Protein 7W1F (pdb70)

Nearest PDB structures (foldseek):
  7w1f-assembly1_A  TM=1.002E+00  e=3.428E-66  Pseudomonas aeruginosa
  7w1f-assembly1_C  TM=9.910E-01  e=2.132E-58  Pseudomonas aeruginosa
  7w1f-assembly1_B  TM=9.888E-01  e=5.931E-58  Pseudomonas aeruginosa
  6oiw-assembly1_E  TM=9.124E-01  e=6.608E-32  Escherichia coli K-12
  4xds-assembly1_F  TM=9.099E-01  e=2.477E-31  Escherichia coli K-12

Radius of gyration: 39.57 Å; Cα contacts (8 Å, |Δi|>4): 2116; chains: 3; bounding box: 70×117×116 Å

B-factor: mean 104.86, std 25.07, range [48.38, 184.02]

InterPro domains:
  IPR003607 HD/PDEase domain [SM00471] (67-271)
  IPR003607 HD/PDEase domain [cd00077] (69-135)
  IPR006261 dGTP triphosphohydrolase [TIGR01353] (36-496)
  IPR006674 HD domain [PF01966] (71-136)
  IPR006674 HD domain [PS51831] (71-262)
  IPR020779 dNTP triphosphohydrolase, type 1 [MF_00030] (2-498)
  IPR020779 dNTP triphosphohydrolase, type 1 [NF003429] (4-497)
  IPR023293 Deoxyguanosinetriphosphate triphosphohydrolase, central domain superfamily [G3DSA:1.10.3410.10] (252-385)
  IPR050135 Deoxyguanosinetriphosphate triphosphohydrolase-like [PTHR11373] (36-472)

Solvent-accessible surface area: 55622 Å² total; per-residue (Å²): 89,16,22,31,20,54,50,63,116,167,72,100,55,123,79,15,52,162,49,1,90,48,0,62,30,27,3,82,112,10,25,4,13,126,57,0,88,96,2,2,36,16,0,10,50,93,178,18,107,104,22,39,7,6,32,59,10,0,77,53,0,27,104,14,0,77,67,0,1,124,13,4,32,209,67,18,33,130,66,9,52,96,63,34,35,94,69,21,51,47,5,4,22,11,0,0,11,0,0,0,5,1,19,19,7,2,31,0,0,5,20,110,13,0,44,80,0,0,29,61,8,0,115,138,44,1,62,74,17,2,97,85,38,14,74,129,77,76,34,60,51,130,25,42,62,116,0,34,77,13,0,34,124,4,36,8,50,3,5,0,3,16,11,2,31,75,13,47,77,31,46,5,0,26,0,1,4,4,0,1,25,21,92,44,86,2,22,13,2,27,79,22,16,95,44,8,17,80,52,14,67,32,196,126,89,26,44,2,17,1,0,2,0,11,40,2,0,29,16,2,10,78,2,7,8,4,0,22,11,0,14,103,62,58,38,9,49,43,62,71,0,2,107,26,0,28,67,16,0,52,123,69,60,60,29,110,31,81,5,82,38,30,110,107,107,38,11,0,67,44,0,3,43,82,0,60,68,19,2,78,80,20,117,158,82,74,32,35,31,0,0,84,89,0,96,66,13,0,29,83,2,0,0,42,20,0,0,81,21,7,55,95,28,30,88,31,1,107,56,6,94,27,82,80,15,1,0,78,62,49,30,29,5,32,4,0,2,54,0,4,32,45,0,0,136,114,85,0,54,60,40,92,27,6,35,35,24,32,10,42,0,20,89,2,0,16,10,0,0,72,43,0,4,33,0,6,165,24,76,32,82,62,0,38,28,9,12,122,53,54,142,24,113,17,57,31,14,50,8,2,11,66,69,13,37,82,92,12,20,55,24,6,41,105,30,14,157,67,42,137,59,130,57,48,59,6,56,2,0,0,20,1,0,0,3,0,0,3,6,0,3,15,2,17,14,82,85,0,31,67,17,17,90,24,9,10,2,46,34,85,23,36,26,28,127,52,60,116,103,54,132,89,38,56,55,61,2,101,65,1,62,37,36,2,76,115,7,25,3,11,123,42,0,86,98,1,3,40,15,1,18,54,101,76,16,111,105,21,42,9,8,33,59,6,0,80,55,0,28,108,23,0,77,91,3,3,136,32,4,35,85,87,26,39,129,68,11,60,101,47,24,23,61,64,25,56,40,3,12,34,9,1,0,9,0,0,0,5,1,20,24,3,2,19,0,0,4,19,110,13,0,24,81,0,0,25,52,1,0,104,138,36,0,51,69,17,1,97,91,36,12,78,120,78,74,44,61,50,117,26,35,77,100,0,28,41,0,0,35,69,2,34,6,35,0,4,0,2,5,10,2,20,61,12,38,136,41,42,3,0,19,0,1,4,10,0,1,24,18,11,7,12,52,0,14,38,103,77,112,130,59,65,22,28,58,32,20,0,21,1,32,12,0,33,80,23,22,102,41,12,25,83,46,9,52,47,55,124,65,22,22,12,20,2,0,1,2,11,42,0,0,23,20,17,9,76,2,38,4,4,3,44,9,0,12,117,65,56,41,4,89,42,59,72,1,4,101,23,2,31,75,31,2,70,94,60,26,61,24,118,32,96,17,72,65,37,113,66,76,47,15,8,69,45,1,3,42,88,0,74,140,30,7,115,39,146,92,89,61,28,48,32,2,9,47,92,2,34,77,15,6,33,44,3,3,3,33,22,0,0,42,24,11,52,113,36,44,88,34,2,93,50,8,94,19,42,72,6,1,0,86,57,65,38,63,9,35,4,8,7,64,3,11,59,64,2,0,137,120,107,0,53,62,41,94,46,8,25,34,27,38,7,39,0,16,67,0,0,17,3,0,0,77,36,2,0,35,0,4,149,24,80,35,85,69,0,47,27,7,10,115,63,47,100,48,43,61,36,16,69,11,3,12,65,65,12,33,84,66,7,15,66,17,3,35,124,20,2,88,67,32,69,102,56,131,48,46,51,4,43,1,0,0,10,1,0,0,1,0,0,3,8,2,3,14,0,16,18,91,85,0,28,70,19,11,87,28,8,8,4,50,99,40,33,42,23,55,83,46,111,142,148,56,129,56,35,44,160,54,10,102,62,2,65,31,35,2,70,109,18,27,2,14,120,52,0,87,98,3,2,36,13,0,5,50,118,162,21,106,106,18,47,6,8,37,68,4,0,84,30,0,32,102,29,0,84,89,11,4,118,18,16,49,83,66,24,32,134,62,16,79,102,82,49,33,75,61,67,62,32,11,36,27,10,4,0,13,0,0,0,7,2,14,32,3,3,19,0,0,3,20,100,18,0,32,76,0,0,28,47,4,0,117,137,37,1,57,71,24,2,111,89,31,11,64,121,78,118,26,69,50,77,43,39,60,25,3,34,51,0,0,43,94,4,4,9,39,1,4,0,1,23,14,3,40,55,18,54,78,28,42,7,0,25,2,0,2,8,0,2,29,16,110,50,32,33,4,98,53,168,128,42,10,1,24,2,20,34,14,27,81,25,16,99,40,8,41,88,50,64,96,119,60,41,16,31,36,1,1,5,16,11,28,4,2,18,31,18,6,99,3,12,2,4,0,35,8,0,12,122,65,62,34,8,52,34,58,65,0,5,103,28,0,32,59,33,6,52,131,62,72,63,30,110,38,82,10,85,43,25,110,133,67,25,12,15,74,47,5,3,47,100,0,54,117,10,1,74,73,41,115,162,79,91,32,33,29,0,2,98,88,0,63,70,25,3,33,31,4,7,7,56,22,6,3,73,40,37,52,89,44,30,86,36,0,151,48,6,96,50,82,51,14,6,1,98,72,49,33,37,7,42,7,10,19,66,0,6,20,50,0,0,124,93,81,0,53,62,41,95,41,7,38,33,22,31,6,24,0,22,86,0,0,18,1,0,0,71,46,0,1,35,0,8,166,21,77,31,84,83,0,74,28,10,12,108,66,50,103,22,103,26,48,36,14,55,5,3,11,86,67,13,46,93,54,19,17,55,24,5,48,127,29,14,62,69,30,76,105,52,130,62,62,44,2,63,7,0,0,19,2,0,0,2,0,0,3,8,0,4,13,1,19,17,69,86,0,24,72,16,12,81,27,5,7,4,46

Foldseek 3Di:
DLQDLDFPVVDDPVSSVVSLVVVVVLLVPFVLLVLQQQAADFFHCVPDPPADTSQNLLQQLLVLLLLLLQLLCVVCPPVCVVLPCPPCSSVLSSLLSSCSNLLQSQFFGQHCLLQVLQLVLCVVPVVVLLCLLPPPPDDDPVVLVLLSVLRNRGDRLQRSLCCCVLQRNSRGDLSSSLLSPLFHHHPLCPVVVVVSCVVSVADPRFGALSNLSSVLSCLLSVFLSLVLVCCVVPLDPLVRVLVLLQVLLVVLHHQQQFQPQAPVRGGNNRQQVQLVVVAVVDDDCNSVSSSVSSCVRLSRSSSNQSSVLCVVCVVCNNNRNDPDRSLDDSDSNVSSSVSSVVSCVVGGNPDPSRVVSSVVSSVLLNLLCVLLVVLSNDHLVQVLCLLVVHDHPDDVNNVVSVPADNSLSVSLNVVLVVPVDPVSSVVNSSSVSVSSSVRRRNHRSVRSVVVSCVSVVD/DPLQDLDWPVVVVVSLVQLVLVVVLLCPFVLLVLQVQAADFFHCVVDPPADTRQNLLQQLLVLLLLLLVLLCVVCPPVCVVVPCVPCSVVLNSLLNSLSNLLQSQFFGQHCLLVVLQLVLCVPPVVVLVCLLAPPPGFDDLVLLLLSQLRSADDRLQRSLCCCPLQSNSRGDLSSNLLSQLAQAASSDDQDLNQNHRGHRHGPLCPVVVVVSCVSSPADRRFGALSNLSSVLSCLLSVCLSVVLVCCVVPLDDLVRVLVLLQVLLVVQHHQPQFAPPAPVRAGNNRQSVVLQVVAVVPPCSSVSSSVSSCVRLSRSSSNQLSVLCVVCVVCNRNRNDRDRSLPDSDPNVSVSVSSVRSCVVGPNVDPSRVVSSVVSSCLSNLLCVLLCVLSNDHLVQNLCLLVVHDDPPSNNVVSVPQDPSLSVSLVVSCVVCVPPPNSSSVNSSSVSVSSSSRRRSARSCRSVVVSCVSVVD/DDQDWPPRPDPLCVSLVQLVLVVVLLCPFVLLVLQQQAADFFHCVPDPPADTRQNLLQQLLVLLLLLLVLLCVVCPPVCVVLPCPSCSNVLNSLLNSLSNLLQSQFFGQHCLLVVLQLVLLVVCVVVLLCVLAPPPPDDVLVVLLLSQLSNQDDRLQSSLCCCVLQRVSRGGLSSNLLSQLAFADRSDPPHHNHGPLCVVVVVVSCVSQPHRFHALSNLSSVLSCLLSVFLSQVLVCVVVVLDPLVRVLVLLQVLLVVLHHQCQFQPPQPVSAGNNRQSCVLVVVQVVDDPCSSVSSSVSSCVRLSRSSSNQLSVLCVVCVVVNNVRPDDDRSLPDSGSNVSNSVSSVVSCVVGGNPDPSRVVSSVVSSVLSNLLCVQLCVLSNDHLVQNVCLLVVHDGPDPSNNVVSVPFDNSLSVSLVVQCVVCVVPSRSSSVNSSSVSVSSSCRRRNDRSVRSVVVSCVSVVD

Sequence (1397 aa):
ERISRQRPHNTDLQDIVYQLESDRGRIVNSAAVRRLQQKTQVFPLERNAAVRSRLTHSLEVQQTGRFIVRTLFRQLGPRAAEVGLDGLEGALESLVEMACLMHDVGNPPFGHFGEYAINDWFERNLDALFERRVPPGQGDGLLQQRMLTDLKHFEGNAQAIRLVVKLLRLNLTYTQTAGLLKYGFYLSEEAFVDELRQVLGMRPGTRHPVAYIMEAADDISYCLADIEDSVEKGILDIRQLADLLVKKFAVHHSPDAPIPGDADNMSFQRMVDYSLEKAEREPINKVSEFFIRLRVKMIHPLVQHAAQQFIDNLEAVHAGTLGRALMEDGSLPHAIVQTFKDVAMEWVFCHPEVETLELQGYRIIQGLLDFYAPLLRLPAEEFQALAEGRQAAAPHPQLLVRRLPSQQIKAYLEAMKGVEDPLQRQWEFYHRCRMLQDFVSGMTDQHAQDEYRALSALKERISRQRPHDLQDIVYQLESDRGRIVNSAAVRRLQQKTQVFPLERNAAVRSRLTHSLEVQQTGRFIVRTLFRQLGPRAAEVGLDGLEGALESLVEMACLMHDVGNPPFGHFGEYAINDWFERNLDALFERRVPPGQGDGLLQQRMLTDLKHFEGNAQAIRLVVKLLRLNLTYTQTAGLLKYVRPAYEPKPNHYLNKKPGFYLSEEAFVDELRQVLGMRPGTRHPVAYIMEAADDISYCLADIEDSVEKGILDIRQLADLLVKKFAVHHSPDAPIPGDADNMSFQRMVDYSLEKAEEPINKVSEFFIRLRVKMIHPLVQHAAQQFIDNLEAVHAGTLGRALMEDGSLPHAIVQTFKDVAMEWVFCHPEVETLELQGYRIIQGLLDFYAPLLRLPAEEFQALAEGRQAAPHPQLLVRRLPSQQIKAYLEAMKGVAEDPLQRQWEFYHRCRMLQDFVSGMTDQHAQDEYRALSALISRQRPHDREDLQDIVYQLESDRGRIVNSAAVRRLQQKTQVFPLERNAAVRSRLTHSLEVQQTGRFIVRTLFRQLGPRAAEVGLDGLEGALESLVEMACLMHDVGNPPFGHFGEYAINDWFERNLDALFERRVPPGQGDGLLQQRMLTDLKHFEGNAQAIRLVVKLLRLNLTYTQTAGLLKYVRPAYEPKKPGFYLSEEAFVDELRQVLRPGTRHPVAYIMEAADDISYCLADIEDSVEKGILDIRQLADLLVKKFAVHHSPDAPIPGDADNMSFQRMVDYSLEKAEREPINKVSEFFIRLRVKMIHPLVQHAAQQFIDNLEAVHAGTLGRALMEDGSLPHAIVQTFKDVAMEWVFCHPEVETLELQGYRIIQGLLDFYAPLLRLPAEEFQALAEGRQAAAPHPQLLVRRLPSQQIKAYLEAMKGVAEDPLQRQWEFYHRCRMLQDFVSGMTDQHAQDEYRALSAL

Organism: Pseudomonas aeruginosa (strain ATCC 15692 / DSM 22644 / CIP 104116 / JCM 14847 / LMG 12228 / 1C / PRS 101 / PAO1) (NCBI:txid208964)

Structure (mmCIF, N/CA/C/O backbone):
data_7W1F
#
_entry.id   7W1F
#
_cell.length_a   88.077
_cell.length_b   131.017
_cell.length_c   136.462
_cell.angle_alpha   90.000
_cell.angle_beta   90.000
_cell.angle_gamma   90.000
#
_symmetry.space_group_name_H-M   'P 21 21 2'
#
loop_
_entity.id
_entity.type
_entity.pdbx_description
1 polymer 'Probable deoxyguanosinetriphosphate triphosphohydrolase'
2 non-polymer 'NICKEL (II) ION'
#
loop_
_atom_site.group_PDB
_atom_site.id
_atom_site.type_symbol
_atom_site.label_atom_id
_atom_site.label_alt_id
_atom_site.label_comp_id
_atom_site.label_asym_id
_atom_site.label_entity_id
_atom_site.label_seq_id
_atom_site.pdbx_PDB_ins_code
_atom_site.Cartn_x
_atom_site.Cartn_y
_atom_site.Cartn_z
_atom_site.occupancy
_atom_site.B_iso_or_equiv
_atom_site.auth_seq_id
_atom_site.auth_comp_id
_atom_site.auth_asym_id
_atom_site.auth_atom_id
_atom_site.pdbx_PDB_model_num
ATOM 1 N N . GLU A 1 15 ? -17.39000 -4.14500 30.16000 1.000 132.15565 9 GLU A N 1
ATOM 2 C CA . GLU A 1 15 ? -18.45000 -3.31500 29.60300 1.000 130.74613 9 GLU A CA 1
ATOM 3 C C . GLU A 1 15 ? -18.96000 -3.89400 28.28500 1.000 127.83513 9 GLU A C 1
ATOM 4 O O . GLU A 1 15 ? -19.44100 -5.02800 28.23900 1.000 129.83322 9 GLU A O 1
ATOM 6 N N . ARG A 1 16 ? -18.85600 -3.10800 27.21000 1.000 123.33170 10 ARG A N 1
ATOM 7 C CA . ARG A 1 16 ? -19.24600 -3.54900 25.87500 1.000 123.58651 10 ARG A CA 1
ATOM 8 C C . ARG A 1 16 ? -18.11700 -4.28400 25.14400 1.000 125.37336 10 ARG A C 1
ATOM 9 O O . ARG A 1 16 ? -18.01500 -4.19700 23.91100 1.000 113.62922 10 ARG A O 1
ATOM 11 N N . ILE A 1 17 ? -17.26900 -5.01700 25.87100 1.000 127.33166 11 ILE A N 1
ATOM 12 C CA . ILE A 1 17 ? -16.06800 -5.61000 25.29200 1.000 116.82173 11 ILE A CA 1
ATOM 13 C C . ILE A 1 17 ? -15.89300 -7.05500 25.75600 1.000 127.87534 11 ILE A C 1
ATOM 14 O O . ILE A 1 17 ? -15.41200 -7.31500 26.86600 1.000 131.06660 11 ILE A O 1
ATOM 19 N N . SER A 1 18 ? -16.31200 -8.00200 24.91600 1.000 129.72826 12 SER A N 1
ATOM 20 C CA . SER A 1 18 ? -16.14900 -9.42900 25.14900 1.000 126.98486 12 SER A CA 1
ATOM 21 C C . SER A 1 18 ? -14.92700 -9.95400 24.39200 1.000 122.91398 12 SER A C 1
ATOM 22 O O . SER A 1 18 ? -14.27200 -9.23800 23.63100 1.000 114.96505 12 SER A O 1
ATOM 25 N N . ARG A 1 19 ? -14.62100 -11.23400 24.59700 1.000 125.43419 13 ARG A N 1
ATOM 26 C CA . ARG A 1 19 ? -13.56300 -11.89600 23.84500 1.000 125.83469 13 ARG A CA 1
ATOM 27 C C . ARG A 1 19 ? -14.09800 -13.02800 22.97700 1.000 126.86256 13 ARG A C 1
ATOM 28 O O . ARG A 1 19 ? -13.30300 -13.78000 22.39700 1.000 130.18817 13 ARG A O 1
ATOM 30 N N . GLN A 1 20 ? -15.42100 -13.16000 22.86000 1.000 122.03525 14 GLN A N 1
ATOM 31 C CA . GLN A 1 20 ? -16.02700 -14.26300 22.12300 1.000 121.08997 14 GLN A CA 1
ATOM 32 C C . GLN A 1 20 ? -15.96100 -14.03900 20.61600 1.000 126.88486 14 GLN A C 1
ATOM 33 O O . GLN A 1 20 ? -16.32700 -12.96900 20.12000 1.000 126.75941 14 GLN A O 1
ATOM 35 N N . ARG A 1 21 ? -15.50800 -15.06200 19.89000 1.000 126.00002 15 ARG A N 1
ATOM 36 C CA . ARG A 1 21 ? -15.46300 -15.16600 18.43800 1.000 118.06347 15 ARG A CA 1
ATOM 37 C C . ARG A 1 21 ? -16.59200 -16.06100 17.93400 1.000 127.42087 15 ARG A C 1
ATOM 38 O O . ARG A 1 21 ? -17.11500 -16.89500 18.68400 1.000 139.85259 15 ARG A O 1
ATOM 46 N N . PRO A 1 22 ? -17.01000 -15.90600 16.67000 1.000 111.57131 16 PRO A N 1
ATOM 47 C CA . PRO A 1 22 ? -18.10100 -16.75000 16.14400 1.000 113.39418 16 PRO A CA 1
ATOM 48 C C . PRO A 1 22 ? -17.81600 -18.25100 16.15500 1.000 120.33811 16 PRO A C 1
ATOM 49 O O . PRO A 1 22 ? -18.76900 -19.03800 16.20400 1.000 127.28648 16 PRO A O 1
ATOM 53 N N . HIS A 1 23 ? -16.55500 -18.68100 16.08000 1.000 115.07740 17 HIS A N 1
ATOM 54 C CA . HIS A 1 23 ? -16.24000 -20.10900 16.21500 1.000 123.20289 17 HIS A CA 1
ATOM 55 C C . HIS A 1 23 ? -16.13000 -20.51900 17.68500 1.000 126.25078 17 HIS A C 1
ATOM 56 O O . HIS A 1 23 ? -15.09600 -20.31500 18.32500 1.000 122.11293 17 HIS A O 1
ATOM 58 N N . ASN A 1 33 ? -16.01500 -10.01100 34.67500 1.000 155.65573 27 ASN A N 1
ATOM 59 C CA . ASN A 1 33 ? -16.88900 -10.81800 33.83300 1.000 155.00977 27 ASN A CA 1
ATOM 60 C C . ASN A 1 33 ? -16.08000 -11.83300 33.03400 1.000 161.68318 27 ASN A C 1
ATOM 61 O O . ASN A 1 33 ? -16.59800 -12.87900 32.64600 1.000 159.01822 27 ASN A O 1
ATOM 63 N N . THR A 1 34 ? -14.81000 -11.50900 32.79600 1.000 161.49023 28 THR A N 1
ATOM 64 C CA . THR A 1 34 ? -13.88400 -12.37900 32.07900 1.000 158.70701 28 THR A CA 1
ATOM 65 C C . THR A 1 34 ? -12.46400 -11.91500 32.37500 1.000 158.43523 28 THR A C 1
ATOM 66 O O . THR A 1 34 ? -12.24700 -10.78600 32.82300 1.000 158.24872 28 THR A O 1
ATOM 68 N N . ASP A 1 35 ? -11.49800 -12.80100 32.12700 1.000 157.61109 29 ASP A N 1
ATOM 69 C CA . ASP A 1 35 ? -10.09500 -12.44600 32.32300 1.000 150.23743 29 ASP A CA 1
ATOM 70 C C . ASP A 1 35 ? -9.71600 -11.33200 31.35700 1.000 141.75542 29 ASP A C 1
ATOM 71 O O . ASP A 1 35 ? -9.88200 -11.47200 30.14100 1.000 136.87800 29 ASP A O 1
ATOM 76 N N . LEU A 1 36 ? -9.21600 -10.21600 31.90000 1.000 140.54076 30 LEU A N 1
ATOM 77 C CA . LEU A 1 36 ? -8.88400 -9.07300 31.05300 1.000 135.61979 30 LEU A CA 1
ATOM 78 C C . LEU A 1 36 ? -7.71800 -9.37600 30.12000 1.000 133.99429 30 LEU A C 1
ATOM 79 O O . LEU A 1 36 ? -7.72100 -8.95100 28.96000 1.000 130.88171 30 LEU A O 1
ATOM 81 N N . GLN A 1 37 ? -6.71000 -10.10700 30.60400 1.000 138.36858 31 GLN A N 1
ATOM 82 C CA . GLN A 1 37 ? -5.57000 -10.43700 29.75300 1.000 134.71716 31 GLN A CA 1
ATOM 83 C C . GLN A 1 37 ? -5.97300 -11.35700 28.60800 1.000 133.26687 31 GLN A C 1
ATOM 84 O O . GLN A 1 37 ? -5.38300 -11.29200 27.52200 1.000 128.76853 31 GLN A O 1
ATOM 90 N N . ASP A 1 38 ? -6.96300 -12.22300 28.83500 1.000 135.56584 32 ASP A N 1
ATOM 91 C CA . ASP A 1 38 ? -7.43100 -13.10500 27.77300 1.000 133.95094 32 ASP A CA 1
ATOM 92 C C . ASP A 1 38 ? -8.02400 -12.30600 26.61800 1.000 131.50672 32 ASP A C 1
ATOM 93 O O . ASP A 1 38 ? -7.81700 -12.64900 25.44900 1.000 134.28726 32 ASP A O 1
ATOM 98 N N . ILE A 1 39 ? -8.76600 -11.23800 26.92200 1.000 128.50556 33 ILE A N 1
ATOM 99 C CA . ILE A 1 39 ? -9.29500 -10.38300 25.86100 1.000 123.67548 33 ILE A CA 1
ATOM 100 C C . ILE A 1 39 ? -8.15700 -9.69400 25.11600 1.000 114.72854 33 ILE A C 1
ATOM 101 O O . ILE A 1 39 ? -8.16300 -9.61700 23.88200 1.000 111.13164 33 ILE A O 1
ATOM 106 N N . VAL A 1 40 ? -7.16200 -9.19000 25.85500 1.000 115.57209 34 VAL A N 1
ATOM 107 C CA . VAL A 1 40 ? -6.03400 -8.49000 25.24200 1.000 112.26059 34 VAL A CA 1
ATOM 108 C C . VAL A 1 40 ? -5.25200 -9.42000 24.32600 1.000 110.69077 34 VAL A C 1
ATOM 109 O O . VAL A 1 40 ? -4.79100 -9.01400 23.25300 1.000 108.71749 34 VAL A O 1
ATOM 113 N N . TYR A 1 41 ? -5.07100 -10.67600 24.73800 1.000 113.63472 35 TYR A N 1
ATOM 114 C CA . TYR A 1 41 ? -4.44400 -11.64000 23.84300 1.000 112.42717 35 TYR A CA 1
ATOM 115 C C . TYR A 1 41 ? -5.33400 -11.91600 22.63600 1.000 109.91002 35 TYR A C 1
ATOM 116 O O . TYR A 1 41 ? -4.84800 -11.97400 21.50000 1.000 115.72578 35 TYR A O 1
ATOM 125 N N . GLN A 1 42 ? -6.63900 -12.10100 22.86700 1.000 111.36777 36 GLN A N 1
ATOM 126 C CA . GLN A 1 42 ? -7.55500 -12.37300 21.76400 1.000 109.35733 36 GLN A CA 1
ATOM 127 C C . GLN A 1 42 ? -7.61300 -11.19600 20.80200 1.000 108.90822 36 GLN A C 1
ATOM 128 O O . GLN A 1 42 ? -7.55600 -11.37800 19.58000 1.000 106.20573 36 GLN A O 1
ATOM 134 N N . LEU A 1 43 ? -7.69400 -9.97800 21.33900 1.000 107.43135 37 LEU A N 1
ATOM 135 C CA . LEU A 1 43 ? -7.68800 -8.79100 20.49200 1.000 104.45058 37 LEU A CA 1
ATOM 136 C C . LEU A 1 43 ? -6.34700 -8.59000 19.80700 1.000 104.72557 37 LEU A C 1
ATOM 137 O O . LEU A 1 43 ? -6.29400 -8.01100 18.71600 1.000 107.35886 37 LEU A O 1
ATOM 142 N N . GLU A 1 44 ? -5.25400 -9.02400 20.43900 1.000 100.15299 38 GLU A N 1
ATOM 143 C CA . GLU A 1 44 ? -3.96800 -8.96500 19.75900 1.000 98.16961 38 GLU A CA 1
ATOM 144 C C . GLU A 1 44 ? -3.91500 -9.96000 18.61400 1.000 101.07613 38 GLU A C 1
ATOM 145 O O . GLU A 1 44 ? -3.28200 -9.69000 17.58500 1.000 94.27157 38 GLU A O 1
ATOM 151 N N . SER A 1 45 ? -4.55900 -11.11800 18.77900 1.000 101.24735 39 SER A N 1
ATOM 152 C CA . SER A 1 45 ? -4.67700 -12.04500 17.66100 1.000 103.88809 39 SER A CA 1
ATOM 153 C C . SER A 1 45 ? -5.55100 -11.45400 16.55800 1.000 103.42790 39 SER A C 1
ATOM 154 O O . SER A 1 45 ? -5.27100 -11.64600 15.37000 1.000 100.30056 39 SER A O 1
ATOM 157 N N . ASP A 1 46 ? -6.61400 -10.73000 16.92800 1.000 103.54431 40 ASP A N 1
ATOM 158 C CA . ASP A 1 46 ? -7.41700 -10.03700 15.92200 1.000 92.48336 40 ASP A CA 1
ATOM 159 C C . ASP A 1 46 ? -6.58400 -9.03600 15.14400 1.000 89.36289 40 ASP A C 1
ATOM 160 O O . ASP A 1 46 ? -6.80900 -8.83600 13.94400 1.000 87.01984 40 ASP A O 1
ATOM 165 N N . ARG A 1 47 ? -5.62700 -8.39400 15.81200 1.000 94.15631 41 ARG A N 1
ATOM 166 C CA . ARG A 1 47 ? -4.71400 -7.49500 15.12000 1.000 94.19625 41 ARG A CA 1
ATOM 167 C C . ARG A 1 47 ? -3.94800 -8.23600 14.03200 1.000 94.87075 41 ARG A C 1
ATOM 168 O O . ARG A 1 47 ? -3.90000 -7.79400 12.87900 1.000 83.40514 41 ARG A O 1
ATOM 176 N N . GLY A 1 48 ? -3.34500 -9.37500 14.38400 1.000 87.73747 42 GLY A N 1
ATOM 177 C CA . GLY A 1 48 ? -2.61500 -10.15000 13.39500 1.000 86.99325 42 GLY A CA 1
ATOM 178 C C . GLY A 1 48 ? -3.50100 -10.65600 12.27100 1.000 90.09642 42 GLY A C 1
ATOM 179 O O . GLY A 1 48 ? -3.11300 -10.61900 11.10000 1.000 84.02660 42 GLY A O 1
ATOM 180 N N . ARG A 1 49 ? -4.71800 -11.09800 12.60300 1.000 87.12356 43 ARG A N 1
ATOM 181 C CA . ARG A 1 49 ? -5.61100 -11.60500 11.56800 1.000 86.35292 43 ARG A CA 1
ATOM 182 C C . ARG A 1 49 ? -5.90300 -10.52200 10.54700 1.000 83.46603 43 ARG A C 1
ATOM 183 O O . ARG A 1 49 ? -5.92100 -10.78400 9.33900 1.000 82.14592 43 ARG A O 1
ATOM 185 N N . ILE A 1 50 ? -6.06900 -9.28500 11.01500 1.000 91.47742 44 ILE A N 1
ATOM 186 C CA . ILE A 1 50 ? -6.40900 -8.17900 10.12600 1.000 86.32853 44 ILE A CA 1
ATOM 187 C C . ILE A 1 50 ? -5.20900 -7.78000 9.27300 1.000 78.42309 44 ILE A C 1
ATOM 188 O O . ILE A 1 50 ? -5.32400 -7.62800 8.05100 1.000 87.40465 44 ILE A O 1
ATOM 193 N N . VAL A 1 51 ? -4.04300 -7.60100 9.89800 1.000 84.44645 45 VAL A N 1
ATOM 194 C CA . VAL A 1 51 ? -2.87500 -7.11800 9.15800 1.000 83.73779 45 VAL A CA 1
ATOM 195 C C . VAL A 1 51 ? -2.46700 -8.12200 8.08700 1.000 77.31971 45 VAL A C 1
ATOM 196 O O . VAL A 1 51 ? -2.02800 -7.74400 6.99400 1.000 103.10107 45 VAL A O 1
ATOM 200 N N . ASN A 1 52 ? -2.60200 -9.41400 8.38100 1.000 79.04615 46 ASN A N 1
ATOM 201 C CA . ASN A 1 52 ? -2.23800 -10.46400 7.43700 1.000 79.24838 46 ASN A CA 1
ATOM 202 C C . ASN A 1 52 ? -3.33300 -10.76000 6.42400 1.000 78.48917 46 ASN A C 1
ATOM 203 O O . ASN A 1 52 ? -3.13000 -11.61400 5.55400 1.000 89.28421 46 ASN A O 1
ATOM 208 N N . SER A 1 53 ? -4.48600 -10.10600 6.53300 1.000 77.84621 47 SER A N 1
ATOM 209 C CA . SER A 1 53 ? -5.62500 -10.36400 5.67000 1.000 77.43025 47 SER A CA 1
ATOM 210 C C . SER A 1 53 ? -5.42800 -9.74100 4.29600 1.000 75.49699 47 SER A C 1
ATOM 211 O O . SER A 1 53 ? -4.69100 -8.76600 4.12300 1.000 80.39755 47 SER A O 1
ATOM 214 N N . ALA A 1 54 ? -6.12100 -10.31000 3.30900 1.000 75.48675 48 ALA A N 1
ATOM 215 C CA . ALA A 1 54 ? -6.11100 -9.73000 1.97300 1.000 73.98106 48 ALA A CA 1
ATOM 216 C C . ALA A 1 54 ? -6.92800 -8.45000 1.90000 1.000 72.74477 48 ALA A C 1
ATOM 217 O O . ALA A 1 54 ? -6.68000 -7.62100 1.01800 1.000 71.46849 48 ALA A O 1
ATOM 219 N N . ALA A 1 55 ? -7.89800 -8.27200 2.80000 1.000 74.24925 49 ALA A N 1
ATOM 220 C CA . ALA A 1 55 ? -8.70400 -7.05600 2.78100 1.000 72.39607 49 ALA A CA 1
ATOM 221 C C . ALA A 1 55 ? -7.83000 -5.82600 2.93100 1.000 71.15695 49 ALA A C 1
ATOM 222 O O . ALA A 1 55 ? -8.04800 -4.81100 2.25700 1.000 81.45235 49 ALA A O 1
ATOM 224 N N . VAL A 1 56 ? -6.83400 -5.90200 3.81100 1.000 71.58476 50 VAL A N 1
ATOM 225 C CA . VAL A 1 56 ? -5.88100 -4.81200 3.97000 1.000 70.68411 50 VAL A CA 1
ATOM 226 C C . VAL A 1 56 ? -5.00500 -4.68100 2.72500 1.000 73.30133 50 VAL A C 1
ATOM 227 O O . VAL A 1 56 ? -4.73900 -3.56800 2.25200 1.000 68.77673 50 VAL A O 1
ATOM 231 N N . ARG A 1 57 ? -4.55500 -5.81100 2.16500 1.000 70.33536 51 ARG A N 1
ATOM 232 C CA . ARG A 1 57 ? -3.66700 -5.76100 1.00600 1.000 69.84466 51 ARG A CA 1
ATOM 233 C C . ARG A 1 57 ? -4.32800 -5.09400 -0.18800 1.000 72.14335 51 ARG A C 1
ATOM 234 O O . ARG A 1 57 ? -3.65900 -4.41900 -0.97300 1.000 73.91749 51 ARG A O 1
ATOM 242 N N . ARG A 1 58 ? -5.63300 -5.28900 -0.36800 1.000 68.97809 52 ARG A N 1
ATOM 243 C CA . ARG A 1 58 ? -6.28100 -4.65000 -1.50400 1.000 68.33649 52 ARG A CA 1
ATOM 244 C C . ARG A 1 58 ? -6.27200 -3.13500 -1.36800 1.000 75.15911 52 ARG A C 1
ATOM 245 O O . ARG A 1 58 ? -6.22700 -2.42600 -2.37600 1.000 75.35243 52 ARG A O 1
ATOM 253 N N . LEU A 1 59 ? -6.26600 -2.62400 -0.13400 1.000 67.38948 53 LEU A N 1
ATOM 254 C CA . LEU A 1 59 ? -6.30300 -1.18500 0.07100 1.000 66.73794 53 LEU A CA 1
ATOM 255 C C . LEU A 1 59 ? -5.07200 -0.49800 -0.49100 1.000 82.05756 53 LEU A C 1
ATOM 256 O O . LEU A 1 59 ? -5.13200 0.69800 -0.79800 1.000 80.48518 53 LEU A O 1
ATOM 261 N N . GLN A 1 60 ? -3.95600 -1.21800 -0.63500 1.000 78.56161 54 GLN A N 1
ATOM 262 C CA . GLN A 1 60 ? -2.77200 -0.58500 -1.19900 1.000 68.71923 54 GLN A CA 1
ATOM 263 C C . GLN A 1 60 ? -2.89200 -0.35000 -2.69900 1.000 74.08709 54 GLN A C 1
ATOM 264 O O . GLN A 1 60 ? -2.21000 0.53600 -3.22000 1.000 87.11065 54 GLN A O 1
ATOM 270 N N . GLN A 1 61 ? -3.75700 -1.09200 -3.38600 1.000 66.70489 55 GLN A N 1
ATOM 271 C CA . GLN A 1 61 ? -3.92600 -1.01700 -4.83000 1.000 66.94433 55 GLN A CA 1
ATOM 272 C C . GLN A 1 61 ? -5.24700 -0.36100 -5.20900 1.000 66.64893 55 GLN A C 1
ATOM 273 O O . GLN A 1 61 ? -5.68200 -0.46700 -6.36700 1.000 67.59601 55 GLN A O 1
ATOM 279 N N . LYS A 1 62 ? -5.91500 0.28100 -4.25400 1.000 70.41895 56 LYS A N 1
ATOM 280 C CA . LYS A 1 62 ? -7.13300 1.03800 -4.52100 1.000 66.05160 56 LYS A CA 1
ATOM 281 C C . LYS A 1 62 ? -6.81500 2.50100 -4.27300 1.000 68.36968 56 LYS A C 1
ATOM 282 O O . LYS A 1 62 ? -6.46000 2.87600 -3.15100 1.000 67.51830 56 LYS A O 1
ATOM 288 N N . THR A 1 63 ? -7.02500 3.33000 -5.27900 1.000 65.99700 57 THR A N 1
ATOM 289 C CA . THR A 1 63 ? -6.69800 4.73100 -5.11600 1.000 72.38106 57 THR A CA 1
ATOM 290 C C . THR A 1 63 ? -7.66100 5.41900 -4.15700 1.000 71.54180 57 THR A C 1
ATOM 291 O O . THR A 1 63 ? -8.85300 5.11100 -4.08400 1.000 78.84252 57 THR A O 1
ATOM 295 N N . GLN A 1 64 ? -7.11600 6.38100 -3.42700 1.000 71.15086 58 GLN A N 1
ATOM 296 C CA . GLN A 1 64 ? -7.89400 7.16900 -2.48600 1.000 73.31663 58 GLN A CA 1
ATOM 297 C C . GLN A 1 64 ? -8.54700 8.35400 -3.19400 1.000 66.10520 58 GLN A C 1
ATOM 298 O O . GLN A 1 64 ? -9.77200 8.49600 -3.16100 1.000 68.25144 58 GLN A O 1
ATOM 304 N N . VAL A 1 65 ? -7.74500 9.19100 -3.86200 1.000 66.48508 59 VAL A N 1
ATOM 305 C CA . VAL A 1 65 ? -8.24200 10.34100 -4.62200 1.000 67.48340 59 VAL A CA 1
ATOM 306 C C . VAL A 1 65 ? -7.64600 10.36900 -6.03100 1.000 71.07427 59 VAL A C 1
ATOM 307 O O . VAL A 1 65 ? -8.37700 10.24900 -7.02100 1.000 70.47495 59 VAL A O 1
ATOM 311 N N . PHE A 1 66 ? -6.28900 10.57000 -6.13700 1.000 73.16177 60 PHE A N 1
ATOM 312 C CA . PHE A 1 66 ? -5.55300 10.65400 -7.40400 1.000 71.31911 60 PHE A CA 1
ATOM 313 C C . PHE A 1 66 ? -5.18100 9.25600 -7.88700 1.000 71.39728 60 PHE A C 1
ATOM 314 O O . PHE A 1 66 ? -4.70200 8.44000 -7.09100 1.000 73.25181 60 PHE A O 1
ATOM 322 N N . PRO A 1 67 ? -5.40700 8.93300 -9.16100 1.000 74.25258 61 PRO A N 1
ATOM 323 C CA . PRO A 1 67 ? -5.20800 7.55000 -9.61500 1.000 79.28400 61 PRO A CA 1
ATOM 324 C C . PRO A 1 67 ? -3.78100 7.07700 -9.38700 1.000 85.01590 61 PRO A C 1
ATOM 325 O O . PRO A 1 67 ? -2.81700 7.74800 -9.75700 1.000 92.14458 61 PRO A O 1
ATOM 329 N N . LEU A 1 68 ? -3.66000 5.89200 -8.78100 1.000 76.93321 62 LEU A N 1
ATOM 330 C CA . LEU A 1 68 ? -2.34900 5.36800 -8.42300 1.000 71.74304 62 LEU A CA 1
ATOM 331 C C . LEU A 1 68 ? -1.50400 5.05900 -9.65800 1.000 83.39068 62 LEU A C 1
ATOM 332 O O . LEU A 1 68 ? -0.27200 5.08000 -9.58000 1.000 90.40993 62 LEU A O 1
ATOM 337 N N . GLU A 1 69 ? -2.13500 4.72800 -10.79000 1.000 86.37207 63 GLU A N 1
ATOM 338 C CA . GLU A 1 69 ? -1.36800 4.43700 -11.99900 1.000 82.86244 63 GLU A CA 1
ATOM 339 C C . GLU A 1 69 ? -0.57900 5.65800 -12.46500 1.000 86.09719 63 GLU A C 1
ATOM 340 O O . GLU A 1 69 ? 0.49000 5.51000 -13.06800 1.000 86.25837 63 GLU A O 1
ATOM 342 N N . ARG A 1 70 ? -1.09000 6.86500 -12.19900 1.000 89.46461 64 ARG A N 1
ATOM 343 C CA . ARG A 1 70 ? -0.49700 8.11900 -12.65400 1.000 81.18097 64 ARG A CA 1
ATOM 344 C C . ARG A 1 70 ? 0.23100 8.89700 -11.55600 1.000 79.89813 64 ARG A C 1
ATOM 345 O O . ARG A 1 70 ? 0.85700 9.91900 -11.85800 1.000 77.82869 64 ARG A O 1
ATOM 353 N N . ASN A 1 71 ? 0.11900 8.49400 -10.29100 1.000 77.71450 65 ASN A N 1
ATOM 354 C CA . ASN A 1 71 ? 0.75500 9.21800 -9.19700 1.000 74.90819 65 ASN A CA 1
ATOM 355 C C . ASN A 1 71 ? 1.52200 8.25800 -8.30400 1.000 77.62690 65 ASN A C 1
ATOM 356 O O . ASN A 1 71 ? 0.96100 7.26700 -7.82700 1.000 77.87845 65 ASN A O 1
ATOM 361 N N . ALA A 1 72 ? 2.78000 8.58600 -8.02300 1.000 80.83214 66 ALA A N 1
ATOM 362 C CA . ALA A 1 72 ? 3.63100 7.65600 -7.28500 1.000 79.78073 66 ALA A CA 1
ATOM 363 C C . ALA A 1 72 ? 3.36200 7.71100 -5.78400 1.000 85.92411 66 ALA A C 1
ATOM 364 O O . ALA A 1 72 ? 2.81300 6.76900 -5.20600 1.000 103.51210 66 ALA A O 1
ATOM 366 N N . ALA A 1 73 ? 3.73000 8.80500 -5.13200 1.000 79.30043 67 ALA A N 1
ATOM 367 C CA . ALA A 1 73 ? 3.69000 8.82300 -3.67000 1.000 86.25258 67 ALA A CA 1
ATOM 368 C C . ALA A 1 73 ? 2.36700 9.32400 -3.13500 1.000 82.28327 67 ALA A C 1
ATOM 369 O O . ALA A 1 73 ? 2.30900 9.97100 -2.09000 1.000 87.79389 67 ALA A O 1
ATOM 371 N N . VAL A 1 74 ? 1.30500 9.01000 -3.79400 1.000 78.25506 68 VAL A N 1
ATOM 372 C CA . VAL A 1 74 ? -0.01100 9.50600 -3.42100 1.000 80.90524 68 VAL A CA 1
ATOM 373 C C . VAL A 1 74 ? -0.63400 8.49800 -2.46600 1.000 82.68859 68 VAL A C 1
ATOM 374 O O . VAL A 1 74 ? -0.32200 7.30500 -2.49600 1.000 87.74414 68 VAL A O 1
ATOM 378 N N . ARG A 1 75 ? -1.47600 8.98500 -1.56400 1.000 73.68810 69 ARG A N 1
ATOM 379 C CA . ARG A 1 75 ? -2.12000 8.10200 -0.60800 1.000 67.77268 69 ARG A CA 1
ATOM 380 C C . ARG A 1 75 ? -3.07900 7.13800 -1.29100 1.000 69.55766 69 ARG A C 1
ATOM 381 O O . ARG A 1 75 ? -3.78200 7.48900 -2.24900 1.000 82.95955 69 ARG A O 1
ATOM 389 N N . SER A 1 76 ? -3.05200 5.89500 -0.82600 1.000 65.82172 70 SER A N 1
ATOM 390 C CA . SER A 1 76 ? -3.99300 4.88700 -1.25600 1.000 65.53344 70 SER A CA 1
ATOM 391 C C . SER A 1 76 ? -4.98900 4.67500 -0.13600 1.000 65.42359 70 SER A C 1
ATOM 392 O O . SER A 1 76 ? -4.96100 5.36200 0.88300 1.000 79.74010 70 SER A O 1
ATOM 395 N N . ARG A 1 77 ? -5.89300 3.71100 -0.30400 1.000 65.39048 71 ARG A N 1
ATOM 396 C CA . ARG A 1 77 ? -6.81500 3.49800 0.79700 1.000 81.71721 71 ARG A CA 1
ATOM 397 C C . ARG A 1 77 ? -6.04000 3.00700 2.01600 1.000 66.02887 71 ARG A C 1
ATOM 398 O O . ARG A 1 77 ? -6.34400 3.38800 3.15000 1.000 66.44574 71 ARG A O 1
ATOM 406 N N . LEU A 1 78 ? -4.98400 2.25000 1.78400 1.000 80.71182 72 LEU A N 1
ATOM 407 C CA . LEU A 1 78 ? -4.19900 1.73400 2.89300 1.000 80.24111 72 LEU A CA 1
ATOM 408 C C . LEU A 1 78 ? -3.45600 2.85100 3.61800 1.000 81.24841 72 LEU A C 1
ATOM 409 O O . LEU A 1 78 ? -3.47100 2.91000 4.85400 1.000 87.53009 72 LEU A O 1
ATOM 414 N N . THR A 1 79 ? -2.81000 3.75400 2.87300 1.000 73.71897 73 THR A N 1
ATOM 415 C CA . THR A 1 79 ? -2.09700 4.85600 3.51600 1.000 71.67500 73 THR A CA 1
ATOM 416 C C . THR A 1 79 ? -3.05600 5.84900 4.17700 1.000 72.68242 73 THR A C 1
ATOM 417 O O . THR A 1 79 ? -2.73800 6.40600 5.23300 1.000 83.46781 73 THR A O 1
ATOM 421 N N . HIS A 1 80 ? -4.23300 6.08600 3.58400 1.000 73.39155 74 HIS A N 1
ATOM 422 C CA . HIS A 1 80 ? -5.26800 6.84700 4.28400 1.000 66.81750 74 HIS A CA 1
ATOM 423 C C . HIS A 1 80 ? -5.68100 6.14500 5.56600 1.000 76.53825 74 HIS A C 1
ATOM 424 O O . HIS A 1 80 ? -5.71100 6.75200 6.64300 1.000 74.52666 74 HIS A O 1
ATOM 431 N N . SER A 1 81 ? -5.97300 4.84800 5.47100 1.000 82.66466 75 SER A N 1
ATOM 432 C CA . SER A 1 81 ? -6.42300 4.09600 6.63400 1.000 81.25336 75 SER A CA 1
ATOM 433 C C . SER A 1 81 ? -5.36000 4.03700 7.72500 1.000 73.24966 75 SER A C 1
ATOM 434 O O . SER A 1 81 ? -5.70000 3.98900 8.91000 1.000 70.56677 75 SER A O 1
ATOM 437 N N . LEU A 1 82 ? -4.07700 4.01900 7.35300 1.000 69.10426 76 LEU A N 1
ATOM 438 C CA . LEU A 1 82 ? -3.02400 3.98200 8.36600 1.000 77.88423 76 LEU A CA 1
ATOM 439 C C . LEU A 1 82 ? -2.98200 5.26800 9.18500 1.000 78.61200 76 LEU A C 1
ATOM 440 O O . LEU A 1 82 ? -2.76100 5.22300 10.40300 1.000 72.03445 76 LEU A O 1
ATOM 445 N N . GLU A 1 83 ? -3.15700 6.42300 8.53400 1.000 70.00736 77 GLU A N 1
ATOM 446 C CA . GLU A 1 83 ? -3.23900 7.68700 9.25900 1.000 70.69820 77 GLU A CA 1
ATOM 447 C C . GLU A 1 83 ? -4.44300 7.70800 10.18900 1.000 71.53282 77 GLU A C 1
ATOM 448 O O . GLU A 1 83 ? -4.34500 8.12900 11.34700 1.000 72.84781 77 GLU A O 1
ATOM 454 N N . VAL A 1 84 ? -5.59900 7.27500 9.69200 1.000 71.01433 78 VAL A N 1
ATOM 455 C CA . VAL A 1 84 ? -6.78800 7.23200 10.53400 1.000 72.06189 78 VAL A CA 1
ATOM 456 C C . VAL A 1 84 ? -6.54500 6.33000 11.73500 1.000 79.16175 78 VAL A C 1
ATOM 457 O O . VAL A 1 84 ? -7.02000 6.60500 12.84300 1.000 82.77145 78 VAL A O 1
ATOM 461 N N . GLN A 1 85 ? -5.79500 5.24300 11.53400 1.000 80.32012 79 GLN A N 1
ATOM 462 C CA . GLN A 1 85 ? -5.41600 4.36500 12.63600 1.000 74.91510 79 GLN A CA 1
ATOM 463 C C . GLN A 1 85 ? -4.65400 5.13000 13.71000 1.000 76.20259 79 GLN A C 1
ATOM 464 O O . GLN A 1 85 ? -4.95300 5.01200 14.90000 1.000 78.06125 79 GLN A O 1
ATOM 470 N N . GLN A 1 86 ? -3.67100 5.93600 13.30600 1.000 75.48118 80 GLN A N 1
ATOM 471 C CA . GLN A 1 86 ? -2.90800 6.70700 14.27900 1.000 76.83472 80 GLN A CA 1
ATOM 472 C C . GLN A 1 86 ? -3.77900 7.76400 14.94300 1.000 79.12317 80 GLN A C 1
ATOM 473 O O . GLN A 1 86 ? -3.75000 7.92400 16.16900 1.000 84.06168 80 GLN A O 1
ATOM 479 N N . THR A 1 87 ? -4.56500 8.49700 14.14500 1.000 76.51817 81 THR A N 1
ATOM 480 C CA . THR A 1 87 ? -5.46100 9.49900 14.71000 1.000 77.45149 81 THR A CA 1
ATOM 481 C C . THR A 1 87 ? -6.42300 8.85300 15.69200 1.000 79.08779 81 THR A C 1
ATOM 482 O O . THR A 1 87 ? -6.67700 9.39600 16.77400 1.000 82.24486 81 THR A O 1
ATOM 486 N N . GLY A 1 88 ? -6.93400 7.67000 15.34500 1.000 80.06589 82 GLY A N 1
ATOM 487 C CA . GLY A 1 88 ? -7.79700 6.94600 16.26200 1.000 80.52767 82 GLY A CA 1
ATOM 488 C C . GLY A 1 88 ? -7.07100 6.53900 17.52300 1.000 82.62593 82 GLY A C 1
ATOM 489 O O . GLY A 1 88 ? -7.63500 6.57300 18.62000 1.000 109.23104 82 GLY A O 1
ATOM 490 N N . ARG A 1 89 ? -5.80900 6.14100 17.38500 1.000 82.15618 83 ARG A N 1
ATOM 491 C CA . ARG A 1 89 ? -4.99300 5.84300 18.55300 1.000 84.28332 83 ARG A CA 1
ATOM 492 C C . ARG A 1 89 ? -4.78500 7.08800 19.40800 1.000 101.41799 83 ARG A C 1
ATOM 493 O O . ARG A 1 89 ? -4.96300 7.05500 20.63300 1.000 88.22222 83 ARG A O 1
ATOM 501 N N . PHE A 1 90 ? -4.44900 8.21300 18.76600 1.000 103.92719 84 PHE A N 1
ATOM 502 C CA . PHE A 1 90 ? -4.26500 9.46400 19.49400 1.000 85.60238 84 PHE A CA 1
ATOM 503 C C . PHE A 1 90 ? -5.53700 9.87500 20.22400 1.000 94.01005 84 PHE A C 1
ATOM 504 O O . PHE A 1 90 ? -5.47000 10.40300 21.34000 1.000 96.09640 84 PHE A O 1
ATOM 512 N N . ILE A 1 91 ? -6.70200 9.60200 19.63900 1.000 92.27785 85 ILE A N 1
ATOM 513 C CA . ILE A 1 91 ? -7.94800 9.93300 20.31800 1.000 92.34420 85 ILE A CA 1
ATOM 514 C C . ILE A 1 91 ? -8.09500 9.08500 21.57200 1.000 95.95099 85 ILE A C 1
ATOM 515 O O . ILE A 1 91 ? -8.36600 9.60200 22.66200 1.000 93.37795 85 ILE A O 1
ATOM 520 N N . VAL A 1 92 ? -7.90900 7.77100 21.43800 1.000 98.03772 86 VAL A N 1
ATOM 521 C CA . VAL A 1 92 ? -8.06600 6.88300 22.58400 1.000 99.17812 86 VAL A CA 1
ATOM 522 C C . VAL A 1 92 ? -7.04600 7.21700 23.66400 1.000 100.92876 86 VAL A C 1
ATOM 523 O O . VAL A 1 92 ? -7.37700 7.28200 24.85500 1.000 101.56074 86 VAL A O 1
ATOM 527 N N . ARG A 1 93 ? -5.79200 7.45300 23.26500 1.000 100.61971 87 ARG A N 1
ATOM 528 C CA . ARG A 1 93 ? -4.75900 7.80000 24.23600 1.000 98.95907 87 ARG A CA 1
ATOM 529 C C . ARG A 1 93 ? -5.10100 9.09900 24.95200 1.000 99.22233 87 ARG A C 1
ATOM 530 O O . ARG A 1 93 ? -5.03200 9.18100 26.18300 1.000 102.52943 87 ARG A O 1
ATOM 538 N N . THR A 1 94 ? -5.48200 10.12700 24.19000 1.000 96.03043 88 THR A N 1
ATOM 539 C CA . THR A 1 94 ? -5.88000 11.38900 24.79800 1.000 99.27856 88 THR A CA 1
ATOM 540 C C . THR A 1 94 ? -7.12700 11.23000 25.66000 1.000 100.15335 88 THR A C 1
ATOM 541 O O . THR A 1 94 ? -7.23100 11.86200 26.71600 1.000 102.96458 88 THR A O 1
ATOM 545 N N . LEU A 1 95 ? -8.05600 10.36000 25.25300 1.000 99.50716 89 LEU A N 1
ATOM 546 C CA . LEU A 1 95 ? -9.30300 10.18600 25.99600 1.000 104.17798 89 LEU A CA 1
ATOM 547 C C . LEU A 1 95 ? -9.05900 9.71700 27.42700 1.000 109.27452 89 LEU A C 1
ATOM 548 O O . LEU A 1 95 ? -9.61200 10.28300 28.37900 1.000 111.60366 89 LEU A O 1
ATOM 553 N N . PHE A 1 96 ? -8.24900 8.67300 27.60100 1.000 109.33216 90 PHE A N 1
ATOM 554 C CA . PHE A 1 96 ? -8.04600 8.14300 28.94500 1.000 110.46217 90 PHE A CA 1
ATOM 555 C C . PHE A 1 96 ? -7.35200 9.15000 29.85000 1.000 112.69266 90 PHE A C 1
ATOM 556 O O . PHE A 1 96 ? -7.61200 9.17200 31.05900 1.000 119.07148 90 PHE A O 1
ATOM 564 N N . ARG A 1 97 ? -6.46800 9.98400 29.29400 1.000 110.01859 91 ARG A N 1
ATOM 565 C CA . ARG A 1 97 ? -5.83900 11.02400 30.10300 1.000 113.93288 91 ARG A CA 1
ATOM 566 C C . ARG A 1 97 ? -6.87700 11.97000 30.69000 1.000 114.18489 91 ARG A C 1
ATOM 567 O O . ARG A 1 97 ? -6.80100 12.33200 31.87000 1.000 117.80939 91 ARG A O 1
ATOM 575 N N . GLN A 1 98 ? -7.87700 12.34800 29.89100 1.000 112.32980 92 GLN A N 1
ATOM 576 C CA . GLN A 1 98 ? -8.91100 13.26300 30.35900 1.000 114.16102 92 GLN A CA 1
ATOM 577 C C . GLN A 1 98 ? -9.76600 12.61900 31.44600 1.000 120.92018 92 GLN A C 1
ATOM 578 O O . GLN A 1 98 ? -9.99500 13.21700 32.50500 1.000 121.55286 92 GLN A O 1
ATOM 584 N N . LEU A 1 99 ? -10.23700 11.39200 31.20400 1.000 119.49169 93 LEU A N 1
ATOM 585 C CA . LEU A 1 99 ? -11.08000 10.71900 32.18700 1.000 121.51661 93 LEU A CA 1
ATOM 586 C C . LEU A 1 99 ? -10.31800 10.46600 33.48100 1.000 125.31438 93 LEU A C 1
ATOM 587 O O . LEU A 1 99 ? -10.85200 10.68000 34.57500 1.000 130.29656 93 LEU A O 1
ATOM 589 N N . GLY A 1 100 ? -9.06800 10.01700 33.37500 1.000 128.23079 94 GLY A N 1
ATOM 590 C CA . GLY A 1 100 ? -8.21600 9.79900 34.52000 1.000 131.50679 94 GLY A CA 1
ATOM 591 C C . GLY A 1 100 ? -8.79900 8.81700 35.51400 1.000 138.07475 94 GLY A C 1
ATOM 592 O O . GLY A 1 100 ? -9.15500 7.68500 35.16900 1.000 141.30503 94 GLY A O 1
ATOM 593 N N . PRO A 1 101 ? -8.91200 9.23700 36.77800 1.000 144.03323 95 PRO A N 1
ATOM 594 C CA . PRO A 1 101 ? -9.50800 8.34200 37.77900 1.000 147.18650 95 PRO A CA 1
ATOM 595 C C . PRO A 1 101 ? -10.99300 8.14500 37.55700 1.000 148.82694 95 PRO A C 1
ATOM 596 O O . PRO A 1 101 ? -11.53500 7.10300 37.94400 1.000 153.07632 95 PRO A O 1
ATOM 600 N N . ARG A 1 102 ? -11.66800 9.10900 36.92500 1.000 148.46929 96 ARG A N 1
ATOM 601 C CA . ARG A 1 102 ? -13.09000 8.96600 36.65500 1.000 150.07886 96 ARG A CA 1
ATOM 602 C C . ARG A 1 102 ? -13.36700 7.90000 35.60300 1.000 144.69473 96 ARG A C 1
ATOM 603 O O . ARG A 1 102 ? -14.52400 7.49900 35.44000 1.000 149.45100 96 ARG A O 1
ATOM 605 N N . ALA A 1 103 ? -12.33600 7.43500 34.89100 1.000 135.03643 97 ALA A N 1
ATOM 606 C CA . ALA A 1 103 ? -12.52500 6.38000 33.90300 1.000 130.84246 97 ALA A CA 1
ATOM 607 C C . ALA A 1 103 ? -13.05000 5.10500 34.54700 1.000 136.33965 97 ALA A C 1
ATOM 608 O O . ALA A 1 103 ? -13.78400 4.34100 33.90800 1.000 137.27941 97 ALA A O 1
ATOM 610 N N . ALA A 1 104 ? -12.66100 4.84500 35.79800 1.000 139.97502 98 ALA A N 1
ATOM 611 C CA . ALA A 1 104 ? -13.13600 3.65500 36.49800 1.000 144.17628 98 ALA A CA 1
ATOM 612 C C . ALA A 1 104 ? -14.64700 3.68700 36.68600 1.000 145.81214 98 ALA A C 1
ATOM 613 O O . ALA A 1 104 ? -15.31000 2.64500 36.62000 1.000 149.82433 98 ALA A O 1
ATOM 615 N N . GLU A 1 105 ? -15.20800 4.87500 36.93300 1.000 145.24680 99 GLU A N 1
ATOM 616 C CA . GLU A 1 105 ? -16.64200 4.98800 37.18600 1.000 151.21158 99 GLU A CA 1
ATOM 617 C C . GLU A 1 105 ? -17.47500 4.49800 36.00400 1.000 152.14977 99 GLU A C 1
ATOM 618 O O . GLU A 1 105 ? -18.48000 3.80200 36.19200 1.000 160.04457 99 GLU A O 1
ATOM 620 N N . VAL A 1 106 ? -17.06700 4.82900 34.77700 1.000 141.78440 100 VAL A N 1
ATOM 621 C CA . VAL A 1 106 ? -17.85000 4.41800 33.61500 1.000 136.53574 100 VAL A CA 1
ATOM 622 C C . VAL A 1 106 ? -17.70100 2.92800 33.34400 1.000 137.79577 100 VAL A C 1
ATOM 623 O O . VAL A 1 106 ? -18.58700 2.30600 32.74400 1.000 136.68818 100 VAL A O 1
ATOM 625 N N . GLY A 1 107 ? -16.59400 2.33100 33.77100 1.000 116.98016 101 GLY A N 1
ATOM 626 C CA . GLY A 1 107 ? -16.30300 0.94100 33.49700 1.000 120.17315 101 GLY A CA 1
ATOM 627 C C . GLY A 1 107 ? -15.19700 0.75700 32.49100 1.000 125.81420 101 GLY A C 1
ATOM 628 O O . GLY A 1 107 ? -14.86900 -0.38800 32.15000 1.000 131.13063 101 GLY A O 1
ATOM 629 N N . LEU A 1 108 ? -14.64700 1.85100 31.96400 1.000 124.27137 102 LEU A N 1
ATOM 630 C CA . LEU A 1 108 ? -13.52200 1.79700 31.04400 1.000 123.92130 102 LEU A CA 1
ATOM 631 C C . LEU A 1 108 ? -12.22000 1.73400 31.83800 1.000 123.46848 102 LEU A C 1
ATOM 632 O O . LEU A 1 108 ? -11.19700 2.28800 31.42100 1.000 122.40198 102 LEU A O 1
ATOM 637 N N . ASP A 1 109 ? -12.25200 1.04800 32.97700 1.000 124.08698 103 ASP A N 1
ATOM 638 C CA . ASP A 1 109 ? -11.09600 0.92100 33.85300 1.000 123.98502 103 ASP A CA 1
ATOM 639 C C . ASP A 1 109 ? -10.22000 -0.23200 33.38600 1.000 120.34175 103 ASP A C 1
ATOM 640 O O . ASP A 1 109 ? -10.69200 -1.36400 33.25400 1.000 117.64943 103 ASP A O 1
ATOM 645 N N . GLY A 1 110 ? -8.94300 0.05700 33.15300 1.000 122.81401 104 GLY A N 1
ATOM 646 C CA . GLY A 1 110 ? -8.02400 -0.96700 32.69700 1.000 123.83722 104 GLY A CA 1
ATOM 647 C C . GLY A 1 110 ? -8.25100 -1.42700 31.27700 1.000 115.78548 104 GLY A C 1
ATOM 648 O O . GLY A 1 110 ? -7.78900 -2.50700 30.90300 1.000 109.07389 104 GLY A O 1
ATOM 649 N N . LEU A 1 111 ? -8.96400 -0.63800 30.47500 1.000 108.70167 105 LEU A N 1
ATOM 650 C CA . LEU A 1 111 ? -9.22100 -0.95500 29.07800 1.000 106.05069 105 LEU A CA 1
ATOM 651 C C . LEU A 1 111 ? -8.45000 -0.02900 28.15300 1.000 105.49057 105 LEU A C 1
ATOM 652 O O . LEU A 1 111 ? -8.84400 0.16200 26.99800 1.000 102.49181 105 LEU A O 1
ATOM 657 N N . GLU A 1 112 ? -7.34600 0.54000 28.64200 1.000 108.65396 106 GLU A N 1
ATOM 658 C CA . GLU A 1 112 ? -6.57200 1.47600 27.83600 1.000 104.29070 106 GLU A CA 1
ATOM 659 C C . GLU A 1 112 ? -6.01600 0.78700 26.60200 1.000 105.39406 106 GLU A C 1
ATOM 660 O O . GLU A 1 112 ? -6.20300 1.26000 25.47600 1.000 106.59196 106 GLU A O 1
ATOM 662 N N . GLY A 1 113 ? -5.34100 -0.34600 26.79400 1.000 109.44351 107 GLY A N 1
ATOM 663 C CA . GLY A 1 113 ? -4.80700 -1.06500 25.65000 1.000 107.59837 107 GLY A CA 1
ATOM 664 C C . GLY A 1 113 ? -5.89500 -1.68100 24.79000 1.000 106.92158 107 GLY A C 1
ATOM 665 O O . GLY A 1 113 ? -5.86500 -1.56900 23.56200 1.000 109.97141 107 GLY A O 1
ATOM 666 N N . ALA A 1 114 ? -6.87600 -2.32800 25.42400 1.000 105.32980 108 ALA A N 1
ATOM 667 C CA . ALA A 1 114 ? -7.90700 -3.04800 24.67700 1.000 100.94640 108 ALA A CA 1
ATOM 668 C C . ALA A 1 114 ? -8.73600 -2.10600 23.80900 1.000 94.63798 108 ALA A C 1
ATOM 669 O O . ALA A 1 114 ? -9.00700 -2.39500 22.64000 1.000 92.78624 108 ALA A O 1
ATOM 671 N N . LEU A 1 115 ? -9.17600 -0.98500 24.36900 1.000 94.97700 109 LEU A N 1
ATOM 672 C CA . LEU A 1 115 ? -9.94600 -0.05600 23.55300 1.000 98.32812 109 LEU A CA 1
ATOM 673 C C . LEU A 1 115 ? -9.07200 0.61200 22.49500 1.000 90.94102 109 LEU A C 1
ATOM 674 O O . LEU A 1 115 ? -9.55100 0.92100 21.39800 1.000 88.61950 109 LEU A O 1
ATOM 679 N N . GLU A 1 116 ? -7.79600 0.84600 22.80300 1.000 91.70063 110 GLU A N 1
ATOM 680 C CA . GLU A 1 116 ? -6.87000 1.35800 21.80000 1.000 88.54714 110 GLU A CA 1
ATOM 681 C C . GLU A 1 116 ? -6.76200 0.41000 20.61500 1.000 91.98247 110 GLU A C 1
ATOM 682 O O . GLU A 1 116 ? -7.00400 0.79800 19.46700 1.000 94.47962 110 GLU A O 1
ATOM 688 N N . SER A 1 117 ? -6.40600 -0.85000 20.88400 1.000 91.96339 111 SER A N 1
ATOM 689 C CA . SER A 1 117 ? -6.21300 -1.81100 19.80400 1.000 89.92944 111 SER A CA 1
ATOM 690 C C . SER A 1 117 ? -7.50900 -2.02700 19.04800 1.000 85.99840 111 SER A C 1
ATOM 691 O O . SER A 1 117 ? -7.50500 -2.18400 17.82500 1.000 97.19107 111 SER A O 1
ATOM 694 N N . LEU A 1 118 ? -8.63100 -2.01700 19.76000 1.000 87.38726 112 LEU A N 1
ATOM 695 C CA . LEU A 1 118 ? -9.92600 -2.15300 19.11100 1.000 86.76534 112 LEU A CA 1
ATOM 696 C C . LEU A 1 118 ? -10.16200 -1.02500 18.11200 1.000 87.36118 112 LEU A C 1
ATOM 697 O O . LEU A 1 118 ? -10.56600 -1.26600 16.96800 1.000 88.11205 112 LEU A O 1
ATOM 702 N N . VAL A 1 119 ? -9.92300 0.21700 18.53600 1.000 89.37320 113 VAL A N 1
ATOM 703 C CA . VAL A 1 119 ? -10.14200 1.37800 17.67500 1.000 85.54323 113 VAL A CA 1
ATOM 704 C C . VAL A 1 119 ? -9.15900 1.39700 16.50700 1.000 81.40611 113 VAL A C 1
ATOM 705 O O . VAL A 1 119 ? -9.53000 1.71200 15.36800 1.000 78.83313 113 VAL A O 1
ATOM 709 N N . GLU A 1 120 ? -7.89700 1.06100 16.76600 1.000 80.77127 114 GLU A N 1
ATOM 710 C CA . GLU A 1 120 ? -6.87300 1.12800 15.72700 1.000 79.09855 114 GLU A CA 1
ATOM 711 C C . GLU A 1 120 ? -7.23200 0.23100 14.55100 1.000 77.84126 114 GLU A C 1
ATOM 712 O O . GLU A 1 120 ? -7.18200 0.65500 13.39100 1.000 81.24886 114 GLU A O 1
ATOM 718 N N . MET A 1 121 ? -7.61200 -1.01300 14.83800 1.000 78.91008 115 MET A N 1
ATOM 719 C CA . MET A 1 121 ? -7.96200 -1.95300 13.78200 1.000 80.52567 115 MET A CA 1
ATOM 720 C C . MET A 1 121 ? -9.27200 -1.56800 13.10100 1.000 86.31027 115 MET A C 1
ATOM 721 O O . MET A 1 121 ? -9.44900 -1.83600 11.90900 1.000 83.30006 115 MET A O 1
ATOM 726 N N . ALA A 1 122 ? -10.21400 -0.97900 13.83800 1.000 87.27106 116 ALA A N 1
ATOM 727 C CA . ALA A 1 122 ? -11.43000 -0.50200 13.19500 1.000 79.00384 116 ALA A CA 1
ATOM 728 C C . ALA A 1 122 ? -11.09600 0.56900 12.16700 1.000 75.41380 116 ALA A C 1
ATOM 729 O O . ALA A 1 122 ? -11.69400 0.61900 11.08300 1.000 74.24641 116 ALA A O 1
ATOM 731 N N . CYS A 1 123 ? -10.11600 1.41900 12.47900 1.000 75.38267 117 CYS A N 1
ATOM 732 C CA . CYS A 1 123 ? -9.66800 2.42100 11.52100 1.000 77.50015 117 CYS A CA 1
ATOM 733 C C . CYS A 1 123 ? -9.02500 1.77100 10.31000 1.000 77.85308 117 CYS A C 1
ATOM 734 O O . CYS A 1 123 ? -9.26700 2.18300 9.17000 1.000 83.28250 117 CYS A O 1
ATOM 737 N N . LEU A 1 124 ? -8.19400 0.75800 10.54600 1.000 72.50708 118 LEU A N 1
ATOM 738 C CA . LEU A 1 124 ? -7.46400 0.11600 9.46000 1.000 71.33857 118 LEU A CA 1
ATOM 739 C C . LEU A 1 124 ? -8.40600 -0.54800 8.46200 1.000 70.56483 118 LEU A C 1
ATOM 740 O O . LEU A 1 124 ? -8.12700 -0.58400 7.26000 1.000 70.15595 118 LEU A O 1
ATOM 745 N N . MET A 1 125 ? -9.49600 -1.13300 8.94100 1.000 71.61030 119 MET A N 1
ATOM 746 C CA . MET A 1 125 ? -10.44800 -1.77700 8.05000 1.000 82.05080 119 MET A CA 1
ATOM 747 C C . MET A 1 125 ? -11.71300 -0.95500 7.83500 1.000 80.83327 119 MET A C 1
ATOM 748 O O . MET A 1 125 ? -12.72100 -1.49700 7.37200 1.000 71.17145 119 MET A O 1
ATOM 753 N N . HIS A 1 126 ? -11.67800 0.34700 8.12300 1.000 82.67007 120 HIS A N 1
ATOM 754 C CA . HIS A 1 126 ? -12.87500 1.15500 7.92500 1.000 77.30029 120 HIS A CA 1
ATOM 755 C C . HIS A 1 126 ? -13.25000 1.29000 6.45500 1.000 79.37834 120 HIS A C 1
ATOM 756 O O . HIS A 1 126 ? -14.38800 1.65800 6.15200 1.000 83.47334 120 HIS A O 1
ATOM 763 N N . ASP A 1 127 ? -12.34900 0.93500 5.54600 1.000 84.90614 121 ASP A N 1
ATOM 764 C CA . ASP A 1 127 ? -12.49900 1.21100 4.12700 1.000 83.82854 121 ASP A CA 1
ATOM 765 C C . ASP A 1 127 ? -12.32300 -0.03400 3.26900 1.000 83.01456 121 ASP A C 1
ATOM 766 O O . ASP A 1 127 ? -12.20900 0.08700 2.04700 1.000 88.28759 121 ASP A O 1
ATOM 771 N N . VAL A 1 128 ? -12.29000 -1.22100 3.87800 1.000 78.95867 122 VAL A N 1
ATOM 772 C CA . VAL A 1 128 ? -12.09600 -2.46200 3.13900 1.000 75.07262 122 VAL A CA 1
ATOM 773 C C . VAL A 1 128 ? -13.31900 -2.82800 2.31200 1.000 66.88461 122 VAL A C 1
ATOM 774 O O . VAL A 1 128 ? -13.21100 -3.62200 1.37400 1.000 70.12632 122 VAL A O 1
ATOM 778 N N . GLY A 1 129 ? -14.49700 -2.35100 2.69800 1.000 67.94388 123 GLY A N 1
ATOM 779 C CA . GLY A 1 129 ? -15.72000 -2.68500 2.00200 1.000 71.40547 123 GLY A CA 1
ATOM 780 C C . GLY A 1 129 ? -15.92000 -1.98200 0.67500 1.000 72.04868 123 GLY A C 1
ATOM 781 O O . GLY A 1 129 ? -16.22200 -2.63700 -0.32200 1.000 77.14887 123 GLY A O 1
ATOM 782 N N . ASN A 1 130 ? -15.77000 -0.65400 0.64500 1.000 78.66075 124 ASN A N 1
ATOM 783 C CA . ASN A 1 130 ? -16.20100 0.12200 -0.51400 1.000 89.02080 124 ASN A CA 1
ATOM 784 C C . ASN A 1 130 ? -15.35800 -0.22500 -1.74600 1.000 81.41559 124 ASN A C 1
ATOM 785 O O . ASN A 1 130 ? -14.18000 -0.57600 -1.62400 1.000 79.15698 124 ASN A O 1
ATOM 790 N N . PRO A 1 131 ? -15.95200 -0.16700 -2.94200 1.000 78.37629 125 PRO A N 1
ATOM 791 C CA . PRO A 1 131 ? -15.29200 -0.70200 -4.15000 1.000 74.79926 125 PRO A CA 1
ATOM 792 C C . PRO A 1 131 ? -14.21900 0.24100 -4.66600 1.000 75.93884 125 PRO A C 1
ATOM 793 O O . PRO A 1 131 ? -13.94400 1.27900 -4.04800 1.000 87.55632 125 PRO A O 1
ATOM 797 N N . PRO A 1 132 ? -13.55200 -0.09900 -5.76700 1.000 72.35215 126 PRO A N 1
ATOM 798 C CA . PRO A 1 132 ? -12.58600 0.83100 -6.36000 1.000 72.22989 126 PRO A CA 1
ATOM 799 C C . PRO A 1 132 ? -13.27300 2.05700 -6.93400 1.000 76.36832 126 PRO A C 1
ATOM 800 O O . PRO A 1 132 ? -14.49500 2.11500 -7.08100 1.000 75.55950 126 PRO A O 1
ATOM 804 N N . PHE A 1 133 ? -12.44500 3.05000 -7.26600 1.000 80.84006 127 PHE A N 1
ATOM 805 C CA . PHE A 1 133 ? -12.87400 4.25700 -7.98400 1.000 78.67484 127 PHE A CA 1
ATOM 806 C C . PHE A 1 133 ? -13.76800 5.15400 -7.12400 1.000 85.05694 127 PHE A C 1
ATOM 807 O O . PHE A 1 133 ? -14.86300 5.54200 -7.52800 1.000 83.09240 127 PHE A O 1
ATOM 815 N N . GLY A 1 134 ? -13.27500 5.49500 -5.93400 1.000 91.21508 128 GLY A N 1
ATOM 816 C CA . GLY A 1 134 ? -13.96200 6.44200 -5.07300 1.000 82.92402 128 GLY A CA 1
ATOM 817 C C . GLY A 1 134 ? -15.36700 5.99100 -4.75400 1.000 85.24466 128 GLY A C 1
ATOM 818 O O . GLY A 1 134 ? -15.63200 4.80600 -4.51100 1.000 83.27739 128 GLY A O 1
ATOM 819 N N . HIS A 1 135 ? -16.29000 6.95500 -4.75800 1.000 91.77926 129 HIS A N 1
ATOM 820 C CA . HIS A 1 135 ? -17.69700 6.65900 -4.52800 1.000 81.28840 129 HIS A CA 1
ATOM 821 C C . HIS A 1 135 ? -18.39100 6.13800 -5.77400 1.000 77.62478 129 HIS A C 1
ATOM 822 O O . HIS A 1 135 ? -19.44800 5.51500 -5.66300 1.000 88.58431 129 HIS A O 1
ATOM 829 N N . PHE A 1 136 ? -17.80600 6.34300 -6.95100 1.000 78.88571 130 PHE A N 1
ATOM 830 C CA . PHE A 1 136 ? -18.45100 5.90100 -8.17900 1.000 76.85134 130 PHE A CA 1
ATOM 831 C C . PHE A 1 136 ? -18.45400 4.38700 -8.33600 1.000 74.73023 130 PHE A C 1
ATOM 832 O O . PHE A 1 136 ? -19.29000 3.86600 -9.07600 1.000 76.67204 130 PHE A O 1
ATOM 840 N N . GLY A 1 137 ? -17.55500 3.66700 -7.67000 1.000 74.84860 131 GLY A N 1
ATOM 841 C CA . GLY A 1 137 ? -17.71100 2.22100 -7.60000 1.000 78.15626 131 GLY A CA 1
ATOM 842 C C . GLY A 1 137 ? -18.99000 1.82600 -6.88600 1.000 78.57598 131 GLY A C 1
ATOM 843 O O . GLY A 1 137 ? -19.69500 0.90700 -7.30800 1.000 72.72942 131 GLY A O 1
ATOM 844 N N . GLU A 1 138 ? -19.29200 2.51100 -5.78000 1.000 83.36950 132 GLU A N 1
ATOM 845 C CA . GLU A 1 138 ? -20.58000 2.35300 -5.11300 1.000 82.31237 132 GLU A CA 1
ATOM 846 C C . GLU A 1 138 ? -21.71100 2.83900 -6.00700 1.000 79.65568 132 GLU A C 1
ATOM 847 O O . GLU A 1 138 ? -22.69500 2.12500 -6.23200 1.000 80.40803 132 GLU A O 1
ATOM 853 N N . TYR A 1 139 ? -21.56200 4.04800 -6.55800 1.000 83.07460 133 TYR A N 1
ATOM 854 C CA . TYR A 1 139 ? -22.59200 4.61100 -7.42300 1.000 83.61054 133 TYR A CA 1
ATOM 855 C C . TYR A 1 139 ? -22.84600 3.72600 -8.64300 1.000 83.95492 133 TYR A C 1
ATOM 856 O O . TYR A 1 139 ? -23.99900 3.49200 -9.01500 1.000 88.33939 133 TYR A O 1
ATOM 865 N N . ALA A 1 140 ? -21.78400 3.21000 -9.26600 1.000 85.10267 134 ALA A N 1
ATOM 866 C CA . ALA A 1 140 ? -21.95000 2.38500 -10.46000 1.000 81.86960 134 ALA A CA 1
ATOM 867 C C . ALA A 1 140 ? -22.75300 1.12100 -10.17200 1.000 83.82297 134 ALA A C 1
ATOM 868 O O . ALA A 1 140 ? -23.55900 0.69000 -11.00400 1.000 85.26986 134 ALA A O 1
ATOM 870 N N . ILE A 1 141 ? -22.51500 0.48900 -9.02100 1.000 89.30604 135 ILE A N 1
ATOM 871 C CA . ILE A 1 141 ? -23.21500 -0.75300 -8.70000 1.000 87.36284 135 ILE A CA 1
ATOM 872 C C . ILE A 1 141 ? -24.69300 -0.48900 -8.43700 1.000 92.98950 135 ILE A C 1
ATOM 873 O O . ILE A 1 141 ? -25.56500 -1.15800 -9.00200 1.000 96.37524 135 ILE A O 1
ATOM 878 N N . ASN A 1 142 ? -24.99800 0.47300 -7.55800 1.000 97.37099 136 ASN A N 1
ATOM 879 C CA . ASN A 1 142 ? -26.39600 0.79000 -7.26500 1.000 93.71719 136 ASN A CA 1
ATOM 880 C C . ASN A 1 142 ? -27.13700 1.21900 -8.52200 1.000 97.33976 136 ASN A C 1
ATOM 881 O O . ASN A 1 142 ? -28.26800 0.78300 -8.76000 1.000 102.24756 136 ASN A O 1
ATOM 886 N N . ASP A 1 143 ? -26.51000 2.06400 -9.34300 1.000 95.41059 137 ASP A N 1
ATOM 887 C CA . ASP A 1 143 ? -27.14300 2.50300 -10.58100 1.000 99.99082 137 ASP A CA 1
ATOM 888 C C . ASP A 1 143 ? -27.43200 1.31800 -11.48900 1.000 99.95513 137 ASP A C 1
ATOM 889 O O . ASP A 1 143 ? -28.50300 1.24400 -12.10400 1.000 103.61683 137 ASP A O 1
ATOM 894 N N . TRP A 1 144 ? -26.50000 0.36800 -11.56900 1.000 95.26553 138 TRP A N 1
ATOM 895 C CA . TRP A 1 144 ? -26.72600 -0.80200 -12.40900 1.000 94.34839 138 TRP A CA 1
ATOM 896 C C . TRP A 1 144 ? -27.89400 -1.63600 -11.89300 1.000 96.85783 138 TRP A C 1
ATOM 897 O O . TRP A 1 144 ? -28.77700 -2.02600 -12.66100 1.000 98.57584 138 TRP A O 1
ATOM 908 N N . PHE A 1 145 ? -27.92300 -1.91300 -10.59000 1.000 96.70413 139 PHE A N 1
ATOM 909 C CA . PHE A 1 145 ? -29.00700 -2.73000 -10.05200 1.000 98.41111 139 PHE A CA 1
ATOM 910 C C . PHE A 1 145 ? -30.34200 -1.99000 -10.09800 1.000 105.15322 139 PHE A C 1
ATOM 911 O O . PHE A 1 145 ? -31.38200 -2.59600 -10.36900 1.000 105.79686 139 PHE A O 1
ATOM 919 N N . GLU A 1 146 ? -30.34600 -0.68500 -9.83600 1.000 106.98167 140 GLU A N 1
ATOM 920 C CA . GLU A 1 146 ? -31.59400 0.05600 -9.97700 1.000 108.26492 140 GLU A CA 1
ATOM 921 C C . GLU A 1 146 ? -32.15000 -0.04400 -11.39600 1.000 109.27747 140 GLU A C 1
ATOM 922 O O . GLU A 1 146 ? -33.37000 -0.00400 -11.58400 1.000 111.14197 140 GLU A O 1
ATOM 928 N N . ARG A 1 147 ? -31.28200 -0.17100 -12.40500 1.000 110.16452 141 ARG A N 1
ATOM 929 C CA . ARG A 1 147 ? -31.76200 -0.18100 -13.78300 1.000 109.84915 141 ARG A CA 1
ATOM 930 C C . ARG A 1 147 ? -32.26100 -1.55900 -14.20500 1.000 107.12908 141 ARG A C 1
ATOM 931 O O . ARG A 1 147 ? -33.32100 -1.66900 -14.82900 1.000 114.39381 141 ARG A O 1
ATOM 939 N N . ASN A 1 148 ? -31.51200 -2.62200 -13.90700 1.000 101.69829 142 ASN A N 1
ATOM 940 C CA . ASN A 1 148 ? -31.84500 -3.92600 -14.47200 1.000 100.04781 142 ASN A CA 1
ATOM 941 C C . ASN A 1 148 ? -32.17400 -5.01800 -13.45600 1.000 97.45172 142 ASN A C 1
ATOM 942 O O . ASN A 1 148 ? -32.44000 -6.15500 -13.87500 1.000 100.60084 142 ASN A O 1
ATOM 947 N N . LEU A 1 149 ? -32.14500 -4.73700 -12.14800 1.000 98.07590 143 LEU A N 1
ATOM 948 C CA . LEU A 1 149 ? -32.45200 -5.78300 -11.17200 1.000 96.76791 143 LEU A CA 1
ATOM 949 C C . LEU A 1 149 ? -33.87600 -6.30300 -11.32600 1.000 109.75047 143 LEU A C 1
ATOM 950 O O . LEU A 1 149 ? -34.09600 -7.51800 -11.27400 1.000 118.35658 143 LEU A O 1
ATOM 955 N N . ASP A 1 150 ? -34.85900 -5.40600 -11.50800 1.000 111.39070 144 ASP A N 1
ATOM 956 C CA . ASP A 1 150 ? -36.26600 -5.81900 -11.46000 1.000 106.66722 144 ASP A CA 1
ATOM 957 C C . ASP A 1 150 ? -36.57400 -6.92300 -12.46500 1.000 100.15396 144 ASP A C 1
ATOM 958 O O . ASP A 1 150 ? -37.11100 -7.97200 -12.09800 1.000 99.05316 144 ASP A O 1
ATOM 963 N N . ALA A 1 151 ? -36.21000 -6.72100 -13.73600 1.000 99.88489 145 ALA A N 1
ATOM 964 C CA . ALA A 1 151 ? -36.53100 -7.71400 -14.75800 1.000 98.34845 145 ALA A CA 1
ATOM 965 C C . ALA A 1 151 ? -35.84800 -9.04600 -14.48400 1.000 101.27345 145 ALA A C 1
ATOM 966 O O . ALA A 1 151 ? -36.43600 -10.10800 -14.70800 1.000 108.47656 145 ALA A O 1
ATOM 968 N N . LEU A 1 152 ? -34.60300 -9.01200 -14.00600 1.000 110.11598 146 LEU A N 1
ATOM 969 C CA . LEU A 1 152 ? -33.88100 -10.25300 -13.73500 1.000 110.60065 146 LEU A CA 1
ATOM 970 C C . LEU A 1 152 ? -34.51600 -11.03100 -12.58400 1.000 108.61882 146 LEU A C 1
ATOM 971 O O . LEU A 1 152 ? -34.65700 -12.25700 -12.66000 1.000 112.67174 146 LEU A O 1
ATOM 973 N N . PHE A 1 153 ? -34.89700 -10.33500 -11.51000 1.000 105.53951 147 PHE A N 1
ATOM 974 C CA . PHE A 1 153 ? -35.49800 -10.98900 -10.34900 1.000 107.70350 147 PHE A CA 1
ATOM 975 C C . PHE A 1 153 ? -36.87200 -11.56900 -10.67800 1.000 118.00092 147 PHE A C 1
ATOM 976 O O . PHE A 1 153 ? -37.25900 -12.61500 -10.14200 1.000 123.99129 147 PHE A O 1
ATOM 984 N N . GLU A 1 154 ? -37.63000 -10.89200 -11.54200 1.000 116.90348 148 GLU A N 1
ATOM 985 C CA . GLU A 1 154 ? -38.95400 -11.37600 -11.91500 1.000 113.80261 148 GLU A CA 1
ATOM 986 C C . GLU A 1 154 ? -38.87400 -12.72300 -12.62400 1.000 109.09935 148 GLU A C 1
ATOM 987 O O . GLU A 1 154 ? -39.72500 -13.59300 -12.41400 1.000 111.28747 148 GLU A O 1
ATOM 993 N N . ARG A 1 155 ? -37.85600 -12.91900 -13.46600 1.000 103.59662 149 ARG A N 1
ATOM 994 C CA . ARG A 1 155 ? -37.70500 -14.21400 -14.11700 1.000 111.36168 149 ARG A CA 1
ATOM 995 C C . ARG A 1 155 ? -37.48800 -15.31100 -13.08800 1.000 110.68901 149 ARG A C 1
ATOM 996 O O . ARG A 1 155 ? -37.91400 -16.45200 -13.29300 1.000 112.49570 149 ARG A O 1
ATOM 998 N N . ARG A 1 156 ? -36.82800 -14.98600 -11.97900 1.000 109.20910 150 ARG A N 1
ATOM 999 C CA . ARG A 1 156 ? -36.59000 -15.97200 -10.93500 1.000 111.11557 150 ARG A CA 1
ATOM 1000 C C . ARG A 1 156 ? -37.81900 -16.14900 -10.04200 1.000 115.94937 150 ARG A C 1
ATOM 1001 O O . ARG A 1 156 ? -38.13500 -17.27400 -9.63800 1.000 123.57030 150 ARG A O 1
ATOM 1003 N N . VAL A 1 157 ? -38.52300 -15.06400 -9.72000 1.000 114.23117 151 VAL A N 1
ATOM 1004 C CA . VAL A 1 157 ? -39.73300 -15.16500 -8.90000 1.000 120.33462 151 VAL A CA 1
ATOM 1005 C C . VAL A 1 157 ? -40.90600 -14.48300 -9.59700 1.000 124.99922 151 VAL A C 1
ATOM 1006 O O . VAL A 1 157 ? -41.10900 -13.27200 -9.42900 1.000 131.35939 151 VAL A O 1
ATOM 1008 N N . PRO A 1 158 ? -41.72300 -15.22800 -10.33900 1.000 124.95586 152 PRO A N 1
ATOM 1009 C CA . PRO A 1 158 ? -42.81500 -14.62400 -11.11300 1.000 133.47023 152 PRO A CA 1
ATOM 1010 C C . PRO A 1 158 ? -43.82900 -13.96200 -10.19900 1.000 150.58819 152 PRO A C 1
ATOM 1011 O O . PRO A 1 158 ? -43.85700 -14.24500 -8.99100 1.000 156.40458 152 PRO A O 1
ATOM 1015 N N . PRO A 1 159 ? -44.66000 -13.06100 -10.72700 1.000 155.98867 153 PRO A N 1
ATOM 1016 C CA . PRO A 1 159 ? -45.65900 -12.40300 -9.87800 1.000 148.13800 153 PRO A CA 1
ATOM 1017 C C . PRO A 1 159 ? -46.55800 -13.42700 -9.20600 1.000 138.30153 153 PRO A C 1
ATOM 1018 O O . PRO A 1 159 ? -46.99500 -14.39800 -9.82600 1.000 135.05853 153 PRO A O 1
ATOM 1022 N N . GLY A 1 160 ? -46.80600 -13.21200 -7.91700 1.000 142.60553 154 GLY A N 1
ATOM 1023 C CA . GLY A 1 160 ? -47.57500 -14.15100 -7.12700 1.000 149.00397 154 GLY A CA 1
ATOM 1024 C C . GLY A 1 160 ? -46.74000 -14.90600 -6.11500 1.000 147.57571 154 GLY A C 1
ATOM 1025 O O . GLY A 1 160 ? -46.82100 -14.64400 -4.91000 1.000 141.98988 154 GLY A O 1
ATOM 1026 N N . GLN A 1 161 ? -45.92600 -15.84100 -6.60200 1.000 147.23832 155 GLN A N 1
ATOM 1027 C CA . GLN A 1 161 ? -45.06100 -16.62700 -5.73100 1.000 134.29202 155 GLN A CA 1
ATOM 1028 C C . GLN A 1 161 ? -44.05600 -15.73800 -5.00800 1.000 125.87038 155 GLN A C 1
ATOM 1029 O O . GLN A 1 161 ? -43.55200 -14.75800 -5.56100 1.000 120.21465 155 GLN A O 1
ATOM 1031 N N . GLY A 1 162 ? -43.77800 -16.08000 -3.76100 1.000 124.30622 156 GLY A N 1
ATOM 1032 C CA . GLY A 1 162 ? -42.77200 -15.39300 -2.98100 1.000 121.34506 156 GLY A CA 1
ATOM 1033 C C . GLY A 1 162 ? -43.35100 -14.36100 -2.02700 1.000 123.11045 156 GLY A C 1
ATOM 1034 O O . GLY A 1 162 ? -44.35800 -13.70000 -2.30700 1.000 125.53179 156 GLY A O 1
ATOM 1035 N N . ASP A 1 163 ? -42.70500 -14.22800 -0.87100 1.000 121.94271 157 ASP A N 1
ATOM 1036 C CA . ASP A 1 163 ? -43.10700 -13.26100 0.14100 1.000 122.78484 157 ASP A CA 1
ATOM 1037 C C . ASP A 1 163 ? -42.89100 -11.84500 -0.38200 1.000 123.28492 157 ASP A C 1
ATOM 1038 O O . ASP A 1 163 ? -41.75500 -11.44200 -0.65700 1.000 118.93091 157 ASP A O 1
ATOM 1043 N N . GLY A 1 164 ? -43.97800 -11.08400 -0.50000 1.000 132.07576 158 GLY A N 1
ATOM 1044 C CA . GLY A 1 164 ? -43.86500 -9.73600 -1.02900 1.000 133.28622 158 GLY A CA 1
ATOM 1045 C C . GLY A 1 164 ? -43.07200 -8.81800 -0.11900 1.000 129.01897 158 GLY A C 1
ATOM 1046 O O . GLY A 1 164 ? -42.33300 -7.95100 -0.59400 1.000 115.62279 158 GLY A O 1
ATOM 1047 N N . LEU A 1 165 ? -43.22500 -8.98200 1.20000 1.000 119.48556 159 LEU A N 1
ATOM 1048 C CA . LEU A 1 165 ? -42.44100 -8.18900 2.14100 1.000 119.63159 159 LEU A CA 1
ATOM 1049 C C . LEU A 1 165 ? -40.95800 -8.46900 1.97200 1.000 133.20521 159 LEU A C 1
ATOM 1050 O O . LEU A 1 165 ? -40.13800 -7.54500 1.93400 1.000 138.73625 159 LEU A O 1
ATOM 1055 N N . LEU A 1 166 ? -40.59500 -9.75300 1.89100 1.000 136.72689 160 LEU A N 1
ATOM 1056 C CA . LEU A 1 166 ? -39.20100 -10.11800 1.67500 1.000 125.05322 160 LEU A CA 1
ATOM 1057 C C . LEU A 1 166 ? -38.71300 -9.65300 0.31100 1.000 121.76318 160 LEU A C 1
ATOM 1058 O O . LEU A 1 166 ? -37.59100 -9.15300 0.18900 1.000 119.53392 160 LEU A O 1
ATOM 1063 N N . GLN A 1 167 ? -39.55600 -9.76600 -0.71800 1.000 122.63201 161 GLN A N 1
ATOM 1064 C CA . GLN A 1 167 ? -39.15900 -9.34100 -2.05700 1.000 114.94975 161 GLN A CA 1
ATOM 1065 C C . GLN A 1 167 ? -38.83200 -7.85500 -2.10600 1.000 119.03715 161 GLN A C 1
ATOM 1066 O O . GLN A 1 167 ? -37.77600 -7.46200 -2.61400 1.000 119.59009 161 GLN A O 1
ATOM 1072 N N . GLN A 1 168 ? -39.74000 -7.00900 -1.62200 1.000 124.83006 162 GLN A N 1
ATOM 1073 C CA . GLN A 1 168 ? -39.44000 -5.58200 -1.60600 1.000 123.90497 162 GLN A CA 1
ATOM 1074 C C . GLN A 1 168 ? -38.26300 -5.26200 -0.69300 1.000 125.92394 162 GLN A C 1
ATOM 1075 O O . GLN A 1 168 ? -37.51800 -4.31300 -0.96000 1.000 124.71874 162 GLN A O 1
ATOM 1077 N N . ARG A 1 169 ? -38.06500 -6.04300 0.37300 1.000 129.61165 163 ARG A N 1
ATOM 1078 C CA . ARG A 1 169 ? -36.92600 -5.80900 1.26000 1.000 129.77858 163 ARG A CA 1
ATOM 1079 C C . ARG A 1 169 ? -35.60900 -6.22800 0.61200 1.000 124.14865 163 ARG A C 1
ATOM 1080 O O . ARG A 1 169 ? -34.59000 -5.54200 0.76500 1.000 122.88916 163 ARG A O 1
ATOM 1088 N N . MET A 1 170 ? -35.61000 -7.35200 -0.11100 1.000 117.51248 164 MET A N 1
ATOM 1089 C CA . MET A 1 170 ? -34.41300 -7.79300 -0.81700 1.000 102.55359 164 MET A CA 1
ATOM 1090 C C . MET A 1 170 ? -34.04100 -6.81100 -1.91400 1.000 107.99233 164 MET A C 1
ATOM 1091 O O . MET A 1 170 ? -32.85400 -6.61800 -2.20700 1.000 113.33147 164 MET A O 1
ATOM 1096 N N . LEU A 1 171 ? -35.04600 -6.19900 -2.53800 1.000 109.38513 165 LEU A N 1
ATOM 1097 C CA . LEU A 1 171 ? -34.81000 -5.25600 -3.62300 1.000 103.99347 165 LEU A CA 1
ATOM 1098 C C . LEU A 1 171 ? -34.00300 -4.05400 -3.13900 1.000 104.66528 165 LEU A C 1
ATOM 1099 O O . LEU A 1 171 ? -32.95700 -3.72300 -3.70700 1.000 104.37871 165 LEU A O 1
ATOM 1104 N N . THR A 1 172 ? -34.47200 -3.39000 -2.07600 1.000 114.42791 166 THR A N 1
ATOM 1105 C CA . THR A 1 172 ? -33.74300 -2.24500 -1.54000 1.000 114.38630 166 THR A CA 1
ATOM 1106 C C . THR A 1 172 ? -32.38600 -2.65200 -0.97900 1.000 116.57674 166 THR A C 1
ATOM 1107 O O . THR A 1 172 ? -31.44100 -1.85600 -1.01600 1.000 117.38567 166 THR A O 1
ATOM 1111 N N . ASP A 1 173 ? -32.26700 -3.86900 -0.44200 1.000 118.78597 167 ASP A N 1
ATOM 1112 C CA . ASP A 1 173 ? -30.96600 -4.33800 0.03000 1.000 118.22503 167 ASP A CA 1
ATOM 1113 C C . ASP A 1 173 ? -29.96900 -4.42600 -1.11900 1.000 110.98298 167 ASP A C 1
ATOM 1114 O O . ASP A 1 173 ? -28.85300 -3.90000 -1.03100 1.000 110.90226 167 ASP A O 1
ATOM 1119 N N . LEU A 1 174 ? -30.35600 -5.10000 -2.20400 1.000 105.57704 168 LEU A N 1
ATOM 1120 C CA . LEU A 1 174 ? -29.46200 -5.25700 -3.34500 1.000 97.95421 168 LEU A CA 1
ATOM 1121 C C . LEU A 1 174 ? -29.21800 -3.93000 -4.05600 1.000 98.04356 168 LEU A C 1
ATOM 1122 O O . LEU A 1 174 ? -28.11000 -3.68300 -4.55200 1.000 95.79061 168 LEU A O 1
ATOM 1127 N N . LYS A 1 175 ? -30.23600 -3.06300 -4.12000 1.000 98.71752 169 LYS A N 1
ATOM 1128 C CA . LYS A 1 175 ? -30.08800 -1.77800 -4.79700 1.000 99.67480 169 LYS A CA 1
ATOM 1129 C C . LYS A 1 175 ? -29.31500 -0.73700 -3.99500 1.000 98.62598 169 LYS A C 1
ATOM 1130 O O . LYS A 1 175 ? -28.89500 0.26500 -4.57300 1.000 99.63305 169 LYS A O 1
ATOM 1136 N N . HIS A 1 176 ? -29.17300 -0.89300 -2.68700 1.000 98.01140 170 HIS A N 1
ATOM 1137 C CA . HIS A 1 176 ? -28.43600 0.07200 -1.87100 1.000 97.31635 170 HIS A CA 1
ATOM 1138 C C . HIS A 1 176 ? -27.16200 -0.59100 -1.34600 1.000 95.48461 170 HIS A C 1
ATOM 1139 O O . HIS A 1 176 ? -27.12700 -1.09800 -0.22500 1.000 98.08365 170 HIS A O 1
ATOM 1146 N N . PHE A 1 177 ? -26.09900 -0.53900 -2.14700 1.000 93.42927 171 PHE A N 1
ATOM 1147 C CA . PHE A 1 177 ? -24.80800 -1.09300 -1.76300 1.000 88.51003 171 PHE A CA 1
ATOM 1148 C C . PHE A 1 177 ? -24.05400 -0.05500 -0.95100 1.000 85.90086 171 PHE A C 1
ATOM 1149 O O . PHE A 1 177 ? -24.05000 1.13100 -1.29100 1.000 86.54868 171 PHE A O 1
ATOM 1157 N N . GLU A 1 178 ? -23.43500 -0.50100 0.13800 1.000 85.11631 172 GLU A N 1
ATOM 1158 C CA . GLU A 1 178 ? -22.63800 0.38800 0.96800 1.000 83.45139 172 GLU A CA 1
ATOM 1159 C C . GLU A 1 178 ? -21.36400 -0.31300 1.40800 1.000 75.51276 172 GLU A C 1
ATOM 1160 O O . GLU A 1 178 ? -21.38600 -1.49400 1.76200 1.000 75.49386 172 GLU A O 1
ATOM 1162 N N . GLY A 1 179 ? -20.25800 0.42900 1.38900 1.000 73.21973 173 GLY A N 1
ATOM 1163 C CA . GLY A 1 179 ? -18.98100 -0.16200 1.74800 1.000 81.23928 173 GLY A CA 1
ATOM 1164 C C . GLY A 1 179 ? -18.94500 -0.67000 3.17800 1.000 84.95808 173 GLY A C 1
ATOM 1165 O O . GLY A 1 179 ? -18.47500 -1.78200 3.44000 1.000 78.17718 173 GLY A O 1
ATOM 1166 N N . ASN A 1 180 ? -19.44500 0.13000 4.12300 1.000 87.23349 174 ASN A N 1
ATOM 1167 C CA . ASN A 1 180 ? -19.41700 -0.29500 5.51800 1.000 86.52096 174 ASN A CA 1
ATOM 1168 C C . ASN A 1 180 ? -20.14700 -1.62000 5.69800 1.000 85.06065 174 ASN A C 1
ATOM 1169 O O . ASN A 1 180 ? -19.67700 -2.50200 6.42500 1.000 75.98615 174 ASN A O 1
ATOM 1174 N N . ALA A 1 181 ? -21.28900 -1.78500 5.02500 1.000 93.06018 175 ALA A N 1
ATOM 1175 C CA . ALA A 1 181 ? -22.00700 -3.05400 5.08500 1.000 95.71341 175 ALA A CA 1
ATOM 1176 C C . ALA A 1 181 ? -21.18500 -4.17100 4.47200 1.000 91.53027 175 ALA A C 1
ATOM 1177 O O . ALA A 1 181 ? -21.13100 -5.28500 5.01100 1.000 98.16685 175 ALA A O 1
ATOM 1179 N N . GLN A 1 182 ? -20.55400 -3.89600 3.33000 1.000 79.18143 176 GLN A N 1
ATOM 1180 C CA . GLN A 1 182 ? -19.71200 -4.89400 2.68700 1.000 73.30655 176 GLN A CA 1
ATOM 1181 C C . GLN A 1 182 ? -18.48900 -5.22600 3.52900 1.000 73.21101 176 GLN A C 1
ATOM 1182 O O . GLN A 1 182 ? -17.98500 -6.35000 3.47200 1.000 78.46721 176 GLN A O 1
ATOM 1188 N N . ALA A 1 183 ? -17.96100 -4.25200 4.26900 1.000 75.65878 177 ALA A N 1
ATOM 1189 C CA . ALA A 1 183 ? -16.82100 -4.53000 5.13600 1.000 75.33445 177 ALA A CA 1
ATOM 1190 C C . ALA A 1 183 ? -17.16200 -5.57800 6.19000 1.000 82.19009 177 ALA A C 1
ATOM 1191 O O . ALA A 1 183 ? -16.35400 -6.46800 6.47500 1.000 84.25438 177 ALA A O 1
ATOM 1193 N N . ILE A 1 184 ? -18.35300 -5.49300 6.78000 1.000 90.22349 178 ILE A N 1
ATOM 1194 C CA . ILE A 1 184 ? -18.77900 -6.51900 7.72700 1.000 93.86671 178 ILE A CA 1
ATOM 1195 C C . ILE A 1 184 ? -18.83500 -7.87600 7.03700 1.000 96.69098 178 ILE A C 1
ATOM 1196 O O . ILE A 1 184 ? -18.29200 -8.87500 7.52600 1.000 98.92546 178 ILE A O 1
ATOM 1201 N N . ARG A 1 185 ? -19.48000 -7.91500 5.87300 1.000 90.59823 179 ARG A N 1
ATOM 1202 C CA . ARG A 1 185 ? -19.66000 -9.15700 5.13700 1.000 83.49084 179 ARG A CA 1
ATOM 1203 C C . ARG A 1 185 ? -18.33700 -9.76300 4.68900 1.000 86.73306 179 ARG A C 1
ATOM 1204 O O . ARG A 1 185 ? -18.15400 -10.98600 4.74700 1.000 94.09872 179 ARG A O 1
ATOM 1212 N N . LEU A 1 186 ? -17.39900 -8.92600 4.25300 1.000 76.06239 180 LEU A N 1
ATOM 1213 C CA . LEU A 1 186 ? -16.14000 -9.42600 3.71400 1.000 76.57292 180 LEU A CA 1
ATOM 1214 C C . LEU A 1 186 ? -15.33500 -10.16900 4.77300 1.000 81.20899 180 LEU A C 1
ATOM 1215 O O . LEU A 1 186 ? -14.94500 -11.32600 4.57900 1.000 85.35174 180 LEU A O 1
ATOM 1220 N N . VAL A 1 187 ? -15.08900 -9.52100 5.91200 1.000 83.41324 181 VAL A N 1
ATOM 1221 C CA . VAL A 1 187 ? -14.24200 -10.11900 6.93800 1.000 84.26163 181 VAL A CA 1
ATOM 1222 C C . VAL A 1 187 ? -14.91400 -11.34000 7.55300 1.000 90.31185 181 VAL A C 1
ATOM 1223 O O . VAL A 1 187 ? -14.24900 -12.32800 7.88700 1.000 98.18490 181 VAL A O 1
ATOM 1227 N N . VAL A 1 188 ? -16.23400 -11.29700 7.70300 1.000 84.32098 182 VAL A N 1
ATOM 1228 C CA . VAL A 1 188 ? -16.95800 -12.34000 8.41500 1.000 85.49226 182 VAL A CA 1
ATOM 1229 C C . VAL A 1 188 ? -17.31700 -13.49600 7.49800 1.000 90.42947 182 VAL A C 1
ATOM 1230 O O . VAL A 1 188 ? -17.03500 -14.65600 7.80900 1.000 97.41927 182 VAL A O 1
ATOM 1234 N N . LYS A 1 189 ? -17.95300 -13.20300 6.36100 1.000 90.96582 183 LYS A N 1
ATOM 1235 C CA . LYS A 1 189 ? -18.56000 -14.23700 5.53800 1.000 95.05273 183 LYS A CA 1
ATOM 1236 C C . LYS A 1 189 ? -17.80000 -14.54000 4.25400 1.000 97.53159 183 LYS A C 1
ATOM 1237 O O . LYS A 1 189 ? -18.13800 -15.51300 3.57100 1.000 99.00498 183 LYS A O 1
ATOM 1243 N N . LEU A 1 190 ? -16.78100 -13.75700 3.91200 1.000 92.35749 184 LEU A N 1
ATOM 1244 C CA . LEU A 1 190 ? -16.00300 -13.99000 2.70000 1.000 81.28803 184 LEU A CA 1
ATOM 1245 C C . LEU A 1 190 ? -14.55600 -14.35100 2.99000 1.000 79.38255 184 LEU A C 1
ATOM 1246 O O . LEU A 1 190 ? -14.05800 -15.34900 2.46400 1.000 80.62747 184 LEU A O 1
ATOM 1251 N N . LEU A 1 191 ? -13.85600 -13.56300 3.80700 1.000 80.60094 185 LEU A N 1
ATOM 1252 C CA . LEU A 1 191 ? -12.49000 -13.91400 4.17500 1.000 85.45398 185 LEU A CA 1
ATOM 1253 C C . LEU A 1 191 ? -12.42400 -14.87000 5.36100 1.000 89.65874 185 LEU A C 1
ATOM 1254 O O . LEU A 1 191 ? -11.36900 -15.46900 5.59100 1.000 91.01964 185 LEU A O 1
ATOM 1259 N N . ARG A 1 192 ? -13.53500 -15.05100 6.08200 1.000 92.37789 186 ARG A N 1
ATOM 1260 C CA . ARG A 1 192 ? -13.63900 -15.97800 7.21500 1.000 94.52654 186 ARG A CA 1
ATOM 1261 C C . ARG A 1 192 ? -12.52200 -15.76200 8.24000 1.000 101.64406 186 ARG A C 1
ATOM 1262 O O . ARG A 1 192 ? -11.88200 -16.70500 8.71200 1.000 114.84376 186 ARG A O 1
ATOM 1264 N N . LEU A 1 193 ? -12.29300 -14.49600 8.59100 1.000 94.59820 187 LEU A N 1
ATOM 1265 C CA . LEU A 1 193 ? -11.25700 -14.16400 9.56500 1.000 94.43833 187 LEU A CA 1
ATOM 1266 C C . LEU A 1 193 ? -11.60800 -14.61000 10.98100 1.000 95.19416 187 LEU A C 1
ATOM 1267 O O . LEU A 1 193 ? -10.70400 -14.76700 11.81100 1.000 93.25279 187 LEU A O 1
ATOM 1272 N N . ASN A 1 194 ? -12.89100 -14.80700 11.27800 1.000 89.37447 188 ASN A N 1
ATOM 1273 C CA . ASN A 1 194 ? -13.32900 -15.23900 12.60100 1.000 99.14201 188 ASN A CA 1
ATOM 1274 C C . ASN A 1 194 ? -12.82700 -14.27100 13.67100 1.000 101.30551 188 ASN A C 1
ATOM 1275 O O . ASN A 1 194 ? -12.18000 -14.66000 14.64400 1.000 100.85230 188 ASN A O 1
ATOM 1280 N N . LEU A 1 195 ? -13.10900 -12.98600 13.46300 1.000 101.51229 189 LEU A N 1
ATOM 1281 C CA . LEU A 1 195 ? -12.74800 -11.94700 14.41600 1.000 95.10882 189 LEU A CA 1
ATOM 1282 C C . LEU A 1 195 ? -13.77300 -11.85200 15.53500 1.000 95.32630 189 LEU A C 1
ATOM 1283 O O . LEU A 1 195 ? -14.94000 -12.21800 15.37800 1.000 96.73915 189 LEU A O 1
ATOM 1288 N N . THR A 1 196 ? -13.32800 -11.30600 16.66300 1.000 95.31789 190 THR A N 1
ATOM 1289 C CA . THR A 1 196 ? -14.23800 -11.04900 17.76600 1.000 95.60228 190 THR A CA 1
ATOM 1290 C C . THR A 1 196 ? -15.34800 -10.11800 17.30600 1.000 98.98371 190 THR A C 1
ATOM 1291 O O . THR A 1 196 ? -15.16900 -9.30100 16.40000 1.000 93.58927 190 THR A O 1
ATOM 1295 N N . TYR A 1 197 ? -16.52100 -10.28300 17.91800 1.000 104.69632 191 TYR A N 1
ATOM 1296 C CA . TYR A 1 197 ? -17.65200 -9.42400 17.59600 1.000 102.20409 191 TYR A CA 1
ATOM 1297 C C . TYR A 1 197 ? -17.34800 -7.96100 17.89100 1.000 101.86819 191 TYR A C 1
ATOM 1298 O O . TYR A 1 197 ? -17.88400 -7.06800 17.22500 1.000 99.48537 191 TYR A O 1
ATOM 1307 N N . THR A 1 198 ? -16.51100 -7.69400 18.89600 1.000 104.35792 192 THR A N 1
ATOM 1308 C CA . THR A 1 198 ? -16.17300 -6.31600 19.24000 1.000 103.68740 192 THR A CA 1
ATOM 1309 C C . THR A 1 198 ? -15.38200 -5.64200 18.12300 1.000 106.14739 192 THR A C 1
ATOM 1310 O O . THR A 1 198 ? -15.64200 -4.48000 17.78400 1.000 108.77294 192 THR A O 1
ATOM 1314 N N . GLN A 1 199 ? -14.40100 -6.34700 17.55300 1.000 102.91314 193 GLN A N 1
ATOM 1315 C CA . GLN A 1 199 ? -13.63500 -5.77800 16.44900 1.000 100.51985 193 GLN A CA 1
ATOM 1316 C C . GLN A 1 199 ? -14.52700 -5.52300 15.24600 1.000 98.38117 193 GLN A C 1
ATOM 1317 O O . GLN A 1 199 ? -14.36900 -4.51700 14.54500 1.000 93.93971 193 GLN A O 1
ATOM 1323 N N . THR A 1 200 ? -15.42700 -6.46200 14.95500 1.000 99.38748 194 THR A N 1
ATOM 1324 C CA . THR A 1 200 ? -16.38300 -6.27100 13.87400 1.000 95.10436 194 THR A CA 1
ATOM 1325 C C . THR A 1 200 ? -17.37900 -5.16400 14.19600 1.000 92.45089 194 THR A C 1
ATOM 1326 O O . THR A 1 200 ? -17.82200 -4.44800 13.29300 1.000 97.36118 194 THR A O 1
ATOM 1330 N N . ALA A 1 201 ? -17.73300 -5.00700 15.47500 1.000 90.21376 195 ALA A N 1
ATOM 1331 C CA . ALA A 1 201 ? -18.75500 -4.04000 15.85900 1.000 88.71815 195 ALA A CA 1
ATOM 1332 C C . ALA A 1 201 ? -18.37000 -2.61300 15.49800 1.000 98.25493 195 ALA A C 1
ATOM 1333 O O . ALA A 1 201 ? -19.25200 -1.76200 15.32700 1.000 103.43651 195 ALA A O 1
ATOM 1335 N N . GLY A 1 202 ? -17.06800 -2.32400 15.38300 1.000 99.50828 196 GLY A N 1
ATOM 1336 C CA . GLY A 1 202 ? -16.64700 -0.98100 15.00900 1.000 94.58866 196 GLY A CA 1
ATOM 1337 C C . GLY A 1 202 ? -17.10500 -0.55900 13.62700 1.000 89.06665 196 GLY A C 1
ATOM 1338 O O . GLY A 1 202 ? -17.37700 0.62300 13.39300 1.000 85.51924 196 GLY A O 1
ATOM 1339 N N . LEU A 1 203 ? -17.24200 -1.51700 12.71000 1.000 88.34547 197 LEU A N 1
ATOM 1340 C CA . LEU A 1 203 ? -17.64000 -1.25700 11.33100 1.000 88.93240 197 LEU A CA 1
ATOM 1341 C C . LEU A 1 203 ? -19.11400 -0.91200 11.18100 1.000 93.37599 197 LEU A C 1
ATOM 1342 O O . LEU A 1 203 ? -19.56100 -0.68400 10.05200 1.000 97.62181 197 LEU A O 1
ATOM 1347 N N . LEU A 1 204 ? -19.89500 -0.93700 12.26000 1.000 97.68066 198 LEU A N 1
ATOM 1348 C CA . LEU A 1 204 ? -21.30400 -0.55100 12.20300 1.000 101.63466 198 LEU A CA 1
ATOM 1349 C C . LEU A 1 204 ? -21.46300 0.96500 12.32600 1.000 103.13117 198 LEU A C 1
ATOM 1350 O O . LEU A 1 204 ? -22.11400 1.47900 13.23200 1.000 98.29362 198 LEU A O 1
ATOM 1355 N N . LYS A 1 205 ? -20.85700 1.68600 11.38100 1.000 110.02271 199 LYS A N 1
ATOM 1356 C CA . LYS A 1 205 ? -20.97400 3.14100 11.39300 1.000 112.22781 199 LYS A CA 1
ATOM 1357 C C . LYS A 1 205 ? -22.41600 3.57800 11.16700 1.000 109.29524 199 LYS A C 1
ATOM 1358 O O . LYS A 1 205 ? -22.92500 4.45600 11.87100 1.000 112.45101 199 LYS A O 1
ATOM 1360 N N . TYR A 1 206 ? -23.09400 2.96600 10.20400 1.000 103.64145 200 TYR A N 1
ATOM 1361 C CA . TYR A 1 206 ? -24.49200 3.27700 9.93500 1.000 106.97750 200 TYR A CA 1
ATOM 1362 C C . TYR A 1 206 ? -25.39100 2.09500 10.26900 1.000 113.96973 200 TYR A C 1
ATOM 1363 O O . TYR A 1 206 ? -25.09800 1.31800 11.17500 1.000 120.47710 200 TYR A O 1
ATOM 1365 N N . GLY A 1 229 ? -26.57200 0.07700 6.94100 1.000 101.57263 223 GLY A N 1
ATOM 1366 C CA . GLY A 1 229 ? -25.57700 -0.39300 7.88900 1.000 101.04567 223 GLY A CA 1
ATOM 1367 C C . GLY A 1 229 ? -25.15600 -1.84200 7.69500 1.000 101.52725 223 GLY A C 1
ATOM 1368 O O . GLY A 1 229 ? -24.01800 -2.21300 7.97900 1.000 96.90954 223 GLY A O 1
ATOM 1369 N N . PHE A 1 230 ? -26.06600 -2.66600 7.18600 1.000 105.49301 224 PHE A N 1
ATOM 1370 C CA . PHE A 1 230 ? -25.74500 -4.05800 6.91300 1.000 100.15485 224 PHE A CA 1
ATOM 1371 C C . PHE A 1 230 ? -26.64700 -4.56000 5.79900 1.000 95.92989 224 PHE A C 1
ATOM 1372 O O . PHE A 1 230 ? -27.59200 -3.88700 5.38100 1.000 96.80280 224 PHE A O 1
ATOM 1380 N N . TYR A 1 231 ? -26.29600 -5.72300 5.27600 1.000 93.20277 225 TYR A N 1
ATOM 1381 C CA . TYR A 1 231 ? -27.10700 -6.39000 4.27900 1.000 94.09980 225 TYR A CA 1
ATOM 1382 C C . TYR A 1 231 ? -28.05100 -7.37500 4.95800 1.000 95.93565 225 TYR A C 1
ATOM 1383 O O . TYR A 1 231 ? -27.87300 -7.74700 6.12000 1.000 96.55558 225 TYR A O 1
ATOM 1392 N N . LEU A 1 232 ? -29.05700 -7.82400 4.20700 1.000 96.36300 226 LEU A N 1
ATOM 1393 C CA . LEU A 1 232 ? -29.92600 -8.87300 4.72100 1.000 98.34773 226 LEU A CA 1
ATOM 1394 C C . LEU A 1 232 ? -29.13000 -10.13100 5.02100 1.000 94.63496 226 LEU A C 1
ATOM 1395 O O . LEU A 1 232 ? -29.45400 -10.86800 5.95900 1.000 96.49934 226 LEU A O 1
ATOM 1400 N N . SER A 1 233 ? -28.06100 -10.36300 4.25700 1.000 93.28267 227 SER A N 1
ATOM 1401 C CA . SER A 1 233 ? -27.26300 -11.57300 4.40900 1.000 97.52185 227 SER A CA 1
ATOM 1402 C C . SER A 1 233 ? -26.60000 -11.65700 5.77700 1.000 102.92549 227 SER A C 1
ATOM 1403 O O . SER A 1 233 ? -26.28100 -12.75900 6.23800 1.000 106.90563 227 SER A O 1
ATOM 1406 N N . GLU A 1 234 ? -26.36600 -10.51800 6.43200 1.000 101.12365 228 GLU A N 1
ATOM 1407 C CA . GLU A 1 234 ? -25.67900 -10.49300 7.71700 1.000 102.38529 228 GLU A CA 1
ATOM 1408 C C . GLU A 1 234 ? -26.59900 -10.20600 8.89500 1.000 110.96165 228 GLU A C 1
ATOM 1409 O O . GLU A 1 234 ? -26.10400 -9.95000 9.99600 1.000 117.46431 228 GLU A O 1
ATOM 1411 N N . GLU A 1 235 ? -27.92000 -10.23800 8.70100 1.000 112.24625 229 GLU A N 1
ATOM 1412 C CA . GLU A 1 235 ? -28.82900 -9.94100 9.80600 1.000 112.32295 229 GLU A CA 1
ATOM 1413 C C . GLU A 1 235 ? -28.61400 -10.90000 10.97200 1.000 113.42224 229 GLU A C 1
ATOM 1414 O O . GLU A 1 235 ? -28.50900 -10.47400 12.12700 1.000 118.02304 229 GLU A O 1
ATOM 1416 N N . ALA A 1 236 ? -28.53500 -12.20200 10.68400 1.000 112.03379 230 ALA A N 1
ATOM 1417 C CA . ALA A 1 236 ? -28.32400 -13.19100 11.73900 1.000 109.55860 230 ALA A CA 1
ATOM 1418 C C . ALA A 1 236 ? -26.99500 -12.97300 12.44800 1.000 110.40926 230 ALA A C 1
ATOM 1419 O O . ALA A 1 236 ? -26.89500 -13.15500 13.66700 1.000 112.18731 230 ALA A O 1
ATOM 1421 N N . PHE A 1 237 ? -25.95700 -12.60500 11.69800 1.000 112.03849 231 PHE A N 1
ATOM 1422 C CA . PHE A 1 237 ? -24.67100 -12.31900 12.32000 1.000 110.50393 231 PHE A CA 1
ATOM 1423 C C . PHE A 1 237 ? -24.72600 -11.05900 13.17300 1.000 109.20797 231 PHE A C 1
ATOM 1424 O O . PHE A 1 237 ? -24.13100 -11.01200 14.25500 1.000 116.25270 231 PHE A O 1
ATOM 1432 N N . VAL A 1 238 ? -25.40900 -10.01900 12.69300 1.000 103.35811 232 VAL A N 1
ATOM 1433 C CA . VAL A 1 238 ? -25.51600 -8.78500 13.46600 1.000 103.95129 232 VAL A CA 1
ATOM 1434 C C . VAL A 1 238 ? -26.31600 -9.01600 14.74300 1.000 113.09817 232 VAL A C 1
ATOM 1435 O O . VAL A 1 238 ? -25.98500 -8.47800 15.80600 1.000 111.12841 232 VAL A O 1
ATOM 1439 N N . ASP A 1 239 ? -27.37200 -9.82700 14.65900 1.000 121.78431 233 ASP A N 1
ATOM 1440 C CA . ASP A 1 239 ? -28.17700 -10.14100 15.83500 1.000 127.44514 233 ASP A CA 1
ATOM 1441 C C . ASP A 1 239 ? -27.35200 -10.83200 16.91800 1.000 121.81754 233 ASP A C 1
ATOM 1442 O O . ASP A 1 239 ? -27.44000 -10.47300 18.09700 1.000 121.98401 233 ASP A O 1
ATOM 1447 N N . GLU A 1 240 ? -26.53200 -11.81500 16.54000 1.000 116.82422 234 GLU A N 1
ATOM 1448 C CA . GLU A 1 240 ? -25.67800 -12.45800 17.53200 1.000 116.29527 234 GLU A CA 1
ATOM 1449 C C . GLU A 1 240 ? -24.66600 -11.47400 18.10500 1.000 115.97371 234 GLU A C 1
ATOM 1450 O O . GLU A 1 240 ? -24.31300 -11.56300 19.28600 1.000 117.87940 234 GLU A O 1
ATOM 1452 N N . LEU A 1 241 ? -24.19400 -10.52800 17.28500 1.000 111.54672 235 LEU A N 1
ATOM 1453 C CA . LEU A 1 241 ? -23.23800 -9.53300 17.76100 1.000 109.23879 235 LEU A CA 1
ATOM 1454 C C . LEU A 1 241 ? -23.87800 -8.59400 18.77000 1.000 113.34905 235 LEU A C 1
ATOM 1455 O O . LEU A 1 241 ? -23.26800 -8.26700 19.79400 1.000 117.36672 235 LEU A O 1
ATOM 1457 N N . ARG A 1 242 ? -25.10200 -8.13700 18.48800 1.000 115.03588 236 ARG A N 1
ATOM 1458 C CA . ARG A 1 242 ? -25.79500 -7.25500 19.41900 1.000 108.73542 236 ARG A CA 1
ATOM 1459 C C . ARG A 1 242 ? -26.10700 -7.98400 20.72000 1.000 111.70752 236 ARG A C 1
ATOM 1460 O O . ARG A 1 242 ? -25.98700 -7.40600 21.80300 1.000 115.30702 236 ARG A O 1
ATOM 1462 N N . GLN A 1 243 ? -26.47900 -9.26400 20.63300 1.000 114.43902 237 GLN A N 1
ATOM 1463 C CA . GLN A 1 243 ? -26.75000 -10.04400 21.83700 1.000 125.21497 237 GLN A CA 1
ATOM 1464 C C . GLN A 1 243 ? -25.46900 -10.28100 22.62600 1.000 127.02458 237 GLN A C 1
ATOM 1465 O O . GLN A 1 243 ? -25.43600 -10.08500 23.84700 1.000 129.49047 237 GLN A O 1
ATOM 1467 N N . VAL A 1 244 ? -24.40900 -10.72900 21.94700 1.000 124.23751 238 VAL A N 1
ATOM 1468 C CA . VAL A 1 244 ? -23.15300 -11.02500 22.63300 1.000 122.25704 238 VAL A CA 1
ATOM 1469 C C . VAL A 1 244 ? -22.62300 -9.77500 23.32000 1.000 120.85976 238 VAL A C 1
ATOM 1470 O O . VAL A 1 244 ? -22.16300 -9.82600 24.46600 1.000 127.80830 238 VAL A O 1
ATOM 1472 N N . LEU A 1 245 ? -22.68100 -8.63600 22.63600 1.000 114.76613 239 LEU A N 1
ATOM 1473 C CA . LEU A 1 245 ? -22.22000 -7.37500 23.19800 1.000 116.35913 239 LEU A CA 1
ATOM 1474 C C . LEU A 1 245 ? -23.28700 -6.65400 24.01200 1.000 121.65432 239 LEU A C 1
ATOM 1475 O O . LEU A 1 245 ? -22.98800 -5.61600 24.61500 1.000 114.95723 239 LEU A O 1
ATOM 1480 N N . GLY A 1 246 ? -24.50900 -7.17400 24.04700 1.000 129.17015 240 GLY A N 1
ATOM 1481 C CA . GLY A 1 246 ? -25.57800 -6.54400 24.80300 1.000 131.50358 240 GLY A CA 1
ATOM 1482 C C . GLY A 1 246 ? -26.07100 -5.24400 24.20500 1.000 129.04578 240 GLY A C 1
ATOM 1483 O O . GLY A 1 246 ? -26.23300 -4.25500 24.93000 1.000 134.17817 240 GLY A O 1
ATOM 1484 N N . MET A 1 247 ? -26.31700 -5.22000 22.89900 1.000 123.24606 241 MET A N 1
ATOM 1485 C CA . MET A 1 247 ? -26.76200 -4.02100 22.20500 1.000 121.00583 241 MET A CA 1
ATOM 1486 C C . MET A 1 247 ? -28.22300 -4.14500 21.81400 1.000 123.00774 241 MET A C 1
ATOM 1487 O O . MET A 1 247 ? -28.63100 -5.15500 21.23100 1.000 123.14339 241 MET A O 1
ATOM 1492 N N . ARG A 1 248 ? -28.99600 -3.10500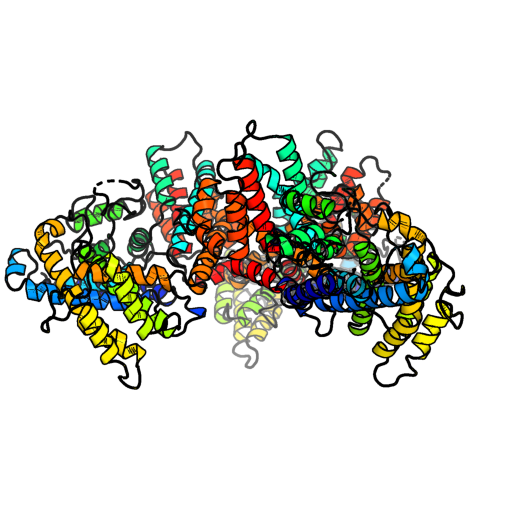 22.10800 1.000 126.21049 242 ARG A N 1
ATOM 1493 C CA . ARG A 1 248 ? -30.31700 -2.99600 21.52300 1.000 123.02421 242 ARG A CA 1
ATOM 1494 C C . ARG A 1 248 ? -30.18400 -2.77100 20.02000 1.000 114.57586 242 ARG A C 1
ATOM 1495 O O . ARG A 1 248 ? -29.19900 -2.19200 19.55800 1.000 108.48696 242 ARG A O 1
ATOM 1503 N N . PRO A 1 249 ? -31.15900 -3.22100 19.23500 1.000 116.85455 243 PRO A N 1
ATOM 1504 C CA . PRO A 1 249 ? -31.08100 -3.02700 17.78400 1.000 110.16456 243 PRO A CA 1
ATOM 1505 C C . PRO A 1 249 ? -31.11800 -1.55300 17.40600 1.000 111.16220 243 PRO A C 1
ATOM 1506 O O . PRO A 1 249 ? -31.81800 -0.75000 18.02400 1.000 118.07284 243 PRO A O 1
ATOM 1510 N N . GLY A 1 250 ? -30.34700 -1.20800 16.37800 1.000 115.10648 244 GLY A N 1
ATOM 1511 C CA . GLY A 1 250 ? -30.27000 0.14500 15.86300 1.000 113.77571 244 GLY A CA 1
ATOM 1512 C C . GLY A 1 250 ? -29.25400 1.06300 16.50600 1.000 106.46722 244 GLY A C 1
ATOM 1513 O O . GLY A 1 250 ? -29.29200 2.27100 16.24500 1.000 104.38004 244 GLY A O 1
ATOM 1514 N N . THR A 1 251 ? -28.31200 0.53800 17.28400 1.000 105.87486 245 THR A N 1
ATOM 1515 C CA . THR A 1 251 ? -27.35300 1.37500 17.99000 1.000 103.70107 245 THR A CA 1
ATOM 1516 C C . THR A 1 251 ? -25.94200 1.17500 17.44600 1.000 102.44642 245 THR A C 1
ATOM 1517 O O . THR A 1 251 ? -25.64200 0.19900 16.75200 1.000 99.53261 245 THR A O 1
ATOM 1521 N N . ARG A 1 252 ? -25.07400 2.12700 17.77600 1.000 101.75596 246 ARG A N 1
ATOM 1522 C CA . ARG A 1 252 ? -23.68700 2.13300 17.34600 1.000 95.03023 246 ARG A CA 1
ATOM 1523 C C . ARG A 1 252 ? -22.81100 1.51000 18.43100 1.000 99.08536 246 ARG A C 1
ATOM 1524 O O . ARG A 1 252 ? -23.28100 1.11000 19.49600 1.000 110.17840 246 ARG A O 1
ATOM 1532 N N . HIS A 1 253 ? -21.51700 1.42600 18.15600 1.000 100.79771 247 HIS A N 1
ATOM 1533 C CA . HIS A 1 253 ? -20.56900 0.91300 19.13200 1.000 102.73104 247 HIS A CA 1
ATOM 1534 C C . HIS A 1 253 ? -19.59100 2.01600 19.52100 1.000 97.70338 247 HIS A C 1
ATOM 1535 O O . HIS A 1 253 ? -19.22600 2.84900 18.68300 1.000 94.08590 247 HIS A O 1
ATOM 1542 N N . PRO A 1 254 ? -19.13200 2.03500 20.77700 1.000 93.98432 248 PRO A N 1
ATOM 1543 C CA . PRO A 1 254 ? -18.23400 3.12100 21.20200 1.000 96.01363 248 PRO A CA 1
ATOM 1544 C C . PRO A 1 254 ? -17.01000 3.26500 20.32300 1.000 92.20676 248 PRO A C 1
ATOM 1545 O O . PRO A 1 254 ? -16.52000 4.38800 20.14200 1.000 91.47662 248 PRO A O 1
ATOM 1549 N N . VAL A 1 255 ? -16.50500 2.16100 19.76600 1.000 91.03958 249 VAL A N 1
ATOM 1550 C CA . VAL A 1 255 ? -15.36400 2.25100 18.86100 1.000 87.57828 249 VAL A CA 1
ATOM 1551 C C . VAL A 1 255 ? -15.74700 3.02200 17.60300 1.000 85.60431 249 VAL A C 1
ATOM 1552 O O . VAL A 1 255 ? -14.95300 3.81100 17.07700 1.000 86.46130 249 VAL A O 1
ATOM 1556 N N . ALA A 1 256 ? -16.97800 2.82600 17.11700 1.000 85.14707 250 ALA A N 1
ATOM 1557 C CA . ALA A 1 256 ? -17.39000 3.47300 15.87400 1.000 84.73485 250 ALA A CA 1
ATOM 1558 C C . ALA A 1 256 ? -17.39700 4.99000 16.01500 1.000 84.12407 250 ALA A C 1
ATOM 1559 O O . ALA A 1 256 ? -17.00000 5.70700 15.09000 1.000 81.63017 250 ALA A O 1
ATOM 1561 N N . TYR A 1 257 ? -17.85600 5.50200 17.15900 1.000 93.26942 251 TYR A N 1
ATOM 1562 C CA . TYR A 1 257 ? -17.81600 6.94300 17.37300 1.000 91.69386 251 TYR A CA 1
ATOM 1563 C C . TYR A 1 257 ? -16.38100 7.45000 17.36000 1.000 89.52943 251 TYR A C 1
ATOM 1564 O O . TYR A 1 257 ? -16.08800 8.49600 16.77200 1.000 96.87052 251 TYR A O 1
ATOM 1573 N N . ILE A 1 258 ? -15.47300 6.71300 18.00100 1.000 84.52673 252 ILE A N 1
ATOM 1574 C CA . ILE A 1 258 ? -14.06800 7.10600 18.02100 1.000 83.60541 252 ILE A CA 1
ATOM 1575 C C . ILE A 1 258 ? -13.45500 7.00200 16.63000 1.000 81.25010 252 ILE A C 1
ATOM 1576 O O . ILE A 1 258 ? -12.71200 7.89200 16.20300 1.000 80.27995 252 ILE A O 1
ATOM 1581 N N . MET A 1 259 ? -13.74700 5.91300 15.91000 1.000 81.82689 253 MET A N 1
ATOM 1582 C CA . MET A 1 259 ? -13.24200 5.74100 14.54700 1.000 81.00073 253 MET A CA 1
ATOM 1583 C C . MET A 1 259 ? -13.76400 6.81500 13.60600 1.000 77.48193 253 MET A C 1
ATOM 1584 O O . MET A 1 259 ? -13.01900 7.31900 12.75700 1.000 75.92408 253 MET A O 1
ATOM 1589 N N . GLU A 1 260 ? -15.05300 7.14400 13.70800 1.000 78.30592 254 GLU A N 1
ATOM 1590 C CA . GLU A 1 260 ? -15.61300 8.19400 12.86500 1.000 77.71602 254 GLU A CA 1
ATOM 1591 C C . GLU A 1 260 ? -14.88000 9.50800 13.07900 1.000 79.10974 254 GLU A C 1
ATOM 1592 O O . GLU A 1 260 ? -14.58000 10.22400 12.11600 1.000 80.86833 254 GLU A O 1
ATOM 1598 N N . ALA A 1 261 ? -14.58400 9.84100 14.33900 1.000 80.36498 255 ALA A N 1
ATOM 1599 C CA . ALA A 1 261 ? -13.83100 11.05700 14.61900 1.000 81.08211 255 ALA A CA 1
ATOM 1600 C C . ALA A 1 261 ? -12.42800 10.96100 14.03800 1.000 79.08905 255 ALA A C 1
ATOM 1601 O O . ALA A 1 261 ? -11.87700 11.95200 13.54600 1.000 77.40409 255 ALA A O 1
ATOM 1603 N N . ALA A 1 262 ? -11.84000 9.76800 14.07900 1.000 79.20883 256 ALA A N 1
ATOM 1604 C CA . ALA A 1 262 ? -10.54300 9.55700 13.45300 1.000 77.65432 256 ALA A CA 1
ATOM 1605 C C . ALA A 1 262 ? -10.61700 9.82700 11.95600 1.000 78.06497 256 ALA A C 1
ATOM 1606 O O . ALA A 1 262 ? -9.79200 10.56700 11.40600 1.000 78.82560 256 ALA A O 1
ATOM 1608 N N . ASP A 1 263 ? -11.60600 9.23200 11.27800 1.000 77.67280 257 ASP A N 1
ATOM 1609 C CA . ASP A 1 263 ? -11.74800 9.44100 9.84000 1.000 80.64721 257 ASP A CA 1
ATOM 1610 C C . ASP A 1 263 ? -12.03800 10.89900 9.52400 1.000 80.46916 257 ASP A C 1
ATOM 1611 O O . ASP A 1 263 ? -11.54400 11.42900 8.52800 1.000 91.37392 257 ASP A O 1
ATOM 1616 N N . ASP A 1 264 ? -12.83800 11.56500 10.36000 1.000 79.03627 258 ASP A N 1
ATOM 1617 C CA . ASP A 1 264 ? -13.14700 12.97600 10.13100 1.000 79.08243 258 ASP A CA 1
ATOM 1618 C C . ASP A 1 264 ? -11.90200 13.85000 10.20500 1.000 74.68241 258 ASP A C 1
ATOM 1619 O O . ASP A 1 264 ? -11.74200 14.77800 9.40700 1.000 76.26649 258 ASP A O 1
ATOM 1624 N N . ILE A 1 265 ? -11.02500 13.59000 11.17600 1.000 95.07093 259 ILE A N 1
ATOM 1625 C CA . ILE A 1 265 ? -9.86400 14.45100 11.38800 1.000 75.57940 259 ILE A CA 1
ATOM 1626 C C . ILE A 1 265 ? -8.89900 14.35500 10.21500 1.000 74.12935 259 ILE A C 1
ATOM 1627 O O . ILE A 1 265 ? -8.46300 15.37300 9.66800 1.000 80.69594 259 ILE A O 1
ATOM 1632 N N . SER A 1 266 ? -8.57100 13.13800 9.78900 1.000 73.79573 260 SER A N 1
ATOM 1633 C CA . SER A 1 266 ? -7.61800 12.93000 8.70800 1.000 74.72722 260 SER A CA 1
ATOM 1634 C C . SER A 1 266 ? -8.31000 12.69400 7.37500 1.000 89.19993 260 SER A C 1
ATOM 1635 O O . SER A 1 266 ? -7.69100 12.16900 6.44600 1.000 96.58981 260 SER A O 1
ATOM 1638 N N . TYR A 1 267 ? -9.59000 13.06700 7.28000 1.000 93.69302 261 TYR A N 1
ATOM 1639 C CA . TYR A 1 267 ? -10.37300 12.90100 6.05900 1.000 85.23681 261 TYR A CA 1
ATOM 1640 C C . TYR A 1 267 ? -9.69600 13.55700 4.86100 1.000 88.12639 261 TYR A C 1
ATOM 1641 O O . TYR A 1 267 ? -9.49900 12.91500 3.82600 1.000 98.24733 261 TYR A O 1
ATOM 1650 N N . CYS A 1 268 ? -9.27200 14.81900 5.00300 1.000 88.66539 262 CYS A N 1
ATOM 1651 C CA . CYS A 1 268 ? -8.87000 15.61600 3.84700 1.000 93.87183 262 CYS A CA 1
ATOM 1652 C C . CYS A 1 268 ? -7.51000 16.26200 3.93900 1.000 97.61515 262 CYS A C 1
ATOM 1653 O O . CYS A 1 268 ? -6.92900 16.54800 2.88500 1.000 98.74813 262 CYS A O 1
ATOM 1656 N N . LEU A 1 269 ? -6.97600 16.50000 5.13700 1.000 97.29689 263 LEU A N 1
ATOM 1657 C CA . LEU A 1 269 ? -5.68800 17.17500 5.23400 1.000 79.66031 263 LEU A CA 1
ATOM 1658 C C . LEU A 1 269 ? -4.63300 16.40200 4.46200 1.000 72.55875 263 LEU A C 1
ATOM 1659 O O . LEU A 1 269 ? -3.76700 16.99200 3.80600 1.000 73.97589 263 LEU A O 1
ATOM 1664 N N . ALA A 1 270 ? -4.72600 15.0730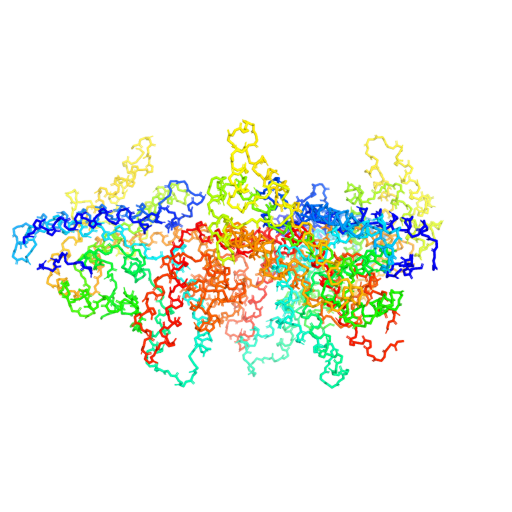0 4.49700 1.000 73.09369 264 ALA A N 1
ATOM 1665 C CA . ALA A 1 270 ? -3.81300 14.22100 3.74100 1.000 68.79103 264 ALA A CA 1
ATOM 1666 C C . ALA A 1 270 ? -3.97100 14.41200 2.23600 1.000 67.92969 264 ALA A C 1
ATOM 1667 O O . ALA A 1 270 ? -2.97900 14.48800 1.50300 1.000 70.49809 264 ALA A O 1
ATOM 1669 N N . ASP A 1 271 ? -5.21000 14.44400 1.74700 1.000 68.20363 265 ASP A N 1
ATOM 1670 C CA . ASP A 1 271 ? -5.42900 14.59000 0.31200 1.000 72.76478 265 ASP A CA 1
ATOM 1671 C C . ASP A 1 271 ? -4.98300 15.96200 -0.18300 1.000 75.44679 265 ASP A C 1
ATOM 1672 O O . ASP A 1 271 ? -4.48100 16.08400 -1.30700 1.000 75.75887 265 ASP A O 1
ATOM 1677 N N . ILE A 1 272 ? -5.14200 16.99500 0.64800 1.000 76.62220 266 ILE A N 1
ATOM 1678 C CA . ILE A 1 272 ? -4.70500 18.34100 0.28400 1.000 71.93307 266 ILE A CA 1
ATOM 1679 C C . ILE A 1 272 ? -3.19400 18.37600 0.06500 1.000 73.30328 266 ILE A C 1
ATOM 1680 O O . ILE A 1 272 ? -2.70300 18.98800 -0.89300 1.000 73.46337 266 ILE A O 1
ATOM 1685 N N . GLU A 1 273 ? -2.43300 17.70800 0.93600 1.000 74.03346 267 GLU A N 1
ATOM 1686 C CA . GLU A 1 273 ? -0.98200 17.66200 0.76900 1.000 78.99692 267 GLU A CA 1
ATOM 1687 C C . GLU A 1 273 ? -0.58800 17.02000 -0.55900 1.000 80.88660 267 GLU A C 1
ATOM 1688 O O . GLU A 1 273 ? 0.37200 17.46100 -1.20500 1.000 88.48850 267 GLU A O 1
ATOM 1694 N N . ASP A 1 274 ? -1.30200 15.96600 -0.97900 1.000 70.72720 268 ASP A N 1
ATOM 1695 C CA . ASP A 1 274 ? -1.01100 15.38000 -2.28400 1.000 71.66220 268 ASP A CA 1
ATOM 1696 C C . ASP A 1 274 ? -1.23800 16.38100 -3.40800 1.000 76.45491 268 ASP A C 1
ATOM 1697 O O . ASP A 1 274 ? -0.53700 16.33600 -4.42300 1.000 75.29731 268 ASP A O 1
ATOM 1702 N N . SER A 1 275 ? -2.21700 17.28100 -3.25700 1.000 80.60656 269 SER A N 1
ATOM 1703 C CA . SER A 1 275 ? -2.45200 18.29100 -4.28700 1.000 75.22524 269 SER A CA 1
ATOM 1704 C C . SER A 1 275 ? -1.26600 19.23100 -4.41700 1.000 73.02641 269 SER A C 1
ATOM 1705 O O . SER A 1 275 ? -0.82800 19.53000 -5.53200 1.000 71.68661 269 SER A O 1
ATOM 1708 N N . VAL A 1 276 ? -0.72300 19.69700 -3.28700 1.000 75.08664 270 VAL A N 1
ATOM 1709 C CA . VAL A 1 276 ? 0.41900 20.60800 -3.33300 1.000 73.82418 270 VAL A CA 1
ATOM 1710 C C . VAL A 1 276 ? 1.60100 19.95000 -4.02500 1.000 74.86813 270 VAL A C 1
ATOM 1711 O O . VAL A 1 276 ? 2.28200 20.57000 -4.85000 1.000 81.69493 270 VAL A O 1
ATOM 1715 N N . GLU A 1 277 ? 1.84800 18.67800 -3.72300 1.000 72.18840 271 GLU A N 1
ATOM 1716 C CA . GLU A 1 277 ? 2.97500 17.98800 -4.33600 1.000 77.11706 271 GLU A CA 1
ATOM 1717 C C . GLU A 1 277 ? 2.78300 17.87100 -5.84300 1.000 80.40510 271 GLU A C 1
ATOM 1718 O O . GLU A 1 277 ? 3.72000 18.09900 -6.61700 1.000 88.72451 271 GLU A O 1
ATOM 1724 N N . LYS A 1 278 ? 1.55900 17.56200 -6.27200 1.000 80.75754 272 LYS A N 1
ATOM 1725 C CA . LYS A 1 278 ? 1.18300 17.43900 -7.67500 1.000 69.71708 272 LYS A CA 1
ATOM 1726 C C . LYS A 1 278 ? 1.12200 18.77900 -8.39800 1.000 74.04268 272 LYS A C 1
ATOM 1727 O O . LYS A 1 278 ? 1.03800 18.79700 -9.62900 1.000 83.80322 272 LYS A O 1
ATOM 1732 N N . GLY A 1 279 ? 1.13200 19.89100 -7.67600 1.000 72.62150 273 GLY A N 1
ATOM 1733 C CA . GLY A 1 279 ? 1.10400 21.19200 -8.29800 1.000 74.38673 273 GLY A CA 1
ATOM 1734 C C . GLY A 1 279 ? -0.25700 21.83800 -8.37000 1.000 78.19574 273 GLY A C 1
ATOM 1735 O O . GLY A 1 279 ? -0.38200 22.91000 -8.97000 1.000 82.92247 273 GLY A O 1
ATOM 1736 N N . ILE A 1 280 ? -1.27700 21.22400 -7.77300 1.000 83.10013 274 ILE A N 1
ATOM 1737 C CA . ILE A 1 280 ? -2.62700 21.77500 -7.82200 1.000 82.44152 274 ILE A CA 1
ATOM 1738 C C . ILE A 1 280 ? -2.69100 23.07700 -7.03000 1.000 91.11913 274 ILE A C 1
ATOM 1739 O O . ILE A 1 280 ? -3.43400 24.00100 -7.38400 1.000 100.37694 274 ILE A O 1
ATOM 1744 N N . LEU A 1 281 ? -1.94500 23.15500 -5.92700 1.000 88.61769 275 LEU A N 1
ATOM 1745 C CA . LEU A 1 281 ? -1.92300 24.33000 -5.06800 1.000 86.13574 275 LEU A CA 1
ATOM 1746 C C . LEU A 1 281 ? -0.49200 24.65400 -4.66900 1.000 92.12515 275 LEU A C 1
ATOM 1747 O O . LEU A 1 281 ? 0.41600 23.83000 -4.79400 1.000 97.85540 275 LEU A O 1
ATOM 1752 N N . ASP A 1 282 ? -0.30600 25.88100 -4.19500 1.000 94.68973 276 ASP A N 1
ATOM 1753 C CA . ASP A 1 282 ? 0.93600 26.33500 -3.59300 1.000 93.07479 276 ASP A CA 1
ATOM 1754 C C . ASP A 1 282 ? 0.74800 26.42900 -2.08500 1.000 94.88904 276 ASP A C 1
ATOM 1755 O O . ASP A 1 282 ? -0.37800 26.48100 -1.58400 1.000 92.78779 276 ASP A O 1
ATOM 1757 N N . ILE A 1 283 ? 1.86800 26.42400 -1.36000 1.000 99.64398 277 ILE A N 1
ATOM 1758 C CA . ILE A 1 283 ? 1.80600 26.53900 0.09500 1.000 97.60403 277 ILE A CA 1
ATOM 1759 C C . ILE A 1 283 ? 1.17100 27.86600 0.48700 1.000 92.01829 277 ILE A C 1
ATOM 1760 O O . ILE A 1 283 ? 0.26000 27.92200 1.32200 1.000 86.25110 277 ILE A O 1
ATOM 1765 N N . ARG A 1 284 ? 1.63800 28.95800 -0.12300 1.000 95.10154 278 ARG A N 1
ATOM 1766 C CA . ARG A 1 284 ? 1.08200 30.27000 0.19200 1.000 96.22363 278 ARG A CA 1
ATOM 1767 C C . ARG A 1 284 ? -0.37100 30.36500 -0.24700 1.000 90.23603 278 ARG A C 1
ATOM 1768 O O . ARG A 1 284 ? -1.21300 30.90600 0.48100 1.000 90.79748 278 ARG A O 1
ATOM 1770 N N . GLN A 1 285 ? -0.68600 29.82200 -1.42500 1.000 89.33072 279 GLN A N 1
ATOM 1771 C CA . GLN A 1 285 ? -2.05200 29.90200 -1.92600 1.000 88.44064 279 GLN A CA 1
ATOM 1772 C C . GLN A 1 285 ? -3.01400 29.11400 -1.04200 1.000 86.25436 279 GLN A C 1
ATOM 1773 O O . GLN A 1 285 ? -4.12300 29.57800 -0.75000 1.000 88.82968 279 GLN A O 1
ATOM 1779 N N . LEU A 1 286 ? -2.58600 27.94400 -0.56600 1.000 84.38516 280 LEU A N 1
ATOM 1780 C CA . LEU A 1 286 ? -3.43600 27.13500 0.30100 1.000 82.93416 280 LEU A CA 1
ATOM 1781 C C . LEU A 1 286 ? -3.72400 27.84100 1.62000 1.000 84.50705 280 LEU A C 1
ATOM 1782 O O . LEU A 1 286 ? -4.82500 27.72600 2.17000 1.000 87.62128 280 LEU A O 1
ATOM 1787 N N . ALA A 1 287 ? -2.73500 28.55900 2.15100 1.000 86.27310 281 ALA A N 1
ATOM 1788 C CA . ALA A 1 287 ? -2.89700 29.21700 3.44200 1.000 87.90076 281 ALA A CA 1
ATOM 1789 C C . ALA A 1 287 ? -4.00800 30.25800 3.40900 1.000 91.41932 281 ALA A C 1
ATOM 1790 O O . ALA A 1 287 ? -4.87600 30.27900 4.28800 1.000 95.48608 281 ALA A O 1
ATOM 1792 N N . ASP A 1 288 ? -3.96900 31.17000 2.43400 1.000 94.05855 282 ASP A N 1
ATOM 1793 C CA . ASP A 1 288 ? -5.04800 32.14700 2.31400 1.000 99.26670 282 ASP A CA 1
ATOM 1794 C C . ASP A 1 288 ? -6.38000 31.45800 2.05200 1.000 99.51376 282 ASP A C 1
ATOM 1795 O O . ASP A 1 288 ? -7.42500 31.90200 2.54200 1.000 104.20792 282 ASP A O 1
ATOM 1800 N N . LEU A 1 289 ? -6.35800 30.36500 1.28600 1.000 96.79905 283 LEU A N 1
ATOM 1801 C CA . LEU A 1 289 ? -7.57200 29.59300 1.03300 1.000 97.83240 283 LEU A CA 1
ATOM 1802 C C . LEU A 1 289 ? -8.12600 28.97600 2.31100 1.000 100.95177 283 LEU A C 1
ATOM 1803 O O . LEU A 1 289 ? -9.34200 28.99500 2.54300 1.000 104.46493 283 LEU A O 1
ATOM 1808 N N . LEU A 1 290 ? -7.24700 28.41200 3.14500 1.000 95.68794 284 LEU A N 1
ATOM 1809 C CA . LEU A 1 290 ? -7.67700 27.81700 4.40600 1.000 91.03473 284 LEU A CA 1
ATOM 1810 C C . LEU A 1 290 ? -8.32600 28.85300 5.31200 1.000 99.39417 284 LEU A C 1
ATOM 1811 O O . LEU A 1 290 ? -9.40100 28.61600 5.87700 1.000 105.88098 284 LEU A O 1
ATOM 1816 N N . VAL A 1 291 ? -7.68200 30.01300 5.46300 1.000 96.25692 285 VAL A N 1
ATOM 1817 C CA . VAL A 1 291 ? -8.22100 31.05600 6.33000 1.000 96.05706 285 VAL A CA 1
ATOM 1818 C C . VAL A 1 291 ? -9.52100 31.60100 5.75300 1.000 99.32967 285 VAL A C 1
ATOM 1819 O O . VAL A 1 291 ? -10.50400 31.79700 6.47600 1.000 98.41968 285 VAL A O 1
ATOM 1823 N N . LYS A 1 292 ? -9.53900 31.87000 4.44300 1.000 100.29933 286 LYS A N 1
ATOM 1824 C CA . LYS A 1 292 ? -10.73900 32.41300 3.81100 1.000 99.52878 286 LYS A CA 1
ATOM 1825 C C . LYS A 1 292 ? -11.91000 31.43500 3.89300 1.000 102.19161 286 LYS A C 1
ATOM 1826 O O . LYS A 1 292 ? -13.04600 31.84000 4.17100 1.000 109.49543 286 LYS A O 1
ATOM 1828 N N . LYS A 1 293 ? -11.66100 30.14300 3.64700 1.000 94.64653 287 LYS A N 1
ATOM 1829 C CA . LYS A 1 293 ? -12.74400 29.16500 3.73400 1.000 94.14040 287 LYS A CA 1
ATOM 1830 C C . LYS A 1 293 ? -13.14800 28.89100 5.18000 1.000 101.29459 287 LYS A C 1
ATOM 1831 O O . LYS A 1 293 ? -14.29800 28.51600 5.43800 1.000 106.45043 287 LYS A O 1
ATOM 1833 N N . PHE A 1 294 ? -12.22100 29.05300 6.12800 1.000 101.89166 288 PHE A N 1
ATOM 1834 C CA . PHE A 1 294 ? -12.56300 28.89100 7.54000 1.000 99.69250 288 PHE A CA 1
ATOM 1835 C C . PHE A 1 294 ? -13.48300 30.00700 8.02700 1.000 106.99160 288 PHE A C 1
ATOM 1836 O O . PHE A 1 294 ? -14.26600 29.79900 8.96100 1.000 105.87061 288 PHE A O 1
ATOM 1844 N N . ALA A 1 295 ? -13.40600 31.18800 7.40000 1.000 113.73263 289 ALA A N 1
ATOM 1845 C CA . ALA A 1 295 ? -14.15500 32.36100 7.85100 1.000 109.07989 289 ALA A CA 1
ATOM 1846 C C . ALA A 1 295 ? -15.66300 32.14700 7.80500 1.000 100.75685 289 ALA A C 1
ATOM 1847 O O . ALA A 1 295 ? -16.39500 32.76700 8.58300 1.000 104.54203 289 ALA A O 1
ATOM 1849 N N . VAL A 1 296 ? -16.14600 31.30500 6.89000 1.000 95.67449 290 VAL A N 1
ATOM 1850 C CA . VAL A 1 296 ? -17.58400 31.07000 6.76800 1.000 98.83761 290 VAL A CA 1
ATOM 1851 C C . VAL A 1 296 ? -18.15400 30.47700 8.05500 1.000 103.82892 290 VAL A C 1
ATOM 1852 O O . VAL A 1 296 ? -19.26500 30.82200 8.47500 1.000 99.48703 290 VAL A O 1
ATOM 1856 N N . HIS A 1 297 ? -17.42300 29.55800 8.68500 1.000 108.77351 291 HIS A N 1
ATOM 1857 C CA . HIS A 1 297 ? -17.93400 28.88200 9.87600 1.000 103.80942 291 HIS A CA 1
ATOM 1858 C C . HIS A 1 297 ? -17.73000 29.70800 11.14800 1.000 105.78606 291 HIS A C 1
ATOM 1859 O O . HIS A 1 297 ? -18.67400 29.90800 11.91900 1.000 114.30205 291 HIS A O 1
ATOM 1866 N N . HIS A 1 298 ? -16.51700 30.20400 11.38500 1.000 102.62678 292 HIS A N 1
ATOM 1867 C CA . HIS A 1 298 ? -16.22200 30.97900 12.58700 1.000 102.98135 292 HIS A CA 1
ATOM 1868 C C . HIS A 1 298 ? -15.20300 32.05900 12.23600 1.000 102.73435 292 HIS A C 1
ATOM 1869 O O . HIS A 1 298 ? -14.80500 32.21200 11.07800 1.000 104.55644 292 HIS A O 1
ATOM 1876 N N . SER A 1 299 ? -14.76700 32.80700 13.25600 1.000 103.25764 293 SER A N 1
ATOM 1877 C CA . SER A 1 299 ? -13.79700 33.87500 13.02400 1.000 108.12923 293 SER A CA 1
ATOM 1878 C C . SER A 1 299 ? -12.38200 33.32900 13.16500 1.000 113.30016 293 SER A C 1
ATOM 1879 O O . SER A 1 299 ? -12.09400 32.62600 14.14000 1.000 122.82717 293 SER A O 1
ATOM 1881 N N . PRO A 1 300 ? -11.47700 33.63500 12.22700 1.000 105.35497 294 PRO A N 1
ATOM 1882 C CA . PRO A 1 300 ? -10.14600 33.00300 12.27200 1.000 102.74786 294 PRO A CA 1
ATOM 1883 C C . PRO A 1 300 ? -9.33500 33.37400 13.49900 1.000 105.69589 294 PRO A C 1
ATOM 1884 O O . PRO A 1 300 ? -8.55800 32.54800 13.99100 1.000 105.18949 294 PRO A O 1
ATOM 1888 N N . ASP A 1 301 ? -9.46600 34.60200 13.98900 1.000 110.74401 295 ASP A N 1
ATOM 1889 C CA . ASP A 1 301 ? -8.70700 35.04600 15.15300 1.000 109.47778 295 ASP A CA 1
ATOM 1890 C C . ASP A 1 301 ? -9.26400 34.53000 16.47400 1.000 108.55917 295 ASP A C 1
ATOM 1891 O O . ASP A 1 301 ? -8.66800 34.80000 17.52200 1.000 107.53453 295 ASP A O 1
ATOM 1896 N N . ALA A 1 302 ? -10.38600 33.81900 16.46000 1.000 112.50923 296 ALA A N 1
ATOM 1897 C CA . ALA A 1 302 ? -10.89000 33.25400 17.69800 1.000 105.26121 296 ALA A CA 1
ATOM 1898 C C . ALA A 1 302 ? -9.95900 32.13800 18.16200 1.000 111.76029 296 ALA A C 1
ATOM 1899 O O . ALA A 1 302 ? -9.55000 31.29200 17.35700 1.000 110.89722 296 ALA A O 1
ATOM 1901 N N . PRO A 1 303 ? -9.64800 32.07200 19.45200 1.000 109.47697 297 PRO A N 1
ATOM 1902 C CA . PRO A 1 303 ? -8.72300 31.04100 19.92500 1.000 106.66172 297 PRO A CA 1
ATOM 1903 C C . PRO A 1 303 ? -9.34800 29.65800 19.88100 1.000 108.43707 297 PRO A C 1
ATOM 1904 O O . PRO A 1 303 ? -10.55200 29.48500 20.08000 1.000 120.00362 297 PRO A O 1
ATOM 1908 N N . ILE A 1 304 ? -8.50400 28.66900 19.63200 1.000 101.38509 298 ILE A N 1
ATOM 1909 C CA . ILE A 1 304 ? -8.93000 27.28600 19.44000 1.000 97.09648 298 ILE A CA 1
ATOM 1910 C C . ILE A 1 304 ? -8.75900 26.54800 20.76300 1.000 102.10932 298 ILE A C 1
ATOM 1911 O O . ILE A 1 304 ? -7.69100 26.65900 21.38300 1.000 104.82616 298 ILE A O 1
ATOM 1916 N N . PRO A 1 305 ? -9.76600 25.81600 21.23300 1.000 105.20245 299 PRO A N 1
ATOM 1917 C CA . PRO A 1 305 ? -9.60900 25.08600 22.49500 1.000 104.26284 299 PRO A CA 1
ATOM 1918 C C . PRO A 1 305 ? -8.62200 23.94000 22.33800 1.000 102.25038 299 PRO A C 1
ATOM 1919 O O . PRO A 1 305 ? -8.60000 23.24800 21.31700 1.000 98.32393 299 PRO A O 1
ATOM 1923 N N . GLY A 1 306 ? -7.80500 23.74200 23.36700 1.000 104.17787 300 GLY A N 1
ATOM 1924 C CA . GLY A 1 306 ? -6.85400 22.65300 23.40100 1.000 105.66507 300 GLY A CA 1
ATOM 1925 C C . GLY A 1 306 ? -5.42700 23.03400 23.06600 1.000 105.69844 300 GLY A C 1
ATOM 1926 O O . GLY A 1 306 ? -4.53000 22.19600 23.22200 1.000 106.42887 300 GLY A O 1
ATOM 1927 N N . ASP A 1 307 ? -5.18600 24.26400 22.61900 1.000 107.94483 301 ASP A N 1
ATOM 1928 C CA . ASP A 1 307 ? -3.83400 24.73000 22.34600 1.000 112.57234 301 ASP A CA 1
ATOM 1929 C C . ASP A 1 307 ? -3.28200 25.36900 23.61300 1.000 112.41555 301 ASP A C 1
ATOM 1930 O O . ASP A 1 307 ? -3.86800 26.32500 24.13700 1.000 101.87227 301 ASP A O 1
ATOM 1935 N N . ALA A 1 308 ? -2.13900 24.86300 24.08600 1.000 104.74463 302 ALA A N 1
ATOM 1936 C CA . ALA A 1 308 ? -1.54100 25.41800 25.29500 1.000 103.86391 302 ALA A CA 1
ATOM 1937 C C . ALA A 1 308 ? -1.16000 26.87700 25.09400 1.000 104.84961 302 ALA A C 1
ATOM 1938 O O . ALA A 1 308 ? -1.30800 27.69600 26.00900 1.000 106.99396 302 ALA A O 1
ATOM 1940 N N . ASP A 1 309 ? -0.70200 27.22700 23.89200 1.000 107.51861 303 ASP A N 1
ATOM 1941 C CA . ASP A 1 309 ? -0.27800 28.58100 23.55900 1.000 107.33024 303 ASP A CA 1
ATOM 1942 C C . ASP A 1 309 ? -1.42700 29.47000 23.11900 1.000 106.04908 303 ASP A C 1
ATOM 1943 O O . ASP A 1 309 ? -1.18000 30.59800 22.68200 1.000 106.81537 303 ASP A O 1
ATOM 1948 N N . ASN A 1 310 ? -2.66800 28.98800 23.20900 1.000 104.52161 304 ASN A N 1
ATOM 1949 C CA . ASN A 1 310 ? -3.84200 29.80900 22.92400 1.000 105.09773 304 ASN A CA 1
ATOM 1950 C C . ASN A 1 310 ? -3.82000 30.36900 21.49300 1.000 104.19889 304 ASN A C 1
ATOM 1951 O O . ASN A 1 310 ? -4.05700 31.55400 21.26200 1.000 105.80698 304 ASN A O 1
ATOM 1956 N N . MET A 1 311 ? -3.55300 29.49900 20.51600 1.000 106.44162 305 MET A N 1
ATOM 1957 C CA . MET A 1 311 ? -3.46800 29.91500 19.11600 1.000 100.81596 305 MET A CA 1
ATOM 1958 C C . MET A 1 311 ? -4.83000 29.91400 18.42500 1.000 99.80201 305 MET A C 1
ATOM 1959 O O . MET A 1 311 ? -5.65500 29.02100 18.64100 1.000 107.19073 305 MET A O 1
ATOM 1964 N N . SER A 1 312 ? -5.04200 30.90200 17.56100 1.000 100.48861 306 SER A N 1
ATOM 1965 C CA . SER A 1 312 ? -6.22200 30.97900 16.71400 1.000 99.66297 306 SER A CA 1
ATOM 1966 C C . SER A 1 312 ? -5.92800 30.35000 15.34900 1.000 100.97537 306 SER A C 1
ATOM 1967 O O . SER A 1 312 ? -4.78800 30.00300 15.03600 1.000 105.07917 306 SER A O 1
ATOM 1970 N N . PHE A 1 313 ? -6.98000 30.19500 14.53200 1.000 99.58709 307 PHE A N 1
ATOM 1971 C CA . PHE A 1 313 ? -6.80600 29.56000 13.22500 1.000 99.28785 307 PHE A CA 1
ATOM 1972 C C . PHE A 1 313 ? -5.83900 30.33700 12.34200 1.000 102.12119 307 PHE A C 1
ATOM 1973 O O . PHE A 1 313 ? -4.97200 29.73900 11.69100 1.000 106.74239 307 PHE A O 1
ATOM 1981 N N . GLN A 1 314 ? -5.96500 31.66800 12.30300 1.000 99.62561 308 GLN A N 1
ATOM 1982 C CA . GLN A 1 314 ? -5.02500 32.45300 11.51100 1.000 99.95702 308 GLN A CA 1
ATOM 1983 C C . GLN A 1 314 ? -3.62200 32.35500 12.08800 1.000 98.50319 308 GLN A C 1
ATOM 1984 O O . GLN A 1 314 ? -2.63900 32.31100 11.34100 1.000 103.17257 308 GLN A O 1
ATOM 1990 N N . ARG A 1 315 ? -3.51300 32.32200 13.41900 1.000 99.50845 309 ARG A N 1
ATOM 1991 C CA . ARG A 1 315 ? -2.20500 32.20800 14.05800 1.000 105.49091 309 ARG A CA 1
ATOM 1992 C C . ARG A 1 315 ? -1.56800 30.85000 13.79700 1.000 104.70109 309 ARG A C 1
ATOM 1993 O O . ARG A 1 315 ? -0.34400 30.75400 13.65500 1.000 105.42490 309 ARG A O 1
ATOM 1995 N N . MET A 1 316 ? -2.37400 29.78600 13.77200 1.000 105.61693 310 MET A N 1
ATOM 1996 C CA . MET A 1 316 ? -1.85300 28.45300 13.47600 1.000 100.42707 310 MET A CA 1
ATOM 1997 C C . MET A 1 316 ? -1.34500 28.36400 12.04000 1.000 100.88629 310 MET A C 1
ATOM 1998 O O . MET A 1 316 ? -0.28800 27.77600 11.78200 1.000 104.45488 310 MET A O 1
ATOM 2003 N N . VAL A 1 317 ? -2.11800 28.88500 11.08400 1.000 98.44159 311 VAL A N 1
ATOM 2004 C CA . VAL A 1 317 ? -1.68800 28.85900 9.68800 1.000 95.96564 311 VAL A CA 1
ATOM 2005 C C . VAL A 1 317 ? -0.42800 29.69600 9.49800 1.000 102.81059 311 VAL A C 1
ATOM 2006 O O . VAL A 1 317 ? 0.52300 29.27100 8.82600 1.000 108.24950 311 VAL A O 1
ATOM 2010 N N . ASP A 1 318 ? -0.38800 30.88700 10.10800 1.000 103.99937 312 ASP A N 1
ATOM 2011 C CA . ASP A 1 318 ? 0.80900 31.72200 10.03800 1.000 101.47992 312 ASP A CA 1
ATOM 2012 C C . ASP A 1 318 ? 1.99600 31.04000 10.70600 1.000 97.71609 312 ASP A C 1
ATOM 2013 O O . ASP A 1 318 ? 3.12300 31.13400 10.21200 1.000 98.37118 312 ASP A O 1
ATOM 2015 N N . TYR A 1 319 ? 1.76000 30.31500 11.80300 1.000 97.05054 313 TYR A N 1
ATOM 2016 C CA . TYR A 1 319 ? 2.84100 29.56500 12.44300 1.000 97.00208 313 TYR A CA 1
ATOM 2017 C C . TYR A 1 319 ? 3.38600 28.49600 11.50100 1.000 94.90223 313 TYR A C 1
ATOM 2018 O O . TYR A 1 319 ? 4.60400 28.34900 11.34900 1.000 95.54713 313 TYR A O 1
ATOM 2027 N N . SER A 1 320 ? 2.48800 27.75300 10.84400 1.000 92.53975 314 SER A N 1
ATOM 2028 C CA . SER A 1 320 ? 2.90800 26.71700 9.90400 1.000 90.53277 314 SER A CA 1
ATOM 2029 C C . SER A 1 320 ? 3.59400 27.31200 8.68000 1.000 91.14971 314 SER A C 1
ATOM 2030 O O . SER A 1 320 ? 4.62200 26.79300 8.22800 1.000 90.89379 314 SER A O 1
ATOM 2033 N N . LEU A 1 321 ? 3.04200 28.39500 8.12600 1.000 92.14489 315 LEU A N 1
ATOM 2034 C CA . LEU A 1 321 ? 3.68500 29.02300 6.97900 1.000 93.06096 315 LEU A CA 1
ATOM 2035 C C . LEU A 1 321 ? 5.05700 29.57900 7.33700 1.000 98.46549 315 LEU A C 1
ATOM 2036 O O . LEU A 1 321 ? 5.97300 29.55000 6.51100 1.000 107.88619 315 LEU A O 1
ATOM 2041 N N . GLU A 1 322 ? 5.21700 30.11100 8.55300 1.000 99.74376 316 GLU A N 1
ATOM 2042 C CA . GLU A 1 322 ? 6.51200 30.66900 8.94000 1.000 99.74742 316 GLU A CA 1
ATOM 2043 C C . GLU A 1 322 ? 7.58300 29.58900 9.05000 1.000 99.00520 316 GLU A C 1
ATOM 2044 O O . GLU A 1 322 ? 8.73000 29.80400 8.64300 1.000 100.45359 316 GLU A O 1
ATOM 2046 N N . LYS A 1 323 ? 7.23300 28.42100 9.59500 1.000 96.96753 317 LYS A N 1
ATOM 2047 C CA . LYS A 1 323 ? 8.21100 27.34200 9.67900 1.000 100.06980 317 LYS A CA 1
ATOM 2048 C C . LYS A 1 323 ? 8.62600 26.88200 8.28700 1.000 101.22095 317 LYS A C 1
ATOM 2049 O O . LYS A 1 323 ? 9.79800 26.56500 8.05300 1.000 102.23398 317 LYS A O 1
ATOM 2051 N N . ALA A 1 324 ? 7.67600 26.82100 7.35600 1.000 93.42823 318 ALA A N 1
ATOM 2052 C CA . ALA A 1 324 ? 8.01100 26.64800 5.95300 1.000 99.84937 318 ALA A CA 1
ATOM 2053 C C . ALA A 1 324 ? 8.68700 27.91800 5.43000 1.000 109.06686 318 ALA A C 1
ATOM 2054 O O . ALA A 1 324 ? 8.56000 29.00100 6.00900 1.000 125.10439 318 ALA A O 1
ATOM 2056 N N . GLU A 1 325 ? 9.47300 27.75700 4.36200 1.000 113.14466 319 GLU A N 1
ATOM 2057 C CA . GLU A 1 325 ? 10.31500 28.81500 3.79400 1.000 117.43773 319 GLU A CA 1
ATOM 2058 C C . GLU A 1 325 ? 11.50000 29.10600 4.71000 1.000 111.29217 319 GLU A C 1
ATOM 2059 O O . GLU A 1 325 ? 12.61400 29.33500 4.22900 1.000 116.07386 319 GLU A O 1
ATOM 2061 N N . ARG A 1 326 ? 11.28100 29.09500 6.02600 1.000 101.06323 320 ARG A N 1
ATOM 2062 C CA . ARG A 1 326 ? 12.41400 29.01800 6.93900 1.000 102.99934 320 ARG A CA 1
ATOM 2063 C C . ARG A 1 326 ? 13.07300 27.64400 6.86200 1.000 107.77216 320 ARG A C 1
ATOM 2064 O O . ARG A 1 326 ? 14.30500 27.53800 6.89400 1.000 111.90888 320 ARG A O 1
ATOM 2066 N N . GLU A 1 327 ? 12.26800 26.58400 6.75400 1.000 110.04460 321 GLU A N 1
ATOM 2067 C CA . GLU A 1 327 ? 12.80600 25.24100 6.54000 1.000 111.22609 321 GLU A CA 1
ATOM 2068 C C . GLU A 1 327 ? 13.41300 25.16900 5.14500 1.000 108.94961 321 GLU A C 1
ATOM 2069 O O . GLU A 1 327 ? 12.75800 25.56000 4.17100 1.000 106.82957 321 GLU A O 1
ATOM 2071 N N . PRO A 1 328 ? 14.64000 24.68700 5.00300 1.000 104.77197 322 PRO A N 1
ATOM 2072 C CA . PRO A 1 328 ? 15.31400 24.82000 3.71100 1.000 105.54793 322 PRO A CA 1
ATOM 2073 C C . PRO A 1 328 ? 15.36500 23.58500 2.82800 1.000 105.67239 322 PRO A C 1
ATOM 2074 O O . PRO A 1 328 ? 15.84400 23.69500 1.69400 1.000 108.14001 322 PRO A O 1
ATOM 2078 N N . ILE A 1 329 ? 14.90900 22.42100 3.28200 1.000 103.75373 323 ILE A N 1
ATOM 2079 C CA . ILE A 1 329 ? 14.97500 21.20300 2.48000 1.000 100.80042 323 ILE A CA 1
ATOM 2080 C C . ILE A 1 329 ? 13.59600 20.76000 2.00200 1.000 97.68537 323 ILE A C 1
ATOM 2081 O O . ILE A 1 329 ? 13.37600 20.57800 0.80500 1.000 96.29172 323 ILE A O 1
ATOM 2086 N N . ASN A 1 330 ? 12.64200 20.62000 2.92600 1.000 95.19148 324 ASN A N 1
ATOM 2087 C CA . ASN A 1 330 ? 11.32600 20.03100 2.64600 1.000 89.93156 324 ASN A CA 1
ATOM 2088 C C . ASN A 1 330 ? 10.24000 20.99100 3.11800 1.000 87.31604 324 ASN A C 1
ATOM 2089 O O . ASN A 1 330 ? 9.62400 20.78000 4.16200 1.000 86.31802 324 ASN A O 1
ATOM 2094 N N . LYS A 1 331 ? 10.01600 22.05300 2.34300 1.000 90.72822 325 LYS A N 1
ATOM 2095 C CA . LYS A 1 331 ? 9.02300 23.05100 2.72900 1.000 94.10241 325 LYS A CA 1
ATOM 2096 C C . LYS A 1 331 ? 7.61700 22.46100 2.77600 1.000 88.80538 325 LYS A C 1
ATOM 2097 O O . LYS A 1 331 ? 6.85100 22.74500 3.70300 1.000 86.07073 325 LYS A O 1
ATOM 2103 N N . VAL A 1 332 ? 7.26800 21.61600 1.80600 1.000 87.35102 326 VAL A N 1
ATOM 2104 C CA . VAL A 1 332 ? 5.92500 21.04600 1.77500 1.000 89.93195 326 VAL A CA 1
ATOM 2105 C C . VAL A 1 332 ? 5.66300 20.23000 3.03200 1.000 94.34658 326 VAL A C 1
ATOM 2106 O O . VAL A 1 332 ? 4.65800 20.43200 3.72500 1.000 95.30506 326 VAL A O 1
ATOM 2110 N N . SER A 1 333 ? 6.58000 19.31700 3.36500 1.000 96.95018 327 SER A N 1
ATOM 2111 C CA . SER A 1 333 ? 6.37000 18.46500 4.53100 1.000 97.21188 327 SER A CA 1
ATOM 2112 C C . SER A 1 333 ? 6.27100 19.29500 5.80300 1.000 106.28875 327 SER A C 1
ATOM 2113 O O . SER A 1 333 ? 5.36700 19.08700 6.62100 1.000 110.54872 327 SER A O 1
ATOM 2116 N N . GLU A 1 334 ? 7.16500 20.27500 5.96000 1.000 106.33488 328 GLU A N 1
ATOM 2117 C CA . GLU A 1 334 ? 7.17300 21.08600 7.17300 1.000 92.57111 328 GLU A CA 1
ATOM 2118 C C . GLU A 1 334 ? 5.85600 21.82500 7.35400 1.000 87.91735 328 GLU A C 1
ATOM 2119 O O . GLU A 1 334 ? 5.35100 21.93900 8.47600 1.000 89.03196 328 GLU A O 1
ATOM 2125 N N . PHE A 1 335 ? 5.28300 22.33700 6.26300 1.000 84.23660 329 PHE A N 1
ATOM 2126 C CA . PHE A 1 335 ? 4.01300 23.04300 6.37500 1.000 83.75203 329 PHE A CA 1
ATOM 2127 C C . PHE A 1 335 ? 2.97700 22.15000 7.03500 1.000 83.71432 329 PHE A C 1
ATOM 2128 O O . PHE A 1 335 ? 2.37100 22.51500 8.04800 1.000 93.29693 329 PHE A O 1
ATOM 2136 N N . PHE A 1 336 ? 2.79200 20.95000 6.48300 1.000 80.23669 330 PHE A N 1
ATOM 2137 C CA . PHE A 1 336 ? 1.77100 20.03900 6.96900 1.000 78.82399 330 PHE A CA 1
ATOM 2138 C C . PHE A 1 336 ? 2.17700 19.38200 8.28100 1.000 95.34876 330 PHE A C 1
ATOM 2139 O O . PHE A 1 336 ? 1.30500 19.00300 9.06800 1.000 99.65817 330 PHE A O 1
ATOM 2147 N N . ILE A 1 337 ? 3.47800 19.23300 8.54500 1.000 92.06734 331 ILE A N 1
ATOM 2148 C CA . ILE A 1 337 ? 3.90100 18.76200 9.86200 1.000 91.14560 331 ILE A CA 1
ATOM 2149 C C . ILE A 1 337 ? 3.56500 19.80400 10.92200 1.000 94.56565 331 ILE A C 1
ATOM 2150 O O . ILE A 1 337 ? 2.89000 19.51500 11.91900 1.000 98.55950 331 ILE A O 1
ATOM 2155 N N . ARG A 1 338 ? 4.01500 21.04100 10.70900 1.000 90.79447 332 ARG A N 1
ATOM 2156 C CA . ARG A 1 338 ? 3.73300 22.10800 11.65800 1.000 89.84310 332 ARG A CA 1
ATOM 2157 C C . ARG A 1 338 ? 2.23000 22.34500 11.78200 1.000 89.04734 332 ARG A C 1
ATOM 2158 O O . ARG A 1 338 ? 1.72500 22.62800 12.87600 1.000 87.83364 332 ARG A O 1
ATOM 2166 N N . LEU A 1 339 ? 1.50700 22.25000 10.66200 1.000 84.19544 333 LEU A N 1
ATOM 2167 C CA . LEU A 1 339 ? 0.05400 22.38100 10.69100 1.000 83.80961 333 LEU A CA 1
ATOM 2168 C C . LEU A 1 339 ? -0.58200 21.24300 11.47700 1.000 82.46586 333 LEU A C 1
ATOM 2169 O O . LEU A 1 339 ? -1.43800 21.47300 12.33900 1.000 83.14454 333 LEU A O 1
ATOM 2174 N N . ARG A 1 340 ? -0.17100 20.00400 11.19400 1.000 81.07998 334 ARG A N 1
ATOM 2175 C CA . ARG A 1 340 ? -0.71100 18.86500 11.93100 1.000 82.87626 334 ARG A CA 1
ATOM 2176 C C . ARG A 1 340 ? -0.39700 18.96700 13.42100 1.000 85.95897 334 ARG A C 1
ATOM 2177 O O . ARG A 1 340 ? -1.25800 18.68500 14.26100 1.000 91.69919 334 ARG A O 1
ATOM 2185 N N . VAL A 1 341 ? 0.82400 19.38200 13.77200 1.000 85.87261 335 VAL A N 1
ATOM 2186 C CA . VAL A 1 341 ? 1.20400 19.44400 15.18400 1.000 90.97832 335 VAL A CA 1
ATOM 2187 C C . VAL A 1 341 ? 0.28000 20.38900 15.94300 1.000 98.77431 335 VAL A C 1
ATOM 2188 O O . VAL A 1 341 ? -0.26900 20.03900 16.99600 1.000 107.06242 335 VAL A O 1
ATOM 2190 N N . LYS A 1 342 ? 0.07700 21.59200 15.40200 1.000 93.60991 336 LYS A N 1
ATOM 2191 C CA . LYS A 1 342 ? -0.74200 22.58900 16.08100 1.000 91.21986 336 LYS A CA 1
ATOM 2192 C C . LYS A 1 342 ? -2.21900 22.22000 16.04600 1.000 96.65955 336 LYS A C 1
ATOM 2193 O O . LYS A 1 342 ? -2.94800 22.49300 17.00500 1.000 99.38551 336 LYS A O 1
ATOM 2195 N N . MET A 1 343 ? -2.69300 21.65500 14.93000 1.000 97.57660 337 MET A N 1
ATOM 2196 C CA . MET A 1 343 ? -4.12500 21.48900 14.69700 1.000 93.36567 337 MET A CA 1
ATOM 2197 C C . MET A 1 343 ? -4.66900 20.09000 14.98900 1.000 91.02447 337 MET A C 1
ATOM 2198 O O . MET A 1 343 ? -5.86400 19.96200 15.26800 1.000 96.56243 337 MET A O 1
ATOM 2203 N N . ILE A 1 344 ? -3.86200 19.02700 14.91700 1.000 83.40483 338 ILE A N 1
ATOM 2204 C CA . ILE A 1 344 ? -4.40600 17.70600 15.23000 1.000 82.00684 338 ILE A CA 1
ATOM 2205 C C . ILE A 1 344 ? -4.66000 17.57000 16.72800 1.000 85.83791 338 ILE A C 1
ATOM 2206 O O . ILE A 1 344 ? -5.64600 16.95400 17.14400 1.000 87.26996 338 ILE A O 1
ATOM 2211 N N . HIS A 1 345 ? -3.78700 18.14600 17.56000 1.000 91.41822 339 HIS A N 1
ATOM 2212 C CA . HIS A 1 345 ? -3.94300 18.02400 19.01100 1.000 95.72322 339 HIS A CA 1
ATOM 2213 C C . HIS A 1 345 ? -5.27400 18.58900 19.49800 1.000 96.94605 339 HIS A C 1
ATOM 2214 O O . HIS A 1 345 ? -5.94600 17.91500 20.30000 1.000 98.84594 339 HIS A O 1
ATOM 2221 N N . PRO A 1 346 ? -5.72200 19.78000 19.07700 1.000 92.29543 340 PRO A N 1
ATOM 2222 C CA . PRO A 1 346 ? -7.04800 20.23900 19.51600 1.000 90.67671 340 PRO A CA 1
ATOM 2223 C C . PRO A 1 346 ? -8.18800 19.39100 18.98900 1.000 92.19566 340 PRO A C 1
ATOM 2224 O O . PRO A 1 346 ? -9.17400 19.18800 19.70600 1.000 104.38565 340 PRO A O 1
ATOM 2228 N N . LEU A 1 347 ? -8.09200 18.90700 17.74700 1.000 87.36782 341 LEU A N 1
ATOM 2229 C CA . LEU A 1 347 ? -9.14400 18.06300 17.18100 1.000 84.47310 341 LEU A CA 1
ATOM 2230 C C . LEU A 1 347 ? -9.32600 16.78000 17.98700 1.000 87.23029 341 LEU A C 1
ATOM 2231 O O . LEU A 1 347 ? -10.44900 16.41500 18.35100 1.000 88.49327 341 LEU A O 1
ATOM 2236 N N . VAL A 1 348 ? -8.22600 16.09100 18.28900 1.000 84.61982 342 VAL A N 1
ATOM 2237 C CA . VAL A 1 348 ? -8.29600 14.86000 19.07300 1.000 84.72329 342 VAL A CA 1
ATOM 2238 C C . VAL A 1 348 ? -8.89100 15.13100 20.45100 1.000 92.37992 342 VAL A C 1
ATOM 2239 O O . VAL A 1 348 ? -9.73900 14.37000 20.93900 1.000 87.44595 342 VAL A O 1
ATOM 2243 N N . GLN A 1 349 ? -8.47600 16.23000 21.08800 1.000 91.65180 343 GLN A N 1
ATOM 2244 C CA . GLN A 1 349 ? -9.02000 16.58300 22.39600 1.000 90.54730 343 GLN A CA 1
ATOM 2245 C C . GLN A 1 349 ? -10.52400 16.81800 22.31900 1.000 90.98894 343 GLN A C 1
ATOM 2246 O O . GLN A 1 349 ? -11.26400 16.44800 23.23700 1.000 95.41101 343 GLN A O 1
ATOM 2252 N N . HIS A 1 350 ? -10.98600 17.46100 21.24500 1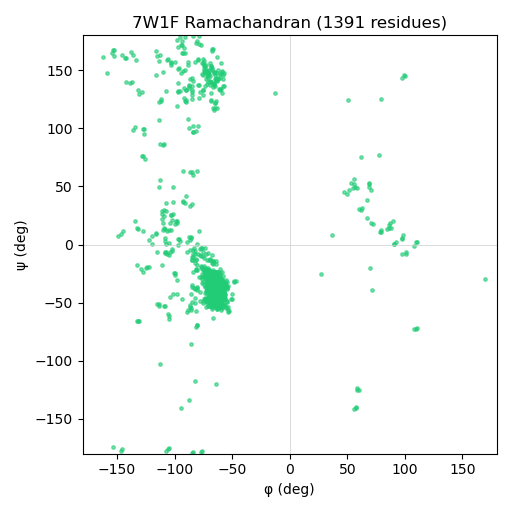.000 89.98383 344 HIS A N 1
ATOM 2253 C CA . HIS A 1 350 ? -12.41400 17.70000 21.06900 1.000 90.48455 344 HIS A CA 1
ATOM 2254 C C . HIS A 1 350 ? -13.17600 16.38200 21.01200 1.000 89.96177 344 HIS A C 1
ATOM 2255 O O . HIS A 1 350 ? -14.19100 16.20400 21.70200 1.000 91.44885 344 HIS A O 1
ATOM 2262 N N . ALA A 1 351 ? -12.68800 15.43900 20.19600 1.000 88.02399 345 ALA A N 1
ATOM 2263 C CA . ALA A 1 351 ? -13.36900 14.15700 20.02700 1.000 87.52195 345 ALA A CA 1
ATOM 2264 C C . ALA A 1 351 ? -13.37700 13.35200 21.32100 1.000 89.11750 345 ALA A C 1
ATOM 2265 O O . ALA A 1 351 ? -14.38100 12.71100 21.65700 1.000 95.30348 345 ALA A O 1
ATOM 2267 N N . ALA A 1 352 ? -12.26600 13.35700 22.05500 1.000 89.66858 346 ALA A N 1
ATOM 2268 C CA . ALA A 1 352 ? -12.26400 12.69500 23.35200 1.000 91.50152 346 ALA A CA 1
ATOM 2269 C C . ALA A 1 352 ? -13.20500 13.40800 24.31400 1.000 95.80343 346 ALA A C 1
ATOM 2270 O O . ALA A 1 352 ? -14.04400 12.77400 24.96000 1.000 97.02780 346 ALA A O 1
ATOM 2272 N N . GLN A 1 353 ? -13.11400 14.74000 24.37600 1.000 97.22385 347 GLN A N 1
ATOM 2273 C CA . GLN A 1 353 ? -13.98800 15.50700 25.25800 1.000 106.01866 347 GLN A CA 1
ATOM 2274 C C . GLN A 1 353 ? -15.45700 15.27000 24.93000 1.000 110.59943 347 GLN A C 1
ATOM 2275 O O . GLN A 1 353 ? -16.28500 15.13100 25.83800 1.000 118.54792 347 GLN A O 1
ATOM 2281 N N . GLN A 1 354 ? -15.80600 15.23400 23.64000 1.000 98.96664 348 GLN A N 1
ATOM 2282 C CA . GLN A 1 354 ? -17.18800 14.95400 23.26100 1.000 95.40003 348 GLN A CA 1
ATOM 2283 C C . GLN A 1 354 ? -17.59700 13.55000 23.68400 1.000 97.71205 348 GLN A C 1
ATOM 2284 O O . GLN A 1 354 ? -18.74300 13.31900 24.08900 1.000 98.84998 348 GLN A O 1
ATOM 2290 N N . PHE A 1 355 ? -16.66600 12.60000 23.60000 1.000 95.79264 349 PHE A N 1
ATOM 2291 C CA . PHE A 1 355 ? -16.96900 11.23400 24.00100 1.000 95.36665 349 PHE A CA 1
ATOM 2292 C C . PHE A 1 355 ? -17.40500 11.18700 25.45800 1.000 98.20952 349 PHE A C 1
ATOM 2293 O O . PHE A 1 355 ? -18.43800 10.59700 25.78700 1.000 99.67570 349 PHE A O 1
ATOM 2301 N N . ILE A 1 356 ? -16.65200 11.83700 26.34500 1.000 99.22102 350 ILE A N 1
ATOM 2302 C CA . ILE A 1 356 ? -17.03500 11.81600 27.75200 1.000 102.76808 350 ILE A CA 1
ATOM 2303 C C . ILE A 1 356 ? -18.26900 12.67300 27.99100 1.000 105.60873 350 ILE A C 1
ATOM 2304 O O . ILE A 1 356 ? -19.08600 12.35200 28.86100 1.000 112.78057 350 ILE A O 1
ATOM 2309 N N . ASP A 1 357 ? -18.42500 13.77300 27.24600 1.000 107.01209 351 ASP A N 1
ATOM 2310 C CA . ASP A 1 357 ? -19.62200 14.59900 27.40000 1.000 111.10257 351 ASP A CA 1
ATOM 2311 C C . ASP A 1 357 ? -20.88400 13.79300 27.12700 1.000 115.44018 351 ASP A C 1
ATOM 2312 O O . ASP A 1 357 ? -21.89300 13.95000 27.82300 1.000 120.62079 351 ASP A O 1
ATOM 2317 N N . ASN A 1 358 ? -20.84800 12.92800 26.11500 1.000 113.10478 352 ASN A N 1
ATOM 2318 C CA . ASN A 1 358 ? -21.99100 12.10300 25.75900 1.000 109.34719 352 ASN A CA 1
ATOM 2319 C C . ASN A 1 358 ? -21.74000 10.63200 26.07500 1.000 105.15864 352 ASN A C 1
ATOM 2320 O O . ASN A 1 358 ? -22.32500 9.75300 25.43800 1.000 105.73555 352 ASN A O 1
ATOM 2325 N N . LEU A 1 359 ? -20.87400 10.35500 27.05900 1.000 104.51666 353 LEU A N 1
ATOM 2326 C CA . LEU A 1 359 ? -20.55900 8.97500 27.42500 1.000 104.87423 353 LEU A CA 1
ATOM 2327 C C . LEU A 1 359 ? -21.82800 8.16400 27.64200 1.000 113.27893 353 LEU A C 1
ATOM 2328 O O . LEU A 1 359 ? -21.92400 7.01500 27.20000 1.000 111.20378 353 LEU A O 1
ATOM 2330 N N . GLU A 1 360 ? -22.81500 8.75300 28.32300 1.000 126.30695 354 GLU A N 1
ATOM 2331 C CA . GLU A 1 360 ? -24.08100 8.06400 28.55300 1.000 129.14893 354 GLU A CA 1
ATOM 2332 C C . GLU A 1 360 ? -24.78600 7.76400 27.23600 1.000 127.50681 354 GLU A C 1
ATOM 2333 O O . GLU A 1 360 ? -25.25100 6.64300 27.01000 1.000 127.39652 354 GLU A O 1
ATOM 2335 N N . ALA A 1 361 ? -24.87500 8.75700 26.35100 1.000 124.12887 355 ALA A N 1
ATOM 2336 C CA . ALA A 1 361 ? -25.45900 8.51400 25.03700 1.000 114.28438 355 ALA A CA 1
ATOM 2337 C C . ALA A 1 361 ? -24.61200 7.53900 24.22900 1.000 104.87330 355 ALA A C 1
ATOM 2338 O O . ALA A 1 361 ? -25.14600 6.72700 23.46500 1.000 104.54542 355 ALA A O 1
ATOM 2340 N N . VAL A 1 362 ? -23.28600 7.61300 24.36900 1.000 106.10911 356 VAL A N 1
ATOM 2341 C CA . VAL A 1 362 ? -22.40600 6.76300 23.57000 1.000 108.04973 356 VAL A CA 1
ATOM 2342 C C . VAL A 1 362 ? -22.45800 5.30900 24.03700 1.000 108.45342 356 VAL A C 1
ATOM 2343 O O . VAL A 1 362 ? -22.69100 4.39800 23.23600 1.000 103.64799 356 VAL A O 1
ATOM 2347 N N . HIS A 1 363 ? -22.22900 5.06400 25.33400 1.000 108.20376 357 HIS A N 1
ATOM 2348 C CA . HIS A 1 363 ? -22.28500 3.69100 25.83800 1.000 105.26230 357 HIS A CA 1
ATOM 2349 C C . HIS A 1 363 ? -23.66000 3.08500 25.58700 1.000 110.02662 357 HIS A C 1
ATOM 2350 O O . HIS A 1 363 ? -23.78300 1.87200 25.38300 1.000 113.97909 357 HIS A O 1
ATOM 2357 N N . ALA A 1 364 ? -24.70800 3.91100 25.62100 1.000 113.19556 358 ALA A N 1
ATOM 2358 C CA . ALA A 1 364 ? -26.02100 3.45700 25.18200 1.000 114.10548 358 ALA A CA 1
ATOM 2359 C C . ALA A 1 364 ? -26.02100 3.13900 23.69500 1.000 106.72268 358 ALA A C 1
ATOM 2360 O O . ALA A 1 364 ? -26.74000 2.23700 23.25200 1.000 107.46036 358 ALA A O 1
ATOM 2362 N N . GLY A 1 365 ? -25.23900 3.87500 22.91400 1.000 103.83690 359 GLY A N 1
ATOM 2363 C CA . GLY A 1 365 ? -25.24200 3.72400 21.47700 1.000 103.85836 359 GLY A CA 1
ATOM 2364 C C . GLY A 1 365 ? -26.29500 4.53700 20.77100 1.000 109.99670 359 GLY A C 1
ATOM 2365 O O . GLY A 1 365 ? -26.59300 4.25900 19.60400 1.000 115.36627 359 GLY A O 1
ATOM 2366 N N . THR A 1 366 ? -26.86900 5.53300 21.44000 1.000 105.23742 360 THR A N 1
ATOM 2367 C CA . THR A 1 366 ? -27.98800 6.28900 20.90600 1.000 105.92509 360 THR A CA 1
ATOM 2368 C C . THR A 1 366 ? -27.61200 7.70500 20.49600 1.000 105.61889 360 THR A C 1
ATOM 2369 O O . THR A 1 366 ? -28.49400 8.46700 20.08100 1.000 111.05955 360 THR A O 1
ATOM 2373 N N . LEU A 1 367 ? -26.33900 8.08700 20.59900 1.000 101.09066 361 LEU A N 1
ATOM 2374 C CA . LEU A 1 367 ? -25.93600 9.42300 20.17800 1.000 100.74431 361 LEU A CA 1
ATOM 2375 C C . LEU A 1 367 ? -26.13200 9.56100 18.67300 1.000 102.69007 361 LEU A C 1
ATOM 2376 O O . LEU A 1 367 ? -25.54800 8.80700 17.88800 1.000 99.92931 361 LEU A O 1
ATOM 2381 N N . GLY A 1 368 ? -26.93700 10.54100 18.27500 1.000 107.72434 362 GLY A N 1
ATOM 2382 C CA . GLY A 1 368 ? -27.35400 10.67800 16.89400 1.000 109.43337 362 GLY A CA 1
ATOM 2383 C C . GLY A 1 368 ? -26.60400 11.74600 16.12900 1.000 113.74558 362 GLY A C 1
ATOM 2384 O O . GLY A 1 368 ? -27.13100 12.32500 15.17400 1.000 117.19726 362 GLY A O 1
ATOM 2385 N N . ARG A 1 369 ? -25.37800 12.03100 16.55900 1.000 111.74967 363 ARG A N 1
ATOM 2386 C CA . ARG A 1 369 ? -24.49900 12.94400 15.84900 1.000 108.38420 363 ARG A CA 1
ATOM 2387 C C . ARG A 1 369 ? -23.07900 12.41900 15.95300 1.000 113.74074 363 ARG A C 1
ATOM 2388 O O . ARG A 1 369 ? -22.76000 11.59100 16.81100 1.000 121.54822 363 ARG A O 1
ATOM 2396 N N . ALA A 1 370 ? -22.23400 12.89200 15.04900 1.000 107.18463 364 ALA A N 1
ATOM 2397 C CA . ALA A 1 370 ? -20.82100 12.58200 15.13300 1.000 97.14302 364 ALA A CA 1
ATOM 2398 C C . ALA A 1 370 ? -20.17800 13.42500 16.22600 1.000 96.96121 364 ALA A C 1
ATOM 2399 O O . ALA A 1 370 ? -20.58400 14.56400 16.47700 1.000 99.98363 364 ALA A O 1
ATOM 2401 N N . LEU A 1 371 ? -19.17600 12.84200 16.89200 1.000 92.77558 365 LEU A N 1
ATOM 2402 C CA . LEU A 1 371 ? -18.49000 13.53900 17.97700 1.000 88.49631 365 LEU A CA 1
ATOM 2403 C C . LEU A 1 371 ? -17.96500 14.88900 17.51300 1.000 90.13092 365 LEU A C 1
ATOM 2404 O O . LEU A 1 371 ? -17.98500 15.87000 18.26500 1.000 97.30590 365 LEU A O 1
ATOM 2409 N N . MET A 1 372 ? -17.49200 14.95300 16.27100 1.000 90.01323 366 MET A N 1
ATOM 2410 C CA . MET A 1 372 ? -16.90200 16.18100 15.76000 1.000 89.34677 366 MET A CA 1
ATOM 2411 C C . MET A 1 372 ? -17.94800 17.26500 15.53700 1.000 93.69603 366 MET A C 1
ATOM 2412 O O . MET A 1 372 ? -17.73200 18.42400 15.90600 1.000 97.77593 366 MET A O 1
ATOM 2417 N N . GLU A 1 373 ? -19.09000 16.91300 14.95000 1.000 95.90096 367 GLU A N 1
ATOM 2418 C CA . GLU A 1 373 ? -20.00800 17.91700 14.40800 1.000 101.93860 367 GLU A CA 1
ATOM 2419 C C . GLU A 1 373 ? -20.92000 18.45300 15.50800 1.000 107.99723 367 GLU A C 1
ATOM 2420 O O . GLU A 1 373 ? -21.89800 17.81200 15.89600 1.000 120.34576 367 GLU A O 1
ATOM 2426 N N . ASP A 1 374 ? -20.59700 19.64700 16.00600 1.000 99.31000 368 ASP A N 1
ATOM 2427 C CA . ASP A 1 374 ? -21.43000 20.32000 16.99300 1.000 97.23307 368 ASP A CA 1
ATOM 2428 C C . ASP A 1 374 ? -21.42000 21.83200 16.80500 1.000 96.89197 368 ASP A C 1
ATOM 2429 O O . ASP A 1 374 ? -21.85800 22.55400 17.71000 1.000 97.82715 368 ASP A O 1
ATOM 2434 N N . GLY A 1 375 ? -20.89800 22.33400 15.68600 1.000 97.06837 369 GLY A N 1
ATOM 2435 C CA . GLY A 1 375 ? -20.84000 23.76000 15.44200 1.000 97.63617 369 GLY A CA 1
ATOM 2436 C C . GLY A 1 375 ? -19.71700 24.46600 16.15900 1.000 100.06340 369 GLY A C 1
ATOM 2437 O O . GLY A 1 375 ? -19.72100 25.70200 16.22500 1.000 99.78995 369 GLY A O 1
ATOM 2438 N N . SER A 1 376 ? -18.77000 23.71500 16.71700 1.000 104.52781 370 SER A N 1
ATOM 2439 C CA . SER A 1 376 ? -17.70200 24.27000 17.53200 1.000 103.30596 370 SER A CA 1
ATOM 2440 C C . SER A 1 376 ? -16.53800 24.75600 16.67200 1.000 95.77306 370 SER A C 1
ATOM 2441 O O . SER A 1 376 ? -16.55000 24.67900 15.43800 1.000 92.63916 370 SER A O 1
ATOM 2444 N N . LEU A 1 377 ? -15.50900 25.26600 17.35700 1.000 95.31865 371 LEU A N 1
ATOM 2445 C CA . LEU A 1 377 ? -14.30900 25.71300 16.65400 1.000 95.69904 371 LEU A CA 1
ATOM 2446 C C . LEU A 1 377 ? -13.57800 24.55000 16.00000 1.000 93.26818 371 LEU A C 1
ATOM 2447 O O . LEU A 1 377 ? -13.27400 24.64300 14.79700 1.000 92.52484 371 LEU A O 1
ATOM 2452 N N . PRO A 1 378 ? -13.29500 23.43100 16.68600 1.000 91.13038 372 PRO A N 1
ATOM 2453 C CA . PRO A 1 378 ? -12.62900 22.32000 15.99100 1.000 88.16380 372 PRO A CA 1
ATOM 2454 C C . PRO A 1 378 ? -13.46200 21.70300 14.88700 1.000 91.89829 372 PRO A C 1
ATOM 2455 O O . PRO A 1 378 ? -12.89300 21.21300 13.90200 1.000 92.72569 372 PRO A O 1
ATOM 2459 N N . HIS A 1 379 ? -14.78900 21.71500 15.01100 1.000 93.12454 373 HIS A N 1
ATOM 2460 C CA . HIS A 1 379 ? -15.63400 21.29700 13.89700 1.000 93.43221 373 HIS A CA 1
ATOM 2461 C C . HIS A 1 379 ? -15.41400 22.19100 12.68100 1.000 86.06710 373 HIS A C 1
ATOM 2462 O O . HIS A 1 379 ? -15.40200 21.71500 11.54100 1.000 84.42913 373 HIS A O 1
ATOM 2469 N N . ALA A 1 380 ? -15.27000 23.50000 12.90500 1.000 88.84573 374 ALA A N 1
ATOM 2470 C CA . ALA A 1 380 ? -14.99400 24.40300 11.79500 1.000 88.55304 374 ALA A CA 1
ATOM 2471 C C . ALA A 1 380 ? -13.66100 24.06900 11.14900 1.000 90.20621 374 ALA A C 1
ATOM 2472 O O . ALA A 1 380 ? -13.47900 24.27100 9.94600 1.000 94.31054 374 ALA A O 1
ATOM 2474 N N . ILE A 1 381 ? -12.71200 23.57600 11.93900 1.000 89.12468 375 ILE A N 1
ATOM 2475 C CA . ILE A 1 381 ? -11.45000 23.10800 11.38300 1.000 85.99623 375 ILE A CA 1
ATOM 2476 C C . ILE A 1 381 ? -11.70300 21.95000 10.42500 1.000 83.19120 375 ILE A C 1
ATOM 2477 O O . ILE A 1 381 ? -11.21100 21.94000 9.28900 1.000 91.04670 375 ILE A O 1
ATOM 2482 N N . VAL A 1 382 ? -12.48400 20.96000 10.87000 1.000 81.41710 376 VAL A N 1
ATOM 2483 C CA . VAL A 1 382 ? -12.76200 19.78100 10.05000 1.000 79.57496 376 VAL A CA 1
ATOM 2484 C C . VAL A 1 382 ? -13.46500 20.18000 8.75600 1.000 88.72994 376 VAL A C 1
ATOM 2485 O O . VAL A 1 382 ? -13.12100 19.69900 7.67000 1.000 91.28489 376 VAL A O 1
ATOM 2489 N N . GLN A 1 383 ? -14.45500 21.07000 8.84700 1.000 88.75917 377 GLN A N 1
ATOM 2490 C CA . GLN A 1 383 ? -15.19500 21.45800 7.65200 1.000 87.42770 377 GLN A CA 1
ATOM 2491 C C . GLN A 1 383 ? -14.35900 22.32700 6.72300 1.000 91.11050 377 GLN A C 1
ATOM 2492 O O . GLN A 1 383 ? -14.52900 22.26100 5.50000 1.000 96.04981 377 GLN A O 1
ATOM 2498 N N . THR A 1 384 ? -13.44800 23.13200 7.27400 1.000 93.28943 378 THR A N 1
ATOM 2499 C CA . THR A 1 384 ? -12.57800 23.95700 6.44200 1.000 81.57650 378 THR A CA 1
ATOM 2500 C C . THR A 1 384 ? -11.72200 23.10100 5.52400 1.000 79.50988 378 THR A C 1
ATOM 2501 O O . THR A 1 384 ? -11.53000 23.43600 4.35100 1.000 79.83275 378 THR A O 1
ATOM 2505 N N . PHE A 1 385 ? -11.19500 21.99100 6.04000 1.000 78.26912 379 PHE A N 1
ATOM 2506 C CA . PHE A 1 385 ? -10.44100 21.08400 5.18700 1.000 84.70196 379 PHE A CA 1
ATOM 2507 C C . PHE A 1 385 ? -11.33300 20.46400 4.12700 1.000 86.28340 379 PHE A C 1
ATOM 2508 O O . PHE A 1 385 ? -10.96000 20.40900 2.95000 1.000 87.22221 379 PHE A O 1
ATOM 2516 N N . LYS A 1 386 ? -12.52200 20.00800 4.52400 1.000 89.99583 380 LYS A N 1
ATOM 2517 C CA . LYS A 1 386 ? -13.45600 19.45700 3.55200 1.000 82.00652 380 LYS A CA 1
ATOM 2518 C C . LYS A 1 386 ? -13.83900 20.50900 2.52400 1.000 81.84327 380 LYS A C 1
ATOM 2519 O O . LYS A 1 386 ? -13.89600 20.21800 1.32500 1.000 85.53088 380 LYS A O 1
ATOM 2525 N N . ASP A 1 387 ? -14.08100 21.74600 2.97000 1.000 85.85205 381 ASP A N 1
ATOM 2526 C CA . ASP A 1 387 ? -14.49800 22.79800 2.04600 1.000 90.24610 381 ASP A CA 1
ATOM 2527 C C . ASP A 1 387 ? -13.41000 23.10000 1.02300 1.000 97.24558 381 ASP A C 1
ATOM 2528 O O . ASP A 1 387 ? -13.67000 23.12300 -0.18600 1.000 102.08043 381 ASP A O 1
ATOM 2533 N N . VAL A 1 388 ? -12.17300 23.29500 1.48700 1.000 93.69881 382 VAL A N 1
ATOM 2534 C CA . VAL A 1 388 ? -11.06600 23.56700 0.57200 1.000 83.85006 382 VAL A CA 1
ATOM 2535 C C . VAL A 1 388 ? -10.85500 22.39000 -0.37300 1.000 85.97272 382 VAL A C 1
ATOM 2536 O O . VAL A 1 388 ? -10.53500 22.57400 -1.55500 1.000 86.52794 382 VAL A O 1
ATOM 2540 N N . ALA A 1 389 ? -11.02800 21.16300 0.12700 1.000 73.90862 383 ALA A N 1
ATOM 2541 C CA . ALA A 1 389 ? -10.82100 19.99000 -0.71600 1.000 75.84090 383 ALA A CA 1
ATOM 2542 C C . ALA A 1 389 ? -11.84500 19.92600 -1.84300 1.000 76.84630 383 ALA A C 1
ATOM 2543 O O . ALA A 1 389 ? -11.48900 19.64900 -2.99400 1.000 73.93095 383 ALA A O 1
ATOM 2545 N N . MET A 1 390 ? -13.12100 20.17600 -1.53100 1.000 81.83203 384 MET A N 1
ATOM 2546 C CA . MET A 1 390 ? -14.16500 20.11400 -2.55000 1.000 84.88953 384 MET A CA 1
ATOM 2547 C C . MET A 1 390 ? -13.89500 21.11400 -3.66700 1.000 89.44417 384 MET A C 1
ATOM 2548 O O . MET A 1 390 ? -14.13400 20.82900 -4.84700 1.000 99.65353 384 MET A O 1
ATOM 2553 N N . GLU A 1 391 ? -13.36200 22.28300 -3.31200 1.000 81.68243 385 GLU A N 1
ATOM 2554 C CA . GLU A 1 391 ? -13.14800 23.34500 -4.28600 1.000 81.16893 385 GLU A CA 1
ATOM 2555 C C . GLU A 1 391 ? -11.98700 23.02600 -5.22400 1.000 79.21180 385 GLU A C 1
ATOM 2556 O O . GLU A 1 391 ? -12.01900 23.40100 -6.40000 1.000 87.29759 385 GLU A O 1
ATOM 2562 N N . TRP A 1 392 ? -10.93100 22.37500 -4.72200 1.000 74.00605 386 TRP A N 1
ATOM 2563 C CA . TRP A 1 392 ? -9.69200 22.26200 -5.48400 1.000 79.13115 386 TRP A CA 1
ATOM 2564 C C . TRP A 1 392 ? -9.18500 20.83900 -5.71500 1.000 79.47076 386 TRP A C 1
ATOM 2565 O O . TRP A 1 392 ? -8.38900 20.64200 -6.64300 1.000 82.89850 386 TRP A O 1
ATOM 2576 N N . VAL A 1 393 ? -9.61500 19.84500 -4.93200 1.000 70.28928 387 VAL A N 1
ATOM 2577 C CA . VAL A 1 393 ? -9.02400 18.50600 -4.97200 1.000 69.43920 387 VAL A CA 1
ATOM 2578 C C . VAL A 1 393 ? -9.92600 17.50100 -5.68100 1.000 70.81613 387 VAL A C 1
ATOM 2579 O O . VAL A 1 393 ? -9.55900 16.95500 -6.72200 1.000 72.95860 387 VAL A O 1
ATOM 2583 N N . PHE A 1 394 ? -11.11200 17.23700 -5.12600 1.000 72.46371 388 PHE A N 1
ATOM 2584 C CA . PHE A 1 394 ? -11.97200 16.19100 -5.67400 1.000 71.62431 388 PHE A CA 1
ATOM 2585 C C . PHE A 1 394 ? -12.52400 16.58400 -7.03400 1.000 75.97307 388 PHE A C 1
ATOM 2586 O O . PHE A 1 394 ? -12.83000 15.71300 -7.85700 1.000 81.56442 388 PHE A O 1
ATOM 2594 N N . CYS A 1 395 ? -12.62300 17.88500 -7.29400 1.000 74.54531 389 CYS A N 1
ATOM 2595 C CA . CYS A 1 395 ? -13.08300 18.42200 -8.56400 1.000 79.98373 389 CYS A CA 1
ATOM 2596 C C . CYS A 1 395 ? -12.02400 18.36200 -9.66400 1.000 88.14913 389 CYS A C 1
ATOM 2597 O O . CYS A 1 395 ? -12.31500 18.74900 -10.80200 1.000 95.35312 389 CYS A O 1
ATOM 2600 N N . HIS A 1 396 ? -10.81500 17.90200 -9.36400 1.000 79.63632 390 HIS A N 1
ATOM 2601 C CA . HIS A 1 396 ? -9.74500 17.94000 -10.35000 1.000 67.95958 390 HIS A CA 1
ATOM 2602 C C . HIS A 1 396 ? -10.05200 17.00800 -11.52000 1.000 70.41039 390 HIS A C 1
ATOM 2603 O O . HIS A 1 396 ? -10.51700 15.88100 -11.31000 1.000 65.90938 390 HIS A O 1
ATOM 2610 N N . PRO A 1 397 ? -9.78700 17.44500 -12.76100 1.000 78.63145 391 PRO A N 1
ATOM 2611 C CA . PRO A 1 397 ? -10.13500 16.62000 -13.93300 1.000 75.17014 391 PRO A CA 1
ATOM 2612 C C . PRO A 1 397 ? -9.51700 15.23200 -13.92200 1.000 73.52503 391 PRO A C 1
ATOM 2613 O O . PRO A 1 397 ? -10.14100 14.27600 -14.40100 1.000 76.30232 391 PRO A O 1
ATOM 2617 N N . GLU A 1 398 ? -8.29700 15.09700 -13.40700 1.000 65.52248 392 GLU A N 1
ATOM 2618 C CA . GLU A 1 398 ? -7.68600 13.77900 -13.31400 1.000 64.85979 392 GLU A CA 1
ATOM 2619 C C . GLU A 1 398 ? -8.49400 12.88100 -12.39200 1.000 64.36713 392 GLU A C 1
ATOM 2620 O O . GLU A 1 398 ? -8.60600 11.67100 -12.63100 1.000 69.28081 392 GLU A O 1
ATOM 2626 N N . VAL A 1 399 ? -9.05500 13.46000 -11.32700 1.000 64.08949 393 VAL A N 1
ATOM 2627 C CA . VAL A 1 399 ? -9.87600 12.69700 -10.39300 1.000 66.53873 393 VAL A CA 1
ATOM 2628 C C . VAL A 1 399 ? -11.21300 12.34900 -11.02900 1.000 74.42472 393 VAL A C 1
ATOM 2629 O O . VAL A 1 399 ? -11.67900 11.20600 -10.95200 1.000 68.34979 393 VAL A O 1
ATOM 2633 N N . GLU A 1 400 ? -11.85000 13.33400 -11.66800 1.000 74.92367 394 GLU A N 1
ATOM 2634 C CA . GLU A 1 400 ? -13.16000 13.11200 -12.26000 1.000 69.39809 394 GLU A CA 1
ATOM 2635 C C . GLU A 1 400 ? -13.08400 12.17100 -13.44600 1.000 74.64397 394 GLU A C 1
ATOM 2636 O O . GLU A 1 400 ? -14.04200 11.44000 -13.71500 1.000 84.73354 394 GLU A O 1
ATOM 2642 N N . THR A 1 401 ? -11.97000 12.17900 -14.17300 1.000 71.00142 395 THR A N 1
ATOM 2643 C CA . THR A 1 401 ? -11.79900 11.19200 -15.22900 1.000 69.10377 395 THR A CA 1
ATOM 2644 C C . THR A 1 401 ? -11.70100 9.79400 -14.64900 1.000 67.90981 395 THR A C 1
ATOM 2645 O O . THR A 1 401 ? -12.30900 8.85100 -15.16700 1.000 72.05351 395 THR A O 1
ATOM 2649 N N . LEU A 1 402 ? -10.95400 9.63800 -13.56100 1.000 69.10034 396 LEU A N 1
ATOM 2650 C CA . LEU A 1 402 ? -10.85900 8.32100 -12.95100 1.000 68.82986 396 LEU A CA 1
ATOM 2651 C C . LEU A 1 402 ? -12.22000 7.86100 -12.45000 1.000 65.25388 396 LEU A C 1
ATOM 2652 O O . LEU A 1 402 ? -12.57300 6.68500 -12.58400 1.000 65.06706 396 LEU A O 1
ATOM 2657 N N . GLU A 1 403 ? -13.00000 8.77600 -11.87000 1.000 66.23223 397 GLU A N 1
ATOM 2658 C CA . GLU A 1 403 ? -14.34800 8.42600 -11.43400 1.000 68.43066 397 GLU A CA 1
ATOM 2659 C C . GLU A 1 403 ? -15.22200 8.02600 -12.61700 1.000 69.74577 397 GLU A C 1
ATOM 2660 O O . GLU A 1 403 ? -15.88700 6.98800 -12.58500 1.000 70.21530 397 GLU A O 1
ATOM 2666 N N . LEU A 1 404 ? -15.21300 8.82500 -13.68500 1.000 71.50823 398 LEU A N 1
ATOM 2667 C CA . LEU A 1 404 ? -16.02000 8.49200 -14.85100 1.000 74.75397 398 LEU A CA 1
ATOM 2668 C C . LEU A 1 404 ? -15.57800 7.16800 -15.45100 1.000 73.44008 398 LEU A C 1
ATOM 2669 O O . LEU A 1 404 ? -16.40700 6.32500 -15.80900 1.000 75.14812 398 LEU A O 1
ATOM 2674 N N . GLN A 1 405 ? -14.27200 6.95600 -15.56000 1.000 72.04260 399 GLN A N 1
ATOM 2675 C CA . GLN A 1 405 ? -13.79500 5.69100 -16.10100 1.000 72.17006 399 GLN A CA 1
ATOM 2676 C C . GLN A 1 405 ? -14.15400 4.52700 -15.18700 1.000 73.47004 399 GLN A C 1
ATOM 2677 O O . GLN A 1 405 ? -14.66700 3.50000 -15.64700 1.000 69.71921 399 GLN A O 1
ATOM 2683 N N . GLY A 1 406 ? -13.91500 4.68500 -13.88100 1.000 78.26381 400 GLY A N 1
ATOM 2684 C CA . GLY A 1 406 ? -14.27700 3.64500 -12.93400 1.000 73.75913 400 GLY A CA 1
ATOM 2685 C C . GLY A 1 406 ? -15.76300 3.36900 -12.91300 1.000 68.40631 400 GLY A C 1
ATOM 2686 O O . GLY A 1 406 ? -16.18600 2.23500 -12.67100 1.000 67.68513 400 GLY A O 1
ATOM 2687 N N . TYR A 1 407 ? -16.57400 4.39800 -13.15200 1.000 70.50938 401 TYR A N 1
ATOM 2688 C CA . TYR A 1 407 ? -17.99800 4.18000 -13.36100 1.000 74.44030 401 TYR A CA 1
ATOM 2689 C C . TYR A 1 407 ? -18.22800 3.27800 -14.56500 1.000 81.34885 401 TYR A C 1
ATOM 2690 O O . TYR A 1 407 ? -19.06400 2.37100 -14.52000 1.000 85.28455 401 TYR A O 1
ATOM 2699 N N . ARG A 1 408 ? -17.46800 3.49500 -15.64100 1.000 86.72599 402 ARG A N 1
ATOM 2700 C CA . ARG A 1 408 ? -17.62000 2.68400 -16.84600 1.000 80.98147 402 ARG A CA 1
ATOM 2701 C C . ARG A 1 408 ? -17.19700 1.24200 -16.59100 1.000 77.77512 402 ARG A C 1
ATOM 2702 O O . ARG A 1 408 ? -17.91000 0.30100 -16.95500 1.000 75.47094 402 ARG A O 1
ATOM 2710 N N . ILE A 1 409 ? -16.05100 1.05600 -15.93300 1.000 78.27319 403 ILE A N 1
ATOM 2711 C CA . ILE A 1 409 ? -15.48400 -0.27800 -15.75000 1.000 68.27361 403 ILE A CA 1
ATOM 2712 C C . ILE A 1 409 ? -16.39300 -1.14000 -14.88300 1.000 71.64895 403 ILE A C 1
ATOM 2713 O O . ILE A 1 409 ? -16.66000 -2.30100 -15.20600 1.000 84.31417 403 ILE A O 1
ATOM 2718 N N . ILE A 1 410 ? -16.86600 -0.59700 -13.75700 1.000 67.73075 404 ILE A N 1
ATOM 2719 C CA . ILE A 1 410 ? -17.72200 -1.37800 -12.86800 1.000 68.01490 404 ILE A CA 1
ATOM 2720 C C . ILE A 1 410 ? -19.02600 -1.74700 -13.56400 1.000 70.66465 404 ILE A C 1
ATOM 2721 O O . ILE A 1 410 ? -19.47400 -2.89800 -13.50000 1.000 72.01042 404 ILE A O 1
ATOM 2726 N N . GLN A 1 411 ? -19.64800 -0.78800 -14.25600 1.000 73.81125 405 GLN A N 1
ATOM 2727 C CA . GLN A 1 411 ? -20.90200 -1.08100 -14.94400 1.000 77.37610 405 GLN A CA 1
ATOM 2728 C C . GLN A 1 411 ? -20.70100 -2.09600 -16.05700 1.000 77.57080 405 GLN A C 1
ATOM 2729 O O . GLN A 1 411 ? -21.54000 -2.98700 -16.24000 1.000 78.04671 405 GLN A O 1
ATOM 2735 N N . GLY A 1 412 ? -19.61200 -1.96100 -16.82500 1.000 77.20017 406 GLY A N 1
ATOM 2736 C CA . GLY A 1 412 ? -19.31100 -2.93400 -17.86600 1.000 73.73828 406 GLY A CA 1
ATOM 2737 C C . GLY A 1 412 ? -19.05100 -4.32400 -17.32000 1.000 71.18301 406 GLY A C 1
ATOM 2738 O O . GLY A 1 412 ? -19.47900 -5.32400 -17.90000 1.000 71.38891 406 GLY A O 1
ATOM 2739 N N . LEU A 1 413 ? -18.33400 -4.40400 -16.20200 1.000 69.45951 407 LEU A N 1
ATOM 2740 C CA . LEU A 1 413 ? -18.07600 -5.69200 -15.56800 1.000 71.84892 407 LEU A CA 1
ATOM 2741 C C . LEU A 1 413 ? -19.36800 -6.37000 -15.15200 1.000 75.96809 407 LEU A C 1
ATOM 2742 O O . LEU A 1 413 ? -19.51800 -7.58800 -15.30900 1.000 79.67761 407 LEU A O 1
ATOM 2747 N N . LEU A 1 414 ? -20.30400 -5.60500 -14.59300 1.000 78.88193 408 LEU A N 1
ATOM 2748 C CA . LEU A 1 414 ? -21.59900 -6.17900 -14.23800 1.000 85.21936 408 LEU A CA 1
ATOM 2749 C C . LEU A 1 414 ? -22.34900 -6.64700 -15.48300 1.000 84.27202 408 LEU A C 1
ATOM 2750 O O . LEU A 1 414 ? -22.95300 -7.72600 -15.48400 1.000 85.78576 408 LEU A O 1
ATOM 2755 N N . ASP A 1 415 ? -22.29800 -5.86600 -16.56300 1.000 78.02090 409 ASP A N 1
ATOM 2756 C CA . ASP A 1 415 ? -22.95000 -6.28500 -17.79900 1.000 78.46604 409 ASP A CA 1
ATOM 2757 C C . ASP A 1 415 ? -22.31800 -7.55700 -18.35200 1.000 81.28869 409 ASP A C 1
ATOM 2758 O O . ASP A 1 415 ? -23.01400 -8.41600 -18.89900 1.000 90.80461 409 ASP A O 1
ATOM 2763 N N . PHE A 1 416 ? -20.99800 -7.69400 -18.20700 1.000 84.67840 410 PHE A N 1
ATOM 2764 C CA . PHE A 1 416 ? -20.29100 -8.87200 -18.70800 1.000 76.82877 410 PHE A CA 1
ATOM 2765 C C . PHE A 1 416 ? -20.71600 -10.13100 -17.96000 1.000 71.36561 410 PHE A C 1
ATOM 2766 O O . PHE A 1 416 ? -20.84500 -11.20700 -18.55900 1.000 70.33702 410 PHE A O 1
ATOM 2774 N N . TYR A 1 417 ? -20.91600 -10.02000 -16.64600 1.000 70.95148 411 TYR A N 1
ATOM 2775 C CA . TYR A 1 417 ? -21.30000 -11.14000 -15.79900 1.000 79.47757 411 TYR A CA 1
ATOM 2776 C C . TYR A 1 417 ? -22.80200 -11.21500 -15.55400 1.000 85.79871 411 TYR A C 1
ATOM 2777 O O . TYR A 1 417 ? -23.25300 -12.07100 -14.78100 1.000 79.19842 411 TYR A O 1
ATOM 2786 N N . ALA A 1 418 ? -23.58200 -10.34400 -16.19300 1.000 88.15290 412 ALA A N 1
ATOM 2787 C CA . ALA A 1 418 ? -25.03100 -10.45000 -16.09800 1.000 82.84390 412 ALA A CA 1
ATOM 2788 C C . ALA A 1 418 ? -25.57700 -11.77000 -16.63400 1.000 81.90567 412 ALA A C 1
ATOM 2789 O O . ALA A 1 418 ? -26.61900 -12.20800 -16.12400 1.000 81.09665 412 ALA A O 1
ATOM 2791 N N . PRO A 1 419 ? -24.98300 -12.42300 -17.64500 1.000 86.16033 413 PRO A N 1
ATOM 2792 C CA . PRO A 1 419 ? -25.46200 -13.76500 -18.01200 1.000 85.52630 413 PRO A CA 1
ATOM 2793 C C . PRO A 1 419 ? -25.62500 -14.72000 -16.84200 1.000 89.15290 413 PRO A C 1
ATOM 2794 O O . PRO A 1 419 ? -26.53500 -15.55600 -16.86200 1.000 89.88089 413 PRO A O 1
ATOM 2798 N N . LEU A 1 420 ? -24.80000 -14.60500 -15.80400 1.000 92.97507 414 LEU A N 1
ATOM 2799 C CA . LEU A 1 420 ? -24.95900 -15.48600 -14.65000 1.000 87.70665 414 LEU A CA 1
ATOM 2800 C C . LEU A 1 420 ? -26.27300 -15.25000 -13.91300 1.000 87.79754 414 LEU A C 1
ATOM 2801 O O . LEU A 1 420 ? -26.84000 -16.19500 -13.35800 1.000 99.24127 414 LEU A O 1
ATOM 2806 N N . LEU A 1 421 ? -26.75700 -14.00500 -13.87100 1.000 85.55260 415 LEU A N 1
ATOM 2807 C CA . LEU A 1 421 ? -28.00400 -13.71000 -13.16900 1.000 85.94355 415 LEU A CA 1
ATOM 2808 C C . LEU A 1 421 ? -29.21800 -14.25500 -13.90800 1.000 91.99989 415 LEU A C 1
ATOM 2809 O O . LEU A 1 421 ? -30.19300 -14.67900 -13.27200 1.000 91.28013 415 LEU A O 1
ATOM 2814 N N . ARG A 1 422 ? -29.16400 -14.29900 -15.24100 1.000 89.64995 416 ARG A N 1
ATOM 2815 C CA . ARG A 1 422 ? -30.31100 -14.74800 -16.01900 1.000 92.15287 416 ARG A CA 1
ATOM 2816 C C . ARG A 1 422 ? -30.50900 -16.26500 -15.96400 1.000 98.94158 416 ARG A C 1
ATOM 2817 O O . ARG A 1 422 ? -31.60200 -16.74400 -16.28200 1.000 100.04606 416 ARG A O 1
ATOM 2825 N N . LEU A 1 423 ? -29.48600 -17.02200 -15.57800 1.000 107.92358 417 LEU A N 1
ATOM 2826 C CA . LEU A 1 423 ? -29.62300 -18.46400 -15.39400 1.000 106.16720 417 LEU A CA 1
ATOM 2827 C C . LEU A 1 423 ? -30.60500 -18.79000 -14.26400 1.000 107.38428 417 LEU A C 1
ATOM 2828 O O . LEU A 1 423 ? -30.62500 -18.09400 -13.23800 1.000 97.79820 417 LEU A O 1
ATOM 2833 N N . PRO A 1 424 ? -31.41100 -19.84600 -14.40400 1.000 110.90116 418 PRO A N 1
ATOM 2834 C CA . PRO A 1 424 ? -32.23300 -20.32900 -13.28500 1.000 113.14696 418 PRO A CA 1
ATOM 2835 C C . PRO A 1 424 ? -31.40300 -21.09100 -12.26100 1.000 116.22961 418 PRO A C 1
ATOM 2836 O O . PRO A 1 424 ? -30.31700 -21.59700 -12.54900 1.000 120.50692 418 PRO A O 1
ATOM 2840 N N . ALA A 1 425 ? -31.95600 -21.18500 -11.04900 1.000 116.78893 419 ALA A N 1
ATOM 2841 C CA . ALA A 1 425 ? -31.17900 -21.62600 -9.89100 1.000 118.31088 419 ALA A CA 1
ATOM 2842 C C . ALA A 1 425 ? -30.53500 -22.99700 -10.10000 1.000 125.49764 419 ALA A C 1
ATOM 2843 O O . ALA A 1 425 ? -29.43900 -23.25200 -9.59000 1.000 134.15800 419 ALA A O 1
ATOM 2845 N N . GLU A 1 426 ? -31.19800 -23.90000 -10.82700 1.000 123.72091 420 GLU A N 1
ATOM 2846 C CA . GLU A 1 426 ? -30.63100 -25.23500 -11.00900 1.000 126.98820 420 GLU A CA 1
ATOM 2847 C C . GLU A 1 426 ? -29.33700 -25.18500 -11.81400 1.000 124.46141 420 GLU A C 1
ATOM 2848 O O . GLU A 1 426 ? -28.35500 -25.84700 -11.46100 1.000 133.50339 420 GLU A O 1
ATOM 2850 N N . GLU A 1 427 ? -29.31400 -24.40300 -12.89600 1.000 114.77860 421 GLU A N 1
ATOM 2851 C CA . GLU A 1 427 ? -28.10500 -24.29300 -13.70800 1.000 117.42097 421 GLU A CA 1
ATOM 2852 C C . GLU A 1 427 ? -26.94000 -23.76100 -12.88400 1.000 116.51131 421 GLU A C 1
ATOM 2853 O O . GLU A 1 427 ? -25.82900 -24.30400 -12.91900 1.000 119.49967 421 GLU A O 1
ATOM 2859 N N . PHE A 1 428 ? -27.18100 -22.68000 -12.14400 1.000 110.49260 422 PHE A N 1
ATOM 2860 C CA . PHE A 1 428 ? -26.11300 -22.02700 -11.40200 1.000 105.98552 422 PHE A CA 1
ATOM 2861 C C . PHE A 1 428 ? -25.57000 -22.92600 -10.30000 1.000 109.88619 422 PHE A C 1
ATOM 2862 O O . PHE A 1 428 ? -24.35100 -23.02500 -10.12100 1.000 116.08304 422 PHE A O 1
ATOM 2870 N N . GLN A 1 429 ? -26.45500 -23.57500 -9.53900 1.000 107.96763 423 GLN A N 1
ATOM 2871 C CA . GLN A 1 429 ? -25.98700 -24.42800 -8.45200 1.000 110.50506 423 GLN A CA 1
ATOM 2872 C C . GLN A 1 429 ? -25.07800 -25.52300 -8.98800 1.000 114.51086 423 GLN A C 1
ATOM 2873 O O . GLN A 1 429 ? -24.09300 -25.89500 -8.34100 1.000 121.67020 423 GLN A O 1
ATOM 2879 N N . ALA A 1 430 ? -25.39700 -26.05700 -10.16900 1.000 111.56919 424 ALA A N 1
ATOM 2880 C CA . ALA A 1 430 ? -24.48900 -26.99600 -10.81900 1.000 112.71772 424 ALA A CA 1
ATOM 2881 C C . ALA A 1 430 ? -23.17800 -26.31200 -11.19000 1.000 107.20337 424 ALA A C 1
ATOM 2882 O O . ALA A 1 430 ? -22.09400 -26.87200 -10.98800 1.000 104.60673 424 ALA A O 1
ATOM 2884 N N . LEU A 1 431 ? -23.26500 -25.09700 -11.73900 1.000 103.33646 425 LEU A N 1
ATOM 2885 C CA . LEU A 1 431 ? -22.06900 -24.35300 -12.11900 1.000 97.46947 425 LEU A CA 1
ATOM 2886 C C . LEU A 1 431 ? -21.20600 -24.04100 -10.90400 1.000 97.12969 425 LEU A C 1
ATOM 2887 O O . LEU A 1 431 ? -19.98200 -24.21100 -10.93500 1.000 104.34127 425 LEU A O 1
ATOM 2892 N N . ALA A 1 432 ? -21.82400 -23.58100 -9.81900 1.000 93.42652 426 ALA A N 1
ATOM 2893 C CA . ALA A 1 432 ? -21.05200 -23.30400 -8.61600 1.000 90.79579 426 ALA A CA 1
ATOM 2894 C C . ALA A 1 432 ? -20.40200 -24.56800 -8.06700 1.000 96.34226 426 ALA A C 1
ATOM 2895 O O . ALA A 1 432 ? -19.29500 -24.50700 -7.52600 1.000 107.89804 426 ALA A O 1
ATOM 2897 N N . GLU A 1 433 ? -21.04700 -25.72400 -8.22600 1.000 99.21182 427 GLU A N 1
ATOM 2898 C CA . GLU A 1 433 ? -20.47700 -26.96800 -7.72400 1.000 103.66455 427 GLU A CA 1
ATOM 2899 C C . GLU A 1 433 ? -19.43000 -27.57000 -8.65200 1.000 103.69612 427 GLU A C 1
ATOM 2900 O O . GLU A 1 433 ? -18.70600 -28.47900 -8.23400 1.000 106.22989 427 GLU A O 1
ATOM 2906 N N . GLY A 1 434 ? -19.31700 -27.08200 -9.88100 1.000 97.51715 428 GLY A N 1
ATOM 2907 C CA . GLY A 1 434 ? -18.38400 -27.63800 -10.83300 1.000 100.96973 428 GLY A CA 1
ATOM 2908 C C . GLY A 1 434 ? -18.92600 -28.74900 -11.70900 1.000 113.08292 428 GLY A C 1
ATOM 2909 O O . GLY A 1 434 ? -18.17600 -29.26700 -12.54700 1.000 120.14205 428 GLY A O 1
ATOM 2910 N N . ARG A 1 435 ? -20.19500 -29.12700 -11.55700 1.000 116.58530 429 ARG A N 1
ATOM 2911 C CA . ARG A 1 435 ? -20.77400 -30.13900 -12.43000 1.000 120.79065 429 ARG A CA 1
ATOM 2912 C C . ARG A 1 435 ? -20.88200 -29.58700 -13.84600 1.000 122.58809 429 ARG A C 1
ATOM 2913 O O . ARG A 1 435 ? -21.02500 -28.37900 -14.05200 1.000 117.99817 429 ARG A O 1
ATOM 2915 N N . GLN A 1 436 ? -20.82500 -30.48300 -14.83000 1.000 130.09457 430 GLN A N 1
ATOM 2916 C CA . GLN A 1 436 ? -20.78000 -30.05600 -16.22800 1.000 131.27425 430 GLN A CA 1
ATOM 2917 C C . GLN A 1 436 ? -22.20300 -29.80100 -16.70800 1.000 134.79816 430 GLN A C 1
ATOM 2918 O O . GLN A 1 436 ? -22.91600 -30.72400 -17.11000 1.000 115.97126 430 GLN A O 1
ATOM 2924 N N . ALA A 1 437 ? -22.60600 -28.53100 -16.67300 1.000 134.91586 431 ALA A N 1
ATOM 2925 C CA . ALA A 1 437 ? -23.90300 -28.08600 -17.15600 1.000 138.76491 431 ALA A CA 1
ATOM 2926 C C . ALA A 1 437 ? -23.84300 -27.73900 -18.64000 1.000 139.07082 431 ALA A C 1
ATOM 2927 O O . ALA A 1 437 ? -22.79600 -27.35600 -19.17000 1.000 130.14868 431 ALA A O 1
ATOM 2929 N N . ALA A 1 438 ? -25.00300 -27.84500 -19.29800 1.000 140.64564 432 ALA A N 1
ATOM 2930 C CA . ALA A 1 438 ? -25.09200 -27.66100 -20.74400 1.000 136.06879 432 ALA A CA 1
ATOM 2931 C C . ALA A 1 438 ? -24.64900 -26.27600 -21.20100 1.000 136.37423 432 ALA A C 1
ATOM 2932 O O . ALA A 1 438 ? -24.31200 -26.10700 -22.37700 1.000 142.35549 432 ALA A O 1
ATOM 2934 N N . ALA A 1 439 ? -24.64700 -25.28600 -20.31500 1.000 125.71329 433 ALA A N 1
ATOM 2935 C CA . ALA A 1 439 ? -24.32100 -23.93000 -20.73300 1.000 118.54500 433 ALA A CA 1
ATOM 2936 C C . ALA A 1 439 ? -22.82100 -23.80900 -20.99600 1.000 121.94815 433 ALA A C 1
ATOM 2937 O O . ALA A 1 439 ? -22.01300 -24.32300 -20.21800 1.000 131.19478 433 ALA A O 1
ATOM 2939 N N . PRO A 1 440 ? -22.41400 -23.15100 -22.09200 1.000 117.27239 434 PRO A N 1
ATOM 2940 C CA . PRO A 1 440 ? -20.97600 -23.08100 -22.40000 1.000 111.25073 434 PRO A CA 1
ATOM 2941 C C . PRO A 1 440 ? -20.31700 -21.75200 -22.04000 1.000 101.69257 434 PRO A C 1
ATOM 2942 O O . PRO A 1 440 ? -19.20800 -21.72100 -21.49600 1.000 92.89257 434 PRO A O 1
ATOM 2946 N N . HIS A 1 441 ? -20.99600 -20.64400 -22.33800 1.000 98.80276 435 HIS A N 1
ATOM 2947 C CA . HIS A 1 441 ? -20.45600 -19.32900 -22.00200 1.000 86.81219 435 HIS A CA 1
ATOM 2948 C C . HIS A 1 441 ? -20.50700 -19.05100 -20.50300 1.000 84.11772 435 HIS A C 1
ATOM 2949 O O . HIS A 1 441 ? -19.46000 -18.69400 -19.93100 1.000 80.58909 435 HIS A O 1
ATOM 2956 N N . PRO A 1 442 ? -21.63700 -19.23200 -19.80000 1.000 85.03914 436 PRO A N 1
ATOM 2957 C CA . PRO A 1 442 ? -21.63300 -18.96400 -18.35500 1.000 82.40800 436 PRO A CA 1
ATOM 2958 C C . PRO A 1 442 ? -20.61700 -19.77500 -17.58100 1.000 82.36336 436 PRO A C 1
ATOM 2959 O O . PRO A 1 442 ? -20.08400 -19.27300 -16.58500 1.000 80.19323 436 PRO A O 1
ATOM 2963 N N . GLN A 1 443 ? -20.33300 -21.01200 -17.99800 1.000 88.39683 437 GLN A N 1
ATOM 2964 C CA . GLN A 1 443 ? -19.33400 -21.81200 -17.29400 1.000 91.65442 437 GLN A CA 1
ATOM 2965 C C . GLN A 1 443 ? -17.95300 -21.15800 -17.35800 1.000 91.11755 437 GLN A C 1
ATOM 2966 O O . GLN A 1 443 ? -17.17100 -21.23900 -16.40200 1.000 80.90647 437 GLN A O 1
ATOM 2972 N N . LEU A 1 444 ? -17.60400 -20.56200 -18.49900 1.000 91.87679 438 LEU A N 1
ATOM 2973 C CA . LEU A 1 444 ? -16.37700 -19.78200 -18.53400 1.000 83.13384 438 LEU A CA 1
ATOM 2974 C C . LEU A 1 444 ? -16.47400 -18.60600 -17.57500 1.000 87.02035 438 LEU A C 1
ATOM 2975 O O . LEU A 1 444 ? -15.53900 -18.33100 -16.81200 1.000 90.36766 438 LEU A O 1
ATOM 2980 N N . LEU A 1 445 ? -17.62600 -17.93400 -17.56400 1.000 85.68303 439 LEU A N 1
ATOM 2981 C CA . LEU A 1 445 ? -17.80800 -16.79200 -16.68000 1.000 80.17761 439 LEU A CA 1
ATOM 2982 C C . LEU A 1 445 ? -17.70800 -17.21000 -15.21900 1.000 88.31432 439 LEU A C 1
ATOM 2983 O O . LEU A 1 445 ? -17.03600 -16.54800 -14.42100 1.000 100.72183 439 LEU A O 1
ATOM 2988 N N . VAL A 1 446 ? -18.31400 -18.34200 -14.86500 1.000 82.58201 440 VAL A N 1
ATOM 2989 C CA . VAL A 1 446 ? -18.29000 -18.79900 -13.48000 1.000 80.53387 440 VAL A CA 1
ATOM 2990 C C . VAL A 1 446 ? -16.87700 -19.17900 -13.06300 1.000 81.58674 440 VAL A C 1
ATOM 2991 O O . VAL A 1 446 ? -16.42900 -18.85100 -11.95400 1.000 77.95711 440 VAL A O 1
ATOM 2995 N N . ARG A 1 447 ? -16.14500 -19.86000 -13.94700 1.000 81.47510 441 ARG A N 1
ATOM 2996 C CA . ARG A 1 447 ? -14.79500 -20.28600 -13.61300 1.000 77.72155 441 ARG A CA 1
ATOM 2997 C C . ARG A 1 447 ? -13.87100 -19.10000 -13.38300 1.000 76.72416 441 ARG A C 1
ATOM 2998 O O . ARG A 1 447 ? -12.77400 -19.28100 -12.84400 1.000 78.03887 441 ARG A O 1
ATOM 3000 N N . ARG A 1 448 ? -14.28200 -17.89500 -13.78700 1.000 71.26942 442 ARG A N 1
ATOM 3001 C CA . ARG A 1 448 ? -13.48600 -16.70500 -13.51700 1.000 68.74351 442 ARG A CA 1
ATOM 3002 C C . ARG A 1 448 ? -13.68200 -16.14900 -12.10800 1.000 77.53298 442 ARG A C 1
ATOM 3003 O O . ARG A 1 448 ? -12.82600 -15.40600 -11.62800 1.000 69.26979 442 ARG A O 1
ATOM 3011 N N . LEU A 1 449 ? -14.79100 -16.46600 -11.45000 1.000 78.62653 443 LEU A N 1
ATOM 3012 C CA . LEU A 1 449 ? -15.09600 -15.89100 -10.14600 1.000 77.97562 443 LEU A CA 1
ATOM 3013 C C . LEU A 1 449 ? -14.18300 -16.44800 -9.04900 1.000 69.56428 443 LEU A C 1
ATOM 3014 O O . LEU A 1 449 ? -13.71900 -17.58500 -9.12900 1.000 80.11089 443 LEU A O 1
ATOM 3019 N N . PRO A 1 450 ? -13.88800 -15.65600 -8.02600 1.000 68.61309 444 PRO A N 1
ATOM 3020 C CA . PRO A 1 450 ? -13.06800 -16.16500 -6.92300 1.000 74.06893 444 PRO A CA 1
ATOM 3021 C C . PRO A 1 450 ? -13.74100 -17.34700 -6.24700 1.000 78.22289 444 PRO A C 1
ATOM 3022 O O . PRO A 1 450 ? -14.96800 -17.42400 -6.17900 1.000 95.17416 444 PRO A O 1
ATOM 3026 N N . SER A 1 451 ? -12.92500 -18.29100 -5.76300 1.000 81.61462 445 SER A N 1
ATOM 3027 C CA . SER A 1 451 ? -13.48400 -19.45600 -5.07300 1.000 82.71710 445 SER A CA 1
ATOM 3028 C C . SER A 1 451 ? -14.18900 -19.05200 -3.78900 1.000 86.75929 445 SER A C 1
ATOM 3029 O O . SER A 1 451 ? -15.25900 -19.58100 -3.47100 1.000 93.77947 445 SER A O 1
ATOM 3032 N N . GLN A 1 452 ? -13.60000 -18.11600 -3.03400 1.000 90.42585 446 GLN A N 1
ATOM 3033 C CA . GLN A 1 452 ? -14.18600 -17.71200 -1.75900 1.000 88.43674 446 GLN A CA 1
ATOM 3034 C C . GLN A 1 452 ? -15.61500 -17.24800 -1.95100 1.000 82.29893 446 GLN A C 1
ATOM 3035 O O . GLN A 1 452 ? -16.50400 -17.61000 -1.17500 1.000 94.15368 446 GLN A O 1
ATOM 3041 N N . GLN A 1 453 ? -15.85600 -16.46200 -2.99400 1.000 74.53877 447 GLN A N 1
ATOM 3042 C CA . GLN A 1 453 ? -17.19500 -15.94800 -3.22700 1.000 76.26726 447 GLN A CA 1
ATOM 3043 C C . GLN A 1 453 ? -18.14700 -17.04900 -3.67100 1.000 80.83971 447 GLN A C 1
ATOM 3044 O O . GLN A 1 453 ? -19.31400 -17.06100 -3.26900 1.000 89.35255 447 GLN A O 1
ATOM 3050 N N . ILE A 1 454 ? -17.67200 -17.97200 -4.51000 1.000 79.34231 448 ILE A N 1
ATOM 3051 C CA . ILE A 1 454 ? -18.48400 -19.11700 -4.91400 1.000 80.13682 448 ILE A CA 1
ATOM 3052 C C . ILE A 1 454 ? -18.75400 -20.02300 -3.72200 1.000 83.06535 448 ILE A C 1
ATOM 3053 O O . ILE A 1 454 ? -19.89100 -20.44200 -3.48300 1.000 87.52370 448 ILE A O 1
ATOM 3058 N N . LYS A 1 455 ? -17.71200 -20.32600 -2.94900 1.000 83.07476 449 LYS A N 1
ATOM 3059 C CA . LYS A 1 455 ? -17.86700 -21.19700 -1.79100 1.000 85.97849 449 LYS A CA 1
ATOM 3060 C C . LYS A 1 455 ? -18.77200 -20.56300 -0.73600 1.000 86.79239 449 LYS A C 1
ATOM 3061 O O . LYS A 1 455 ? -19.54400 -21.26100 -0.06800 1.000 89.86347 449 LYS A O 1
ATOM 3063 N N . ALA A 1 456 ? -18.68600 -19.23800 -0.56900 1.000 84.33673 450 ALA A N 1
ATOM 3064 C CA . ALA A 1 456 ? -19.58800 -18.54000 0.34500 1.000 89.31007 450 ALA A CA 1
ATOM 3065 C C . ALA A 1 456 ? -21.04700 -18.67700 -0.09000 1.000 93.70140 450 ALA A C 1
ATOM 3066 O O . ALA A 1 456 ? -21.95200 -18.76100 0.75100 1.000 96.12288 450 ALA A O 1
ATOM 3068 N N . TYR A 1 457 ? -21.29400 -18.68600 -1.40100 1.000 85.92479 451 TYR A N 1
ATOM 3069 C CA . TYR A 1 457 ? -22.64100 -18.89900 -1.91900 1.000 87.93165 451 TYR A CA 1
ATOM 3070 C C . TYR A 1 457 ? -23.12500 -20.31500 -1.63900 1.000 102.70652 451 TYR A C 1
ATOM 3071 O O . TYR A 1 457 ? -24.24700 -20.51600 -1.15300 1.000 104.50078 451 TYR A O 1
ATOM 3080 N N . LEU A 1 458 ? -22.28300 -21.31100 -1.92700 1.000 92.26421 452 LEU A N 1
ATOM 3081 C CA . LEU A 1 458 ? -22.67300 -22.69700 -1.70100 1.000 96.19719 452 LEU A CA 1
ATOM 3082 C C . LEU A 1 458 ? -23.02900 -22.92300 -0.23800 1.000 103.00949 452 LEU A C 1
ATOM 3083 O O . LEU A 1 458 ? -23.96700 -23.66600 0.07400 1.000 109.91261 452 LEU A O 1
ATOM 3088 N N . GLU A 1 459 ? -22.28200 -22.29500 0.67200 1.000 102.10593 453 GLU A N 1
ATOM 3089 C CA . GLU A 1 459 ? -22.55100 -22.45500 2.09600 1.000 103.56538 453 GLU A CA 1
ATOM 3090 C C . GLU A 1 459 ? -23.85100 -21.77400 2.50200 1.000 101.31468 453 GLU A C 1
ATOM 3091 O O . GLU A 1 459 ? -24.57300 -22.27700 3.36900 1.000 107.61137 453 GLU A O 1
ATOM 3097 N N . ALA A 1 460 ? -24.14800 -20.61000 1.91900 1.000 98.13296 454 ALA A N 1
ATOM 3098 C CA . ALA A 1 460 ? -25.41800 -19.95200 2.21000 1.000 99.58472 454 ALA A CA 1
ATOM 3099 C C . ALA A 1 460 ? -26.59700 -20.78700 1.72400 1.000 112.84189 454 ALA A C 1
ATOM 3100 O O . ALA A 1 460 ? -27.61900 -20.89600 2.41300 1.000 115.38167 454 ALA A O 1
ATOM 3102 N N . MET A 1 461 ? -26.47400 -21.39000 0.53900 1.000 112.48027 455 MET A N 1
ATOM 3103 C CA . MET A 1 461 ? -27.56800 -22.20900 0.02800 1.000 111.00266 455 MET A CA 1
ATOM 3104 C C . MET A 1 461 ? -27.72300 -23.49500 0.83500 1.000 111.45861 455 MET A C 1
ATOM 3105 O O . MET A 1 461 ? -28.84900 -23.95000 1.06900 1.000 115.08875 455 MET A O 1
ATOM 3110 N N . LYS A 1 462 ? -26.60500 -24.08300 1.28200 1.000 110.31748 456 LYS A N 1
ATOM 3111 C CA . LYS A 1 462 ? -26.66300 -25.23600 2.17300 1.000 114.35818 456 LYS A CA 1
ATOM 3112 C C . LYS A 1 462 ? -27.37300 -24.87700 3.47000 1.000 117.56251 456 LYS A C 1
ATOM 3113 O O . LYS A 1 462 ? -28.01900 -25.73300 4.08900 1.000 121.23939 456 LYS A O 1
ATOM 3119 N N . GLY A 1 463 ? -27.25200 -23.62100 3.90500 1.000 113.88156 457 GLY A N 1
ATOM 3120 C CA . GLY A 1 463 ? -27.96400 -23.19600 5.09400 1.000 118.03069 457 GLY A CA 1
ATOM 3121 C C . GLY A 1 463 ? -29.46400 -23.12700 4.87300 1.000 126.22339 457 GLY A C 1
ATOM 3122 O O . GLY A 1 463 ? -30.24500 -23.46600 5.76500 1.000 138.25834 457 GLY A O 1
ATOM 3123 N N . VAL A 1 464 ? -29.88600 -22.67700 3.69400 1.000 122.83274 458 VAL A N 1
ATOM 3124 C CA . VAL A 1 464 ? -31.30700 -22.57100 3.37600 1.000 123.62438 458 VAL A CA 1
ATOM 3125 C C . VAL A 1 464 ? -31.68700 -23.54700 2.26300 1.000 127.98447 458 VAL A C 1
ATOM 3126 O O . VAL A 1 464 ? -32.79200 -23.49200 1.71900 1.000 129.56394 458 VAL A O 1
ATOM 3130 N N . GLU A 1 466 ? -34.52500 -27.84300 3.41700 1.000 149.96965 460 GLU A N 1
ATOM 3131 C CA . GLU A 1 466 ? -34.79300 -26.95400 2.29300 1.000 147.76556 460 GLU A CA 1
ATOM 3132 C C . GLU A 1 466 ? -35.89200 -25.95000 2.64000 1.000 147.24419 460 GLU A C 1
ATOM 3133 O O . GLU A 1 466 ? -37.02700 -26.33500 2.90500 1.000 148.44318 460 GLU A O 1
ATOM 3135 N N . ASP A 1 467 ? -35.54100 -24.66500 2.59400 1.000 143.47950 461 ASP A N 1
ATOM 3136 C CA . ASP A 1 467 ? -36.46100 -23.58700 2.93000 1.000 147.20368 461 ASP A CA 1
ATOM 3137 C C . ASP A 1 467 ? -37.56300 -23.47300 1.87200 1.000 149.18058 461 ASP A C 1
ATOM 3138 O O . ASP A 1 467 ? -37.32100 -23.71500 0.68600 1.000 151.09580 461 ASP A O 1
ATOM 3143 N N . PRO A 1 468 ? -38.79100 -23.11900 2.27500 1.000 149.49285 462 PRO A N 1
ATOM 3144 C CA . PRO A 1 468 ? -39.86200 -22.94600 1.27700 1.000 147.91349 462 PRO A CA 1
ATOM 3145 C C . PRO A 1 468 ? -39.61400 -21.82000 0.29400 1.000 142.82856 462 PRO A C 1
ATOM 3146 O O . PRO A 1 468 ? -40.11900 -21.87500 -0.83300 1.000 146.29238 462 PRO A O 1
ATOM 3150 N N . LEU A 1 469 ? -38.88000 -20.78800 0.69000 1.000 137.44281 463 LEU A N 1
ATOM 3151 C CA . LEU A 1 469 ? -38.56400 -19.66200 -0.18000 1.000 132.59895 463 LEU A CA 1
ATOM 3152 C C . LEU A 1 469 ? -37.10100 -19.67900 -0.61300 1.000 137.24762 463 LEU A C 1
ATOM 3153 O O . LEU A 1 469 ? -36.46700 -18.62900 -0.74800 1.000 131.34353 463 LEU A O 1
ATOM 3158 N N . GLN A 1 470 ? -36.54900 -20.88000 -0.82200 1.000 135.16645 464 GLN A N 1
ATOM 3159 C CA . GLN A 1 470 ? -35.16500 -20.99200 -1.27500 1.000 128.38258 464 GLN A CA 1
ATOM 3160 C C . GLN A 1 470 ? -34.95200 -20.24600 -2.58500 1.000 128.76412 464 GLN A C 1
ATOM 3161 O O . GLN A 1 470 ? -33.92600 -19.57900 -2.76400 1.000 124.01021 464 GLN A O 1
ATOM 3167 N N . ARG A 1 471 ? -35.91400 -20.33600 -3.50800 1.000 122.20338 465 ARG A N 1
ATOM 3168 C CA . ARG A 1 471 ? -35.80400 -19.59800 -4.76300 1.000 119.14953 465 ARG A CA 1
ATOM 3169 C C . ARG A 1 471 ? -35.64200 -18.09900 -4.51300 1.000 119.55060 465 ARG A C 1
ATOM 3170 O O . ARG A 1 471 ? -34.86600 -17.43000 -5.20400 1.000 117.56298 465 ARG A O 1
ATOM 3172 N N . GLN A 1 472 ? -36.37400 -17.55000 -3.54100 1.000 124.36568 466 GLN A N 1
ATOM 3173 C CA . GLN A 1 472 ? -36.24100 -16.12900 -3.22400 1.000 121.36845 466 GLN A CA 1
ATOM 3174 C C . GLN A 1 472 ? -34.84800 -15.79300 -2.70200 1.000 124.58383 466 GLN A C 1
ATOM 3175 O O . GLN A 1 472 ? -34.28200 -14.75100 -3.05200 1.000 121.36299 466 GLN A O 1
ATOM 3177 N N . TRP A 1 473 ? -34.28800 -16.65100 -1.84200 1.000 130.49385 467 TRP A N 1
ATOM 3178 C CA . TRP A 1 473 ? -32.95500 -16.41800 -1.28400 1.000 119.78218 467 TRP A CA 1
ATOM 3179 C C . TRP A 1 473 ? -31.82900 -16.72800 -2.26400 1.000 110.90533 467 TRP A C 1
ATOM 3180 O O . TRP A 1 473 ? -30.74400 -16.14600 -2.14900 1.000 102.04434 467 TRP A O 1
ATOM 3191 N N . GLU A 1 474 ? -32.03600 -17.67600 -3.18400 1.000 117.85483 468 GLU A N 1
ATOM 3192 C CA . GLU A 1 474 ? -30.97500 -18.03700 -4.11900 1.000 102.00623 468 GLU A CA 1
ATOM 3193 C C . GLU A 1 474 ? -30.58400 -16.84300 -4.97600 1.000 106.68185 468 GLU A C 1
ATOM 3194 O O . GLU A 1 474 ? -29.41100 -16.45600 -5.01600 1.000 114.20837 468 GLU A O 1
ATOM 3200 N N . PHE A 1 475 ? -31.55800 -16.21800 -5.64400 1.000 100.37432 469 PHE A N 1
ATOM 3201 C CA . PHE A 1 475 ? -31.20900 -15.10100 -6.51500 1.000 100.87567 469 PHE A CA 1
ATOM 3202 C C . PHE A 1 475 ? -30.66800 -13.91200 -5.73000 1.000 94.99896 469 PHE A C 1
ATOM 3203 O O . PHE A 1 475 ? -29.77900 -13.20300 -6.21600 1.000 93.50263 469 PHE A O 1
ATOM 3211 N N . TYR A 1 476 ? -31.16800 -13.68200 -4.51900 1.000 96.01639 470 TYR A N 1
ATOM 3212 C CA . TYR A 1 476 ? -30.60100 -12.61700 -3.70400 1.000 97.52574 470 TYR A CA 1
ATOM 3213 C C . TYR A 1 476 ? -29.12400 -12.88500 -3.43400 1.000 105.10347 470 TYR A C 1
ATOM 3214 O O . TYR A 1 476 ? -28.27800 -11.99700 -3.60200 1.000 108.72463 470 TYR A O 1
ATOM 3223 N N . HIS A 1 477 ? -28.78700 -14.12100 -3.05500 1.000 102.94814 471 HIS A N 1
ATOM 3224 C CA . HIS A 1 477 ? -27.38500 -14.43400 -2.80600 1.000 94.32802 471 HIS A CA 1
ATOM 3225 C C . HIS A 1 477 ? -26.58100 -14.50500 -4.09800 1.000 88.50006 471 HIS A C 1
ATOM 3226 O O . HIS A 1 477 ? -25.36000 -14.31000 -4.07400 1.000 84.56837 471 HIS A O 1
ATOM 3233 N N . ARG A 1 478 ? -27.22700 -14.83100 -5.22000 1.000 93.54108 472 ARG A N 1
ATOM 3234 C CA . ARG A 1 478 ? -26.53900 -14.73400 -6.50100 1.000 91.48617 472 ARG A CA 1
ATOM 3235 C C . ARG A 1 478 ? -26.14100 -13.29000 -6.76900 1.000 89.35349 472 ARG A C 1
ATOM 3236 O O . ARG A 1 478 ? -24.98000 -13.00200 -7.06200 1.000 93.39977 472 ARG A O 1
ATOM 3244 N N . CYS A 1 479 ? -27.08900 -12.35700 -6.64500 1.000 88.86135 473 CYS A N 1
ATOM 3245 C CA . CYS A 1 479 ? -26.74200 -10.95900 -6.86400 1.000 86.75980 473 CYS A CA 1
ATOM 3246 C C . CYS A 1 479 ? -25.68700 -10.50300 -5.86800 1.000 84.42993 473 CYS A C 1
ATOM 3247 O O . CYS A 1 479 ? -24.74000 -9.79700 -6.23400 1.000 79.62537 473 CYS A O 1
ATOM 3250 N N . ARG A 1 480 ? -25.79300 -10.95800 -4.61900 1.000 86.35993 474 ARG A N 1
ATOM 3251 C CA . ARG A 1 480 ? -24.78600 -10.60900 -3.62000 1.000 84.77092 474 ARG A CA 1
ATOM 3252 C C . ARG A 1 480 ? -23.38400 -11.07800 -4.01300 1.000 79.82597 474 ARG A C 1
ATOM 3253 O O . ARG A 1 480 ? -22.41300 -10.33200 -3.85900 1.000 76.49911 474 ARG A O 1
ATOM 3261 N N . MET A 1 481 ? -23.25500 -12.29600 -4.53800 1.000 83.17649 475 MET A N 1
ATOM 3262 C CA . MET A 1 481 ? -21.93600 -12.77900 -4.93800 1.000 77.99110 475 MET A CA 1
ATOM 3263 C C . MET A 1 481 ? -21.35100 -11.90800 -6.04200 1.000 80.16255 475 MET A C 1
ATOM 3264 O O . MET A 1 481 ? -20.15800 -11.58800 -6.01900 1.000 91.57288 475 MET A O 1
ATOM 3269 N N . LEU A 1 482 ? -22.18100 -11.49200 -7.00400 1.000 77.39611 476 LEU A N 1
ATOM 3270 C CA . LEU A 1 482 ? -21.70200 -10.61100 -8.06700 1.000 71.30880 476 LEU A CA 1
ATOM 3271 C C . LEU A 1 482 ? -21.23900 -9.27000 -7.50900 1.000 67.53103 476 LEU A C 1
ATOM 3272 O O . LEU A 1 482 ? -20.29600 -8.66200 -8.02400 1.000 64.78633 476 LEU A O 1
ATOM 3277 N N . GLN A 1 483 ? -21.91200 -8.77900 -6.47500 1.000 73.40264 477 GLN A N 1
ATOM 3278 C CA . GLN A 1 483 ? -21.47600 -7.55300 -5.82300 1.000 70.79182 477 GLN A CA 1
ATOM 3279 C C . GLN A 1 483 ? -20.18900 -7.77700 -5.03300 1.000 73.24211 477 GLN A C 1
ATOM 3280 O O . GLN A 1 483 ? -19.36000 -6.86600 -4.93100 1.000 70.63174 477 GLN A O 1
ATOM 3286 N N . ASP A 1 484 ? -20.01100 -8.97100 -4.45600 1.000 80.52139 478 ASP A N 1
ATOM 3287 C CA . ASP A 1 484 ? -18.74800 -9.29000 -3.79400 1.000 80.49130 478 ASP A CA 1
ATOM 3288 C C . ASP A 1 484 ? -17.60600 -9.32000 -4.79400 1.000 73.98837 478 ASP A C 1
ATOM 3289 O O . ASP A 1 484 ? -16.48300 -8.91000 -4.48200 1.000 76.00477 478 ASP A O 1
ATOM 3294 N N . PHE A 1 485 ? -17.87300 -9.85200 -5.98800 1.000 67.99482 479 PHE A N 1
ATOM 3295 C CA . PHE A 1 485 ? -16.84500 -9.97300 -7.01000 1.000 67.32632 479 PHE A CA 1
ATOM 3296 C C . PHE A 1 485 ? -16.35300 -8.61000 -7.44200 1.000 76.65525 479 PHE A C 1
ATOM 3297 O O . PHE A 1 485 ? -15.15000 -8.32600 -7.40900 1.000 84.43848 479 PHE A O 1
ATOM 3305 N N . VAL A 1 486 ? -17.28200 -7.74600 -7.84000 1.000 82.24486 480 VAL A N 1
ATOM 3306 C CA . VAL A 1 486 ? -16.91600 -6.45200 -8.39700 1.000 76.61535 480 VAL A CA 1
ATOM 3307 C C . VAL A 1 486 ? -16.36100 -5.53000 -7.32000 1.000 77.24135 480 VAL A C 1
ATOM 3308 O O . VAL A 1 486 ? -15.36400 -4.83600 -7.53900 1.000 92.05158 480 VAL A O 1
ATOM 3312 N N . SER A 1 487 ? -16.95200 -5.54100 -6.12800 1.000 62.07710 481 SER A N 1
ATOM 3313 C CA . SER A 1 487 ? -16.48400 -4.62700 -5.09700 1.000 60.66782 481 SER A CA 1
ATOM 3314 C C . SER A 1 487 ? -15.14700 -5.04900 -4.50200 1.000 60.84166 481 SER A C 1
ATOM 3315 O O . SER A 1 487 ? -14.43800 -4.20100 -3.95500 1.000 76.92665 481 SER A O 1
ATOM 3318 N N . GLY A 1 488 ? -14.77800 -6.32000 -4.60700 1.000 61.35495 482 GLY A N 1
ATOM 3319 C CA . GLY A 1 488 ? -13.49500 -6.78000 -4.10900 1.000 61.73290 482 GLY A CA 1
ATOM 3320 C C . GLY A 1 488 ? -12.30000 -6.46600 -4.98700 1.000 72.53843 482 GLY A C 1
ATOM 3321 O O . GLY A 1 488 ? -11.16600 -6.69100 -4.56500 1.000 81.83216 482 GLY A O 1
ATOM 3322 N N . MET A 1 489 ? -12.51400 -5.97200 -6.19900 1.000 75.86214 483 MET A N 1
ATOM 3323 C CA . MET A 1 489 ? -11.40600 -5.71400 -7.10600 1.000 72.03678 483 MET A CA 1
ATOM 3324 C C . MET A 1 489 ? -10.60500 -4.48500 -6.68700 1.000 69.60240 483 MET A C 1
ATOM 3325 O O . MET A 1 489 ? -11.14000 -3.52500 -6.12900 1.000 71.78497 483 MET A O 1
ATOM 3330 N N . THR A 1 490 ? -9.30700 -4.51500 -6.98500 1.000 65.03424 484 THR A N 1
ATOM 3331 C CA . THR A 1 490 ? -8.52200 -3.29500 -6.94000 1.000 62.70007 484 THR A CA 1
ATOM 3332 C C . THR A 1 490 ? -8.78600 -2.48500 -8.20400 1.000 64.63820 484 THR A C 1
ATOM 3333 O O . THR A 1 490 ? -9.44100 -2.95000 -9.13600 1.000 65.36347 484 THR A O 1
ATOM 3337 N N . ASP A 1 491 ? -8.25400 -1.26100 -8.24600 1.000 64.65345 485 ASP A N 1
ATOM 3338 C CA . ASP A 1 491 ? -8.43000 -0.43400 -9.43600 1.000 58.49077 485 ASP A CA 1
ATOM 3339 C C . ASP A 1 491 ? -7.98700 -1.18900 -10.68400 1.000 57.01898 485 ASP A C 1
ATOM 3340 O O . ASP A 1 491 ? -8.76900 -1.40600 -11.61700 1.000 62.59198 485 ASP A O 1
ATOM 3345 N N . GLN A 1 492 ? -6.72900 -1.62800 -10.69300 1.000 56.80244 486 GLN A N 1
ATOM 3346 C CA . GLN A 1 492 ? -6.18700 -2.26900 -11.87900 1.000 56.98406 486 GLN A CA 1
ATOM 3347 C C . GLN A 1 492 ? -6.82400 -3.62200 -12.11700 1.000 57.57708 486 GLN A C 1
ATOM 3348 O O . GLN A 1 492 ? -6.96500 -4.03900 -13.27100 1.000 64.99573 486 GLN A O 1
ATOM 3354 N N . HIS A 1 493 ? -7.18900 -4.33200 -11.04900 1.000 56.95508 487 HIS A N 1
ATOM 3355 C CA . HIS A 1 493 ? -7.87600 -5.60800 -11.21800 1.000 63.23584 487 HIS A CA 1
ATOM 3356 C C . HIS A 1 493 ? -9.19800 -5.41400 -11.96000 1.000 66.01083 487 HIS A C 1
ATOM 3357 O O . HIS A 1 493 ? -9.55000 -6.20800 -12.84100 1.000 63.50482 487 HIS A O 1
ATOM 3364 N N . ALA A 1 494 ? -9.92500 -4.34100 -11.64300 1.000 65.93272 488 ALA A N 1
ATOM 3365 C CA . ALA A 1 494 ? -11.17200 -4.06100 -12.34300 1.000 60.53078 488 ALA A CA 1
ATOM 3366 C C . ALA A 1 494 ? -10.90700 -3.69000 -13.79200 1.000 58.57605 488 ALA A C 1
ATOM 3367 O O . ALA A 1 494 ? -11.55100 -4.22400 -14.70200 1.000 54.59747 488 ALA A O 1
ATOM 3369 N N . GLN A 1 495 ? -9.95400 -2.78000 -14.02800 1.000 60.27736 489 GLN A N 1
ATOM 3370 C CA . GLN A 1 495 ? -9.64300 -2.38400 -15.40000 1.000 59.55156 489 GLN A CA 1
ATOM 3371 C C . GLN A 1 495 ? -9.19500 -3.58000 -16.22700 1.000 56.41265 489 GLN A C 1
ATOM 3372 O O . GLN A 1 495 ? -9.65700 -3.77500 -17.35700 1.000 56.70026 489 GLN A O 1
ATOM 3378 N N . ASP A 1 496 ? -8.36000 -4.43500 -15.64500 1.000 56.16150 490 ASP A N 1
ATOM 3379 C CA . ASP A 1 496 ? -7.83500 -5.57100 -16.38800 1.000 57.20149 490 ASP A CA 1
ATOM 3380 C C . ASP A 1 496 ? -8.94300 -6.52000 -16.80700 1.000 64.43328 490 ASP A C 1
ATOM 3381 O O . ASP A 1 496 ? -9.05100 -6.87400 -17.98500 1.000 76.88681 490 ASP A O 1
ATOM 3386 N N . GLU A 1 497 ? -9.79000 -6.93600 -15.86200 1.000 68.10483 491 GLU A N 1
ATOM 3387 C CA . GLU A 1 497 ? -10.86400 -7.86200 -16.21100 1.000 64.70416 491 GLU A CA 1
ATOM 3388 C C . GLU A 1 497 ? -11.80600 -7.24000 -17.23000 1.000 67.48802 491 GLU A C 1
ATOM 3389 O O . GLU A 1 497 ? -12.22100 -7.89800 -18.18600 1.000 58.92420 491 GLU A O 1
ATOM 3395 N N . TYR A 1 498 ? -12.12100 -5.95700 -17.06800 1.000 72.72841 492 TYR A N 1
ATOM 3396 C CA . TYR A 1 498 ? -12.92200 -5.26700 -18.07000 1.000 65.08322 492 TYR A CA 1
ATOM 3397 C C . TYR A 1 498 ? -12.23700 -5.29200 -19.43200 1.000 64.16275 492 TYR A C 1
ATOM 3398 O O . TYR A 1 498 ? -12.85700 -5.64600 -20.44000 1.000 61.70099 492 TYR A O 1
ATOM 3407 N N . ARG A 1 499 ? -10.93700 -4.97200 -19.47100 1.000 63.57049 493 ARG A N 1
ATOM 3408 C CA . 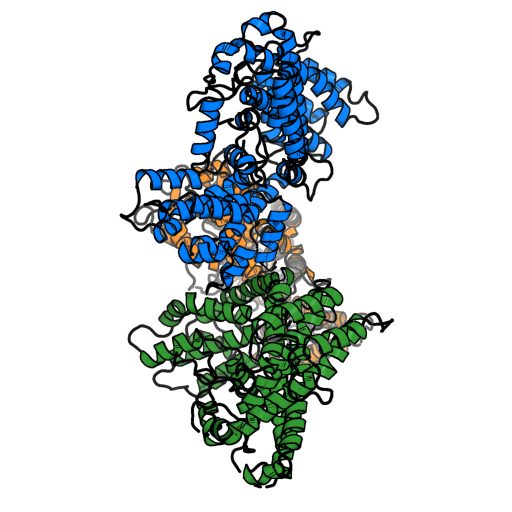ARG A 1 499 ? -10.21700 -4.94400 -20.74300 1.000 61.61533 493 ARG A CA 1
ATOM 3409 C C . ARG A 1 499 ? -10.19900 -6.32100 -21.38800 1.000 62.85587 493 ARG A C 1
ATOM 3410 O O . ARG A 1 499 ? -10.41800 -6.45600 -22.59700 1.000 65.14400 493 ARG A O 1
ATOM 3418 N N . ALA A 1 500 ? -9.97500 -7.35900 -20.58200 1.000 61.42695 494 ALA A N 1
ATOM 3419 C CA . ALA A 1 500 ? -9.85000 -8.70300 -21.12200 1.000 62.63629 494 ALA A CA 1
ATOM 3420 C C . ALA A 1 500 ? -11.13900 -9.13600 -21.79400 1.000 78.35008 494 ALA A C 1
ATOM 3421 O O . ALA A 1 500 ? -11.14100 -9.52700 -22.96700 1.000 89.41587 494 ALA A O 1
ATOM 3423 N N . LEU A 1 501 ? -12.25600 -9.01900 -21.07100 1.000 74.08110 495 LEU A N 1
ATOM 3424 C CA . LEU A 1 501 ? -13.55600 -9.41400 -21.59400 1.000 62.38183 495 LEU A CA 1
ATOM 3425 C C . LEU A 1 501 ? -13.97200 -8.56700 -22.78500 1.000 62.88811 495 LEU A C 1
ATOM 3426 O O . LEU A 1 501 ? -14.67400 -9.05500 -23.67700 1.000 82.19103 495 LEU A O 1
ATOM 3431 N N . SER A 1 502 ? -13.57700 -7.29700 -22.81100 1.000 62.49744 496 SER A N 1
ATOM 3432 C CA . SER A 1 502 ? -13.86000 -6.48200 -23.98300 1.000 63.89397 496 SER A CA 1
ATOM 3433 C C . SER A 1 502 ? -13.10100 -6.97300 -25.19900 1.000 65.84969 496 SER A C 1
ATOM 3434 O O . SER A 1 502 ? -13.49700 -6.66200 -26.32700 1.000 70.38506 496 SER A O 1
ATOM 3437 N N . ALA A 1 503 ? -12.01200 -7.70700 -24.98500 1.000 66.65521 497 ALA A N 1
ATOM 3438 C CA . ALA A 1 503 ? -11.21300 -8.28900 -26.05700 1.000 68.63380 497 ALA A CA 1
ATOM 3439 C C . ALA A 1 503 ? -10.60000 -7.22900 -26.96500 1.000 73.08403 497 ALA A C 1
ATOM 3440 O O . ALA A 1 503 ? -10.37500 -7.47800 -28.14800 1.000 87.84086 497 ALA A O 1
ATOM 3442 N N . LEU A 1 504 ? -10.31200 -6.05000 -26.42200 1.000 73.21316 498 LEU A N 1
ATOM 3443 C CA . LEU A 1 504 ? -9.63800 -5.01200 -27.19600 1.000 83.98551 498 LEU A CA 1
ATOM 3444 C C . LEU A 1 504 ? -8.25000 -4.72300 -26.62800 1.000 98.46192 498 LEU A C 1
ATOM 3445 O O . LEU A 1 504 ? -7.40900 -5.61700 -26.54000 1.000 103.04855 498 LEU A O 1
ATOM 3450 N N . LYS B 1 14 ? -22.32400 47.21500 -56.74800 1.000 126.63874 8 LYS B N 1
ATOM 3451 C CA . LYS B 1 14 ? -21.61100 46.20200 -55.98000 1.000 128.81163 8 LYS B CA 1
ATOM 3452 C C . LYS B 1 14 ? -21.00500 46.75100 -54.69800 1.000 125.58212 8 LYS B C 1
ATOM 3453 O O . LYS B 1 14 ? -20.02600 46.20900 -54.19700 1.000 116.97557 8 LYS B O 1
ATOM 3456 N N . GLU B 1 15 ? -21.61000 47.81500 -54.16600 1.000 135.81748 9 GLU B N 1
ATOM 3457 C CA . GLU B 1 15 ? -21.21200 48.42600 -52.89400 1.000 134.77260 9 GLU B CA 1
ATOM 3458 C C . GLU B 1 15 ? -21.95000 47.80300 -51.71400 1.000 131.88615 9 GLU B C 1
ATOM 3459 O O . GLU B 1 15 ? -22.40900 48.52400 -50.82100 1.000 127.10918 9 GLU B O 1
ATOM 3461 N N . ARG B 1 16 ? -22.11300 46.47800 -51.70600 1.000 134.99875 10 ARG B N 1
ATOM 3462 C CA . ARG B 1 16 ? -22.66900 45.77500 -50.54500 1.000 132.33241 10 ARG B CA 1
ATOM 3463 C C . ARG B 1 16 ? -21.54000 45.30900 -49.62000 1.000 136.59561 10 ARG B C 1
ATOM 3464 O O . ARG B 1 16 ? -21.30400 44.12000 -49.40200 1.000 137.45621 10 ARG B O 1
ATOM 3466 N N . ILE B 1 17 ? -20.82800 46.29800 -49.07900 1.000 134.84354 11 ILE B N 1
ATOM 3467 C CA . ILE B 1 17 ? -19.68600 46.07200 -48.19900 1.000 122.32605 11 ILE B CA 1
ATOM 3468 C C . ILE B 1 17 ? -19.79700 47.00000 -46.99700 1.000 123.61142 11 ILE B C 1
ATOM 3469 O O . ILE B 1 17 ? -19.52100 48.20100 -47.10300 1.000 129.60475 11 ILE B O 1
ATOM 3474 N N . SER B 1 18 ? -20.25400 46.47200 -45.86500 1.000 121.49023 12 SER B N 1
ATOM 3475 C CA . SER B 1 18 ? -20.35600 47.24800 -44.63800 1.000 124.57644 12 SER B CA 1
ATOM 3476 C C . SER B 1 18 ? -19.14300 47.01900 -43.74000 1.000 125.94299 12 SER B C 1
ATOM 3477 O O . SER B 1 18 ? -18.32400 46.12400 -43.96400 1.000 125.13952 12 SER B O 1
ATOM 3480 N N . ARG B 1 19 ? -19.04500 47.84800 -42.69900 1.000 126.50476 13 ARG B N 1
ATOM 3481 C CA . ARG B 1 19 ? -18.05300 47.68600 -41.64300 1.000 120.59026 13 ARG B CA 1
ATOM 3482 C C . ARG B 1 19 ? -18.71300 47.49300 -40.28500 1.000 122.23962 13 ARG B C 1
ATOM 3483 O O . ARG B 1 19 ? -18.01500 47.45100 -39.26300 1.000 122.66390 13 ARG B O 1
ATOM 3485 N N . GLN B 1 20 ? -20.03500 47.34600 -40.25100 1.000 121.95085 14 GLN B N 1
ATOM 3486 C CA . GLN B 1 20 ? -20.75900 47.23300 -38.99600 1.000 121.85404 14 GLN B CA 1
ATOM 3487 C C . GLN B 1 20 ? -20.55300 45.84100 -38.41800 1.000 118.53010 14 GLN B C 1
ATOM 3488 O O . GLN B 1 20 ? -20.63000 44.84100 -39.13800 1.000 114.92800 14 GLN B O 1
ATOM 3494 N N . ARG B 1 21 ? -20.24900 45.78900 -37.14600 1.000 121.26581 15 ARG B N 1
ATOM 3495 C CA . ARG B 1 21 ? -20.10700 44.56300 -36.38400 1.000 121.36975 15 ARG B CA 1
ATOM 3496 C C . ARG B 1 21 ? -21.33700 44.32400 -35.51900 1.000 121.33572 15 ARG B C 1
ATOM 3497 O O . ARG B 1 21 ? -22.09200 45.25500 -35.21800 1.000 122.45378 15 ARG B O 1
ATOM 3505 N N . PRO B 1 22 ? -21.58700 43.07000 -35.12500 1.000 118.59706 16 PRO B N 1
ATOM 3506 C CA . PRO B 1 22 ? -22.73000 42.79400 -34.23900 1.000 117.47311 16 PRO B CA 1
ATOM 3507 C C . PRO B 1 22 ? -22.67000 43.55500 -32.92000 1.000 119.99759 16 PRO B C 1
ATOM 3508 O O . PRO B 1 22 ? -23.72000 43.81700 -32.31700 1.000 118.06073 16 PRO B O 1
ATOM 3512 N N . HIS B 1 23 ? -21.47600 43.91200 -32.45000 1.000 120.54484 17 HIS B N 1
ATOM 3513 C CA . HIS B 1 23 ? -21.33500 44.72600 -31.24600 1.000 113.44912 17 HIS B CA 1
ATOM 3514 C C . HIS B 1 23 ? -21.50000 46.22300 -31.53400 1.000 114.45172 17 HIS B C 1
ATOM 3515 O O . HIS B 1 23 ? -20.77200 46.80500 -32.33600 1.000 113.06629 17 HIS B O 1
ATOM 3517 N N . ASP B 1 35 ? -16.17900 56.61200 -45.46700 1.000 140.98882 29 ASP B N 1
ATOM 3518 C CA . ASP B 1 35 ? -14.78600 56.54100 -45.89000 1.000 142.70324 29 ASP B CA 1
ATOM 3519 C C . ASP B 1 35 ? -14.35400 55.09400 -46.09200 1.000 139.08103 29 ASP B C 1
ATOM 3520 O O . ASP B 1 35 ? -14.47200 54.27000 -45.18900 1.000 134.43311 29 ASP B O 1
ATOM 3522 N N . LEU B 1 36 ? -13.84900 54.79800 -47.29000 1.000 140.09184 30 LEU B N 1
ATOM 3523 C CA . LEU B 1 36 ? -13.41700 53.43900 -47.60500 1.000 134.23788 30 LEU B CA 1
ATOM 3524 C C . LEU B 1 36 ? -12.23000 53.00800 -46.75100 1.000 130.76374 30 LEU B C 1
ATOM 3525 O O . LEU B 1 36 ? -12.08800 51.81800 -46.44700 1.000 125.70160 30 LEU B O 1
ATOM 3527 N N . GLN B 1 37 ? -11.35600 53.94900 -46.37600 1.000 135.89410 31 GLN B N 1
ATOM 3528 C CA . GLN B 1 37 ? -10.17500 53.59400 -45.59200 1.000 138.27302 31 GLN B CA 1
ATOM 3529 C C . GLN B 1 37 ? -10.56300 53.02000 -44.23200 1.000 136.11172 31 GLN B C 1
ATOM 3530 O O . GLN B 1 37 ? -9.88900 52.12000 -43.71500 1.000 127.15604 31 GLN B O 1
ATOM 3536 N N . ASP B 1 38 ? -11.64700 53.53000 -43.63800 1.000 141.25705 32 ASP B N 1
ATOM 3537 C CA . ASP B 1 38 ? -12.11800 53.00400 -42.35800 1.000 133.93594 32 ASP B CA 1
ATOM 3538 C C . ASP B 1 38 ? -12.59000 51.55900 -42.48900 1.000 128.06773 32 ASP B C 1
ATOM 3539 O O . ASP B 1 38 ? -12.37400 50.74600 -41.58300 1.000 128.97211 32 ASP B O 1
ATOM 3544 N N . ILE B 1 39 ? -13.25100 51.22500 -43.60300 1.000 124.22462 33 ILE B N 1
ATOM 3545 C CA . ILE B 1 39 ? -13.67300 49.84700 -43.84800 1.000 119.19881 33 ILE B CA 1
ATOM 3546 C C . ILE B 1 39 ? -12.45900 48.93400 -43.95500 1.000 122.45070 33 ILE B C 1
ATOM 3547 O O . ILE B 1 39 ? -12.44900 47.81800 -43.41900 1.000 118.64292 33 ILE B O 1
ATOM 3552 N N . VAL B 1 40 ? -11.41800 49.39300 -44.65400 1.000 128.59739 34 VAL B N 1
ATOM 3553 C CA . VAL B 1 40 ? -10.20900 48.59100 -44.82400 1.000 124.02580 34 VAL B CA 1
ATOM 3554 C C . VAL B 1 40 ? -9.56300 48.31100 -43.47100 1.000 116.91352 34 VAL B C 1
ATOM 3555 O O . VAL B 1 40 ? -9.03400 47.21800 -43.23300 1.000 116.91582 34 VAL B O 1
ATOM 3559 N N . TYR B 1 41 ? -9.61100 49.28400 -42.55800 1.000 114.58908 35 TYR B N 1
ATOM 3560 C CA . TYR B 1 41 ? -9.09600 49.05400 -41.21200 1.000 113.59200 35 TYR B CA 1
ATOM 3561 C C . TYR B 1 41 ? -9.89900 47.96900 -40.50400 1.000 110.27280 35 TYR B C 1
ATOM 3562 O O . TYR B 1 41 ? -9.32700 47.05300 -39.90300 1.000 110.42430 35 TYR B O 1
ATOM 3564 N N . GLN B 1 42 ? -11.23200 48.05100 -40.57900 1.000 109.70297 36 GLN B N 1
ATOM 3565 C CA . GLN B 1 42 ? -12.08400 47.04400 -39.94700 1.000 107.27203 36 GLN B CA 1
ATOM 3566 C C . GLN B 1 42 ? -11.89200 45.66900 -40.58200 1.000 105.56541 36 GLN B C 1
ATOM 3567 O O . GLN B 1 42 ? -11.88800 44.64900 -39.88200 1.000 99.08642 36 GLN B O 1
ATOM 3573 N N . LEU B 1 43 ? -11.77300 45.61700 -41.91100 1.000 108.85566 37 LEU B N 1
ATOM 3574 C CA . LEU B 1 43 ? -11.51400 44.34700 -42.58200 1.000 106.03977 37 LEU B CA 1
ATOM 3575 C C . LEU B 1 43 ? -10.12300 43.81700 -42.26100 1.000 104.73870 37 LEU B C 1
ATOM 3576 O O . LEU B 1 43 ? -9.90200 42.60000 -42.29200 1.000 106.20129 37 LEU B O 1
ATOM 3581 N N . GLU B 1 44 ? -9.16700 44.70900 -41.98900 1.000 99.79153 38 GLU B N 1
ATOM 3582 C CA . GLU B 1 44 ? -7.85400 44.25000 -41.55600 1.000 96.70118 38 GLU B CA 1
ATOM 3583 C C . GLU B 1 44 ? -7.93200 43.62100 -40.17900 1.000 93.82237 38 GLU B C 1
ATOM 3584 O O . GLU B 1 44 ? -7.23500 42.63900 -39.89800 1.000 92.26032 38 GLU B O 1
ATOM 3590 N N . SER B 1 45 ? -8.79500 44.15900 -39.31500 1.000 93.98845 39 SER B N 1
ATOM 3591 C CA . SER B 1 45 ? -8.98000 43.57300 -37.99500 1.000 92.17362 39 SER B CA 1
ATOM 3592 C C . SER B 1 45 ? -9.56700 42.17400 -38.09800 1.000 91.92460 39 SER B C 1
ATOM 3593 O O . SER B 1 45 ? -9.19500 41.28100 -37.33100 1.000 90.90795 39 SER B O 1
ATOM 3596 N N . ASP B 1 46 ? -10.48400 41.96600 -39.04800 1.000 94.02513 40 ASP B N 1
ATOM 3597 C CA . ASP B 1 46 ? -11.04700 40.63800 -39.26900 1.000 92.35544 40 ASP B CA 1
ATOM 3598 C C . ASP B 1 46 ? -9.96900 39.63500 -39.66100 1.000 93.43613 40 ASP B C 1
ATOM 3599 O O . ASP B 1 46 ? -10.02300 38.46500 -39.26300 1.000 89.99778 40 ASP B O 1
ATOM 3604 N N . ARG B 1 47 ? -8.97300 40.07600 -40.43100 1.000 99.96479 41 ARG B N 1
ATOM 3605 C CA . ARG B 1 47 ? -7.88700 39.18400 -40.82300 1.000 96.30480 41 ARG B CA 1
ATOM 3606 C C . ARG B 1 47 ? -7.13200 38.66800 -39.60100 1.000 98.40972 41 ARG B C 1
ATOM 3607 O O . ARG B 1 47 ? -6.92100 37.45800 -39.45100 1.000 100.12361 41 ARG B O 1
ATOM 3615 N N . GLY B 1 48 ? -6.70600 39.57300 -38.72000 1.000 94.86096 42 GLY B N 1
ATOM 3616 C CA . GLY B 1 48 ? -6.04100 39.14300 -37.50100 1.000 90.68762 42 GLY B CA 1
ATOM 3617 C C . GLY B 1 48 ? -6.95100 38.32900 -36.59900 1.000 90.63457 42 GLY B C 1
ATOM 3618 O O . GLY B 1 48 ? -6.51500 37.36100 -35.96900 1.000 86.65148 42 GLY B O 1
ATOM 3619 N N . ARG B 1 49 ? -8.22700 38.72000 -36.51500 1.000 92.83276 43 ARG B N 1
ATOM 3620 C CA . ARG B 1 49 ? -9.17300 38.01300 -35.65500 1.000 87.75174 43 ARG B CA 1
ATOM 3621 C C . ARG B 1 49 ? -9.37200 36.57000 -36.10700 1.000 86.38009 43 ARG B C 1
ATOM 3622 O O . ARG B 1 49 ? -9.50300 35.66800 -35.27100 1.000 84.36120 43 ARG B O 1
ATOM 3624 N N . ILE B 1 50 ? -9.42100 36.33400 -37.42300 1.000 92.47613 44 ILE B N 1
ATOM 3625 C CA . ILE B 1 50 ? -9.64900 34.98200 -37.93700 1.000 90.51374 44 ILE B CA 1
ATOM 3626 C C . ILE B 1 50 ? -8.39100 34.13100 -37.79400 1.000 86.29518 44 ILE B C 1
ATOM 3627 O O . ILE B 1 50 ? -8.44300 32.99700 -37.30200 1.000 88.04683 44 ILE B O 1
ATOM 3632 N N . VAL B 1 51 ? -7.24100 34.65700 -38.22700 1.000 84.64735 45 VAL B N 1
ATOM 3633 C CA . VAL B 1 51 ? -6.02200 33.85200 -38.21700 1.000 82.41977 45 VAL B CA 1
ATOM 3634 C C . VAL B 1 51 ? -5.68100 33.43700 -36.79300 1.000 81.26569 45 VAL B C 1
ATOM 3635 O O . VAL B 1 51 ? -5.20400 32.32100 -36.55400 1.000 80.41694 45 VAL B O 1
ATOM 3639 N N . ASN B 1 52 ? -5.94500 34.31800 -35.82500 1.000 80.46922 46 ASN B N 1
ATOM 3640 C CA . ASN B 1 52 ? -5.66600 34.02800 -34.42500 1.000 81.13512 46 ASN B CA 1
ATOM 3641 C C . ASN B 1 52 ? -6.76100 33.20800 -33.76300 1.000 81.91942 46 ASN B C 1
ATOM 3642 O O . ASN B 1 52 ? -6.58600 32.79300 -32.61200 1.000 86.17356 46 ASN B O 1
ATOM 3647 N N . SER B 1 53 ? -7.86700 32.94700 -34.45700 1.000 83.22222 47 SER B N 1
ATOM 3648 C CA . SER B 1 53 ? -8.99300 32.27500 -33.83100 1.000 85.21528 47 SER B CA 1
ATOM 3649 C C . SER B 1 53 ? -8.71300 30.78900 -33.65300 1.000 81.58701 47 SER B C 1
ATOM 3650 O O . SER B 1 53 ? -7.94100 30.17600 -34.39900 1.000 79.08014 47 SER B O 1
ATOM 3653 N N . ALA B 1 54 ? -9.41700 30.19100 -32.69300 1.000 81.44821 48 ALA B N 1
ATOM 3654 C CA . ALA B 1 54 ? -9.25400 28.76200 -32.48700 1.000 81.78554 48 ALA B CA 1
ATOM 3655 C C . ALA B 1 54 ? -9.81800 27.95900 -33.65600 1.000 91.11178 48 ALA B C 1
ATOM 3656 O O . ALA B 1 54 ? -9.34800 26.84700 -33.91900 1.000 102.27034 48 ALA B O 1
ATOM 3658 N N . ALA B 1 55 ? -10.78300 28.51400 -34.39700 1.000 82.23190 49 ALA B N 1
ATOM 3659 C CA . ALA B 1 55 ? -11.35000 27.78700 -35.52900 1.000 80.45058 49 ALA B CA 1
ATOM 3660 C C . ALA B 1 55 ? -10.29200 27.45200 -36.57400 1.000 78.95022 49 ALA B C 1
ATOM 3661 O O . ALA B 1 55 ? -10.28600 26.34900 -37.12700 1.000 82.37903 49 ALA B O 1
ATOM 3663 N N . VAL B 1 56 ? -9.38600 28.38800 -36.85500 1.000 83.13476 50 VAL B N 1
ATOM 3664 C CA . VAL B 1 56 ? -8.30900 28.11100 -37.80400 1.000 83.81085 50 VAL B CA 1
ATOM 3665 C C . VAL B 1 56 ? -7.36600 27.05000 -37.25400 1.000 81.50433 50 VAL B C 1
ATOM 3666 O O . VAL B 1 56 ? -6.91900 26.15900 -37.98500 1.000 76.65568 50 VAL B O 1
ATOM 3670 N N . ARG B 1 57 ? -7.04900 27.12600 -35.96000 1.000 79.05940 51 ARG B N 1
ATOM 3671 C CA . ARG B 1 57 ? -6.08500 26.19400 -35.39000 1.000 77.49634 51 ARG B CA 1
ATOM 3672 C C . ARG B 1 57 ? -6.56900 24.75700 -35.48400 1.000 74.48200 51 ARG B C 1
ATOM 3673 O O . ARG B 1 57 ? -5.76900 23.84700 -35.71300 1.000 72.75112 51 ARG B O 1
ATOM 3681 N N . ARG B 1 58 ? -7.87000 24.53200 -35.34300 1.000 74.44095 52 ARG B N 1
ATOM 3682 C CA . ARG B 1 58 ? -8.35800 23.16300 -35.39200 1.000 75.14561 52 ARG B CA 1
ATOM 3683 C C . ARG B 1 58 ? -8.13500 22.55300 -36.77100 1.000 78.48021 52 ARG B C 1
ATOM 3684 O O . ARG B 1 58 ? -7.97200 21.33300 -36.88800 1.000 87.48390 52 ARG B O 1
ATOM 3692 N N . LEU B 1 59 ? -8.06600 23.38700 -37.81300 1.000 72.66700 53 LEU B N 1
ATOM 3693 C CA . LEU B 1 59 ? -7.93300 22.87900 -39.17600 1.000 73.14516 53 LEU B CA 1
ATOM 3694 C C . LEU B 1 59 ? -6.62600 22.12300 -39.40300 1.000 75.48870 53 LEU B C 1
ATOM 3695 O O . LEU B 1 59 ? -6.57900 21.22000 -40.24800 1.000 73.54853 53 LEU B O 1
ATOM 3700 N N . GLN B 1 60 ? -5.56700 22.45700 -38.65300 1.000 76.17424 54 GLN B N 1
ATOM 3701 C CA . GLN B 1 60 ? -4.28000 21.78500 -38.80400 1.000 76.46087 54 GLN B CA 1
ATOM 3702 C C . GLN B 1 60 ? -4.28400 20.37100 -38.23900 1.000 83.64387 54 GLN B C 1
ATOM 3703 O O . GLN B 1 60 ? -3.44500 19.55600 -38.64000 1.000 90.83221 54 GLN B O 1
ATOM 3709 N N . GLN B 1 61 ? -5.20400 20.06800 -37.32300 1.000 82.05179 55 GLN B N 1
ATOM 3710 C CA . GLN B 1 61 ? -5.28400 18.76500 -36.68200 1.000 78.63478 55 GLN B CA 1
ATOM 3711 C C . GLN B 1 61 ? -6.50100 17.98300 -37.14800 1.000 80.31637 55 GLN B C 1
ATOM 3712 O O . GLN B 1 61 ? -6.87900 17.00000 -36.50500 1.000 94.82504 55 GLN B O 1
ATOM 3718 N N . LYS B 1 62 ? -7.13800 18.41600 -38.22700 1.000 67.77681 56 LYS B N 1
ATOM 3719 C CA . LYS B 1 62 ? -8.22600 17.68500 -38.85800 1.000 71.09062 56 LYS B CA 1
ATOM 3720 C C . LYS B 1 62 ? -7.72600 17.19900 -40.20900 1.000 72.45287 56 LYS B C 1
ATOM 3721 O O . LYS B 1 62 ? -7.26900 18.00500 -41.02600 1.000 69.34873 56 LYS B O 1
ATOM 3727 N N . THR B 1 63 ? -7.79900 15.88900 -40.43500 1.000 76.50803 57 THR B N 1
ATOM 3728 C CA . THR B 1 63 ? -7.36000 15.31800 -41.70100 1.000 71.85338 57 THR B CA 1
ATOM 3729 C C . THR B 1 63 ? -8.32800 15.68900 -42.82200 1.000 70.55678 57 THR B C 1
ATOM 3730 O O . THR B 1 63 ? -9.53000 15.86000 -42.60900 1.000 84.13064 57 THR B O 1
ATOM 3734 N N . GLN B 1 64 ? -7.77200 15.87000 -44.01900 1.000 71.08080 58 GLN B N 1
ATOM 3735 C CA . GLN B 1 64 ? -8.51800 16.19100 -45.23300 1.000 70.89085 58 GLN B CA 1
ATOM 3736 C C . GLN B 1 64 ? -8.96900 14.93300 -45.96800 1.000 82.83284 58 GLN B C 1
ATOM 3737 O O . GLN B 1 64 ? -10.16400 14.73800 -46.21000 1.000 96.19482 58 GLN B O 1
ATOM 3743 N N . VAL B 1 65 ? -8.01600 14.08400 -46.34300 1.000 82.33393 59 VAL B N 1
ATOM 3744 C CA . VAL B 1 65 ? -8.31100 12.83500 -47.03500 1.000 80.76335 59 VAL B CA 1
ATOM 3745 C C . VAL B 1 65 ? -7.55000 11.71800 -46.34300 1.000 83.21587 59 VAL B C 1
ATOM 3746 O O . VAL B 1 65 ? -8.15200 10.81700 -45.74800 1.000 90.17657 59 VAL B O 1
ATOM 3750 N N . PHE B 1 66 ? -6.22700 11.76900 -46.41800 1.000 77.24596 60 PHE B N 1
ATOM 3751 C CA . PHE B 1 66 ? -5.41300 10.72700 -45.81100 1.000 79.30787 60 PHE B CA 1
ATOM 3752 C C . PHE B 1 66 ? -5.18800 11.03100 -44.33200 1.000 82.86559 60 PHE B C 1
ATOM 3753 O O . PHE B 1 66 ? -4.82300 12.16200 -43.98500 1.000 81.97153 60 PHE B O 1
ATOM 3761 N N . PRO B 1 67 ? -5.40000 10.06400 -43.43900 1.000 84.44126 61 PRO B N 1
ATOM 3762 C CA . PRO B 1 67 ? -5.29800 10.34700 -41.99900 1.000 86.48521 61 PRO B CA 1
ATOM 3763 C C . PRO B 1 67 ? -3.91200 10.84800 -41.60900 1.000 89.25533 61 PRO B C 1
ATOM 3764 O O . PRO B 1 67 ? -2.88700 10.28900 -42.01000 1.000 95.50745 61 PRO B O 1
ATOM 3768 N N . LEU B 1 68 ? -3.89800 11.91900 -40.81200 1.000 83.91567 62 LEU B N 1
ATOM 3769 C CA . LEU B 1 68 ? -2.64900 12.57800 -40.45200 1.000 77.66804 62 LEU B CA 1
ATOM 3770 C C . LEU B 1 68 ? -1.74300 11.69400 -39.60000 1.000 82.09684 62 LEU B C 1
ATOM 3771 O O . LEU B 1 68 ? -0.51600 11.81300 -39.68800 1.000 94.79346 62 LEU B O 1
ATOM 3776 N N . GLU B 1 69 ? -2.31100 10.81000 -38.77700 1.000 73.47618 63 GLU B N 1
ATOM 3777 C CA . GLU B 1 69 ? -1.48100 9.98600 -37.90200 1.000 68.89634 63 GLU B CA 1
ATOM 3778 C C . GLU B 1 69 ? -0.55400 9.06800 -38.68700 1.000 70.81590 63 GLU B C 1
ATOM 3779 O O . GLU B 1 69 ? 0.51600 8.70900 -38.19700 1.000 78.39043 63 GLU B O 1
ATOM 3781 N N . ARG B 1 70 ? -0.94500 8.65400 -39.88500 1.000 73.69160 64 ARG B N 1
ATOM 3782 C CA . ARG B 1 70 ? -0.14900 7.71000 -40.65700 1.000 79.13582 64 ARG B CA 1
ATOM 3783 C C . ARG B 1 70 ? 0.61100 8.36300 -41.80100 1.000 80.15069 64 ARG B C 1
ATOM 3784 O O . ARG B 1 70 ? 1.39700 7.68000 -42.46600 1.000 85.11233 64 ARG B O 1
ATOM 3786 N N . ASN B 1 71 ? 0.38900 9.65000 -42.06000 1.000 82.72976 65 ASN B N 1
ATOM 3787 C CA . ASN B 1 71 ? 1.01000 10.33900 -43.18400 1.000 88.72508 65 ASN B CA 1
ATOM 3788 C C . ASN B 1 71 ? 1.69400 11.62000 -42.72500 1.000 91.32868 65 ASN B C 1
ATOM 3789 O O . ASN B 1 71 ? 1.08700 12.43800 -42.02400 1.000 84.65597 65 ASN B O 1
ATOM 3794 N N . ALA B 1 72 ? 2.94900 11.80000 -43.15300 1.000 96.70203 66 ALA B N 1
ATOM 3795 C CA . ALA B 1 72 ? 3.77100 12.92600 -42.70200 1.000 95.56632 66 ALA B CA 1
ATOM 3796 C C . ALA B 1 72 ? 3.44000 14.21900 -43.44900 1.000 97.08144 66 ALA B C 1
ATOM 3797 O O . ALA B 1 72 ? 2.89900 15.16600 -42.87000 1.000 99.55278 66 ALA B O 1
ATOM 3799 N N . ALA B 1 73 ? 3.77200 14.29000 -44.73300 1.000 95.32157 67 ALA B N 1
ATOM 3800 C CA . ALA B 1 73 ? 3.63100 15.54500 -45.47200 1.000 103.91325 67 ALA B CA 1
ATOM 3801 C C . ALA B 1 73 ? 2.28800 15.66900 -46.18000 1.000 102.50248 67 ALA B C 1
ATOM 3802 O O . ALA B 1 73 ? 2.22200 16.24500 -47.26700 1.000 115.50278 67 ALA B O 1
ATOM 3804 N N . VAL B 1 74 ? 1.19900 15.17700 -45.58200 1.000 88.52746 68 VAL B N 1
ATOM 3805 C CA . VAL B 1 74 ? -0.10800 15.12700 -46.23500 1.000 87.48976 68 VAL B CA 1
ATOM 3806 C C . VAL B 1 74 ? -0.92600 16.37300 -45.90600 1.000 85.16622 68 VAL B C 1
ATOM 3807 O O . VAL B 1 74 ? -0.82000 16.95700 -44.82200 1.000 87.21474 68 VAL B O 1
ATOM 3811 N N . ARG B 1 75 ? -1.77000 16.77000 -46.85600 1.000 80.52860 69 ARG B N 1
ATOM 3812 C CA . ARG B 1 75 ? -2.57500 17.97500 -46.70800 1.000 78.80689 69 ARG B CA 1
ATOM 3813 C C . ARG B 1 75 ? -3.57700 17.83000 -45.56500 1.000 80.91433 69 ARG B C 1
ATOM 3814 O O . ARG B 1 75 ? -4.23000 16.79300 -45.41700 1.000 93.76030 69 ARG B O 1
ATOM 3822 N N . SER B 1 76 ? -3.70400 18.87600 -44.75300 1.000 75.44505 70 SER B N 1
ATOM 3823 C CA . SER B 1 76 ? -4.72500 18.94300 -43.71200 1.000 72.69480 70 SER B CA 1
ATOM 3824 C C . SER B 1 76 ? -5.80200 19.94300 -44.12500 1.000 78.03348 70 SER B C 1
ATOM 3825 O O . SER B 1 76 ? -5.75100 20.52800 -45.21100 1.000 80.73082 70 SER B O 1
ATOM 3828 N N . ARG B 1 77 ? -6.78400 20.15700 -43.24100 1.000 79.51926 71 ARG B N 1
ATOM 3829 C CA . ARG B 1 77 ? -7.83600 21.12700 -43.55100 1.000 82.92418 71 ARG B CA 1
ATOM 3830 C C . ARG B 1 77 ? -7.27000 22.53700 -43.64700 1.000 81.99207 71 ARG B C 1
ATOM 3831 O O . ARG B 1 77 ? -7.75100 23.35300 -44.43900 1.000 85.49960 71 ARG B O 1
ATOM 3839 N N . LEU B 1 78 ? -6.26200 22.85400 -42.82700 1.000 82.91135 72 LEU B N 1
ATOM 3840 C CA . LEU B 1 78 ? -5.65000 24.17900 -42.87600 1.000 83.15954 72 LEU B CA 1
ATOM 3841 C C . LEU B 1 78 ? -4.82800 24.36300 -44.14600 1.000 90.18591 72 LEU B C 1
ATOM 3842 O O . LEU B 1 78 ? -4.99600 25.35700 -44.86200 1.000 91.59954 72 LEU B O 1
ATOM 3847 N N . THR B 1 79 ? -3.95100 23.39900 -44.46400 1.000 95.15637 73 THR B N 1
ATOM 3848 C CA . THR B 1 79 ? -3.13300 23.53500 -45.66900 1.000 94.09371 73 THR B CA 1
ATOM 3849 C C . THR B 1 79 ? -3.97600 23.48100 -46.93100 1.000 96.34864 73 THR B C 1
ATOM 3850 O O . THR B 1 79 ? -3.62300 24.11400 -47.93200 1.000 110.39369 73 THR B O 1
ATOM 3854 N N . HIS B 1 80 ? -5.07000 22.71800 -46.92000 1.000 80.17730 74 HIS B N 1
ATOM 3855 C CA . HIS B 1 80 ? -6.00300 22.79000 -48.03300 1.000 79.40806 74 HIS B CA 1
ATOM 3856 C C . HIS B 1 80 ? -6.54700 24.20300 -48.16100 1.000 80.33066 74 HIS B C 1
ATOM 3857 O O . HIS B 1 80 ? -6.60700 24.76400 -49.25900 1.000 95.68788 74 HIS B O 1
ATOM 3864 N N . SER B 1 81 ? -6.94600 24.79700 -47.03600 1.000 77.61205 75 SER B N 1
ATOM 3865 C CA . SER B 1 81 ? -7.52800 26.13300 -47.05400 1.000 77.40541 75 SER B CA 1
ATOM 3866 C C . SER B 1 81 ? -6.53300 27.18400 -47.51200 1.000 79.05108 75 SER B C 1
ATOM 3867 O O . SER B 1 81 ? -6.91300 28.14400 -48.19300 1.000 83.12500 75 SER B O 1
ATOM 3870 N N . LEU B 1 82 ? -5.25800 27.01600 -47.17400 1.000 79.23152 76 LEU B N 1
ATOM 3871 C CA . LEU B 1 82 ? -4.27000 28.00400 -47.58400 1.000 84.86053 76 LEU B CA 1
ATOM 3872 C C . LEU B 1 82 ? -4.12000 28.02400 -49.09800 1.000 85.21198 76 LEU B C 1
ATOM 3873 O O . LEU B 1 82 ? -4.00700 29.09900 -49.69500 1.000 92.23480 76 LEU B O 1
ATOM 3878 N N . GLU B 1 83 ? -4.12900 26.84900 -49.73900 1.000 84.73799 77 GLU B N 1
ATOM 3879 C CA . GLU B 1 83 ? -4.08700 26.80900 -51.19900 1.000 94.30686 77 GLU B CA 1
ATOM 3880 C C . GLU B 1 83 ? -5.29300 27.51300 -51.79000 1.000 90.00188 77 GLU B C 1
ATOM 3881 O O . GLU B 1 83 ? -5.16600 28.32500 -52.71400 1.000 93.58146 77 GLU B O 1
ATOM 3887 N N . VAL B 1 84 ? -6.47900 27.19900 -51.26300 1.000 83.54545 78 VAL B N 1
ATOM 3888 C CA . VAL B 1 84 ? -7.70100 27.85000 -51.71500 1.000 90.55032 78 VAL B CA 1
ATOM 3889 C C . VAL B 1 84 ? -7.59400 29.35200 -51.49300 1.000 94.82338 78 VAL B C 1
ATOM 3890 O O . VAL B 1 84 ? -8.03300 30.15300 -52.33100 1.000 98.77401 78 VAL B O 1
ATOM 3894 N N . GLN B 1 85 ? -6.98000 29.75700 -50.37500 1.000 89.14932 79 GLN B N 1
ATOM 3895 C CA . GLN B 1 85 ? -6.82500 31.17900 -50.08400 1.000 89.02581 79 GLN B CA 1
ATOM 3896 C C . GLN B 1 85 ? -6.00700 31.88100 -51.16400 1.000 88.64688 79 GLN B C 1
ATOM 3897 O O . GLN B 1 85 ? -6.39700 32.94200 -51.66300 1.000 89.94163 79 GLN B O 1
ATOM 3903 N N . GLN B 1 86 ? -4.86300 31.30600 -51.54100 1.000 94.34205 80 GLN B N 1
ATOM 3904 C CA . GLN B 1 86 ? -4.06100 31.91800 -52.59900 1.000 97.36929 80 GLN B CA 1
ATOM 3905 C C . GLN B 1 86 ? -4.76300 31.82100 -53.94800 1.000 99.97033 80 GLN B C 1
ATOM 3906 O O . GLN B 1 86 ? -4.72200 32.76900 -54.74100 1.000 96.79302 80 GLN B O 1
ATOM 3912 N N . THR B 1 87 ? -5.38300 30.67200 -54.23900 1.000 101.13411 81 THR B N 1
ATOM 3913 C CA . THR B 1 87 ? -6.18800 30.55100 -55.45000 1.000 100.91285 81 THR B CA 1
ATOM 3914 C C . THR B 1 87 ? -7.31400 31.58200 -55.45000 1.000 103.34896 81 THR B C 1
ATOM 3915 O O . THR B 1 87 ? -7.63100 32.17100 -56.49200 1.000 113.73075 81 THR B O 1
ATOM 3919 N N . GLY B 1 88 ? -7.93000 31.80900 -54.28600 1.000 93.58017 82 GLY B N 1
ATOM 3920 C CA . GLY B 1 88 ? -8.94700 32.84400 -54.18400 1.000 94.35349 82 GLY B CA 1
ATOM 3921 C C . GLY B 1 88 ? -8.38600 34.23100 -54.42200 1.000 97.74181 82 GLY B C 1
ATOM 3922 O O . GLY B 1 88 ? -9.02100 35.07100 -55.06600 1.000 103.86401 82 GLY B O 1
ATOM 3923 N N . ARG B 1 89 ? -7.18600 34.49100 -53.90800 1.000 102.00939 83 ARG B N 1
ATOM 3924 C CA . ARG B 1 89 ? -6.51400 35.75000 -54.20700 1.000 112.02171 83 ARG B CA 1
ATOM 3925 C C . ARG B 1 89 ? -6.22000 35.86000 -55.70200 1.000 114.25506 83 ARG B C 1
ATOM 3926 O O . ARG B 1 89 ? -6.40600 36.92500 -56.30200 1.000 117.33935 83 ARG B O 1
ATOM 3934 N N . PHE B 1 90 ? -5.77400 34.76000 -56.31800 1.000 110.84643 84 PHE B N 1
ATOM 3935 C CA . PHE B 1 90 ? -5.46000 34.75800 -57.74400 1.000 114.70876 84 PHE B CA 1
ATOM 3936 C C . PHE B 1 90 ? -6.66900 35.12100 -58.59300 1.000 113.81901 84 PHE B C 1
ATOM 3937 O O . PHE B 1 90 ? -6.53100 35.79200 -59.62300 1.000 117.74688 84 PHE B O 1
ATOM 3945 N N . ILE B 1 91 ? -7.86100 34.68700 -58.18200 1.000 108.28225 85 ILE B N 1
ATOM 3946 C CA . ILE B 1 91 ? -9.06300 35.01200 -58.94400 1.000 110.48723 85 ILE B CA 1
ATOM 3947 C C . ILE B 1 91 ? -9.39700 36.49400 -58.82400 1.000 109.50492 85 ILE B C 1
ATOM 3948 O O . ILE B 1 91 ? -9.65500 37.16800 -59.82900 1.000 114.83001 85 ILE B O 1
ATOM 3953 N N . VAL B 1 92 ? -9.40700 37.01900 -57.59700 1.000 104.92354 86 VAL B N 1
ATOM 3954 C CA . VAL B 1 92 ? -9.81700 38.40600 -57.38300 1.000 110.57748 86 VAL B CA 1
ATOM 3955 C C . VAL B 1 92 ? -8.90600 39.36400 -58.14400 1.000 120.30664 86 VAL B C 1
ATOM 3956 O O . VAL B 1 92 ? -9.37200 40.29600 -58.81000 1.000 125.31237 86 VAL B O 1
ATOM 3960 N N . ARG B 1 93 ? -7.59300 39.13700 -58.06700 1.000 122.12681 87 ARG B N 1
ATOM 3961 C CA . ARG B 1 93 ? -6.64700 39.98700 -58.78500 1.000 124.98811 87 ARG B CA 1
ATOM 3962 C C . ARG B 1 93 ? -6.82700 39.87000 -60.29300 1.000 123.49182 87 ARG B C 1
ATOM 3963 O O . ARG B 1 93 ? -6.86800 40.88100 -61.00300 1.000 124.71799 87 ARG B O 1
ATOM 3971 N N . THR B 1 94 ? -6.91900 38.63800 -60.80200 1.000 122.55525 88 THR B N 1
ATOM 3972 C CA . THR B 1 94 ? -7.14800 38.43700 -62.22900 1.000 126.09505 88 THR B CA 1
ATOM 3973 C C . THR B 1 94 ? -8.48300 39.03000 -62.64800 1.000 126.31630 88 THR B C 1
ATOM 3974 O O . THR B 1 94 ? -8.61300 39.56200 -63.75900 1.000 125.42452 88 THR B O 1
ATOM 3978 N N . LEU B 1 95 ? -9.47200 38.97400 -61.75400 1.000 124.43178 89 LEU B N 1
ATOM 3979 C CA . LEU B 1 95 ? -10.79200 39.52000 -62.04600 1.000 123.41370 89 LEU B CA 1
ATOM 3980 C C . LEU B 1 95 ? -10.72200 41.01400 -62.33400 1.000 124.04413 89 LEU B C 1
ATOM 3981 O O . LEU B 1 95 ? -11.18300 41.47900 -63.38100 1.000 127.83938 89 LEU B O 1
ATOM 3986 N N . PHE B 1 96 ? -10.12300 41.78000 -61.41600 1.000 123.13447 90 PHE B N 1
ATOM 3987 C CA . PHE B 1 96 ? -10.08100 43.23100 -61.56400 1.000 126.47369 90 PHE B CA 1
ATOM 3988 C C . PHE B 1 96 ? -9.25400 43.66400 -62.76000 1.000 134.19641 90 PHE B C 1
ATOM 3989 O O . PHE B 1 96 ? -9.53800 44.71000 -63.35300 1.000 142.89736 90 PHE B O 1
ATOM 3997 N N . ARG B 1 97 ? -8.20500 42.91700 -63.10500 1.000 135.49350 91 ARG B N 1
ATOM 3998 C CA . ARG B 1 97 ? -7.46900 43.24300 -64.32000 1.000 141.13119 91 ARG B CA 1
ATOM 3999 C C . ARG B 1 97 ? -8.40300 43.20200 -65.52300 1.000 147.65991 91 ARG B C 1
ATOM 4000 O O . ARG B 1 97 ? -8.31500 44.04700 -66.42300 1.000 154.46394 91 ARG B O 1
ATOM 4002 N N . GLN B 1 98 ? -9.31800 42.23000 -65.54100 1.000 143.49231 92 GLN B N 1
ATOM 4003 C CA . GLN B 1 98 ? -10.29100 42.11600 -66.62200 1.000 141.71361 92 GLN B CA 1
ATOM 4004 C C . GLN B 1 98 ? -11.26900 43.28100 -66.60200 1.000 141.00335 92 GLN B C 1
ATOM 4005 O O . GLN B 1 98 ? -11.53400 43.90000 -67.63900 1.000 150.50956 92 GLN B O 1
ATOM 4011 N N . LEU B 1 99 ? -11.81900 43.58900 -65.42400 1.000 138.11347 93 LEU B N 1
ATOM 4012 C CA . LEU B 1 99 ? -12.80600 44.65900 -65.31300 1.000 140.15989 93 LEU B CA 1
ATOM 4013 C C . LEU B 1 99 ? -12.21400 46.00700 -65.71300 1.000 146.41087 93 LEU B C 1
ATOM 4014 O O . LEU B 1 99 ? -12.85300 46.78500 -66.43200 1.000 152.17828 93 LEU B O 1
ATOM 4016 N N . GLY B 1 100 ? -10.98900 46.28900 -65.28100 1.000 145.99202 94 GLY B N 1
ATOM 4017 C CA . GLY B 1 100 ? -10.31500 47.51600 -65.63000 1.000 147.52907 94 GLY B CA 1
ATOM 4018 C C . GLY B 1 100 ? -11.06000 48.75400 -65.17200 1.000 149.01659 94 GLY B C 1
ATOM 4019 O O . GLY B 1 100 ? -11.36700 48.91900 -63.98800 1.000 150.63667 94 GLY B O 1
ATOM 4020 N N . PRO B 1 101 ? -11.34900 49.66300 -66.10500 1.000 154.66776 95 PRO B N 1
ATOM 4021 C CA . PRO B 1 101 ? -12.06300 50.89200 -65.71900 1.000 158.61459 95 PRO B CA 1
ATOM 4022 C C . PRO B 1 101 ? -13.53700 50.68900 -65.39800 1.000 160.95136 95 PRO B C 1
ATOM 4023 O O . PRO B 1 101 ? -14.08900 51.46000 -64.60200 1.000 161.41833 95 PRO B O 1
ATOM 4027 N N . ARG B 1 102 ? -14.19000 49.67200 -65.96800 1.000 161.51496 96 ARG B N 1
ATOM 4028 C CA . ARG B 1 102 ? -15.62800 49.50200 -65.77600 1.000 160.08932 96 ARG B CA 1
ATOM 4029 C C . ARG B 1 102 ? -16.01700 49.07300 -64.36500 1.000 152.14468 96 ARG B C 1
ATOM 4030 O O . ARG B 1 102 ? -17.20600 49.13600 -64.03000 1.000 151.69107 96 ARG B O 1
ATOM 4032 N N . ALA B 1 103 ? -15.06200 48.64400 -63.53700 1.000 148.94478 97 ALA B N 1
ATOM 4033 C CA . ALA B 1 103 ? -15.39100 48.23700 -62.17400 1.000 148.12326 97 ALA B CA 1
ATOM 4034 C C . ALA B 1 103 ? -15.99100 49.38300 -61.36900 1.000 155.93620 97 ALA B C 1
ATOM 4035 O O . ALA B 1 103 ? -16.83300 49.15200 -60.49300 1.000 159.30515 97 ALA B O 1
ATOM 4037 N N . ALA B 1 104 ? -15.56300 50.62000 -61.64100 1.000 157.52524 98 ALA B N 1
ATOM 4038 C CA . ALA B 1 104 ? -16.08900 51.77100 -60.91400 1.000 155.74327 98 ALA B CA 1
ATOM 4039 C C . ALA B 1 104 ? -17.58500 51.94000 -61.14200 1.000 155.03700 98 ALA B C 1
ATOM 4040 O O . ALA B 1 104 ? -18.32200 52.30600 -60.21900 1.000 156.32735 98 ALA B O 1
ATOM 4042 N N . GLU B 1 105 ? -18.05100 51.69400 -62.37100 1.000 152.61871 99 GLU B N 1
ATOM 4043 C CA . GLU B 1 105 ? -19.47400 51.83900 -62.67000 1.000 151.42135 99 GLU B CA 1
ATOM 4044 C C . GLU B 1 105 ? -20.31200 50.89400 -61.82200 1.000 148.46263 99 GLU B C 1
ATOM 4045 O O . GLU B 1 105 ? -21.38300 51.27100 -61.33300 1.000 148.87550 99 GLU B O 1
ATOM 4047 N N . VAL B 1 106 ? -19.83800 49.65900 -61.64000 1.000 146.78093 100 VAL B N 1
ATOM 4048 C CA . VAL B 1 106 ? -20.54200 48.68300 -60.81700 1.000 141.09991 100 VAL B CA 1
ATOM 4049 C C . VAL B 1 106 ? -20.40600 48.99700 -59.33500 1.000 141.96327 100 VAL B C 1
ATOM 4050 O O . VAL B 1 106 ? -21.24100 48.56000 -58.53400 1.000 147.94226 100 VAL B O 1
ATOM 4052 N N . GLY B 1 107 ? -19.36700 49.73200 -58.94200 1.000 138.01940 101 GLY B N 1
ATOM 4053 C CA . GLY B 1 107 ? -19.10800 50.01900 -57.54500 1.000 135.66561 101 GLY B CA 1
ATOM 4054 C C . GLY B 1 107 ? -17.88600 49.33400 -56.97500 1.000 131.03980 101 GLY B C 1
ATOM 4055 O O . GLY B 1 107 ? -17.60800 49.49700 -55.78000 1.000 126.61650 101 GLY B O 1
ATOM 4056 N N . LEU B 1 108 ? -17.14400 48.57900 -57.78400 1.000 131.96628 102 LEU B N 1
ATOM 4057 C CA . LEU B 1 108 ? -15.93600 47.90000 -57.33700 1.000 136.28712 102 LEU B CA 1
ATOM 4058 C C . LEU B 1 108 ? -14.73900 48.82700 -57.24500 1.000 144.73725 102 LEU B C 1
ATOM 4059 O O . LEU B 1 108 ? -13.62300 48.34400 -57.01600 1.000 144.01128 102 LEU B O 1
ATOM 4064 N N . ASP B 1 109 ? -14.94700 50.13700 -57.33200 1.000 149.04501 103 ASP B N 1
ATOM 4065 C CA . ASP B 1 109 ? -13.82600 51.06400 -57.34500 1.000 147.18925 103 ASP B CA 1
ATOM 4066 C C . ASP B 1 109 ? -13.32300 51.25800 -55.92500 1.000 149.04255 103 ASP B C 1
ATOM 4067 O O . ASP B 1 109 ? -14.09300 51.58100 -55.01600 1.000 151.73030 103 ASP B O 1
ATOM 4069 N N . GLY B 1 110 ? -12.02300 51.04100 -55.73800 1.000 146.57741 104 GLY B N 1
ATOM 4070 C CA . GLY B 1 110 ? -11.41600 51.10600 -54.42600 1.000 139.18814 104 GLY B CA 1
ATOM 4071 C C . GLY B 1 110 ? -11.77900 49.94200 -53.53800 1.000 136.74704 104 GLY B C 1
ATOM 4072 O O . GLY B 1 110 ? -11.62000 50.02600 -52.31600 1.000 131.81028 104 GLY B O 1
ATOM 4073 N N . LEU B 1 111 ? -12.27900 48.85300 -54.12400 1.000 142.35571 105 LEU B N 1
ATOM 4074 C CA . LEU B 1 111 ? -12.61300 47.64000 -53.39100 1.000 137.45725 105 LEU B CA 1
ATOM 4075 C C . LEU B 1 111 ? -11.66900 46.50000 -53.74800 1.000 131.20119 105 LEU B C 1
ATOM 4076 O O . LEU B 1 111 ? -12.02200 45.33100 -53.57600 1.000 126.41117 105 LEU B O 1
ATOM 4081 N N . GLU B 1 112 ? -10.47600 46.82400 -54.25400 1.000 130.44218 106 GLU B N 1
ATOM 4082 C CA . GLU B 1 112 ? -9.52800 45.78300 -54.63400 1.000 124.34963 106 GLU B CA 1
ATOM 4083 C C . GLU B 1 112 ? -9.07800 45.00300 -53.41300 1.000 122.12901 106 GLU B C 1
ATOM 4084 O O . GLU B 1 112 ? -9.16100 43.77100 -53.38400 1.000 119.05945 106 GLU B O 1
ATOM 4086 N N . GLY B 1 113 ? -8.60800 45.71400 -52.39000 1.000 130.84708 107 GLY B N 1
ATOM 4087 C CA . GLY B 1 113 ? -8.18500 45.05000 -51.17100 1.000 129.33801 107 GLY B CA 1
ATOM 4088 C C . GLY B 1 113 ? -9.34900 44.46000 -50.40200 1.000 129.94714 107 GLY B C 1
ATOM 4089 O O . GLY B 1 113 ? -9.26200 43.33900 -49.89300 1.000 133.45276 107 GLY B O 1
ATOM 4090 N N . ALA B 1 114 ? -10.44800 45.20900 -50.29500 1.000 124.71194 108 ALA B N 1
ATOM 4091 C CA . ALA B 1 114 ? -11.57800 44.75300 -49.49500 1.000 113.51095 108 ALA B CA 1
ATOM 4092 C C . ALA B 1 114 ? -12.12100 43.44000 -50.04000 1.000 112.29501 108 ALA B C 1
ATOM 4093 O O . ALA B 1 114 ? -12.37700 42.49600 -49.28100 1.000 107.24358 108 ALA B O 1
ATOM 4095 N N . LEU B 1 115 ? -12.30400 43.36200 -51.36200 1.000 117.66461 109 LEU B N 1
ATOM 4096 C CA . LEU B 1 115 ? -12.74300 42.11100 -51.96900 1.000 114.01694 109 LEU B CA 1
ATOM 4097 C C . LEU B 1 115 ? -11.64900 41.05600 -51.89500 1.000 104.35182 109 LEU B C 1
ATOM 4098 O O . LEU B 1 115 ? -11.94000 39.86400 -51.74200 1.000 106.99870 109 LEU B O 1
ATOM 4103 N N . GLU B 1 116 ? -10.39100 41.47400 -51.99000 1.000 100.61448 110 GLU B N 1
ATOM 4104 C CA . GLU B 1 116 ? -9.29300 40.54700 -51.75500 1.000 105.68373 110 GLU B CA 1
ATOM 4105 C C . GLU B 1 116 ? -9.37500 39.95900 -50.35500 1.000 103.33843 110 GLU B C 1
ATOM 4106 O O . GLU B 1 116 ? -9.39400 38.73700 -50.18000 1.000 104.07938 110 GLU B O 1
ATOM 4112 N N . SER B 1 117 ? -9.42600 40.82400 -49.33800 1.000 103.57597 111 SER B N 1
ATOM 4113 C CA . SER B 1 117 ? -9.43300 40.34600 -47.95900 1.000 104.15809 111 SER B CA 1
ATOM 4114 C C . SER B 1 117 ? -10.68800 39.53700 -47.66000 1.000 99.18778 111 SER B C 1
ATOM 4115 O O . SER B 1 117 ? -10.62900 38.54200 -46.92900 1.000 98.02155 111 SER B O 1
ATOM 4117 N N . LEU B 1 118 ? -11.83300 39.94600 -48.21100 1.000 95.93262 112 LEU B N 1
ATOM 4118 C CA . LEU B 1 118 ? -13.04200 39.15100 -48.03500 1.000 95.85511 112 LEU B CA 1
ATOM 4119 C C . LEU B 1 118 ? -12.88100 37.76300 -48.63200 1.000 92.66098 112 LEU B C 1
ATOM 4120 O O . LEU B 1 118 ? -13.19900 36.75900 -47.98700 1.000 91.31537 112 LEU B O 1
ATOM 4125 N N . VAL B 1 119 ? -12.40200 37.68300 -49.86800 1.000 92.50364 113 VAL B N 1
ATOM 4126 C CA . VAL B 1 119 ? -12.25000 36.36800 -50.47300 1.000 91.38280 113 VAL B CA 1
ATOM 4127 C C . VAL B 1 119 ? -11.18600 35.56900 -49.73800 1.000 93.06491 113 VAL B C 1
ATOM 4128 O O . VAL B 1 119 ? -11.36900 34.37900 -49.45600 1.000 94.09578 113 VAL B O 1
ATOM 4132 N N . GLU B 1 120 ? -10.08000 36.21800 -49.37800 1.000 97.15130 114 GLU B N 1
ATOM 4133 C CA . GLU B 1 120 ? -8.96800 35.51600 -48.74400 1.000 94.49602 114 GLU B CA 1
ATOM 4134 C C . GLU B 1 120 ? -9.38100 34.89900 -47.41100 1.000 94.40039 114 GLU B C 1
ATOM 4135 O O . GLU B 1 120 ? -9.14700 33.71000 -47.16500 1.000 90.59015 114 GLU B O 1
ATOM 4141 N N . MET B 1 121 ? -10.01700 35.69000 -46.54300 1.000 97.83138 115 MET B N 1
ATOM 4142 C CA . MET B 1 121 ? -10.41600 35.17500 -45.23600 1.000 88.55801 115 MET B CA 1
ATOM 4143 C C . MET B 1 121 ? -11.55900 34.18100 -45.34600 1.000 86.21733 115 MET B C 1
ATOM 4144 O O . MET B 1 121 ? -11.61000 33.21400 -44.57800 1.000 83.69745 115 MET B O 1
ATOM 4149 N N . ALA B 1 122 ? -12.48500 34.40000 -46.28500 1.000 87.78492 116 ALA B N 1
ATOM 4150 C CA . ALA B 1 122 ? -13.59800 33.46800 -46.45300 1.000 87.39429 116 ALA B CA 1
ATOM 4151 C C . ALA B 1 122 ? -13.10800 32.08300 -46.84700 1.000 88.41053 116 ALA B C 1
ATOM 4152 O O . ALA B 1 122 ? -13.61900 31.07100 -46.35300 1.000 92.46706 116 ALA B O 1
ATOM 4154 N N . CYS B 1 123 ? -12.09100 32.01800 -47.70500 1.000 85.93665 117 CYS B N 1
ATOM 4155 C CA . CYS B 1 123 ? -11.53400 30.72700 -48.08100 1.000 84.00574 117 CYS B CA 1
ATOM 4156 C C . CYS B 1 123 ? -10.90800 30.03700 -46.88000 1.000 84.06847 117 CYS B C 1
ATOM 4157 O O . CYS B 1 123 ? -11.04900 28.82000 -46.70800 1.000 91.52968 117 CYS B O 1
ATOM 4160 N N . LEU B 1 124 ? -10.19000 30.79700 -46.05000 1.000 82.73452 118 LEU B N 1
ATOM 4161 C CA . LEU B 1 124 ? -9.51600 30.20300 -44.90100 1.000 82.27878 118 LEU B CA 1
ATOM 4162 C C . LEU B 1 124 ? -10.51500 29.58800 -43.92700 1.000 83.61589 118 LEU B C 1
ATOM 4163 O O . LEU B 1 124 ? -10.29200 28.48800 -43.41000 1.000 87.00282 118 LEU B O 1
ATOM 4168 N N . MET B 1 125 ? -11.65400 30.23900 -43.71000 1.000 82.25632 119 MET B N 1
ATOM 4169 C CA . MET B 1 125 ? -12.64100 29.68500 -42.79800 1.000 82.09117 119 MET B CA 1
ATOM 4170 C C . MET B 1 125 ? -13.75700 28.94900 -43.52600 1.000 82.25543 119 MET B C 1
ATOM 4171 O O . MET B 1 125 ? -14.81800 28.71500 -42.93700 1.000 84.19132 119 MET B O 1
ATOM 4176 N N . HIS B 1 126 ? -13.52800 28.53100 -44.77500 1.000 79.55049 120 HIS B N 1
ATOM 4177 C CA . HIS B 1 126 ? -14.57400 27.82000 -45.49900 1.000 79.24361 120 HIS B CA 1
ATOM 4178 C C . HIS B 1 126 ? -14.88300 26.46400 -44.87700 1.000 81.87504 120 HIS B C 1
ATOM 4179 O O . HIS B 1 126 ? -15.90000 25.86000 -45.21700 1.000 94.96607 120 HIS B O 1
ATOM 4186 N N . ASP B 1 127 ? -14.03200 25.97300 -43.98800 1.000 84.71219 121 ASP B N 1
ATOM 4187 C CA . ASP B 1 127 ? -14.11600 24.61300 -43.48000 1.000 86.62920 121 ASP B CA 1
ATOM 4188 C C . ASP B 1 127 ? -14.02800 24.56500 -41.95600 1.000 80.05176 121 ASP B C 1
ATOM 4189 O O . ASP B 1 127 ? -13.82900 23.48500 -41.38300 1.000 74.66023 121 ASP B O 1
ATOM 4194 N N . VAL B 1 128 ? -14.17200 25.70400 -41.28000 1.000 78.22505 122 VAL B N 1
ATOM 4195 C CA . VAL B 1 128 ? -14.06100 25.69300 -39.83000 1.000 82.36243 122 VAL B CA 1
ATOM 4196 C C . VAL B 1 128 ? -15.24800 24.97400 -39.20600 1.000 86.41247 122 VAL B C 1
ATOM 4197 O O . VAL B 1 128 ? -15.12900 24.38300 -38.12600 1.000 99.47895 122 VAL B O 1
ATOM 4201 N N . GLY B 1 129 ? -16.39900 24.98900 -39.87800 1.000 83.49023 123 GLY B N 1
ATOM 4202 C CA . GLY B 1 129 ? -17.59700 24.39600 -39.30200 1.000 83.02220 123 GLY B CA 1
ATOM 4203 C C . GLY B 1 129 ? -17.58100 22.87700 -39.30900 1.000 84.02321 123 GLY B C 1
ATOM 4204 O O . GLY B 1 129 ? -17.93200 22.23700 -38.31800 1.000 90.91802 123 GLY B O 1
ATOM 4205 N N . ASN B 1 130 ? -17.20500 22.28300 -40.43600 1.000 86.27273 124 ASN B N 1
ATOM 4206 C CA . ASN B 1 130 ? -17.42500 20.86200 -40.65100 1.000 82.90743 124 ASN B CA 1
ATOM 4207 C C . ASN B 1 130 ? -16.64800 20.01600 -39.63500 1.000 77.86631 124 ASN B C 1
ATOM 4208 O O . ASN B 1 130 ? -15.58200 20.41900 -39.15800 1.000 76.72880 124 ASN B O 1
ATOM 4213 N N . PRO B 1 131 ? -17.18900 18.85800 -39.25100 1.000 78.13538 125 PRO B N 1
ATOM 4214 C CA . PRO B 1 131 ? -16.61600 18.07500 -38.13300 1.000 69.16715 125 PRO B CA 1
ATOM 4215 C C . PRO B 1 131 ? -15.39100 17.28800 -38.55900 1.000 69.32556 125 PRO B C 1
ATOM 4216 O O . PRO B 1 131 ? -14.97800 17.34600 -39.72600 1.000 77.02290 125 PRO B O 1
ATOM 4220 N N . PRO B 1 132 ? -14.76700 16.54800 -37.64000 1.000 66.37838 126 PRO B N 1
ATOM 4221 C CA . PRO B 1 132 ? -13.67600 15.65300 -38.03600 1.000 65.09259 126 PRO B CA 1
ATOM 4222 C C . PRO B 1 132 ? -14.19100 14.50200 -38.88600 1.000 68.61363 126 PRO B C 1
ATOM 4223 O O . PRO B 1 132 ? -15.38600 14.23200 -38.96500 1.000 65.16665 126 PRO B O 1
ATOM 4227 N N . PHE B 1 133 ? -13.24000 13.80500 -39.51100 1.000 76.88613 127 PHE B N 1
ATOM 4228 C CA . PHE B 1 133 ? -13.47700 12.55900 -40.24600 1.000 69.30665 127 PHE B CA 1
ATOM 4229 C C . PHE B 1 133 ? -14.28600 12.79500 -41.51600 1.000 73.67901 127 PHE B C 1
ATOM 4230 O O . PHE B 1 133 ? -15.24100 12.07700 -41.80800 1.000 70.34156 127 PHE B O 1
ATOM 4238 N N . GLY B 1 134 ? -13.84700 13.77700 -42.30000 1.000 83.22561 128 GLY B N 1
ATOM 4239 C CA . GLY B 1 134 ? -14.44200 14.04300 -43.59900 1.000 80.65776 128 GLY B CA 1
ATOM 4240 C C . GLY B 1 134 ? -15.92700 14.29100 -43.49100 1.000 88.67006 128 GLY B C 1
ATOM 4241 O O . GLY B 1 134 ? -16.41800 14.91900 -42.54400 1.000 94.19025 128 GLY B O 1
ATOM 4242 N N . HIS B 1 135 ? -16.66800 13.77400 -44.46500 1.000 90.13672 129 HIS B N 1
ATOM 4243 C CA . HIS B 1 135 ? -18.10900 13.92200 -44.38500 1.000 82.10446 129 HIS B CA 1
ATOM 4244 C C . HIS B 1 135 ? -18.75400 12.89000 -43.47400 1.000 76.61471 129 HIS B C 1
ATOM 4245 O O . HIS B 1 135 ? -19.93200 13.04000 -43.13400 1.000 87.30671 129 HIS B O 1
ATOM 4252 N N . PHE B 1 136 ? -18.03700 11.83800 -43.09000 1.000 65.24896 130 PHE B N 1
ATOM 4253 C CA . PHE B 1 136 ? -18.62500 10.87800 -42.16700 1.000 65.72608 130 PHE B CA 1
ATOM 4254 C C . PHE B 1 136 ? -18.77500 11.43600 -40.75400 1.000 70.26612 130 PHE B C 1
ATOM 4255 O O . PHE B 1 136 ? -19.56300 10.89400 -39.97200 1.000 74.39054 130 PHE B O 1
ATOM 4263 N N . GLY B 1 137 ? -18.03100 12.48100 -40.39100 1.000 66.34009 131 GLY B N 1
ATOM 4264 C CA . GLY B 1 137 ? -18.36700 13.20200 -39.17400 1.000 67.85103 131 GLY B CA 1
ATOM 4265 C C . GLY B 1 137 ? -19.75100 13.81600 -39.25400 1.000 78.29025 131 GLY B C 1
ATOM 4266 O O . GLY B 1 137 ? -20.51800 13.78700 -38.28700 1.000 75.57128 131 GLY B O 1
ATOM 4267 N N . GLU B 1 138 ? -20.08600 14.37100 -40.42200 1.000 87.02419 132 GLU B N 1
ATOM 4268 C CA . GLU B 1 138 ? -21.42400 14.88500 -40.69300 1.000 78.43041 132 GLU B CA 1
ATOM 4269 C C . GLU B 1 138 ? -22.46100 13.77000 -40.65800 1.000 80.61354 132 GLU B C 1
ATOM 4270 O O . GLU B 1 138 ? -23.50500 13.89700 -40.00300 1.000 76.54764 132 GLU B O 1
ATOM 4276 N N . TYR B 1 139 ? -22.19100 12.66700 -41.37100 1.000 80.99588 133 TYR B N 1
ATOM 4277 C CA . TYR B 1 139 ? -23.15200 11.56700 -41.44300 1.000 73.85882 133 TYR B CA 1
ATOM 4278 C C . TYR B 1 139 ? -23.44500 10.98900 -40.06500 1.000 70.84727 133 TYR B C 1
ATOM 4279 O O . TYR B 1 139 ? -24.60400 10.76700 -39.70900 1.000 73.14659 133 TYR B O 1
ATOM 4288 N N . ALA B 1 140 ? -22.41000 10.79700 -39.25800 1.000 70.79455 134 ALA B N 1
ATOM 4289 C CA . ALA B 1 140 ? -22.58200 10.17600 -37.95000 1.000 82.54742 134 ALA B CA 1
ATOM 4290 C C . ALA B 1 140 ? -23.53300 10.97000 -37.05700 1.000 76.90663 134 ALA B C 1
ATOM 4291 O O . ALA B 1 140 ? -24.31600 10.38300 -36.30200 1.000 70.37050 134 ALA B O 1
ATOM 4293 N N . ILE B 1 141 ? -23.44700 12.30400 -37.10000 1.000 77.00838 135 ILE B N 1
ATOM 4294 C CA . ILE B 1 141 ? -24.27700 13.14400 -36.24100 1.000 74.93801 135 ILE B CA 1
ATOM 4295 C C . ILE B 1 141 ? -25.73700 13.06900 -36.67200 1.000 76.33104 135 ILE B C 1
ATOM 4296 O O . ILE B 1 141 ? -26.62800 12.78300 -35.86300 1.000 77.62208 135 ILE B O 1
ATOM 4301 N N . ASN B 1 142 ? -25.99900 13.32700 -37.95500 1.000 74.15360 136 ASN B N 1
ATOM 4302 C CA . ASN B 1 142 ? -27.36600 13.28400 -38.46000 1.000 75.15046 136 ASN B CA 1
ATOM 4303 C C . ASN B 1 142 ? -27.96900 11.91100 -38.23800 1.000 74.38787 136 ASN B C 1
ATOM 4304 O O . ASN B 1 142 ? -29.11500 11.78700 -37.79200 1.000 74.86225 136 ASN B O 1
ATOM 4309 N N . ASP B 1 143 ? -27.18700 10.87000 -38.50700 1.000 72.75981 137 ASP B N 1
ATOM 4310 C CA . ASP B 1 143 ? -27.64300 9.50500 -38.30200 1.000 71.88557 137 ASP B CA 1
ATOM 4311 C C . ASP B 1 143 ? -27.99500 9.25200 -36.84200 1.000 76.45313 137 ASP B C 1
ATOM 4312 O O . ASP B 1 143 ? -29.02300 8.63100 -36.55000 1.000 89.40201 137 ASP B O 1
ATOM 4317 N N . TRP B 1 144 ? -27.18100 9.74800 -35.90500 1.000 71.65575 138 TRP B N 1
ATOM 4318 C CA . TRP B 1 144 ? -27.49400 9.52500 -34.49600 1.000 71.33632 138 TRP B CA 1
ATOM 4319 C C . TRP B 1 144 ? -28.80200 10.20300 -34.11500 1.000 73.67239 138 TRP B C 1
ATOM 4320 O O . TRP B 1 144 ? -29.66900 9.59600 -33.47400 1.000 76.65208 138 TRP B O 1
ATOM 4331 N N . PHE B 1 145 ? -28.95600 11.46900 -34.49800 1.000 74.25938 139 PHE B N 1
ATOM 4332 C CA . PHE B 1 145 ? -30.16600 12.19800 -34.16100 1.000 76.32879 139 PHE B CA 1
ATOM 4333 C C . PHE B 1 145 ? -31.36100 11.66900 -34.94900 1.000 88.99333 139 PHE B C 1
ATOM 4334 O O . PHE B 1 145 ? -32.48700 11.61400 -34.43500 1.000 79.59246 139 PHE B O 1
ATOM 4342 N N . GLU B 1 146 ? -31.13500 11.26600 -36.19800 1.000 97.95500 140 GLU B N 1
ATOM 4343 C CA . GLU B 1 146 ? -32.21800 10.68300 -36.97300 1.000 82.64588 140 GLU B CA 1
ATOM 4344 C C . GLU B 1 146 ? -32.81700 9.50100 -36.22500 1.000 78.36652 140 GLU B C 1
ATOM 4345 O O . GLU B 1 146 ? -34.03600 9.30900 -36.21200 1.000 99.21287 140 GLU B O 1
ATOM 4351 N N . ARG B 1 147 ? -31.96700 8.73900 -35.53900 1.000 75.02700 141 ARG B N 1
ATOM 4352 C CA . ARG B 1 147 ? -32.36300 7.51600 -34.85500 1.000 73.00953 141 ARG B CA 1
ATOM 4353 C C . ARG B 1 147 ? -32.90000 7.79200 -33.45400 1.000 76.08210 141 ARG B C 1
ATOM 4354 O O . ARG B 1 147 ? -33.90200 7.19100 -33.05500 1.000 102.69749 141 ARG B O 1
ATOM 4362 N N . ASN B 1 148 ? -32.26200 8.68700 -32.68100 1.000 72.54665 142 ASN B N 1
ATOM 4363 C CA . ASN B 1 148 ? -32.60800 8.85100 -31.27500 1.000 77.40428 142 ASN B CA 1
ATOM 4364 C C . ASN B 1 148 ? -33.19100 10.19800 -30.87600 1.000 81.85727 142 ASN B C 1
ATOM 4365 O O . ASN B 1 148 ? -33.61600 10.33600 -29.72100 1.000 79.62704 142 ASN B O 1
ATOM 4370 N N . LEU B 1 149 ? -33.23700 11.18700 -31.77300 1.000 83.59962 143 LEU B N 1
ATOM 4371 C CA . LEU B 1 149 ? -33.79700 12.48500 -31.40100 1.000 78.80822 143 LEU B CA 1
ATOM 4372 C C . LEU B 1 149 ? -35.29000 12.39400 -31.09800 1.000 85.27592 143 LEU B C 1
ATOM 4373 O O . LEU B 1 149 ? -35.75600 12.94300 -30.09300 1.000 98.54210 143 LEU B O 1
ATOM 4378 N N . ASP B 1 150 ? -36.06500 11.73400 -31.97100 1.000 81.24950 144 ASP B N 1
ATOM 4379 C CA . ASP B 1 150 ? -37.52400 11.78900 -31.84800 1.000 91.92086 144 ASP B CA 1
ATOM 4380 C C . ASP B 1 150 ? -37.98600 11.28500 -30.48600 1.000 91.79821 144 ASP B C 1
ATOM 4381 O O . ASP B 1 150 ? -38.83900 11.90500 -29.84400 1.000 90.49591 144 ASP B O 1
ATOM 4386 N N . ALA B 1 151 ? -37.46000 10.14100 -30.04400 1.000 92.83138 145 ALA B N 1
ATOM 4387 C CA . ALA B 1 151 ? -37.80800 9.64800 -28.71500 1.000 88.93245 145 ALA B CA 1
ATOM 4388 C C . ALA B 1 151 ? -37.32300 10.59900 -27.62200 1.000 93.57403 145 ALA B C 1
ATOM 4389 O O . ALA B 1 151 ? -38.03200 10.83300 -26.63700 1.000 109.36026 145 ALA B O 1
ATOM 4391 N N . LEU B 1 152 ? -36.12400 11.16800 -27.78500 1.000 81.73962 146 LEU B N 1
ATOM 4392 C CA . LEU B 1 152 ? -35.57500 12.06700 -26.77000 1.000 88.82572 146 LEU B CA 1
ATOM 4393 C C . LEU B 1 152 ? -36.37300 13.36400 -26.65700 1.000 103.29613 146 LEU B C 1
ATOM 4394 O O . LEU B 1 152 ? -36.64400 13.83400 -25.54300 1.000 113.33026 146 LEU B O 1
ATOM 4399 N N . PHE B 1 153 ? -36.73700 13.97500 -27.79100 1.000 100.83024 147 PHE B N 1
ATOM 4400 C CA . PHE B 1 153 ? -37.50700 15.21600 -27.73300 1.000 94.53236 147 PHE B CA 1
ATOM 4401 C C . PHE B 1 153 ? -38.89600 14.97000 -27.17200 1.000 87.42957 147 PHE B C 1
ATOM 4402 O O . PHE B 1 153 ? -39.45400 15.83600 -26.48900 1.000 83.43683 147 PHE B O 1
ATOM 4410 N N . GLU B 1 154 ? -39.45800 13.79300 -27.44800 1.000 95.26999 148 GLU B N 1
ATOM 4411 C CA . GLU B 1 154 ? -40.80500 13.47400 -26.99000 1.000 97.12950 148 GLU B CA 1
ATOM 4412 C C . GLU B 1 154 ? -40.90200 13.53800 -25.47100 1.000 91.50018 148 GLU B C 1
ATOM 4413 O O . GLU B 1 154 ? -41.90100 14.01800 -24.92700 1.000 103.76175 148 GLU B O 1
ATOM 4419 N N . ARG B 1 155 ? -39.87400 13.06100 -24.77000 1.000 89.46335 149 ARG B N 1
ATOM 4420 C CA . ARG B 1 155 ? -39.86400 13.15000 -23.31400 1.000 91.81254 149 ARG B CA 1
ATOM 4421 C C . ARG B 1 155 ? -39.77300 14.59500 -22.82700 1.000 86.70339 149 ARG B C 1
ATOM 4422 O O . ARG B 1 155 ? -40.31400 14.92300 -21.76600 1.000 79.65555 149 ARG B O 1
ATOM 4424 N N . ARG B 1 156 ? -39.07900 15.46100 -23.57000 1.000 92.16912 150 ARG B N 1
ATOM 4425 C CA . ARG B 1 156 ? -38.89200 16.85200 -23.15700 1.000 89.03405 150 ARG B CA 1
ATOM 4426 C C . ARG B 1 156 ? -40.11300 17.71400 -23.47600 1.000 89.19798 150 ARG B C 1
ATOM 4427 O O . ARG B 1 156 ? -40.43600 18.63300 -22.71700 1.000 92.43670 150 ARG B O 1
ATOM 4429 N N . VAL B 1 157 ? -40.76500 17.48000 -24.61300 1.000 89.20493 151 VAL B N 1
ATOM 4430 C CA . VAL B 1 157 ? -41.98400 18.20200 -24.98400 1.000 93.83784 151 VAL B CA 1
ATOM 4431 C C . VAL B 1 157 ? -43.05500 17.17300 -25.32600 1.000 98.20499 151 VAL B C 1
ATOM 4432 O O . VAL B 1 157 ? -43.04800 16.65100 -26.45500 1.000 103.87441 151 VAL B O 1
ATOM 4434 N N . PRO B 1 158 ? -43.97400 16.85400 -24.42900 1.000 101.04720 152 PRO B N 1
ATOM 4435 C CA . PRO B 1 158 ? -44.89000 15.73000 -24.65900 1.000 107.16359 152 PRO B CA 1
ATOM 4436 C C . PRO B 1 158 ? -45.74800 15.99200 -25.88900 1.000 116.77408 152 PRO B C 1
ATOM 4437 O O . PRO B 1 158 ? -46.11200 17.12200 -26.20400 1.000 120.19270 152 PRO B O 1
ATOM 4441 N N . PRO B 1 159 ? -46.16100 14.90800 -26.58600 1.000 121.96063 153 PRO B N 1
ATOM 4442 C CA . PRO B 1 159 ? -47.00500 15.08100 -27.77300 1.000 123.93796 153 PRO B CA 1
ATOM 4443 C C . PRO B 1 159 ? -48.32100 15.75300 -27.41800 1.000 129.29633 153 PRO B C 1
ATOM 4444 O O . PRO B 1 159 ? -48.99100 15.38500 -26.44900 1.000 128.61408 153 PRO B O 1
ATOM 4448 N N . GLY B 1 160 ? -48.68900 16.74400 -28.22400 1.000 135.37095 154 GLY B N 1
ATOM 4449 C CA . GLY B 1 160 ? -49.84600 17.55700 -27.93200 1.000 140.78257 154 GLY B CA 1
ATOM 4450 C C . GLY B 1 160 ? -49.41600 18.93900 -27.49100 1.000 140.97083 154 GLY B C 1
ATOM 4451 O O . GLY B 1 160 ? -49.55200 19.91300 -28.23900 1.000 143.34850 154 GLY B O 1
ATOM 4452 N N . GLN B 1 161 ? -48.88600 19.02700 -26.27200 1.000 135.80293 155 GLN B N 1
ATOM 4453 C CA . GLN B 1 161 ? -48.39100 20.29600 -25.76100 1.000 125.54015 155 GLN B CA 1
ATOM 4454 C C . GLN B 1 161 ? -47.23300 20.78500 -26.61900 1.000 113.86897 155 GLN B C 1
ATOM 4455 O O . GLN B 1 161 ? -46.40800 19.99400 -27.07900 1.000 110.83508 155 GLN B O 1
ATOM 4457 N N . GLY B 1 162 ? -47.18000 22.08900 -26.83900 1.000 112.14834 156 GLY B N 1
ATOM 4458 C CA . GLY B 1 162 ? -46.07200 22.69300 -27.55300 1.000 102.13030 156 GLY B CA 1
ATOM 4459 C C . GLY B 1 162 ? -46.38100 22.98300 -29.01100 1.000 103.30989 156 GLY B C 1
ATOM 4460 O O . GLY B 1 162 ? -47.05300 22.21100 -29.70500 1.000 111.72216 156 GLY B O 1
ATOM 4461 N N . ASP B 1 163 ? -45.81400 24.08200 -29.50200 1.000 103.77007 157 ASP B N 1
ATOM 4462 C CA . ASP B 1 163 ? -46.03600 24.55100 -30.86600 1.000 105.40691 157 ASP B CA 1
ATOM 4463 C C . ASP B 1 163 ? -45.52600 23.54200 -31.89000 1.000 108.72623 157 ASP B C 1
ATOM 4464 O O . ASP B 1 163 ? -44.32300 23.26000 -31.95700 1.000 109.67180 157 ASP B O 1
ATOM 4469 N N . GLY B 1 164 ? -46.45600 23.02200 -32.69700 1.000 104.07408 158 GLY B N 1
ATOM 4470 C CA . GLY B 1 164 ? -46.12600 21.96900 -33.64700 1.000 100.13965 158 GLY B CA 1
ATOM 4471 C C . GLY B 1 164 ? -45.26400 22.38700 -34.82800 1.000 101.85723 158 GLY B C 1
ATOM 4472 O O . GLY B 1 164 ? -44.40800 21.61600 -35.27200 1.000 117.76802 158 GLY B O 1
ATOM 4473 N N . LEU B 1 165 ? -45.49500 23.58200 -35.38700 1.000 101.57286 159 LEU B N 1
ATOM 4474 C CA . LEU B 1 165 ? -44.67900 24.01300 -36.52600 1.000 102.98288 159 LEU B CA 1
ATOM 4475 C C . LEU B 1 165 ? -43.21600 24.20300 -36.13400 1.000 103.23635 159 LEU B C 1
ATOM 4476 O O . LEU B 1 165 ? -42.31000 23.74000 -36.83700 1.000 99.02649 159 LEU B O 1
ATOM 4481 N N . LEU B 1 166 ? -42.96400 24.90300 -35.02500 1.000 105.41142 160 LEU B N 1
ATOM 4482 C CA . LEU B 1 166 ? -41.59300 25.06400 -34.55800 1.000 109.67374 160 LEU B CA 1
ATOM 4483 C C . LEU B 1 166 ? -40.98800 23.72100 -34.19500 1.000 107.98685 160 LEU B C 1
ATOM 4484 O O . LEU B 1 166 ? -39.78700 23.50200 -34.39200 1.000 102.16285 160 LEU B O 1
ATOM 4489 N N . GLN B 1 167 ? -41.79700 22.81500 -33.65100 1.000 113.77791 161 GLN B N 1
ATOM 4490 C CA . GLN B 1 167 ? -41.28500 21.49100 -33.33200 1.000 107.74782 161 GLN B CA 1
ATOM 4491 C C . GLN B 1 167 ? -40.80300 20.76700 -34.58200 1.000 107.20498 161 GLN B C 1
ATOM 4492 O O . GLN B 1 167 ? -39.66500 20.28400 -34.63000 1.000 93.67228 161 GLN B O 1
ATOM 4498 N N . GLN B 1 168 ? -41.65500 20.68800 -35.60800 1.000 111.36322 162 GLN B N 1
ATOM 4499 C CA . GLN B 1 168 ? -41.23500 20.05600 -36.85200 1.000 104.71082 162 GLN B CA 1
ATOM 4500 C C . GLN B 1 168 ? -40.07100 20.80700 -37.47500 1.000 105.50125 162 GLN B C 1
ATOM 4501 O O . GLN B 1 168 ? -39.26300 20.20900 -38.19400 1.000 107.14276 162 GLN B O 1
ATOM 4504 N N . ARG B 1 169 ? -39.98000 22.11900 -37.23000 1.000 104.70755 163 ARG B N 1
ATOM 4505 C CA . ARG B 1 169 ? -38.82300 22.87300 -37.70200 1.000 100.00860 163 ARG B CA 1
ATOM 4506 C C . ARG B 1 169 ? -37.58300 22.56200 -36.87500 1.000 102.73911 163 ARG B C 1
ATOM 4507 O O . ARG B 1 169 ? -36.49000 22.41300 -37.42900 1.000 105.84572 163 ARG B O 1
ATOM 4515 N N . MET B 1 170 ? -37.72700 22.45300 -35.55100 1.000 104.07865 164 MET B N 1
ATOM 4516 C CA . MET B 1 170 ? -36.57300 22.12000 -34.71900 1.000 94.18862 164 MET B CA 1
ATOM 4517 C C . MET B 1 170 ? -36.09300 20.70300 -34.98800 1.000 92.40985 164 MET B C 1
ATOM 4518 O O . MET B 1 170 ? -34.88800 20.43700 -34.97800 1.000 88.99131 164 MET B O 1
ATOM 4523 N N . LEU B 1 171 ? -37.02600 19.77800 -35.20500 1.000 99.20861 165 LEU B N 1
ATOM 4524 C CA . LEU B 1 171 ? -36.65100 18.38800 -35.41300 1.000 87.33236 165 LEU B CA 1
ATOM 4525 C C . LEU B 1 171 ? -35.80200 18.23900 -36.66400 1.000 86.52191 165 LEU B C 1
ATOM 4526 O O . LEU B 1 171 ? -34.70000 17.68700 -36.61600 1.000 85.02483 165 LEU B O 1
ATOM 4531 N N . THR B 1 172 ? -36.29400 18.73400 -37.80000 1.000 89.72541 166 THR B N 1
ATOM 4532 C CA . THR B 1 172 ? -35.50800 18.62300 -39.02500 1.000 93.32097 166 THR B CA 1
ATOM 4533 C C . THR B 1 172 ? -34.23600 19.45500 -38.95800 1.000 92.53252 166 THR B C 1
ATOM 4534 O O . THR B 1 172 ? -33.23700 19.10200 -39.59400 1.000 89.18794 166 THR B O 1
ATOM 4538 N N . ASP B 1 173 ? -34.26300 20.56400 -38.21400 1.000 94.19459 167 ASP B N 1
ATOM 4539 C CA . ASP B 1 173 ? -33.08600 21.41700 -38.07200 1.000 91.42897 167 ASP B CA 1
ATOM 4540 C C . ASP B 1 173 ? -31.93200 20.64500 -37.44100 1.000 88.88523 167 ASP B C 1
ATOM 4541 O O . ASP B 1 173 ? -30.82200 20.61600 -37.98100 1.000 101.24513 167 ASP B O 1
ATOM 4546 N N . LEU B 1 174 ? -32.18800 19.99600 -36.30300 1.000 87.42758 168 LEU B N 1
ATOM 4547 C CA . LEU B 1 174 ? -31.15900 19.23100 -35.60500 1.000 86.42830 168 LEU B CA 1
ATOM 4548 C C . LEU B 1 174 ? -30.71500 18.00400 -36.38800 1.000 87.53446 168 LEU B C 1
ATOM 4549 O O . LEU B 1 174 ? -29.57200 17.55900 -36.23900 1.000 98.85596 168 LEU B O 1
ATOM 4554 N N . LYS B 1 175 ? -31.61400 17.41300 -37.17000 1.000 87.23987 169 LYS B N 1
ATOM 4555 C CA . LYS B 1 175 ? -31.29600 16.22300 -37.94800 1.000 86.86520 169 LYS B CA 1
ATOM 4556 C C . LYS B 1 175 ? -30.46700 16.53300 -39.18900 1.000 89.60984 169 LYS B C 1
ATOM 4557 O O . LYS B 1 175 ? -29.85900 15.61700 -39.74900 1.000 90.03820 169 LYS B O 1
ATOM 4563 N N . HIS B 1 176 ? -30.45400 17.78200 -39.65000 1.000 106.81371 170 HIS B N 1
ATOM 4564 C CA . HIS B 1 176 ? -29.70800 18.19500 -40.83900 1.000 108.17959 170 HIS B CA 1
ATOM 4565 C C . HIS B 1 176 ? -28.53000 19.05500 -40.38600 1.000 110.62345 170 HIS B C 1
ATOM 4566 O O . HIS B 1 176 ? -28.61500 20.28300 -40.36700 1.000 122.21698 170 HIS B O 1
ATOM 4573 N N . PHE B 1 177 ? -27.42000 18.41000 -40.04900 1.000 99.98533 171 PHE B N 1
ATOM 4574 C CA . PHE B 1 177 ? -26.21000 19.12500 -39.68200 1.000 94.81210 171 PHE B CA 1
ATOM 4575 C C . PHE B 1 177 ? -25.42300 19.42400 -40.94800 1.000 96.76197 171 PHE B C 1
ATOM 4576 O O . PHE B 1 177 ? -25.38200 18.60100 -41.86700 1.000 96.05435 171 PHE B O 1
ATOM 4584 N N . GLU B 1 178 ? -24.88600 20.64500 -41.03100 1.000 99.98795 172 GLU B N 1
ATOM 4585 C CA . GLU B 1 178 ? -23.99500 21.03700 -42.11700 1.000 95.16322 172 GLU B CA 1
ATOM 4586 C C . GLU B 1 178 ? -22.88100 21.93100 -41.59300 1.000 91.85225 172 GLU B C 1
ATOM 4587 O O . GLU B 1 178 ? -23.12000 22.81500 -40.76500 1.000 91.99290 172 GLU B O 1
ATOM 4593 N N . GLY B 1 179 ? -21.66700 21.70300 -42.10600 1.000 91.68472 173 GLY B N 1
ATOM 4594 C CA . GLY B 1 179 ? -20.51100 22.45000 -41.63400 1.000 85.84227 173 GLY B CA 1
ATOM 4595 C C . GLY B 1 179 ? -20.62200 23.94500 -41.86500 1.000 87.37359 173 GLY B C 1
ATOM 4596 O O . GLY B 1 179 ? -20.27900 24.73900 -40.98800 1.000 85.88231 173 GLY B O 1
ATOM 4597 N N . ASN B 1 180 ? -21.08300 24.35000 -43.05900 1.000 100.71588 174 ASN B N 1
ATOM 4598 C CA . ASN B 1 180 ? -21.19200 25.77800 -43.36700 1.000 102.97302 174 ASN B CA 1
ATOM 4599 C C . ASN B 1 180 ? -22.06900 26.49500 -42.34800 1.000 98.59773 174 ASN B C 1
ATOM 4600 O O . ASN B 1 180 ? -21.74100 27.60300 -41.90000 1.000 91.24014 174 ASN B O 1
ATOM 4605 N N . ALA B 1 181 ? -23.19100 25.87500 -41.97300 1.000 99.28858 175 ALA B N 1
ATOM 4606 C CA . ALA B 1 181 ? -24.05200 26.46100 -40.95800 1.000 96.47753 175 ALA B CA 1
ATOM 4607 C C . ALA B 1 181 ? -23.34300 26.52200 -39.62000 1.000 93.41845 175 ALA B C 1
ATOM 4608 O O . ALA B 1 181 ? -23.38400 27.55100 -38.93300 1.000 93.39112 175 ALA B O 1
ATOM 4610 N N . GLN B 1 182 ? -22.65400 25.44100 -39.24800 1.000 89.79381 176 GLN B N 1
ATOM 4611 C CA . GLN B 1 182 ? -21.91900 25.45000 -37.98900 1.000 87.99927 176 GLN B CA 1
ATOM 4612 C C . GLN B 1 182 ? -20.80500 26.49200 -38.01200 1.000 84.07684 176 GLN B C 1
ATOM 4613 O O . GLN B 1 182 ? -20.54900 27.15900 -37.00400 1.000 82.76716 176 GLN B O 1
ATOM 4619 N N . ALA B 1 183 ? -20.17400 26.69000 -39.17100 1.000 82.91473 177 ALA B N 1
ATOM 4620 C CA . ALA B 1 183 ? -19.12100 27.69600 -39.27600 1.000 81.61219 177 ALA B CA 1
ATOM 4621 C C . ALA B 1 183 ? -19.64100 29.07800 -38.91000 1.000 84.97401 177 ALA B C 1
ATOM 4622 O O . ALA B 1 183 ? -18.95800 29.83900 -38.21600 1.000 81.20515 177 ALA B O 1
ATOM 4624 N N . ILE B 1 184 ? -20.85000 29.41900 -39.36900 1.000 95.55458 178 ILE B N 1
ATOM 4625 C CA . ILE B 1 184 ? -21.47000 30.67400 -38.96000 1.000 92.82513 178 ILE B CA 1
ATOM 4626 C C . ILE B 1 184 ? -21.69800 30.66700 -37.45700 1.000 89.07568 178 ILE B C 1
ATOM 4627 O O . ILE B 1 184 ? -21.37500 31.63100 -36.75500 1.000 94.10961 178 ILE B O 1
ATOM 4632 N N . ARG B 1 185 ? -22.26000 29.57600 -36.94100 1.000 84.74374 179 ARG B N 1
ATOM 4633 C CA . ARG B 1 185 ? -22.54100 29.51600 -35.51500 1.000 84.13591 179 ARG B CA 1
ATOM 4634 C C . ARG B 1 185 ? -21.24300 29.56400 -34.71700 1.000 91.41404 179 ARG B C 1
ATOM 4635 O O . ARG B 1 185 ? -21.17400 30.19200 -33.65400 1.000 98.72546 179 ARG B O 1
ATOM 4643 N N . LEU B 1 186 ? -20.19700 28.91900 -35.23400 1.000 86.84537 180 LEU B N 1
ATOM 4644 C CA . LEU B 1 186 ? -18.91700 28.87000 -34.53800 1.000 80.71927 180 LEU B CA 1
ATOM 4645 C C . LEU B 1 186 ? -18.30800 30.26000 -34.40200 1.000 88.97452 180 LEU B C 1
ATOM 4646 O O . LEU B 1 186 ? -17.94400 30.68500 -33.29900 1.000 97.56863 180 LEU B O 1
ATOM 4651 N N . VAL B 1 187 ? -18.17400 30.98300 -35.51700 1.000 83.26807 181 VAL B N 1
ATOM 4652 C CA . VAL B 1 187 ? -17.54100 32.29600 -35.46000 1.000 86.88502 181 VAL B CA 1
ATOM 4653 C C . VAL B 1 187 ? -18.42600 33.29500 -34.72400 1.000 90.62296 181 VAL B C 1
ATOM 4654 O O . VAL B 1 187 ? -17.93100 34.18100 -34.01900 1.000 91.41490 181 VAL B O 1
ATOM 4658 N N . VAL B 1 188 ? -19.73900 33.18300 -34.87800 1.000 89.47832 182 VAL B N 1
ATOM 4659 C CA . VAL B 1 188 ? -20.62900 34.21000 -34.35300 1.000 94.06034 182 VAL B CA 1
ATOM 4660 C C . VAL B 1 188 ? -20.98900 33.95600 -32.89700 1.000 92.30329 182 VAL B C 1
ATOM 4661 O O . VAL B 1 188 ? -20.82200 34.83500 -32.04700 1.000 87.48558 182 VAL B O 1
ATOM 4665 N N . LYS B 1 189 ? -21.50200 32.76500 -32.58200 1.000 95.21848 183 LYS B N 1
ATOM 4666 C CA . LYS B 1 189 ? -22.11900 32.52300 -31.28400 1.000 95.07479 183 LYS B CA 1
ATOM 4667 C C . LYS B 1 189 ? -21.31400 31.63100 -30.34700 1.000 97.39732 183 LYS B C 1
ATOM 4668 O O . LYS B 1 189 ? -21.69300 31.50500 -29.18000 1.000 106.70342 183 LYS B O 1
ATOM 4674 N N . LEU B 1 190 ? -20.21500 31.03000 -30.80000 1.000 91.41531 184 LEU B N 1
ATOM 4675 C CA . LEU B 1 190 ? -19.40100 30.16200 -29.95200 1.000 84.48053 184 LEU B CA 1
ATOM 4676 C C . LEU B 1 190 ? -18.02100 30.73600 -29.67000 1.000 80.35222 184 LEU B C 1
ATOM 4677 O O . LEU B 1 190 ? -17.61400 30.83700 -28.51000 1.000 74.89352 184 LEU B O 1
ATOM 4682 N N . LEU B 1 191 ? -17.28100 31.11000 -30.71000 1.000 84.49852 185 LEU B N 1
ATOM 4683 C CA . LEU B 1 191 ? -16.00700 31.78700 -30.52600 1.000 83.23232 185 LEU B CA 1
ATOM 4684 C C . LEU B 1 191 ? -16.18200 33.29600 -30.33900 1.000 78.06990 185 LEU B C 1
ATOM 4685 O O . LEU B 1 191 ? -15.20500 33.98100 -30.02500 1.000 73.27480 185 LEU B O 1
ATOM 4690 N N . ARG B 1 192 ? -17.38600 33.81400 -30.57400 1.000 83.10277 186 ARG B N 1
ATOM 4691 C CA . ARG B 1 192 ? -17.74000 35.21700 -30.38500 1.000 88.77417 186 ARG B CA 1
ATOM 4692 C C . ARG B 1 192 ? -16.68200 36.13200 -31.01800 1.000 92.67366 186 ARG B C 1
ATOM 4693 O O . ARG B 1 192 ? -16.25200 37.12600 -30.42400 1.000 99.69312 186 ARG B O 1
ATOM 4698 N N . LEU B 1 193 ? -16.26000 35.79900 -32.24900 1.000 88.77114 187 LEU B N 1
ATOM 4699 C CA . LEU B 1 193 ? -15.23300 36.61200 -32.91600 1.000 89.58910 187 LEU B CA 1
ATOM 4700 C C . LEU B 1 193 ? -15.74700 37.99700 -33.31400 1.000 97.95239 187 LEU B C 1
ATOM 4701 O O . LEU B 1 193 ? -14.94500 38.92800 -33.43200 1.000 107.04590 187 LEU B O 1
ATOM 4706 N N . ASN B 1 194 ? -17.05800 38.16100 -33.49100 1.000 97.68503 188 ASN B N 1
ATOM 4707 C CA . ASN B 1 194 ? -17.67200 39.45700 -33.80300 1.000 102.21258 188 ASN B CA 1
ATOM 4708 C C . ASN B 1 194 ? -17.01300 40.09800 -35.02500 1.000 106.29997 188 ASN B C 1
ATOM 4709 O O . ASN B 1 194 ? -16.56700 41.24600 -34.99700 1.000 109.03238 188 ASN B O 1
ATOM 4714 N N . LEU B 1 195 ? -16.95300 39.33300 -36.11200 1.000 103.55185 189 LEU B N 1
ATOM 4715 C CA . LEU B 1 195 ? -16.43700 39.82500 -37.37800 1.000 97.43024 189 LEU B CA 1
ATOM 4716 C C . LEU B 1 195 ? -17.51800 40.64200 -38.07300 1.000 103.31609 189 LEU B C 1
ATOM 4717 O O . LEU B 1 195 ? -18.70900 40.51700 -37.77300 1.000 111.67529 189 LEU B O 1
ATOM 4722 N N . THR B 1 196 ? -17.09600 41.48500 -39.01000 1.000 97.91935 190 THR B N 1
ATOM 4723 C CA . THR B 1 196 ? -18.06300 42.23900 -39.79300 1.000 98.64646 190 THR B CA 1
ATOM 4724 C C . THR B 1 196 ? -19.01800 41.28400 -40.49700 1.000 104.80786 190 THR B C 1
ATOM 4725 O O . THR B 1 196 ? -18.65300 40.16300 -40.86100 1.000 104.53927 190 THR B O 1
ATOM 4729 N N . TYR B 1 197 ? -20.26500 41.73300 -40.67500 1.000 111.24934 191 TYR B N 1
ATOM 4730 C CA . TYR B 1 197 ? -21.24000 40.90200 -41.37200 1.000 107.77547 191 TYR B CA 1
ATOM 4731 C C . TYR B 1 197 ? -20.76800 40.56600 -42.77800 1.000 110.71656 191 TYR B C 1
ATOM 4732 O O . TYR B 1 197 ? -21.05900 39.47800 -43.28900 1.000 110.27217 191 TYR B O 1
ATOM 4741 N N . THR B 1 198 ? -20.00600 41.46800 -43.39800 1.000 109.48680 192 THR B N 1
ATOM 4742 C CA . THR B 1 198 ? -19.53000 41.23700 -44.75600 1.000 104.44346 192 THR B CA 1
ATOM 4743 C C . THR B 1 198 ? -18.59900 40.03400 -44.80200 1.000 106.67748 192 THR B C 1
ATOM 4744 O O . THR B 1 198 ? -18.72500 39.16400 -45.67200 1.000 110.06298 192 THR B O 1
ATOM 4748 N N . GLN B 1 199 ? -17.65500 39.96700 -43.86100 1.000 108.45373 193 GLN B N 1
ATOM 4749 C CA . GLN B 1 199 ? -16.74800 38.82900 -43.80000 1.000 106.60021 193 GLN B CA 1
ATOM 4750 C C . GLN B 1 199 ? -17.49300 37.54400 -43.46400 1.000 98.91893 193 GLN B C 1
ATOM 4751 O O . GLN B 1 199 ? -17.22400 36.49300 -44.05600 1.000 97.58078 193 GLN B O 1
ATOM 4757 N N . THR B 1 200 ? -18.43200 37.60600 -42.51600 1.000 97.06482 194 THR B N 1
ATOM 4758 C CA . THR B 1 200 ? -19.19000 36.41000 -42.16800 1.000 92.63509 194 THR B CA 1
ATOM 4759 C C . THR B 1 200 ? -20.03800 35.94300 -43.33800 1.000 93.89560 194 THR B C 1
ATOM 4760 O O . THR B 1 200 ? -20.23600 34.73500 -43.51200 1.000 90.81534 194 THR B O 1
ATOM 4764 N N . ALA B 1 201 ? -20.51800 36.88200 -44.16200 1.000 100.68118 195 ALA B N 1
ATOM 4765 C CA . ALA B 1 201 ? -21.39300 36.55400 -45.28400 1.000 100.32182 195 ALA B CA 1
ATOM 4766 C C . ALA B 1 201 ? -20.73500 35.62300 -46.29000 1.000 101.31609 195 ALA B C 1
ATOM 4767 O O . ALA B 1 201 ? -21.44100 34.90600 -47.00500 1.000 104.93886 195 ALA B O 1
ATOM 4769 N N . GLY B 1 202 ? -19.40300 35.60700 -46.35700 1.000 104.23770 196 GLY B N 1
ATOM 4770 C CA . GLY B 1 202 ? -18.73500 34.68800 -47.26000 1.000 108.95165 196 GLY B CA 1
ATOM 4771 C C . GLY B 1 202 ? -19.04300 33.23500 -46.95800 1.000 113.70498 196 GLY B C 1
ATOM 4772 O O . GLY B 1 202 ? -19.03600 32.39600 -47.86200 1.000 121.45596 196 GLY B O 1
ATOM 4773 N N . LEU B 1 203 ? -19.34600 32.92000 -45.69500 1.000 111.57567 197 LEU B N 1
ATOM 4774 C CA . LEU B 1 203 ? -19.63300 31.54600 -45.29600 1.000 106.20729 197 LEU B CA 1
ATOM 4775 C C . LEU B 1 203 ? -20.98900 31.04700 -45.78100 1.000 105.68402 197 LEU B C 1
ATOM 4776 O O . LEU B 1 203 ? -21.26900 29.85100 -45.64100 1.000 106.14697 197 LEU B O 1
ATOM 4781 N N . LEU B 1 204 ? -21.82700 31.91000 -46.35400 1.000 104.78808 198 LEU B N 1
ATOM 4782 C CA . LEU B 1 204 ? -23.15400 31.49400 -46.80500 1.000 111.23235 198 LEU B CA 1
ATOM 4783 C C . LEU B 1 204 ? -23.10000 30.88300 -48.20900 1.000 112.70872 198 LEU B C 1
ATOM 4784 O O . LEU B 1 204 ? -23.70100 31.38300 -49.16300 1.000 117.38891 198 LEU B O 1
ATOM 4789 N N . LYS B 1 205 ? -22.35800 29.77100 -48.31900 1.000 105.76675 199 LYS B N 1
ATOM 4790 C CA . LYS B 1 205 ? -22.28700 29.05700 -49.59200 1.000 108.30114 199 LYS B CA 1
ATOM 4791 C C . LYS B 1 205 ? -23.66900 28.56300 -49.99200 1.000 120.73731 199 LYS B C 1
ATOM 4792 O O . LYS B 1 205 ? -24.06700 28.66100 -51.15900 1.000 126.90077 199 LYS B O 1
ATOM 4794 N N . TYR B 1 206 ? -24.42000 28.04500 -49.03400 1.000 116.56168 200 TYR B N 1
ATOM 4795 C CA . TYR B 1 206 ? -25.79700 27.65600 -49.25400 1.000 123.16386 200 TYR B CA 1
ATOM 4796 C C . TYR B 1 206 ? -26.67900 28.63500 -48.49100 1.000 127.75183 200 TYR B C 1
ATOM 4797 O O . TYR B 1 206 ? -26.27100 29.18600 -47.46300 1.000 124.27023 200 TYR B O 1
ATOM 4799 N N . VAL B 1 207 ? -27.87200 28.88800 -49.02300 1.000 132.00370 201 VAL B N 1
ATOM 4800 C CA . VAL B 1 207 ? -28.75200 29.90300 -48.46300 1.000 128.31029 201 VAL B CA 1
ATOM 4801 C C . VAL B 1 207 ? -29.99500 29.31900 -47.80200 1.000 131.45605 201 VAL B C 1
ATOM 4802 O O . VAL B 1 207 ? -30.63300 30.02100 -47.00200 1.000 135.01135 201 VAL B O 1
ATOM 4804 N N . ARG B 1 208 ? -30.35600 28.07200 -48.09300 1.000 131.53065 202 ARG B N 1
ATOM 4805 C CA . ARG B 1 208 ? -31.55800 27.50300 -47.50200 1.000 129.50099 202 ARG B CA 1
ATOM 4806 C C . ARG B 1 208 ? -31.38900 27.37500 -45.99000 1.000 122.88099 202 ARG B C 1
ATOM 4807 O O . ARG B 1 208 ? -30.27500 27.14100 -45.50700 1.000 114.65885 202 ARG B O 1
ATOM 4809 N N . PRO B 1 209 ? -32.45500 27.55900 -45.21900 1.000 126.37624 203 PRO B N 1
ATOM 4810 C CA . PRO B 1 209 ? -32.40400 27.20000 -43.80100 1.000 120.49902 203 PRO B CA 1
ATOM 4811 C C . PRO B 1 209 ? -32.46100 25.69300 -43.62500 1.000 120.03259 203 PRO B C 1
ATOM 4812 O O . PRO B 1 209 ? -32.98100 24.96000 -44.47000 1.000 121.24876 203 PRO B O 1
ATOM 4816 N N . ALA B 1 210 ? -31.89700 25.23000 -42.51000 1.000 120.16108 204 ALA B N 1
ATOM 4817 C CA . ALA B 1 210 ? -31.98900 23.81600 -42.17500 1.000 121.93606 204 ALA B CA 1
ATOM 4818 C C . ALA B 1 210 ? -33.38900 23.43900 -41.72000 1.000 123.90124 204 ALA B C 1
ATOM 4819 O O . ALA B 1 210 ? -33.73800 22.25600 -41.75400 1.000 126.44330 204 ALA B O 1
ATOM 4821 N N . TYR B 1 211 ? -34.19100 24.42200 -41.29700 1.000 125.17995 205 TYR B N 1
ATOM 4822 C CA . TYR B 1 211 ? -35.59000 24.16200 -40.97500 1.000 128.26505 205 TYR B CA 1
ATOM 4823 C C . TYR B 1 211 ? -36.38700 23.83400 -42.23100 1.000 131.34642 205 TYR B C 1
ATOM 4824 O O . TYR B 1 211 ? -37.27300 22.97300 -42.20500 1.000 134.52197 205 TYR B O 1
ATOM 4826 N N . GLU B 1 212 ? -36.08800 24.50900 -43.33600 1.000 133.50616 206 GLU B N 1
ATOM 4827 C CA . GLU B 1 212 ? -36.73800 24.19300 -44.59700 1.000 142.42855 206 GLU B CA 1
ATOM 4828 C C . GLU B 1 212 ? -36.10300 22.94700 -45.21300 1.000 141.35419 206 GLU B C 1
ATOM 4829 O O . GLU B 1 212 ? -34.87700 22.80200 -45.19600 1.000 136.98550 206 GLU B O 1
ATOM 4831 N N . PRO B 1 213 ? -36.90600 22.03400 -45.75100 1.000 142.83423 207 PRO B N 1
ATOM 4832 C CA . PRO B 1 213 ? -36.36100 20.79100 -46.30700 1.000 141.85487 207 PRO B CA 1
ATOM 4833 C C . PRO B 1 213 ? -35.72400 21.00300 -47.67600 1.000 137.28203 207 PRO B C 1
ATOM 4834 O O . PRO B 1 213 ? -35.81800 22.06800 -48.28700 1.000 132.11107 207 PRO B O 1
ATOM 4838 N N . LYS B 1 214 ? -35.06200 19.93900 -48.15500 1.000 134.35451 208 LYS B N 1
ATOM 4839 C CA . LYS B 1 214 ? -34.32400 19.97700 -49.41100 1.000 132.81348 208 LYS B CA 1
ATOM 4840 C C . LYS B 1 214 ? -35.27900 19.83700 -50.59300 1.000 143.29132 208 LYS B C 1
ATOM 4841 O O . LYS B 1 214 ? -36.19300 19.01000 -50.55700 1.000 155.74092 208 LYS B O 1
ATOM 4843 N N . PRO B 1 215 ? -35.08500 20.62700 -51.66000 1.000 144.12573 209 PRO B N 1
ATOM 4844 C CA . PRO B 1 215 ? -35.95600 20.58600 -52.83900 1.000 155.15763 209 PRO B CA 1
ATOM 4845 C C . PRO B 1 215 ? -35.59100 19.45400 -53.79400 1.000 165.26265 209 PRO B C 1
ATOM 4846 O O . PRO B 1 215 ? -34.47300 18.94400 -53.69800 1.000 164.12643 209 PRO B O 1
ATOM 4850 N N . ASN B 1 221 ? -34.33900 26.81000 -58.22500 1.000 160.97330 215 ASN B N 1
ATOM 4851 C CA . ASN B 1 221 ? -33.86900 27.29800 -56.93300 1.000 150.65709 215 ASN B CA 1
ATOM 4852 C C . ASN B 1 221 ? -33.12100 26.21400 -56.16600 1.000 144.17462 215 ASN B C 1
ATOM 4853 O O . ASN B 1 221 ? -32.77200 26.39700 -55.00100 1.000 147.15271 215 ASN B O 1
ATOM 4855 N N . HIS B 1 222 ? -32.85900 25.08900 -56.83400 1.000 139.18862 216 HIS B N 1
ATOM 4856 C CA . HIS B 1 222 ? -32.34500 23.91400 -56.13700 1.000 132.97254 216 HIS B CA 1
ATOM 4857 C C . HIS B 1 222 ? -30.90000 24.10800 -55.68700 1.000 127.31250 216 HIS B C 1
ATOM 4858 O O . HIS B 1 222 ? -30.56000 23.81200 -54.53700 1.000 118.70381 216 HIS B O 1
ATOM 4860 N N . TYR B 1 223 ? -30.03500 24.61000 -56.57600 1.000 137.23320 217 TYR B N 1
ATOM 4861 C CA . TYR B 1 223 ? -28.59300 24.52700 -56.33500 1.000 140.30441 217 TYR B CA 1
ATOM 4862 C C . TYR B 1 223 ? -28.12400 25.47300 -55.23200 1.000 136.74769 217 TYR B C 1
ATOM 4863 O O . TYR B 1 223 ? -27.19200 25.13600 -54.49100 1.000 129.79337 217 TYR B O 1
ATOM 4865 N N . LEU B 1 224 ? -28.73500 26.64900 -55.10800 1.000 139.98425 218 LEU B N 1
ATOM 4866 C CA . LEU B 1 224 ? -28.37000 27.60100 -54.06500 1.000 128.98761 218 LEU B CA 1
ATOM 4867 C C . LEU B 1 224 ? -29.14900 27.39100 -52.77300 1.000 122.18499 218 LEU B C 1
ATOM 4868 O O . LEU B 1 224 ? -28.96300 28.16200 -51.82400 1.000 112.37039 218 LEU B O 1
ATOM 4870 N N . ASN B 1 225 ? -30.02100 26.37400 -52.72100 1.000 133.84878 219 ASN B N 1
ATOM 4871 C CA . ASN B 1 225 ? -30.77900 26.02000 -51.52400 1.000 130.69739 219 ASN B CA 1
ATOM 4872 C C . ASN B 1 225 ? -30.75100 24.51500 -51.26800 1.000 134.69198 219 ASN B C 1
ATOM 4873 O O . ASN B 1 225 ? -31.60700 23.99800 -50.54200 1.000 129.53809 219 ASN B O 1
ATOM 4875 N N . LYS B 1 226 ? -29.77900 23.80600 -51.84900 1.000 139.65972 220 LYS B N 1
ATOM 4876 C CA . LYS B 1 226 ? -29.72300 22.35200 -51.72100 1.000 141.69338 220 LYS B CA 1
ATOM 4877 C C . LYS B 1 226 ? -29.40800 21.93300 -50.29100 1.000 140.87628 220 LYS B C 1
ATOM 4878 O O . LYS B 1 226 ? -30.15400 21.15700 -49.68000 1.000 146.22854 220 LYS B O 1
ATOM 4880 N N . LYS B 1 227 ? -28.28700 22.44400 -49.73300 1.000 131.48884 221 LYS B N 1
ATOM 4881 C CA . LYS B 1 227 ? -27.75200 22.18100 -48.40900 1.000 123.38420 221 LYS B CA 1
ATOM 4882 C C . LYS B 1 227 ? -28.17200 23.27100 -47.42600 1.000 123.87826 221 LYS B C 1
ATOM 4883 O O . LYS B 1 227 ? -28.40900 24.41600 -47.82400 1.000 129.08904 221 LYS B O 1
ATOM 4885 N N . PRO B 1 228 ? -28.29000 22.93700 -46.14000 1.000 115.75560 222 PRO B N 1
ATOM 4886 C CA . PRO B 1 228 ? -28.60100 23.96000 -45.13100 1.000 111.53381 222 PRO B CA 1
ATOM 4887 C C . PRO B 1 228 ? -27.53600 25.04600 -45.07800 1.000 117.80470 222 PRO B C 1
ATOM 4888 O O . PRO B 1 228 ? -26.33400 24.76400 -45.05600 1.000 122.96182 222 PRO B O 1
ATOM 4892 N N . GLY B 1 229 ? -27.98500 26.29900 -45.04100 1.000 116.82011 223 GLY B N 1
ATOM 4893 C CA . GLY B 1 229 ? -27.05200 27.40700 -45.02600 1.000 115.84578 223 GLY B CA 1
ATOM 4894 C C . GLY B 1 229 ? -26.78800 27.95900 -43.64200 1.000 106.92786 223 GLY B C 1
ATOM 4895 O O . GLY B 1 229 ? -25.68500 28.44100 -43.36000 1.000 105.67960 223 GLY B O 1
ATOM 4896 N N . PHE B 1 230 ? -27.78700 27.87800 -42.76700 1.000 107.12492 224 PHE B N 1
ATOM 4897 C CA . PHE B 1 230 ? -27.62400 28.31600 -41.39100 1.000 106.00450 224 PHE B CA 1
ATOM 4898 C C . PHE B 1 230 ? -28.61500 27.56300 -40.51500 1.000 109.11329 224 PHE B C 1
ATOM 4899 O O . PHE B 1 230 ? -29.57300 26.95200 -41.00100 1.000 111.18384 224 PHE B O 1
ATOM 4907 N N . TYR B 1 231 ? -28.37100 27.61900 -39.21100 1.000 111.25828 225 TYR B N 1
ATOM 4908 C CA . TYR B 1 231 ? -29.23800 26.98800 -38.23100 1.000 110.07747 225 TYR B CA 1
ATOM 4909 C C . TYR B 1 231 ? -30.32400 27.93900 -37.74300 1.000 113.41659 225 TYR B C 1
ATOM 4910 O O . TYR B 1 231 ? -30.27100 29.15700 -37.94200 1.000 112.49550 225 TYR B O 1
ATOM 4919 N N . LEU B 1 232 ? -31.33100 27.34500 -37.09400 1.000 114.81914 226 LEU B N 1
ATOM 4920 C CA . LEU B 1 232 ? -32.40000 28.12600 -36.49000 1.000 117.90458 226 LEU B CA 1
ATOM 4921 C C . LEU B 1 232 ? -31.86300 29.04700 -35.40600 1.000 111.16827 226 LEU B C 1
ATOM 4922 O O . LEU B 1 232 ? -32.37000 30.16300 -35.23300 1.000 111.92078 226 LEU B O 1
ATOM 4927 N N . SER B 1 233 ? -30.81700 28.61000 -34.69500 1.000 104.03417 227 SER B N 1
ATOM 4928 C CA . SER B 1 233 ? -30.23300 29.42100 -33.63300 1.000 97.90102 227 SER B CA 1
ATOM 4929 C C . SER B 1 233 ? -29.62400 30.70200 -34.17200 1.000 97.62436 227 SER B C 1
ATOM 4930 O O . SER B 1 233 ? -29.46500 31.66700 -33.41800 1.000 95.78984 227 SER B O 1
ATOM 4933 N N . GLU B 1 234 ? -29.25400 30.72000 -35.44900 1.000 101.42725 228 GLU B N 1
ATOM 4934 C CA . GLU B 1 234 ? -28.67000 31.88900 -36.08800 1.000 104.18919 228 GLU B CA 1
ATOM 4935 C C . GLU B 1 234 ? -29.65900 32.60400 -37.00000 1.000 111.32815 228 GLU B C 1
ATOM 4936 O O . GLU B 1 234 ? -29.24200 33.44400 -37.80600 1.000 114.58422 228 GLU B O 1
ATOM 4942 N N . GLU B 1 235 ? -30.95200 32.26700 -36.91600 1.000 113.09883 229 GLU B N 1
ATOM 4943 C CA . GLU B 1 235 ? -31.95100 32.93700 -37.74500 1.000 115.33690 229 GLU B CA 1
ATOM 4944 C C . GLU B 1 235 ? -31.94400 34.43800 -37.48500 1.000 112.80486 229 GLU B C 1
ATOM 4945 O O . GLU B 1 235 ? -31.91300 35.24700 -38.42200 1.000 111.37656 229 GLU B O 1
ATOM 4947 N N . ALA B 1 236 ? -31.94000 34.82200 -36.20700 1.000 109.62712 230 ALA B N 1
ATOM 4948 C CA . ALA B 1 236 ? -31.91600 36.23500 -35.85100 1.000 106.73696 230 ALA B CA 1
ATOM 4949 C C . ALA B 1 236 ? -30.66300 36.91800 -36.37500 1.000 103.61003 230 ALA B C 1
ATOM 4950 O O . ALA B 1 236 ? -30.71400 38.07900 -36.79900 1.000 103.92389 230 ALA B O 1
ATOM 4952 N N . PHE B 1 237 ? -29.52100 36.22300 -36.33100 1.000 102.93826 231 PHE B N 1
ATOM 4953 C CA . PHE B 1 237 ? -28.28500 36.80000 -36.85600 1.000 103.09336 231 PHE B CA 1
ATOM 4954 C C . PHE B 1 237 ? -28.33900 36.94300 -38.37500 1.000 102.71195 231 PHE B C 1
ATOM 4955 O O . PHE B 1 237 ? -27.84300 37.93400 -38.92500 1.000 100.44144 231 PHE B O 1
ATOM 4963 N N . VAL B 1 238 ? -28.91700 35.95700 -39.06900 1.000 106.64465 232 VAL B N 1
ATOM 4964 C CA . VAL B 1 238 ? -29.08500 36.05800 -40.51800 1.000 113.50137 232 VAL B CA 1
ATOM 4965 C C . VAL B 1 238 ? -30.01200 37.21400 -40.88000 1.000 114.98586 232 VAL B C 1
ATOM 4966 O O . VAL B 1 238 ? -29.76900 37.93800 -41.85600 1.000 109.61945 232 VAL B O 1
ATOM 4970 N N . ASP B 1 239 ? -31.07100 37.42400 -40.08900 1.000 120.00775 233 ASP B N 1
ATOM 4971 C CA . ASP B 1 239 ? -31.94900 38.56800 -40.32400 1.000 125.84458 233 ASP B CA 1
ATOM 4972 C C . ASP B 1 239 ? -31.16000 39.87100 -40.24600 1.000 125.54598 233 ASP B C 1
ATOM 4973 O O . ASP B 1 239 ? -31.30000 40.75100 -41.10400 1.000 127.63126 233 ASP B O 1
ATOM 4978 N N . GLU B 1 240 ? -30.30800 39.99800 -39.22400 1.000 120.37129 234 GLU B N 1
ATOM 4979 C CA . GLU B 1 240 ? -29.45900 41.17800 -39.09200 1.000 121.40255 234 GLU B CA 1
ATOM 4980 C C . GLU B 1 240 ? -28.41500 41.24500 -40.20100 1.000 125.46330 234 GLU B C 1
ATOM 4981 O O . GLU B 1 240 ? -28.07100 42.33700 -40.66800 1.000 129.36956 234 GLU B O 1
ATOM 4983 N N . LEU B 1 241 ? -27.88300 40.09300 -40.62300 1.000 120.48511 235 LEU B N 1
ATOM 4984 C CA . LEU B 1 241 ? -26.88300 40.08900 -41.68900 1.000 112.91794 235 LEU B CA 1
ATOM 4985 C C . LEU B 1 241 ? -27.49600 40.49300 -43.02300 1.000 118.93363 235 LEU B C 1
ATOM 4986 O O . LEU B 1 241 ? -26.89900 41.27400 -43.77300 1.000 120.66453 235 LEU B O 1
ATOM 4988 N N . ARG B 1 242 ? -28.68900 39.97300 -43.33500 1.000 116.34769 236 ARG B N 1
ATOM 4989 C CA . ARG B 1 242 ? -29.33700 40.31600 -44.59500 1.000 111.48293 236 ARG B CA 1
ATOM 4990 C C . ARG B 1 242 ? -29.69100 41.79800 -44.64100 1.000 113.58374 236 ARG B C 1
ATOM 4991 O O . ARG B 1 242 ? -29.57300 42.44100 -45.69100 1.000 113.71164 236 ARG B O 1
ATOM 4993 N N . GLN B 1 243 ? -30.13200 42.35800 -43.51400 1.000 118.66524 237 GLN B N 1
ATOM 4994 C CA . GLN B 1 243 ? -30.45000 43.78200 -43.47100 1.000 121.48942 237 GLN B CA 1
ATOM 4995 C C . GLN B 1 243 ? -29.18800 44.63300 -43.54300 1.000 119.36708 237 GLN B C 1
ATOM 4996 O O . GLN B 1 243 ? -29.08000 45.53100 -44.38400 1.000 118.68456 237 GLN B O 1
ATOM 4998 N N . VAL B 1 244 ? -28.22000 44.35800 -42.66400 1.000 128.50805 238 VAL B N 1
ATOM 4999 C CA . VAL B 1 244 ? -27.01900 45.18800 -42.55900 1.000 132.16314 238 VAL B CA 1
ATOM 5000 C C . VAL B 1 244 ? -26.19800 45.15600 -43.84300 1.000 137.27660 238 VAL B C 1
ATOM 5001 O O . VAL B 1 244 ? -25.73400 46.19700 -44.32300 1.000 144.87238 238 VAL B O 1
ATOM 5003 N N . LEU B 1 245 ? -26.00100 43.97200 -44.42200 1.000 133.04418 239 LEU B N 1
ATOM 5004 C CA . LEU B 1 245 ? -25.17000 43.87600 -45.61600 1.000 132.53105 239 LEU B CA 1
ATOM 5005 C C . LEU B 1 245 ? -25.92700 44.16500 -46.90700 1.000 130.29913 239 LEU B C 1
ATOM 5006 O O . LEU B 1 245 ? -25.29100 44.31500 -47.95500 1.000 133.81484 239 LEU B O 1
ATOM 5008 N N . GLY B 1 246 ? -27.25200 44.25700 -46.86300 1.000 133.51102 240 GLY B N 1
ATOM 5009 C CA . GLY B 1 246 ? -28.00800 44.60800 -48.05000 1.000 148.61001 240 GLY B CA 1
ATOM 5010 C C . GLY B 1 246 ? -28.18100 43.46800 -49.03100 1.000 152.77062 240 GLY B C 1
ATOM 5011 O O . GLY B 1 246 ? -27.50600 43.41200 -50.06500 1.000 157.24419 240 GLY B O 1
ATOM 5012 N N . MET B 1 247 ? -29.09200 42.55200 -48.71500 1.000 147.57825 241 MET B N 1
ATOM 5013 C CA . MET B 1 247 ? -29.38800 41.42500 -49.58300 1.000 146.93764 241 MET B CA 1
ATOM 5014 C C . MET B 1 247 ? -30.82600 40.99500 -49.33700 1.000 152.62062 241 MET B C 1
ATOM 5015 O O . MET B 1 247 ? -31.46700 41.42100 -48.37300 1.000 154.93503 241 MET B O 1
ATOM 5017 N N . ARG B 1 248 ? -31.33700 40.14100 -50.23500 1.000 150.54310 242 ARG B N 1
ATOM 5018 C CA . ARG B 1 248 ? -32.68800 39.63500 -50.05600 1.000 145.92819 242 ARG B CA 1
ATOM 5019 C C . ARG B 1 248 ? -32.66100 38.27200 -49.37300 1.000 137.67521 242 ARG B C 1
ATOM 5020 O O . ARG B 1 248 ? -31.68300 37.53000 -49.49600 1.000 132.66152 242 ARG B O 1
ATOM 5022 N N . PRO B 1 249 ? -33.70900 37.90800 -48.63600 1.000 136.77737 243 PRO B N 1
ATOM 5023 C CA . PRO B 1 249 ? -33.72000 36.59000 -47.99200 1.000 129.69889 243 PRO B CA 1
ATOM 5024 C C . PRO B 1 249 ? -33.69200 35.48300 -49.03300 1.000 132.03908 243 PRO B C 1
ATOM 5025 O O . PRO B 1 249 ? -34.32000 35.58000 -50.08900 1.000 144.78334 243 PRO B O 1
ATOM 5029 N N . GLY B 1 250 ? -32.93800 34.43100 -48.73500 1.000 123.10473 244 GLY B N 1
ATOM 5030 C CA . GLY B 1 250 ? -32.81500 33.32800 -49.66000 1.000 123.90292 244 GLY B CA 1
ATOM 5031 C C . GLY B 1 250 ? -31.76800 33.51700 -50.73200 1.000 128.29703 244 GLY B C 1
ATOM 5032 O O . GLY B 1 250 ? -31.76500 32.76000 -51.71000 1.000 131.87298 244 GLY B O 1
ATOM 5033 N N . THR B 1 251 ? -30.88700 34.50600 -50.58700 1.000 126.09701 245 THR B N 1
ATOM 5034 C CA . THR B 1 251 ? -29.86100 34.83400 -51.56700 1.000 126.75541 245 THR B CA 1
ATOM 5035 C C . THR B 1 251 ? -28.47700 34.60500 -50.97300 1.000 118.39891 245 THR B C 1
ATOM 5036 O O . THR B 1 251 ? -28.30600 34.43900 -49.76200 1.000 112.50746 245 THR B O 1
ATOM 5040 N N . ARG B 1 252 ? -27.48200 34.60900 -51.85700 1.000 120.97738 246 ARG B N 1
ATOM 5041 C CA . ARG B 1 252 ? -26.09700 34.37100 -51.48000 1.000 126.13707 246 ARG B CA 1
ATOM 5042 C C . ARG B 1 252 ? -25.36800 35.68900 -51.22400 1.000 130.65066 246 ARG B C 1
ATOM 5043 O O . ARG B 1 252 ? -25.93300 36.61300 -50.62900 1.000 133.00895 246 ARG B O 1
ATOM 5051 N N . HIS B 1 253 ? -24.11100 35.77500 -51.65600 1.000 127.92944 247 HIS B N 1
ATOM 5052 C CA . HIS B 1 253 ? -23.29500 36.97200 -51.51300 1.000 128.23369 247 HIS B CA 1
ATOM 5053 C C . HIS B 1 253 ? -22.19000 36.88900 -52.55400 1.000 129.57025 247 HIS B C 1
ATOM 5054 O O . HIS B 1 253 ? -21.74800 35.78300 -52.88300 1.000 135.22914 247 HIS B O 1
ATOM 5061 N N . PRO B 1 254 ? -21.73200 38.02100 -53.09900 1.000 124.34262 248 PRO B N 1
ATOM 5062 C CA . PRO B 1 254 ? -20.72400 37.95600 -54.17400 1.000 123.48802 248 PRO B CA 1
ATOM 5063 C C . PRO B 1 254 ? -19.44800 37.21700 -53.80600 1.000 133.83105 248 PRO B C 1
ATOM 5064 O O . PRO B 1 254 ? -18.86000 36.55100 -54.66800 1.000 121.10300 248 PRO B O 1
ATOM 5068 N N . VAL B 1 255 ? -19.00400 37.31200 -52.55100 1.000 126.24460 249 VAL B N 1
ATOM 5069 C CA . VAL B 1 255 ? -17.76700 36.65900 -52.13500 1.000 123.03589 249 VAL B CA 1
ATOM 5070 C C . VAL B 1 255 ? -17.90300 35.14500 -52.20800 1.000 121.69089 249 VAL B C 1
ATOM 5071 O O . VAL B 1 255 ? -16.94100 34.43400 -52.52200 1.000 125.79522 249 VAL B O 1
ATOM 5075 N N . ALA B 1 256 ? -19.09100 34.62800 -51.89500 1.000 117.80613 250 ALA B N 1
ATOM 5076 C CA . ALA B 1 256 ? -19.28100 33.18400 -51.83800 1.000 111.88351 250 ALA B CA 1
ATOM 5077 C C . ALA B 1 256 ? -19.05100 32.53500 -53.19800 1.000 108.25009 250 ALA B C 1
ATOM 5078 O O . ALA B 1 256 ? -18.52500 31.42000 -53.28000 1.000 109.46099 250 ALA B O 1
ATOM 5080 N N . TYR B 1 257 ? -19.46400 33.19900 -54.27700 1.000 113.20272 251 TYR B N 1
ATOM 5081 C CA . TYR B 1 257 ? -19.22900 32.63500 -55.60300 1.000 121.89036 251 TYR B CA 1
ATOM 5082 C C . TYR B 1 257 ? -17.74100 32.47100 -55.86700 1.000 125.18085 251 TYR B C 1
ATOM 5083 O O . TYR B 1 257 ? -17.30400 31.44800 -56.40700 1.000 128.83509 251 TYR B O 1
ATOM 5092 N N . ILE B 1 258 ? -16.94600 33.46600 -55.47400 1.000 125.66136 252 ILE B N 1
ATOM 5093 C CA . ILE B 1 258 ? -15.50200 33.38300 -55.65000 1.000 119.38146 252 ILE B CA 1
ATOM 5094 C C . ILE B 1 258 ? -14.92300 32.27000 -54.78800 1.000 111.02813 252 ILE B C 1
ATOM 5095 O O . ILE B 1 258 ? -14.10500 31.47100 -55.25500 1.000 111.94583 252 ILE B O 1
ATOM 5100 N N . MET B 1 259 ? -15.36000 32.17800 -53.52700 1.000 106.48048 253 MET B N 1
ATOM 5101 C CA . MET B 1 259 ? -14.87600 31.11800 -52.64800 1.000 104.67070 253 MET B CA 1
ATOM 5102 C C . MET B 1 259 ? -15.27500 29.73200 -53.15100 1.000 109.37341 253 MET B C 1
ATOM 5103 O O . MET B 1 259 ? -14.45200 28.80800 -53.13500 1.000 111.38302 253 MET B O 1
ATOM 5108 N N . GLU B 1 260 ? -16.52600 29.56500 -53.60600 1.000 107.97191 254 GLU B N 1
ATOM 5109 C CA . GLU B 1 260 ? -16.94100 28.27500 -54.16100 1.000 104.59861 254 GLU B CA 1
ATOM 5110 C C . GLU B 1 260 ? -16.07200 27.87700 -55.34200 1.000 106.67418 254 GLU B C 1
ATOM 5111 O O . GLU B 1 260 ? -15.65100 26.72000 -55.45000 1.000 105.36876 254 GLU B O 1
ATOM 5117 N N . ALA B 1 261 ? -15.79600 28.82500 -56.23800 1.000 111.27097 255 ALA B N 1
ATOM 5118 C CA . ALA B 1 261 ? -14.93100 28.53400 -57.37400 1.000 118.84035 255 ALA B CA 1
ATOM 5119 C C . ALA B 1 261 ? -13.51600 28.22100 -56.91500 1.000 125.91350 255 ALA B C 1
ATOM 5120 O O . ALA B 1 261 ? -12.83900 27.36400 -57.49700 1.000 131.68915 255 ALA B O 1
ATOM 5122 N N . ALA B 1 262 ? -13.05400 28.90500 -55.86900 1.000 125.79069 256 ALA B N 1
ATOM 5123 C CA . ALA B 1 262 ? -11.73300 28.62300 -55.32300 1.000 121.70553 256 ALA B CA 1
ATOM 5124 C C . ALA B 1 262 ? -11.64100 27.18600 -54.82300 1.000 122.43556 256 ALA B C 1
ATOM 5125 O O . ALA B 1 262 ? -10.69200 26.46500 -55.15600 1.000 127.29058 256 ALA B O 1
ATOM 5127 N N . ASP B 1 263 ? -12.60800 26.75300 -54.00500 1.000 113.92030 257 ASP B N 1
ATOM 5128 C CA . ASP B 1 263 ? -12.56800 25.38000 -53.51100 1.000 112.02523 257 ASP B CA 1
ATOM 5129 C C . ASP B 1 263 ? -12.72000 24.38600 -54.65800 1.000 119.04061 257 ASP B C 1
ATOM 5130 O O . ASP B 1 263 ? -12.11000 23.31400 -54.63500 1.000 129.05048 257 ASP B O 1
ATOM 5135 N N . ASP B 1 264 ? -13.54000 24.71300 -55.66400 1.000 113.43438 258 ASP B N 1
ATOM 5136 C CA . ASP B 1 264 ? -13.68300 23.82000 -56.81300 1.000 112.98174 258 ASP B CA 1
ATOM 5137 C C . ASP B 1 264 ? -12.35800 23.64400 -57.54400 1.000 114.57302 258 ASP B C 1
ATOM 5138 O O . ASP B 1 264 ? -12.01500 22.53400 -57.96500 1.000 119.34531 258 ASP B O 1
ATOM 5143 N N . ILE B 1 265 ? -11.60900 24.73300 -57.71400 1.000 117.18422 259 ILE B N 1
ATOM 5144 C CA . ILE B 1 265 ? -10.35600 24.68700 -58.46700 1.000 117.66515 259 ILE B CA 1
ATOM 5145 C C . ILE B 1 265 ? -9.31900 23.82600 -57.74300 1.000 113.87536 259 ILE B C 1
ATOM 5146 O O . ILE B 1 265 ? -8.66100 22.97200 -58.34900 1.000 112.73546 259 ILE B O 1
ATOM 5151 N N . SER B 1 266 ? -9.16700 24.03000 -56.43400 1.000 110.27316 260 SER B N 1
ATOM 5152 C CA . SER B 1 266 ? -8.20800 23.29800 -55.61900 1.000 117.52148 260 SER B CA 1
ATOM 5153 C C . SER B 1 266 ? -8.85600 22.13400 -54.87700 1.000 120.80212 260 SER B C 1
ATOM 5154 O O . SER B 1 266 ? -8.30300 21.64900 -53.88300 1.000 121.64224 260 SER B O 1
ATOM 5157 N N . TYR B 1 267 ? -10.02000 21.68700 -55.35100 1.000 123.43842 261 TYR B N 1
ATOM 5158 C CA . TYR B 1 267 ? -10.78800 20.63800 -54.68700 1.000 117.29957 261 TYR B CA 1
ATOM 5159 C C . TYR B 1 267 ? -9.95700 19.38000 -54.45100 1.000 117.17094 261 TYR B C 1
ATOM 5160 O O . TYR B 1 267 ? -9.93600 18.83300 -53.34400 1.000 104.38593 261 TYR B O 1
ATOM 5169 N N . CYS B 1 268 ? -9.26500 18.90700 -55.48600 1.000 128.77363 262 CYS B N 1
ATOM 5170 C CA . CYS B 1 268 ? -8.58500 17.61800 -55.44100 1.000 124.50253 262 CYS B CA 1
ATOM 5171 C C . CYS B 1 268 ? -7.15500 17.62900 -55.95200 1.000 114.02039 262 CYS B C 1
ATOM 5172 O O . CYS B 1 268 ? -6.42800 16.66800 -55.67300 1.000 109.37189 262 CYS B O 1
ATOM 5175 N N . LEU B 1 269 ? -6.73100 18.64800 -56.70900 1.000 110.72362 263 LEU B N 1
ATOM 5176 C CA . LEU B 1 269 ? -5.36900 18.64800 -57.23800 1.000 110.07049 263 LEU B CA 1
ATOM 5177 C C . LEU B 1 269 ? -4.36200 18.46800 -56.12200 1.000 111.39583 263 LEU B C 1
ATOM 5178 O O . LEU B 1 269 ? -3.35300 17.77100 -56.28500 1.000 119.66970 263 LEU B O 1
ATOM 5183 N N . ALA B 1 270 ? -4.62700 19.08400 -54.97500 1.000 101.85976 264 ALA B N 1
ATOM 5184 C CA . ALA B 1 270 ? -3.78800 18.84500 -53.81400 1.000 91.96114 264 ALA B CA 1
ATOM 5185 C C . ALA B 1 270 ? -3.87400 17.38600 -53.38700 1.000 93.86333 264 ALA B C 1
ATOM 5186 O O . ALA B 1 270 ? -2.85300 16.74500 -53.11800 1.000 91.93624 264 ALA B O 1
ATOM 5188 N N . ASP B 1 271 ? -5.08600 16.83500 -53.34300 1.000 100.99950 265 ASP B N 1
ATOM 5189 C CA . ASP B 1 271 ? -5.24900 15.46100 -52.88600 1.000 98.06175 265 ASP B CA 1
ATOM 5190 C C . ASP B 1 271 ? -4.59600 14.47300 -53.84400 1.000 102.46699 265 ASP B C 1
ATOM 5191 O O . ASP B 1 271 ? -4.02600 13.46600 -53.40800 1.000 107.71932 265 ASP B O 1
ATOM 5196 N N . ILE B 1 272 ? -4.66800 14.73500 -55.15100 1.000 101.88179 266 ILE B N 1
ATOM 5197 C CA . ILE B 1 272 ? -4.05000 13.82700 -56.11400 1.000 104.50773 266 ILE B CA 1
ATOM 5198 C C . ILE B 1 272 ? -2.53700 13.80200 -55.94100 1.000 104.40209 266 ILE B C 1
ATOM 5199 O O . ILE B 1 272 ? -1.91100 12.73600 -56.00300 1.000 103.11322 266 ILE B O 1
ATOM 5204 N N . GLU B 1 273 ? -1.92200 14.96900 -55.72300 1.000 107.49519 267 GLU B N 1
ATOM 5205 C CA . GLU B 1 273 ? -0.48000 14.99500 -55.48800 1.000 106.05519 267 GLU B CA 1
ATOM 5206 C C . GLU B 1 273 ? -0.10600 14.17400 -54.26200 1.000 98.78732 267 GLU B C 1
ATOM 5207 O O . GLU B 1 273 ? 0.86700 13.41200 -54.29100 1.000 103.57652 267 GLU B O 1
ATOM 5213 N N . ASP B 1 274 ? -0.88400 14.28500 -53.18400 1.000 93.15851 268 ASP B N 1
ATOM 5214 C CA . ASP B 1 274 ? -0.59100 13.48300 -52.00300 1.000 93.02224 268 ASP B CA 1
ATOM 5215 C C . ASP B 1 274 ? -0.67700 11.99900 -52.30900 1.000 98.26020 268 ASP B C 1
ATOM 5216 O O . ASP B 1 274 ? 0.09200 11.20300 -51.75800 1.000 94.67711 268 ASP B O 1
ATOM 5221 N N . SER B 1 275 ? -1.59700 11.61400 -53.19300 1.000 102.89014 269 SER B N 1
ATOM 5222 C CA . SER B 1 275 ? -1.73000 10.21200 -53.56000 1.000 102.93790 269 SER B CA 1
ATOM 5223 C C . SER B 1 275 ? -0.49000 9.71600 -54.28300 1.000 101.05825 269 SER B C 1
ATOM 5224 O O . SER B 1 275 ? -0.01600 8.60600 -54.01900 1.000 102.10224 269 SER B O 1
ATOM 5227 N N . VAL B 1 276 ? 0.03500 10.50700 -55.22100 1.000 101.30637 270 VAL B N 1
ATOM 5228 C CA . VAL B 1 276 ? 1.24000 10.08300 -55.93000 1.000 109.27865 270 VAL B CA 1
ATOM 5229 C C . VAL B 1 276 ? 2.40900 9.93800 -54.96100 1.000 114.19488 270 VAL B C 1
ATOM 5230 O O . VAL B 1 276 ? 3.15200 8.95100 -55.01100 1.000 119.07323 270 VAL B O 1
ATOM 5234 N N . GLU B 1 277 ? 2.58000 10.90700 -54.05300 1.000 107.39238 271 GLU B N 1
ATOM 5235 C CA . GLU B 1 277 ? 3.63000 10.80200 -53.04300 1.000 94.24967 271 GLU B CA 1
ATOM 5236 C C . GLU B 1 277 ? 3.40000 9.62300 -52.11200 1.000 93.79199 271 GLU B C 1
ATOM 5237 O O . GLU B 1 277 ? 4.35400 8.93300 -51.72700 1.000 96.13114 271 GLU B O 1
ATOM 5243 N N . LYS B 1 278 ? 2.14700 9.37500 -51.73300 1.000 93.60980 272 LYS B N 1
ATOM 5244 C CA . LYS B 1 278 ? 1.86000 8.23000 -50.88300 1.000 92.43319 272 LYS B CA 1
ATOM 5245 C C . LYS B 1 278 ? 2.05900 6.90600 -51.61200 1.000 96.00296 272 LYS B C 1
ATOM 5246 O O . LYS B 1 278 ? 2.08700 5.85700 -50.95900 1.000 94.49438 272 LYS B O 1
ATOM 5252 N N . GLY B 1 279 ? 2.18100 6.92400 -52.93800 1.000 99.87686 273 GLY B N 1
ATOM 5253 C CA . GLY B 1 279 ? 2.44300 5.72000 -53.69100 1.000 103.70049 273 GLY B CA 1
ATOM 5254 C C . GLY B 1 279 ? 1.24300 5.05900 -54.31800 1.000 107.01850 273 GLY B C 1
ATOM 5255 O O . GLY B 1 279 ? 1.38000 3.94900 -54.83900 1.000 109.16388 273 GLY B O 1
ATOM 5256 N N . ILE B 1 280 ? 0.07300 5.69900 -54.28600 1.000 114.07238 274 ILE B N 1
ATOM 5257 C CA . ILE B 1 280 ? -1.14000 5.05800 -54.78700 1.000 116.43234 274 ILE B CA 1
ATOM 5258 C C . ILE B 1 280 ? -1.05800 4.84800 -56.29400 1.000 115.85999 274 ILE B C 1
ATOM 5259 O O . ILE B 1 280 ? -1.45300 3.79700 -56.81400 1.000 115.96685 274 ILE B O 1
ATOM 5264 N N . LEU B 1 281 ? -0.53600 5.83500 -57.01500 1.000 113.18660 275 LEU B N 1
ATOM 5265 C CA . LEU B 1 281 ? -0.40000 5.77000 -58.46000 1.000 120.13658 275 LEU B CA 1
ATOM 5266 C C . LEU B 1 281 ? 0.95600 6.33500 -58.83400 1.000 122.80787 275 LEU B C 1
ATOM 5267 O O . LEU B 1 281 ? 1.61600 7.00400 -58.03600 1.000 119.22914 275 LEU B O 1
ATOM 5272 N N . ASP B 1 282 ? 1.35800 6.08200 -60.06900 1.000 133.09796 276 ASP B N 1
ATOM 5273 C CA . ASP B 1 282 ? 2.57700 6.66400 -60.59700 1.000 142.32149 276 ASP B CA 1
ATOM 5274 C C . ASP B 1 282 ? 2.23200 7.86300 -61.46400 1.000 145.66937 276 ASP B C 1
ATOM 5275 O O . ASP B 1 282 ? 1.11100 8.00200 -61.95900 1.000 151.73756 276 ASP B O 1
ATOM 5280 N N . ILE B 1 283 ? 3.21300 8.75100 -61.61300 1.000 131.20615 277 ILE B N 1
ATOM 5281 C CA . ILE B 1 283 ? 3.00700 9.95300 -62.41100 1.000 130.32945 277 ILE B CA 1
ATOM 5282 C C . ILE B 1 283 ? 2.69700 9.58200 -63.85300 1.000 135.89690 277 ILE B C 1
ATOM 5283 O O . ILE B 1 283 ? 1.80700 10.16800 -64.48100 1.000 140.52802 277 ILE B O 1
ATOM 5288 N N . ARG B 1 284 ? 3.43800 8.61900 -64.40900 1.000 138.81916 278 ARG B N 1
ATOM 5289 C CA . ARG B 1 284 ? 3.16700 8.18800 -65.77700 1.000 144.60366 278 ARG B CA 1
ATOM 5290 C C . ARG B 1 284 ? 1.78800 7.55100 -65.87900 1.000 141.49975 278 ARG B C 1
ATOM 5291 O O . ARG B 1 284 ? 1.04700 7.80600 -66.83500 1.000 149.28242 278 ARG B O 1
ATOM 5293 N N . GLN B 1 285 ? 1.42800 6.71900 -64.90100 1.000 131.48614 279 GLN B N 1
ATOM 5294 C CA . GLN B 1 285 ? 0.10700 6.10300 -64.91300 1.000 129.17161 279 GLN B CA 1
ATOM 5295 C C . GLN B 1 285 ? -0.99000 7.13800 -64.67500 1.000 129.49426 279 GLN B C 1
ATOM 5296 O O . GLN B 1 285 ? -2.07500 7.04000 -65.25900 1.000 132.80753 279 GLN B O 1
ATOM 5302 N N . LEU B 1 286 ? -0.72900 8.13400 -63.81700 1.000 126.21179 280 LEU B N 1
ATOM 5303 C CA . LEU B 1 286 ? -1.72300 9.17600 -63.56200 1.000 125.15044 280 LEU B CA 1
ATOM 5304 C C . LEU B 1 286 ? -2.02200 9.97100 -64.82700 1.000 129.02857 280 LEU B C 1
ATOM 5305 O O . LEU B 1 286 ? -3.16900 10.37500 -65.05600 1.000 129.32115 280 LEU B O 1
ATOM 5310 N N . ALA B 1 287 ? -1.00300 10.20400 -65.66200 1.000 130.08426 281 ALA B N 1
ATOM 5311 C CA . ALA B 1 287 ? -1.19600 10.98400 -66.88300 1.000 133.91715 281 ALA B CA 1
ATOM 5312 C C . ALA B 1 287 ? -2.17100 10.29400 -67.83100 1.000 137.49360 281 ALA B C 1
ATOM 5313 O O . ALA B 1 287 ? -3.17000 10.88400 -68.25800 1.000 142.57548 281 ALA B O 1
ATOM 5315 N N . ASP B 1 288 ? -1.88600 9.03900 -68.18700 1.000 136.21072 282 ASP B N 1
ATOM 5316 C CA . ASP B 1 288 ? -2.82800 8.28100 -69.00200 1.000 144.47704 282 ASP B CA 1
ATOM 5317 C C . ASP B 1 288 ? -4.14800 8.06400 -68.27100 1.000 143.14485 282 ASP B C 1
ATOM 5318 O O . ASP B 1 288 ? -5.20700 8.02700 -68.90700 1.000 145.30768 282 ASP B O 1
ATOM 5323 N N . LEU B 1 289 ? -4.10900 7.91100 -66.94100 1.000 139.35272 283 LEU B N 1
ATOM 5324 C CA . LEU B 1 289 ? -5.34900 7.81300 -66.17400 1.000 136.64348 283 LEU B CA 1
ATOM 5325 C C . LEU B 1 289 ? -6.16800 9.08700 -66.31600 1.000 136.38117 283 LEU B C 1
ATOM 5326 O O . LEU B 1 289 ? -7.39500 9.03500 -66.45200 1.000 135.49311 283 LEU B O 1
ATOM 5328 N N . LEU B 1 290 ? -5.50200 10.24200 -66.27400 1.000 133.48842 284 LEU B N 1
ATOM 5329 C CA . LEU B 1 290 ? -6.18900 11.50700 -66.50100 1.000 129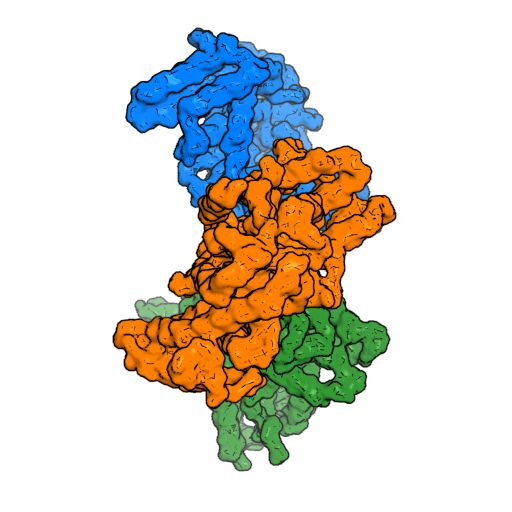.66038 284 LEU B CA 1
ATOM 5330 C C . LEU B 1 290 ? -6.81300 11.54700 -67.88700 1.000 136.19118 284 LEU B C 1
ATOM 5331 O O . LEU B 1 290 ? -7.94900 12.00800 -68.05100 1.000 138.28752 284 LEU B O 1
ATOM 5336 N N . VAL B 1 291 ? -6.07800 11.07400 -68.89700 1.000 139.34467 285 VAL B N 1
ATOM 5337 C CA . VAL B 1 291 ? -6.57000 11.11100 -70.27400 1.000 137.06006 285 VAL B CA 1
ATOM 5338 C C . VAL B 1 291 ? -7.80200 10.22500 -70.43400 1.000 136.52895 285 VAL B C 1
ATOM 5339 O O . VAL B 1 291 ? -8.82400 10.65400 -70.97900 1.000 141.42301 285 VAL B O 1
ATOM 5343 N N . LYS B 1 292 ? -7.73400 8.98200 -69.94500 1.000 135.48473 286 LYS B N 1
ATOM 5344 C CA . LYS B 1 292 ? -8.86100 8.05900 -70.09600 1.000 136.37925 286 LYS B CA 1
ATOM 5345 C C . LYS B 1 292 ? -10.10300 8.56200 -69.36500 1.000 141.00297 286 LYS B C 1
ATOM 5346 O O . LYS B 1 292 ? -11.21900 8.46400 -69.88600 1.000 140.38155 286 LYS B O 1
ATOM 5348 N N . LYS B 1 293 ? -9.93100 9.09100 -68.14800 1.000 146.71954 287 LYS B N 1
ATOM 5349 C CA . LYS B 1 293 ? -11.06600 9.63100 -67.40300 1.000 144.14934 287 LYS B CA 1
ATOM 5350 C C . LYS B 1 293 ? -11.56500 10.93400 -68.01700 1.000 154.93945 287 LYS B C 1
ATOM 5351 O O . LYS B 1 293 ? -12.72800 11.30500 -67.81800 1.000 160.53884 287 LYS B O 1
ATOM 5353 N N . PHE B 1 294 ? -10.69200 11.65000 -68.73300 1.000 151.14470 288 PHE B N 1
ATOM 5354 C CA . PHE B 1 294 ? -11.08500 12.87400 -69.42800 1.000 142.14688 288 PHE B CA 1
ATOM 5355 C C . PHE B 1 294 ? -12.03700 12.59800 -70.59000 1.000 152.25059 288 PHE B C 1
ATOM 5356 O O . PHE B 1 294 ? -12.81500 13.48200 -70.97000 1.000 160.89802 288 PHE B O 1
ATOM 5364 N N . ALA B 1 295 ? -11.99400 11.39000 -71.16400 1.000 152.05890 289 ALA B N 1
ATOM 5365 C CA . ALA B 1 295 ? -12.78600 11.09600 -72.35800 1.000 153.86406 289 ALA B CA 1
ATOM 5366 C C . ALA B 1 295 ? -14.27600 11.30400 -72.12200 1.000 152.39943 289 ALA B C 1
ATOM 5367 O O . ALA B 1 295 ? -15.01000 11.63500 -73.06100 1.000 151.00851 289 ALA B O 1
ATOM 5369 N N . VAL B 1 296 ? -14.74400 11.10300 -70.88600 1.000 150.92426 290 VAL B N 1
ATOM 5370 C CA . VAL B 1 296 ? -16.15900 11.30600 -70.58700 1.000 155.38622 290 VAL B CA 1
ATOM 5371 C C . VAL B 1 296 ? -16.55000 12.75900 -70.81800 1.000 160.87660 290 VAL B C 1
ATOM 5372 O O . VAL B 1 296 ? -17.62800 13.04900 -71.35300 1.000 166.05301 290 VAL B O 1
ATOM 5374 N N . HIS B 1 297 ? -15.68500 13.69800 -70.42500 1.000 152.58687 291 HIS B N 1
ATOM 5375 C CA . HIS B 1 297 ? -16.04200 15.10900 -70.52700 1.000 146.58282 291 HIS B CA 1
ATOM 5376 C C . HIS B 1 297 ? -15.83300 15.66400 -71.93800 1.000 151.74676 291 HIS B C 1
ATOM 5377 O O . HIS B 1 297 ? -16.76900 16.18600 -72.55200 1.000 152.75013 291 HIS B O 1
ATOM 5379 N N . HIS B 1 298 ? -14.61700 15.56700 -72.47200 1.000 152.36008 292 HIS B N 1
ATOM 5380 C CA . HIS B 1 298 ? -14.33900 16.08400 -73.81100 1.000 157.60515 292 HIS B CA 1
ATOM 5381 C C . HIS B 1 298 ? -13.17500 15.30500 -74.41300 1.000 159.47008 292 HIS B C 1
ATOM 5382 O O . HIS B 1 298 ? -12.69600 14.32200 -73.83900 1.000 159.50990 292 HIS B O 1
ATOM 5384 N N . SER B 1 299 ? -12.73300 15.74500 -75.58500 1.000 159.05641 293 SER B N 1
ATOM 5385 C CA . SER B 1 299 ? -11.59600 15.15600 -76.28100 1.000 161.72888 293 SER B CA 1
ATOM 5386 C C . SER B 1 299 ? -10.31400 15.89000 -75.89400 1.000 165.76486 293 SER B C 1
ATOM 5387 O O . SER B 1 299 ? -10.31100 17.12600 -75.84000 1.000 167.24290 293 SER B O 1
ATOM 5389 N N . PRO B 1 300 ? -9.22700 15.17200 -75.59000 1.000 165.22589 294 PRO B N 1
ATOM 5390 C CA . PRO B 1 300 ? -7.99800 15.85200 -75.15000 1.000 159.32078 294 PRO B CA 1
ATOM 5391 C C . PRO B 1 300 ? -7.37600 16.72500 -76.22300 1.000 165.81890 294 PRO B C 1
ATOM 5392 O O . PRO B 1 300 ? -6.72000 17.72100 -75.88900 1.000 167.95573 294 PRO B O 1
ATOM 5396 N N . ASP B 1 301 ? -7.55900 16.37700 -77.50100 1.000 166.56072 295 ASP B N 1
ATOM 5397 C CA . ASP B 1 301 ? -6.91000 17.06500 -78.61100 1.000 167.76728 295 ASP B CA 1
ATOM 5398 C C . ASP B 1 301 ? -7.46600 18.46600 -78.84600 1.000 170.53629 295 ASP B C 1
ATOM 5399 O O . ASP B 1 301 ? -6.91700 19.20200 -79.67400 1.000 172.82254 295 ASP B O 1
ATOM 5404 N N . ALA B 1 302 ? -8.53800 18.83800 -78.14900 1.000 170.66989 296 ALA B N 1
ATOM 5405 C CA . ALA B 1 302 ? -9.11400 20.17300 -78.26000 1.000 172.73267 296 ALA B CA 1
ATOM 5406 C C . ALA B 1 302 ? -8.23500 21.21600 -77.56600 1.000 174.27520 296 ALA B C 1
ATOM 5407 O O . ALA B 1 302 ? -7.65300 20.93900 -76.51100 1.000 172.47075 296 ALA B O 1
ATOM 5409 N N . PRO B 1 303 ? -8.11200 22.41700 -78.13400 1.000 176.52229 297 PRO B N 1
ATOM 5410 C CA . PRO B 1 303 ? -7.30500 23.46500 -77.49500 1.000 175.54368 297 PRO B CA 1
ATOM 5411 C C . PRO B 1 303 ? -7.97600 24.01700 -76.24400 1.000 175.37932 297 PRO B C 1
ATOM 5412 O O . PRO B 1 303 ? -9.20300 24.05200 -76.13300 1.000 175.32399 297 PRO B O 1
ATOM 5416 N N . ILE B 1 304 ? -7.15100 24.45400 -75.30100 1.000 174.10069 298 ILE B N 1
ATOM 5417 C CA . ILE B 1 304 ? -7.60400 24.92100 -73.99000 1.000 168.89226 298 ILE B CA 1
ATOM 5418 C C . ILE B 1 304 ? -7.70100 26.44400 -74.01100 1.000 170.31565 298 ILE B C 1
ATOM 5419 O O . ILE B 1 304 ? -6.76400 27.10100 -74.48700 1.000 175.11305 298 ILE B O 1
ATOM 5421 N N . PRO B 1 305 ? -8.80000 27.03200 -73.53700 1.000 162.55264 299 PRO B N 1
ATOM 5422 C CA . PRO B 1 305 ? -8.91800 28.49700 -73.53300 1.000 159.50877 299 PRO B CA 1
ATOM 5423 C C . PRO B 1 305 ? -8.00900 29.14800 -72.49800 1.000 158.60320 299 PRO B C 1
ATOM 5424 O O . PRO B 1 305 ? -7.86100 28.65400 -71.37800 1.000 153.48617 299 PRO B O 1
ATOM 5428 N N . GLY B 1 306 ? -7.40000 30.27100 -72.88300 1.000 163.69569 300 GLY B N 1
ATOM 5429 C CA . GLY B 1 306 ? -6.63000 31.08300 -71.96100 1.000 163.91655 300 GLY B CA 1
ATOM 5430 C C . GLY B 1 306 ? -5.13000 30.86300 -71.97200 1.000 165.36931 300 GLY B C 1
ATOM 5431 O O . GLY B 1 306 ? -4.40900 31.62000 -71.30900 1.000 164.39651 300 GLY B O 1
ATOM 5432 N N . ASP B 1 307 ? -4.63900 29.85300 -72.68200 1.000 167.29560 301 ASP B N 1
ATOM 5433 C CA . ASP B 1 307 ? -3.20900 29.58900 -72.75500 1.000 167.05262 301 ASP B CA 1
ATOM 5434 C C . ASP B 1 307 ? -2.59800 30.31600 -73.94700 1.000 170.15693 301 ASP B C 1
ATOM 5435 O O . ASP B 1 307 ? -3.07900 30.18200 -75.07800 1.000 175.41852 301 ASP B O 1
ATOM 5440 N N . ALA B 1 308 ? -1.55000 31.10200 -73.68200 1.000 167.33596 302 ALA B N 1
ATOM 5441 C CA . ALA B 1 308 ? -0.87700 31.83800 -74.75000 1.000 171.02397 302 ALA B CA 1
ATOM 5442 C C . ALA B 1 308 ? -0.25300 30.89200 -75.76900 1.000 171.67201 302 ALA B C 1
ATOM 5443 O O . ALA B 1 308 ? -0.23100 31.18800 -76.96900 1.000 171.48013 302 ALA B O 1
ATOM 5445 N N . ASP B 1 309 ? 0.25600 29.74800 -75.31000 1.000 173.38035 303 ASP B N 1
ATOM 5446 C CA . ASP B 1 309 ? 0.91400 28.77900 -76.17700 1.000 175.17051 303 ASP B CA 1
ATOM 5447 C C . ASP B 1 309 ? -0.05900 27.80500 -76.83600 1.000 177.23846 303 ASP B C 1
ATOM 5448 O O . ASP B 1 309 ? 0.38800 26.86500 -77.50300 1.000 178.54253 303 ASP B O 1
ATOM 5450 N N . ASN B 1 310 ? -1.36600 28.00300 -76.65900 1.000 177.66989 304 ASN B N 1
ATOM 5451 C CA . ASN B 1 310 ? -2.39900 27.20700 -77.32900 1.000 176.20101 304 ASN B CA 1
ATOM 5452 C C . ASN B 1 310 ? -2.21000 25.71200 -77.07400 1.000 172.24366 304 ASN B C 1
ATOM 5453 O O . ASN B 1 310 ? -2.24000 24.88800 -77.99100 1.000 172.85396 304 ASN B O 1
ATOM 5455 N N . MET B 1 311 ? -2.01900 25.36400 -75.80600 1.000 166.66131 305 MET B N 1
ATOM 5456 C CA . MET B 1 311 ? -1.80600 23.97500 -75.43100 1.000 164.04317 305 MET B CA 1
ATOM 5457 C C . MET B 1 311 ? -3.13800 23.26300 -75.24400 1.000 157.02154 305 MET B C 1
ATOM 5458 O O . MET B 1 311 ? -4.10500 23.84100 -74.74000 1.000 155.42315 305 MET B O 1
ATOM 5463 N N . SER B 1 312 ? -3.18000 21.99800 -75.64700 1.000 157.76229 306 SER B N 1
ATOM 5464 C CA . SER B 1 312 ? -4.34400 21.16400 -75.40500 1.000 163.26637 306 SER B CA 1
ATOM 5465 C C . SER B 1 312 ? -4.16600 20.42700 -74.08100 1.000 157.76743 306 SER B C 1
ATOM 5466 O O . SER B 1 312 ? -3.09300 20.44300 -73.47500 1.000 154.05372 306 SER B O 1
ATOM 5468 N N . PHE B 1 313 ? -5.24100 19.78900 -73.61200 1.000 154.72152 307 PHE B N 1
ATOM 5469 C CA . PHE B 1 313 ? -5.14200 19.08000 -72.34300 1.000 147.89080 307 PHE B CA 1
ATOM 5470 C C . PHE B 1 313 ? -4.12000 17.95300 -72.42100 1.000 149.88789 307 PHE B C 1
ATOM 5471 O O . PHE B 1 313 ? -3.30400 17.78400 -71.50800 1.000 149.27592 307 PHE B O 1
ATOM 5479 N N . GLN B 1 314 ? -4.14200 17.17100 -73.50500 1.000 153.55640 308 GLN B N 1
ATOM 5480 C CA . GLN B 1 314 ? -3.14500 16.11500 -73.65300 1.000 155.10390 308 GLN B CA 1
ATOM 5481 C C . GLN B 1 314 ? -1.75800 16.71300 -73.86000 1.000 159.67715 308 GLN B C 1
ATOM 5482 O O . GLN B 1 314 ? -0.76200 16.17500 -73.36200 1.000 160.83786 308 GLN B O 1
ATOM 5488 N N . ARG B 1 315 ? -1.67700 17.82900 -74.59100 1.000 160.39709 309 ARG B N 1
ATOM 5489 C CA . ARG B 1 315 ? -0.40000 18.51600 -74.75100 1.000 155.96119 309 ARG B CA 1
ATOM 5490 C C . ARG B 1 315 ? 0.08000 19.07600 -73.41800 1.000 155.62548 309 ARG B C 1
ATOM 5491 O O . ARG B 1 315 ? 1.27700 19.03400 -73.12200 1.000 156.57290 309 ARG B O 1
ATOM 5493 N N . MET B 1 316 ? -0.84000 19.59100 -72.59400 1.000 155.14675 310 MET B N 1
ATOM 5494 C CA . MET B 1 316 ? -0.45700 20.05900 -71.26400 1.000 151.19708 310 MET B CA 1
ATOM 5495 C C . MET B 1 316 ? 0.03900 18.89900 -70.41300 1.000 148.40947 310 MET B C 1
ATOM 5496 O O . MET B 1 316 ? 1.08100 18.99400 -69.75300 1.000 145.43188 310 MET B O 1
ATOM 5501 N N . VAL B 1 317 ? -0.70600 17.79000 -70.41400 1.000 144.22715 311 VAL B N 1
ATOM 5502 C CA . VAL B 1 317 ? -0.28700 16.61200 -69.66400 1.000 136.21674 311 VAL B CA 1
ATOM 5503 C C . VAL B 1 317 ? 1.03000 16.07500 -70.21300 1.000 140.20361 311 VAL B C 1
ATOM 5504 O O . VAL B 1 317 ? 1.94400 15.73500 -69.45100 1.000 137.95065 311 VAL B O 1
ATOM 5508 N N . ASP B 1 318 ? 1.15700 16.00700 -71.54300 1.000 145.00884 312 ASP B N 1
ATOM 5509 C CA . ASP B 1 318 ? 2.42300 15.59000 -72.14000 1.000 147.37606 312 ASP B CA 1
ATOM 5510 C C . ASP B 1 318 ? 3.53500 16.58300 -71.81900 1.000 147.58377 312 ASP B C 1
ATOM 5511 O O . ASP B 1 318 ? 4.68100 16.18700 -71.57300 1.000 145.24034 312 ASP B O 1
ATOM 5513 N N . TYR B 1 319 ? 3.20800 17.87800 -71.79900 1.000 149.28458 313 TYR B N 1
ATOM 5514 C CA . TYR B 1 319 ? 4.18500 18.89400 -71.41700 1.000 149.82593 313 TYR B CA 1
ATOM 5515 C C . TYR B 1 319 ? 4.61000 18.72000 -69.96800 1.000 141.41422 313 TYR B C 1
ATOM 5516 O O . TYR B 1 319 ? 5.79800 18.82700 -69.64500 1.000 138.35324 313 TYR B O 1
ATOM 5525 N N . SER B 1 320 ? 3.65400 18.44900 -69.08100 1.000 145.10136 314 SER B N 1
ATOM 5526 C CA . SER B 1 320 ? 3.98600 18.27400 -67.67200 1.000 142.11886 314 SER B CA 1
ATOM 5527 C C . SER B 1 320 ? 4.86500 17.04500 -67.45100 1.000 144.92852 314 SER B C 1
ATOM 5528 O O . SER B 1 320 ? 5.84500 17.10700 -66.69900 1.000 141.62401 314 SER B O 1
ATOM 5530 N N . LEU B 1 321 ? 4.53300 15.91700 -68.08700 1.000 146.12181 315 LEU B N 1
ATOM 5531 C CA . LEU B 1 321 ? 5.36800 14.72600 -67.94000 1.000 142.22555 315 LEU B CA 1
ATOM 5532 C C . LEU B 1 321 ? 6.74100 14.90700 -68.58300 1.000 146.91870 315 LEU B C 1
ATOM 5533 O O . LEU B 1 321 ? 7.73400 14.36900 -68.07700 1.000 151.90489 315 LEU B O 1
ATOM 5538 N N . GLU B 1 322 ? 6.82400 15.64700 -69.69200 1.000 145.27743 316 GLU B N 1
ATOM 5539 C CA . GLU B 1 322 ? 8.12200 15.86700 -70.32500 1.000 146.94389 316 GLU B CA 1
ATOM 5540 C C . GLU B 1 322 ? 9.04800 16.68900 -69.43600 1.000 147.11774 316 GLU B C 1
ATOM 5541 O O . GLU B 1 322 ? 10.25200 16.41900 -69.37400 1.000 157.10793 316 GLU B O 1
ATOM 5547 N N . LYS B 1 323 ? 8.51000 17.69500 -68.74200 1.000 140.67683 317 LYS B N 1
ATOM 5548 C CA . LYS B 1 323 ? 9.33800 18.51600 -67.86100 1.000 140.35460 317 LYS B CA 1
ATOM 5549 C C . LYS B 1 323 ? 9.89400 17.71200 -66.68600 1.000 141.17092 317 LYS B C 1
ATOM 5550 O O . LYS B 1 323 ? 11.05200 17.90100 -66.29300 1.000 146.66120 317 LYS B O 1
ATOM 5552 N N . ALA B 1 324 ? 9.09200 16.81700 -66.11100 1.000 135.83439 318 ALA B N 1
ATOM 5553 C CA . ALA B 1 324 ? 9.61700 15.89500 -65.11200 1.000 129.84716 318 ALA B CA 1
ATOM 5554 C C . ALA B 1 324 ? 10.56300 14.88900 -65.75800 1.000 137.18388 318 ALA B C 1
ATOM 5555 O O . ALA B 1 324 ? 10.43800 14.55500 -66.94000 1.000 142.14546 318 ALA B O 1
ATOM 5557 N N . GLU B 1 325 ? 11.53500 14.43400 -64.97000 1.000 136.83445 319 GLU B N 1
ATOM 5558 C CA . GLU B 1 325 ? 12.59600 13.53800 -65.43800 1.000 141.03356 319 GLU B CA 1
ATOM 5559 C C . GLU B 1 325 ? 13.50800 14.25700 -66.43800 1.000 141.11561 319 GLU B C 1
ATOM 5560 O O . GLU B 1 325 ? 13.56400 15.48900 -66.47200 1.000 134.58250 319 GLU B O 1
ATOM 5562 N N . GLU B 1 327 ? 13.16000 18.19600 -63.78800 1.000 144.28237 321 GLU B N 1
ATOM 5563 C CA . GLU B 1 327 ? 13.80800 18.33700 -62.48800 1.000 137.70578 321 GLU B CA 1
ATOM 5564 C C . GLU B 1 327 ? 14.33100 16.99900 -61.96700 1.000 137.14469 321 GLU B C 1
ATOM 5565 O O . GLU B 1 327 ? 13.59700 16.01100 -61.93500 1.000 132.46958 321 GLU B O 1
ATOM 5567 N N . PRO B 1 328 ? 15.58900 16.98200 -61.54100 1.000 136.66392 322 PRO B N 1
ATOM 5568 C CA . PRO B 1 328 ? 16.24100 15.73200 -61.10300 1.000 133.76705 322 PRO B CA 1
ATOM 5569 C C . PRO B 1 328 ? 16.23500 15.51100 -59.59700 1.000 127.05497 322 PRO B C 1
ATOM 5570 O O . PRO B 1 328 ? 16.74900 14.48200 -59.14600 1.000 124.71487 322 PRO B O 1
ATOM 5574 N N . ILE B 1 329 ? 15.67000 16.43900 -58.83100 1.000 124.36635 323 ILE B N 1
ATOM 5575 C CA . ILE B 1 329 ? 15.57000 16.32500 -57.38500 1.000 123.21381 323 ILE B CA 1
ATOM 5576 C C . ILE B 1 329 ? 14.15600 15.96200 -56.96900 1.000 123.04658 323 ILE B C 1
ATOM 5577 O O . ILE B 1 329 ? 13.95100 15.08500 -56.13000 1.000 122.81218 323 ILE B O 1
ATOM 5579 N N . ASN B 1 330 ? 13.18300 16.64100 -57.56100 1.000 127.06619 324 ASN B N 1
ATOM 5580 C CA . ASN B 1 330 ? 11.78500 16.53500 -57.19600 1.000 124.57580 324 ASN B CA 1
ATOM 5581 C C . ASN B 1 330 ? 10.98600 16.18800 -58.45500 1.000 123.17708 324 ASN B C 1
ATOM 5582 O O . ASN B 1 330 ? 10.28000 17.03300 -59.01000 1.000 123.93876 324 ASN B O 1
ATOM 5587 N N . LYS B 1 331 ? 11.10800 14.93600 -58.90700 1.000 123.02074 325 LYS B N 1
ATOM 5588 C CA . LYS B 1 331 ? 10.41000 14.51800 -60.12200 1.000 124.80630 325 LYS B CA 1
ATOM 5589 C C . LYS B 1 331 ? 8.89100 14.58200 -59.94500 1.000 127.89903 325 LYS B C 1
ATOM 5590 O O . LYS B 1 331 ? 8.17200 15.02400 -60.85000 1.000 126.11026 325 LYS B O 1
ATOM 5593 N N . VAL B 1 332 ? 8.38000 14.11600 -58.80000 1.000 128.24566 326 VAL B N 1
ATOM 5594 C CA . VAL B 1 332 ? 6.94400 14.21000 -58.53700 1.000 125.49492 326 VAL B CA 1
ATOM 5595 C C . VAL B 1 332 ? 6.52600 15.66700 -58.38800 1.000 121.18598 326 VAL B C 1
ATOM 5596 O O . VAL B 1 332 ? 5.55400 16.12000 -59.00100 1.000 121.85321 326 VAL B O 1
ATOM 5600 N N . SER B 1 333 ? 7.26800 16.41800 -57.57600 1.000 121.88895 327 SER B N 1
ATOM 5601 C CA . SER B 1 333 ? 6.93700 17.81200 -57.29700 1.000 122.83552 327 SER B CA 1
ATOM 5602 C C . SER B 1 333 ? 6.90600 18.65200 -58.57300 1.000 124.31540 327 SER B C 1
ATOM 5603 O O . SER B 1 333 ? 6.02200 19.50000 -58.74000 1.000 123.66389 327 SER B O 1
ATOM 5606 N N . GLU B 1 334 ? 7.87100 18.45400 -59.47700 1.000 132.98297 328 GLU B N 1
ATOM 5607 C CA . GLU B 1 334 ? 7.89600 19.25700 -60.70200 1.000 133.21307 328 GLU B CA 1
ATOM 5608 C C . GLU B 1 334 ? 6.65400 19.01700 -61.55800 1.000 126.42446 328 GLU B C 1
ATOM 5609 O O . GLU B 1 334 ? 6.11000 19.95800 -62.14400 1.000 126.55429 328 GLU B O 1
ATOM 5615 N N . PHE B 1 335 ? 6.18700 17.76500 -61.63600 1.000 125.84353 329 PHE B N 1
ATOM 5616 C CA . PHE B 1 335 ? 4.99600 17.44600 -62.42400 1.000 129.41731 329 PHE B CA 1
ATOM 5617 C C . PHE B 1 335 ? 3.81800 18.32500 -62.01400 1.000 127.94515 329 PHE B C 1
ATOM 5618 O O . PHE B 1 335 ? 3.22000 19.01000 -62.85200 1.000 130.06793 329 PHE B O 1
ATOM 5626 N N . PHE B 1 336 ? 3.49500 18.35100 -60.72100 1.000 123.07250 330 PHE B N 1
ATOM 5627 C CA . PHE B 1 336 ? 2.33700 19.12200 -60.28300 1.000 121.99000 330 PHE B CA 1
ATOM 5628 C C . PHE B 1 336 ? 2.60600 20.61800 -60.33000 1.000 124.18361 330 PHE B C 1
ATOM 5629 O O . PHE B 1 336 ? 1.66000 21.40800 -60.42900 1.000 124.68745 330 PHE B O 1
ATOM 5637 N N . ILE B 1 337 ? 3.87400 21.02700 -60.23300 1.000 127.99496 331 ILE B N 1
ATOM 5638 C CA . ILE B 1 337 ? 4.22700 22.43000 -60.43400 1.000 130.97281 331 ILE B CA 1
ATOM 5639 C C . ILE B 1 337 ? 4.00100 22.83700 -61.88800 1.000 136.67612 331 ILE B C 1
ATOM 5640 O O . ILE B 1 337 ? 3.28200 23.80200 -62.17500 1.000 140.85849 331 ILE B O 1
ATOM 5642 N N . ARG B 1 338 ? 4.59500 22.09200 -62.82800 1.000 133.06454 332 ARG B N 1
ATOM 5643 C CA . ARG B 1 338 ? 4.41800 22.39400 -64.24700 1.000 130.72510 332 ARG B CA 1
ATOM 5644 C C . ARG B 1 338 ? 2.95800 22.28500 -64.66100 1.000 129.06226 332 ARG B C 1
ATOM 5645 O O . ARG B 1 338 ? 2.47400 23.07700 -65.47700 1.000 128.24522 332 ARG B O 1
ATOM 5653 N N . LEU B 1 339 ? 2.24900 21.29400 -64.12400 1.000 136.83685 333 LEU B N 1
ATOM 5654 C CA . LEU B 1 339 ? 0.82100 21.16800 -64.39100 1.000 140.12034 333 LEU B CA 1
ATOM 5655 C C . LEU B 1 339 ? 0.03200 22.33600 -63.81000 1.000 138.97592 333 LEU B C 1
ATOM 5656 O O . LEU B 1 339 ? -0.98700 22.73800 -64.37800 1.000 137.57793 333 LEU B O 1
ATOM 5661 N N . ARG B 1 340 ? 0.47800 22.89300 -62.68200 1.000 139.14270 334 ARG B N 1
ATOM 5662 C CA . ARG B 1 340 ? -0.27900 23.97200 -62.05500 1.000 136.55725 334 ARG B CA 1
ATOM 5663 C C . ARG B 1 340 ? -0.14000 25.27000 -62.84300 1.000 136.55159 334 ARG B C 1
ATOM 5664 O O . ARG B 1 340 ? -1.13800 25.94100 -63.12700 1.000 138.90634 334 ARG B O 1
ATOM 5666 N N . VAL B 1 341 ? 1.08900 25.63400 -63.21800 1.000 131.27328 335 VAL B N 1
ATOM 5667 C CA . VAL B 1 341 ? 1.29600 26.86000 -63.98800 1.000 135.33252 335 VAL B CA 1
ATOM 5668 C C . VAL B 1 341 ? 0.46900 26.83500 -65.27000 1.000 141.31360 335 VAL B C 1
ATOM 5669 O O . VAL B 1 341 ? -0.19600 27.81700 -65.62100 1.000 140.46999 335 VAL B O 1
ATOM 5671 N N . LYS B 1 342 ? 0.50200 25.71200 -65.99100 1.000 142.97002 336 LYS B N 1
ATOM 5672 C CA . LYS B 1 342 ? -0.20100 25.63200 -67.26800 1.000 145.70536 336 LYS B CA 1
ATOM 5673 C C . LYS B 1 342 ? -1.71500 25.57000 -67.09100 1.000 146.82315 336 LYS B C 1
ATOM 5674 O O . LYS B 1 342 ? -2.45300 26.20500 -67.85100 1.000 153.26814 336 LYS B O 1
ATOM 5676 N N . MET B 1 343 ? -2.20400 24.78900 -66.12200 1.000 142.55625 337 MET B N 1
ATOM 5677 C CA . MET B 1 343 ? -3.63600 24.52000 -66.02300 1.000 141.92108 337 MET B CA 1
ATOM 5678 C C . MET B 1 343 ? -4.37800 25.35000 -64.98100 1.000 138.67048 337 MET B C 1
ATOM 5679 O O . MET B 1 343 ? -5.59800 25.49900 -65.10100 1.000 139.27757 337 MET B O 1
ATOM 5684 N N . ILE B 1 344 ? -3.70900 25.85400 -63.94500 1.000 133.93677 338 ILE B N 1
ATOM 5685 C CA . ILE B 1 344 ? -4.44100 26.70000 -63.00700 1.000 128.38326 338 ILE B CA 1
ATOM 5686 C C . ILE B 1 344 ? -4.79900 28.02300 -63.67000 1.000 130.15938 338 ILE B C 1
ATOM 5687 O O . ILE B 1 344 ? -5.83200 28.62100 -63.34900 1.000 130.22028 338 ILE B O 1
ATOM 5689 N N . HIS B 1 345 ? -3.94700 28.51700 -64.57400 1.000 134.14555 339 HIS B N 1
ATOM 5690 C CA . HIS B 1 345 ? -4.21500 29.79700 -65.23200 1.000 137.64517 339 HIS B CA 1
ATOM 5691 C C . HIS B 1 345 ? -5.52800 29.81400 -66.00300 1.000 150.86494 339 HIS B C 1
ATOM 5692 O O . HIS B 1 345 ? -6.29400 30.78000 -65.85100 1.000 155.76969 339 HIS B O 1
ATOM 5694 N N . PRO B 1 346 ? -5.85600 28.81800 -66.82600 1.000 150.83746 340 PRO B N 1
ATOM 5695 C CA . PRO B 1 346 ? -7.16200 28.85300 -67.50600 1.000 150.90310 340 PRO B CA 1
ATOM 5696 C C . PRO B 1 346 ? -8.33000 28.75600 -66.54800 1.000 144.60940 340 PRO B C 1
ATOM 5697 O O . PRO B 1 346 ? -9.34000 29.44000 -66.74600 1.000 149.81548 340 PRO B O 1
ATOM 5701 N N . LEU B 1 347 ? -8.20400 27.94100 -65.49500 1.000 137.53908 341 LEU B N 1
ATOM 5702 C CA . LEU B 1 347 ? -9.26300 27.83400 -64.49700 1.000 133.86113 341 LEU B CA 1
ATOM 5703 C C . LEU B 1 347 ? -9.50300 29.17200 -63.81000 1.000 133.19028 341 LEU B C 1
ATOM 5704 O O . LEU B 1 347 ? -10.64300 29.63000 -63.69700 1.000 131.02982 341 LEU B O 1
ATOM 5706 N N . VAL B 1 348 ? -8.43500 29.82300 -63.35200 1.000 138.79956 342 VAL B N 1
ATOM 5707 C CA . VAL B 1 348 ? -8.59100 31.13300 -62.72700 1.000 142.96278 342 VAL B CA 1
ATOM 5708 C C . VAL B 1 348 ? -9.15100 32.13800 -63.73100 1.000 145.32909 342 VAL B C 1
ATOM 5709 O O . VAL B 1 348 ? -10.05700 32.91800 -63.41100 1.000 142.22175 342 VAL B O 1
ATOM 5713 N N . GLN B 1 349 ? -8.63500 32.12300 -64.96700 1.000 146.42637 343 GLN B N 1
ATOM 5714 C CA . GLN B 1 349 ? -9.14300 33.02800 -65.99600 1.000 143.04164 343 GLN B CA 1
ATOM 5715 C C . GLN B 1 349 ? -10.61000 32.75800 -66.29200 1.000 140.93029 343 GLN B C 1
ATOM 5716 O O . GLN B 1 349 ? -11.40100 33.69300 -66.44600 1.000 148.60077 343 GLN B O 1
ATOM 5718 N N . HIS B 1 350 ? -10.98900 31.48100 -66.37700 1.000 135.88996 344 HIS B N 1
ATOM 5719 C CA . HIS B 1 350 ? -12.38000 31.11400 -66.63000 1.000 136.11228 344 HIS B CA 1
ATOM 5720 C C . HIS B 1 350 ? -13.30000 31.66100 -65.54800 1.000 134.39972 344 HIS B C 1
ATOM 5721 O O . HIS B 1 350 ? -14.34600 32.25000 -65.84300 1.000 138.68164 344 HIS B O 1
ATOM 5728 N N . ALA B 1 351 ? -12.92000 31.48000 -64.28500 1.000 135.71433 345 ALA B N 1
ATOM 5729 C CA . ALA B 1 351 ? -13.77300 31.91000 -63.18400 1.000 136.23931 345 ALA B CA 1
ATOM 5730 C C . ALA B 1 351 ? -13.98100 33.41900 -63.19600 1.000 138.19077 345 ALA B C 1
ATOM 5731 O O . ALA B 1 351 ? -15.08200 33.90300 -62.91000 1.000 136.26989 345 ALA B O 1
ATOM 5733 N N . ALA B 1 352 ? -12.93700 34.17800 -63.53300 1.000 139.14086 346 ALA B N 1
ATOM 5734 C CA . ALA B 1 352 ? -13.05800 35.63200 -63.57800 1.000 141.17018 346 ALA B CA 1
ATOM 5735 C C . ALA B 1 352 ? -14.04300 36.07600 -64.65700 1.000 147.69650 346 ALA B C 1
ATOM 5736 O O . ALA B 1 352 ? -14.88600 36.94900 -64.42000 1.000 150.73618 346 ALA B O 1
ATOM 5738 N N . GLN B 1 353 ? -13.93900 35.49800 -65.85800 1.000 149.69102 347 GLN B N 1
ATOM 5739 C CA . GLN B 1 353 ? -14.88800 35.82600 -66.92100 1.000 153.44448 347 GLN B CA 1
ATOM 5740 C C . GLN B 1 353 ? -16.31500 35.49200 -66.50200 1.000 149.07807 347 GLN B C 1
ATOM 5741 O O . GLN B 1 353 ? -17.25100 36.23500 -66.81800 1.000 146.53142 347 GLN B O 1
ATOM 5743 N N . GLN B 1 354 ? -16.49900 34.36500 -65.80500 1.000 146.02135 348 GLN B N 1
ATOM 5744 C CA . GLN B 1 354 ? -17.82800 33.96200 -65.35300 1.000 146.87353 348 GLN B CA 1
ATOM 5745 C C . GLN B 1 354 ? -18.41600 34.96200 -64.36800 1.000 144.84795 348 GLN B C 1
ATOM 5746 O O . GLN B 1 354 ? -19.60700 35.28600 -64.43500 1.000 151.62438 348 GLN B O 1
ATOM 5752 N N . PHE B 1 355 ? -17.59400 35.46600 -63.45000 1.000 137.65234 349 PHE B N 1
ATOM 5753 C CA . PHE B 1 355 ? -18.06200 36.46100 -62.49200 1.000 135.63888 349 PHE B CA 1
ATOM 5754 C C . PHE B 1 355 ? -18.51900 37.72300 -63.21300 1.000 142.76398 349 PHE B C 1
ATOM 5755 O O . PHE B 1 355 ? -19.58000 38.27900 -62.90000 1.000 143.78754 349 PHE B O 1
ATOM 5763 N N . ILE B 1 356 ? -17.72900 38.18400 -64.18900 1.000 147.05437 350 ILE B N 1
ATOM 5764 C CA . ILE B 1 356 ? -18.05600 39.40400 -64.92300 1.000 150.22213 350 ILE B CA 1
ATOM 5765 C C . ILE B 1 356 ? -19.25200 39.18700 -65.84400 1.000 150.10173 350 ILE B C 1
ATOM 5766 O O . ILE B 1 356 ? -20.08000 40.08700 -66.02300 1.000 152.80774 350 ILE B O 1
ATOM 5768 N N . ASP B 1 357 ? -19.35800 37.99900 -66.44900 1.000 150.39090 351 ASP B N 1
ATOM 5769 C CA . ASP B 1 357 ? -20.49300 37.70400 -67.32400 1.000 154.32922 351 ASP B CA 1
ATOM 5770 C C . ASP B 1 357 ? -21.81700 37.78100 -66.57400 1.000 152.90325 351 ASP B C 1
ATOM 5771 O O . ASP B 1 357 ? -22.82600 38.23400 -67.12400 1.000 155.56359 351 ASP B O 1
ATOM 5776 N N . ASN B 1 358 ? -21.83400 37.33100 -65.32100 1.000 152.30126 352 ASN B N 1
ATOM 5777 C CA . ASN B 1 358 ? -23.03300 37.31800 -64.49400 1.000 150.61298 352 ASN B CA 1
ATOM 5778 C C . ASN B 1 358 ? -22.97300 38.35900 -63.37700 1.000 146.28796 352 ASN B C 1
ATOM 5779 O O . ASN B 1 358 ? -23.54800 38.15100 -62.30600 1.000 142.35909 352 ASN B O 1
ATOM 5784 N N . LEU B 1 359 ? -22.26900 39.47300 -63.61000 1.000 146.70092 353 LEU B N 1
ATOM 5785 C CA . LEU B 1 359 ? -22.11900 40.50800 -62.58700 1.000 145.61671 353 LEU B CA 1
ATOM 5786 C C . LEU B 1 359 ? -23.46200 40.91200 -61.98300 1.000 146.08973 353 LEU B C 1
ATOM 5787 O O . LEU B 1 359 ? -23.60500 40.99100 -60.75800 1.000 143.15467 353 LEU B O 1
ATOM 5789 N N . GLU B 1 360 ? -24.46400 41.16000 -62.83200 1.000 155.92517 354 GLU B N 1
ATOM 5790 C CA . GLU B 1 360 ? -25.78800 41.54400 -62.34100 1.000 150.87715 354 GLU B CA 1
ATOM 5791 C C . GLU B 1 360 ? -26.43900 40.41700 -61.54700 1.000 148.51817 354 GLU B C 1
ATOM 5792 O O . GLU B 1 360 ? -26.99500 40.64600 -60.46700 1.000 147.64872 354 GLU B O 1
ATOM 5794 N N . ALA B 1 361 ? -26.38100 39.18900 -62.06800 1.000 146.46871 355 ALA B N 1
ATOM 5795 C CA . ALA B 1 361 ? -26.96800 38.05300 -61.36500 1.000 143.29681 355 ALA B CA 1
ATOM 5796 C C . ALA B 1 361 ? -26.28500 37.80100 -60.02500 1.000 146.62240 355 ALA B C 1
ATOM 5797 O O . ALA B 1 361 ? -26.94100 37.41000 -59.05300 1.000 147.33379 355 ALA B O 1
ATOM 5799 N N . VAL B 1 362 ? -24.96700 38.00400 -59.95600 1.000 151.29869 356 VAL B N 1
ATOM 5800 C CA . VAL B 1 362 ? -24.23200 37.76100 -58.71500 1.000 143.62242 356 VAL B CA 1
ATOM 5801 C C . VAL B 1 362 ? -24.57300 38.81700 -57.66700 1.000 143.49633 356 VAL B C 1
ATOM 5802 O O . VAL B 1 362 ? -24.82600 38.49600 -56.49900 1.000 136.87664 356 VAL B O 1
ATOM 5806 N N . HIS B 1 363 ? -24.55300 40.09500 -58.06000 1.000 149.54642 357 HIS B N 1
ATOM 5807 C CA . HIS B 1 363 ? -24.84700 41.17900 -57.12400 1.000 144.86181 357 HIS B CA 1
ATOM 5808 C C . HIS B 1 363 ? -26.22900 41.04000 -56.49700 1.000 142.15920 357 HIS B C 1
ATOM 5809 O O . HIS B 1 363 ? -26.42100 41.37300 -55.32100 1.000 140.00985 357 HIS B O 1
ATOM 5816 N N . ALA B 1 364 ? -27.20900 40.56900 -57.26700 1.000 145.74766 358 ALA B N 1
ATOM 5817 C CA . ALA B 1 364 ? -28.51100 40.26100 -56.68600 1.000 145.36881 358 ALA B CA 1
ATOM 5818 C C . ALA B 1 364 ? -28.43100 39.09000 -55.71500 1.000 137.89414 358 ALA B C 1
ATOM 5819 O O . ALA B 1 364 ? -29.14600 39.06800 -54.70600 1.000 134.39275 358 ALA B O 1
ATOM 5821 N N . GLY B 1 365 ? -27.54200 38.13800 -55.97700 1.000 136.10642 359 GLY B N 1
ATOM 5822 C CA . GLY B 1 365 ? -27.51000 36.90400 -55.22500 1.000 133.28581 359 GLY B CA 1
ATOM 5823 C C . GLY B 1 365 ? -28.37900 35.81400 -55.80000 1.000 135.77621 359 GLY B C 1
ATOM 5824 O O . GLY B 1 365 ? -28.74200 34.88300 -55.07300 1.000 138.84123 359 GLY B O 1
ATOM 5825 N N . THR B 1 366 ? -28.74000 35.90900 -57.08100 1.000 137.86953 360 THR B N 1
ATOM 5826 C CA . THR B 1 366 ? -29.69700 35.00600 -57.70400 1.000 134.68989 360 THR B CA 1
ATOM 5827 C C . THR B 1 366 ? -29.07700 34.00000 -58.66700 1.000 132.47599 360 THR B C 1
ATOM 5828 O O . THR B 1 366 ? -29.81400 33.19500 -59.24500 1.000 133.86093 360 THR B O 1
ATOM 5832 N N . LEU B 1 367 ? -27.75800 34.01500 -58.86300 1.000 131.20273 361 LEU B N 1
ATOM 5833 C CA . LEU B 1 367 ? -27.11800 33.03100 -59.73200 1.000 131.20115 361 LEU B CA 1
ATOM 5834 C C . LEU B 1 367 ? -27.18900 31.64800 -59.09600 1.000 133.16514 361 LEU B C 1
ATOM 5835 O O . LEU B 1 367 ? -26.72800 31.45200 -57.96800 1.000 140.93964 361 LEU B O 1
ATOM 5840 N N . GLY B 1 368 ? -27.76100 30.68800 -59.81900 1.000 132.23844 362 GLY B N 1
ATOM 5841 C CA . GLY B 1 368 ? -28.04700 29.38300 -59.25400 1.000 128.50719 362 GLY B CA 1
ATOM 5842 C C . GLY B 1 368 ? -27.11300 28.25600 -59.64200 1.000 128.18186 362 GLY B C 1
ATOM 5843 O O . GLY B 1 368 ? -27.52300 27.09500 -59.64900 1.000 125.27136 362 GLY B O 1
ATOM 5844 N N . ARG B 1 369 ? -25.87400 28.56700 -60.00200 1.000 136.37212 363 ARG B N 1
ATOM 5845 C CA . ARG B 1 369 ? -24.90000 27.51500 -60.25600 1.000 135.50337 363 ARG B CA 1
ATOM 5846 C C . ARG B 1 369 ? -23.52000 27.99700 -59.82200 1.000 125.33598 363 ARG B C 1
ATOM 5847 O O . ARG B 1 369 ? -23.29600 29.19200 -59.61500 1.000 125.52022 363 ARG B O 1
ATOM 5855 N N . ALA B 1 370 ? -22.59800 27.05900 -59.65400 1.000 122.75202 364 ALA B N 1
ATOM 5856 C CA . ALA B 1 370 ? -21.23300 27.46900 -59.37100 1.000 127.51945 364 ALA B CA 1
ATOM 5857 C C . ALA B 1 370 ? -20.57000 27.99600 -60.64000 1.000 125.46268 364 ALA B C 1
ATOM 5858 O O . ALA B 1 370 ? -20.82100 27.51000 -61.74400 1.000 124.59510 364 ALA B O 1
ATOM 5860 N N . LEU B 1 371 ? -19.70200 28.99600 -60.46400 1.000 128.99525 365 LEU B N 1
ATOM 5861 C CA . LEU B 1 371 ? -19.05400 29.65200 -61.59900 1.000 138.40733 365 LEU B CA 1
ATOM 5862 C C . LEU B 1 371 ? -18.34100 28.65200 -62.49800 1.000 141.64610 365 LEU B C 1
ATOM 5863 O O . LEU B 1 371 ? -18.30300 28.81600 -63.72300 1.000 145.14564 365 LEU B O 1
ATOM 5868 N N . MET B 1 372 ? -17.74700 27.62200 -61.90000 1.000 137.53158 366 MET B N 1
ATOM 5869 C CA . MET B 1 372 ? -17.01900 26.63000 -62.67800 1.000 135.11146 366 MET B CA 1
ATOM 5870 C C . MET B 1 372 ? -17.96900 25.79300 -63.52400 1.000 141.28807 366 MET B C 1
ATOM 5871 O O . MET B 1 372 ? -17.63500 25.42000 -64.65500 1.000 147.90060 366 MET B O 1
ATOM 5876 N N . GLU B 1 373 ? -19.15300 25.48400 -62.99300 1.000 140.12693 367 GLU B N 1
ATOM 5877 C CA . GLU B 1 373 ? -20.03600 24.47000 -63.57000 1.000 142.37709 367 GLU B CA 1
ATOM 5878 C C . GLU B 1 373 ? -20.82200 25.06500 -64.73600 1.000 145.11573 367 GLU B C 1
ATOM 5879 O O . GLU B 1 373 ? -21.85400 25.71300 -64.54500 1.000 147.68583 367 GLU B O 1
ATOM 5885 N N . ASP B 1 374 ? -20.32900 24.82500 -65.96900 1.000 145.17870 368 ASP B N 1
ATOM 5886 C CA . ASP B 1 374 ? -21.05100 25.26200 -67.15900 1.000 151.05404 368 ASP B CA 1
ATOM 5887 C C . ASP B 1 374 ? -20.85100 24.37300 -68.38500 1.000 151.73990 368 ASP B C 1
ATOM 5888 O O . ASP B 1 374 ? -21.30000 24.75800 -69.47000 1.000 154.15738 368 ASP B O 1
ATOM 5893 N N . GLY B 1 375 ? -20.18700 23.22600 -68.27800 1.000 151.72087 369 GLY B N 1
ATOM 5894 C CA . GLY B 1 375 ? -20.01400 22.35500 -69.42400 1.000 152.24220 369 GLY B CA 1
ATOM 5895 C C . GLY B 1 375 ? -18.94200 22.74700 -70.41800 1.000 152.93209 369 GLY B C 1
ATOM 5896 O O . GLY B 1 375 ? -18.89000 22.15600 -71.50200 1.000 153.34260 369 GLY B O 1
ATOM 5897 N N . SER B 1 376 ? -18.08000 23.71000 -70.09400 1.000 155.05220 370 SER B N 1
ATOM 5898 C CA . SER B 1 376 ? -17.08700 24.17300 -71.05300 1.000 158.49461 370 SER B CA 1
ATOM 5899 C C . SER B 1 376 ? -15.85700 23.26500 -71.03600 1.000 157.02869 370 SER B C 1
ATOM 5900 O O . SER B 1 376 ? -15.76600 22.30700 -70.26300 1.000 152.10691 370 SER B O 1
ATOM 5903 N N . LEU B 1 377 ? -14.87800 23.59000 -71.88800 1.000 159.30915 371 LEU B N 1
ATOM 5904 C CA . LEU B 1 377 ? -13.62500 22.82800 -71.86800 1.000 158.67857 371 LEU B CA 1
ATOM 5905 C C . LEU B 1 377 ? -12.88100 23.04000 -70.56100 1.000 164.82765 371 LEU B C 1
ATOM 5906 O O . LEU B 1 377 ? -12.44500 22.03600 -69.95300 1.000 169.24510 371 LEU B O 1
ATOM 5911 N N . PRO B 1 378 ? -12.68400 24.26300 -70.04800 1.000 164.93913 372 PRO B N 1
ATOM 5912 C CA . PRO B 1 378 ? -12.07200 24.41300 -68.71900 1.000 154.52111 372 PRO B CA 1
ATOM 5913 C C . PRO B 1 378 ? -12.92700 23.84400 -67.60000 1.000 144.23347 372 PRO B C 1
ATOM 5914 O O . PRO B 1 378 ? -12.39000 23.48600 -66.54500 1.000 132.81078 372 PRO B O 1
ATOM 5918 N N . HIS B 1 379 ? -14.24400 23.77500 -67.79000 1.000 148.09705 373 HIS B N 1
ATOM 5919 C CA . HIS B 1 379 ? -15.09300 23.06100 -66.84400 1.000 148.95682 373 HIS B CA 1
ATOM 5920 C C . HIS B 1 379 ? -14.66400 21.60700 -66.70000 1.000 143.28303 373 HIS B C 1
ATOM 5921 O O . HIS B 1 379 ? -14.65700 21.06000 -65.59100 1.000 127.92456 373 HIS B O 1
ATOM 5928 N N . ALA B 1 380 ? -14.29100 20.96900 -67.81000 1.000 151.66032 374 ALA B N 1
ATOM 5929 C CA . ALA B 1 380 ? -13.84900 19.58100 -67.75800 1.000 149.12013 374 ALA B CA 1
ATOM 5930 C C . ALA B 1 380 ? -12.61400 19.41700 -66.88700 1.000 140.79430 374 ALA B C 1
ATOM 5931 O O . ALA B 1 380 ? -12.40300 18.34900 -66.30300 1.000 137.35394 374 ALA B O 1
ATOM 5933 N N . ILE B 1 381 ? -11.78900 20.46100 -66.79100 1.000 139.80607 375 ILE B N 1
ATOM 5934 C CA . ILE B 1 381 ? -10.60400 20.41300 -65.94100 1.000 135.11714 375 ILE B CA 1
ATOM 5935 C C . ILE B 1 381 ? -10.99300 20.12300 -64.49600 1.000 130.42845 375 ILE B C 1
ATOM 5936 O O . ILE B 1 381 ? -10.48400 19.18400 -63.87300 1.000 125.30691 375 ILE B O 1
ATOM 5941 N N . VAL B 1 382 ? -11.93000 20.90400 -63.95700 1.000 133.35117 376 VAL B N 1
ATOM 5942 C CA . VAL B 1 382 ? -12.32000 20.75100 -62.55900 1.000 130.59567 376 VAL B CA 1
ATOM 5943 C C . VAL B 1 382 ? -12.90400 19.36700 -62.31200 1.000 128.36200 376 VAL B C 1
ATOM 5944 O O . VAL B 1 382 ? -12.58000 18.70100 -61.32100 1.000 125.32748 376 VAL B O 1
ATOM 5948 N N . GLN B 1 383 ? -13.78400 18.91600 -63.20700 1.000 132.07857 377 GLN B N 1
ATOM 5949 C CA . GLN B 1 383 ? -14.44900 17.64000 -62.98100 1.000 130.02356 377 GLN B CA 1
ATOM 5950 C C . GLN B 1 383 ? -13.52700 16.45100 -63.24600 1.000 132.26978 377 GLN B C 1
ATOM 5951 O O . GLN B 1 383 ? -13.67200 15.40900 -62.59700 1.000 135.14757 377 GLN B O 1
ATOM 5957 N N . THR B 1 384 ? -12.59000 16.57300 -64.19400 1.000 130.84847 378 THR B N 1
ATOM 5958 C CA . THR B 1 384 ? -11.65300 15.47900 -64.44000 1.000 126.99283 378 THR B CA 1
ATOM 5959 C C . THR B 1 384 ? -10.84400 15.17900 -63.18900 1.000 130.59758 378 THR B C 1
ATOM 5960 O O . THR B 1 384 ? -10.58100 14.01600 -62.86500 1.000 134.41670 378 THR B O 1
ATOM 5962 N N . PHE B 1 385 ? -10.44900 16.22600 -62.47000 1.000 126.80238 379 PHE B N 1
ATOM 5963 C CA . PHE B 1 385 ? -9.77800 16.04200 -61.19300 1.000 117.93351 379 PHE B CA 1
ATOM 5964 C C . PHE B 1 385 ? -10.69700 15.36000 -60.19200 1.000 116.94635 379 PHE B C 1
ATOM 5965 O O . PHE B 1 385 ? -10.26800 14.46400 -59.45300 1.000 115.82890 379 PHE B O 1
ATOM 5973 N N . LYS B 1 386 ? -11.96500 15.78400 -60.14400 1.000 117.88728 380 LYS B N 1
ATOM 5974 C CA . LYS B 1 386 ? -12.94100 15.13300 -59.27500 1.000 109.75588 380 LYS B CA 1
ATOM 5975 C C . LYS B 1 386 ? -13.11800 13.67100 -59.65500 1.000 107.85078 380 LYS B C 1
ATOM 5976 O O . LYS B 1 386 ? -13.13600 12.78700 -58.79000 1.000 105.35555 380 LYS B O 1
ATOM 5982 N N . ASP B 1 387 ? -13.23100 13.39700 -60.95200 1.000 114.75346 381 ASP B N 1
ATOM 5983 C CA . ASP B 1 387 ? -13.45600 12.03300 -61.41300 1.000 119.10753 381 ASP B CA 1
ATOM 5984 C C . ASP B 1 387 ? -12.26500 11.13100 -61.10300 1.000 117.59802 381 ASP B C 1
ATOM 5985 O O . ASP B 1 387 ? -12.44000 10.01100 -60.60900 1.000 117.70405 381 ASP B O 1
ATOM 5990 N N . VAL B 1 388 ? -11.04700 11.60600 -61.36100 1.000 118.23781 382 VAL B N 1
ATOM 5991 C CA . VAL B 1 388 ? -9.86700 10.78700 -61.09500 1.000 121.46057 382 VAL B CA 1
ATOM 5992 C C . VAL B 1 388 ? -9.75200 10.45500 -59.61200 1.000 125.49466 382 VAL B C 1
ATOM 5993 O O . VAL B 1 388 ? -9.43000 9.32000 -59.24200 1.000 133.10422 382 VAL B O 1
ATOM 5997 N N . ALA B 1 389 ? -10.05100 11.41900 -58.74200 1.000 120.01739 383 ALA B N 1
ATOM 5998 C CA . ALA B 1 389 ? -9.88200 11.18400 -57.31300 1.000 108.53317 383 ALA B CA 1
ATOM 5999 C C . ALA B 1 389 ? -10.82200 10.09200 -56.80800 1.000 110.35841 383 ALA B C 1
ATOM 6000 O O . ALA B 1 389 ? -10.39900 9.21000 -56.05000 1.000 111.11473 383 ALA B O 1
ATOM 6002 N N . MET B 1 390 ? -12.09600 10.12300 -57.22200 1.000 105.89349 384 MET B N 1
ATOM 6003 C CA . MET B 1 390 ? -13.05100 9.12800 -56.73700 1.000 107.67670 384 MET B CA 1
ATOM 6004 C C . MET B 1 390 ? -12.66700 7.70900 -57.13100 1.000 108.69791 384 MET B C 1
ATOM 6005 O O . MET B 1 390 ? -12.95800 6.76700 -56.38900 1.000 117.89364 384 MET B O 1
ATOM 6010 N N . GLU B 1 391 ? -12.06500 7.51900 -58.30400 1.000 106.26373 385 GLU B N 1
ATOM 6011 C CA . GLU B 1 391 ? -11.70300 6.16100 -58.70200 1.000 107.56097 385 GLU B CA 1
ATOM 6012 C C . GLU B 1 391 ? -10.49200 5.64700 -57.93000 1.000 106.32938 385 GLU B C 1
ATOM 6013 O O . GLU B 1 391 ? -10.40300 4.44900 -57.64300 1.000 102.23395 385 GLU B O 1
ATOM 6019 N N . TRP B 1 392 ? -9.52900 6.51900 -57.61000 1.000 107.32562 386 TRP B N 1
ATOM 6020 C CA . TRP B 1 392 ? -8.23600 6.05100 -57.12700 1.000 105.87778 386 TRP B CA 1
ATOM 6021 C C . TRP B 1 392 ? -7.81200 6.57500 -55.76000 1.000 106.06796 386 TRP B C 1
ATOM 6022 O O . TRP B 1 392 ? -6.95400 5.94600 -55.12600 1.000 98.31083 386 TRP B O 1
ATOM 6033 N N . VAL B 1 393 ? -8.38600 7.67300 -55.27500 1.000 110.35002 387 VAL B N 1
ATOM 6034 C CA . VAL B 1 393 ? -7.89000 8.29200 -54.05000 1.000 106.69236 387 VAL B CA 1
ATOM 6035 C C . VAL B 1 393 ? -8.83400 7.98400 -52.89400 1.000 105.08896 387 VAL B C 1
ATOM 6036 O O . VAL B 1 393 ? -8.43600 7.34600 -51.91600 1.000 104.89954 387 VAL B O 1
ATOM 6040 N N . PHE B 1 394 ? -10.08800 8.42700 -52.99300 1.000 103.23414 388 PHE B N 1
ATOM 6041 C CA . PHE B 1 394 ? -11.01600 8.26900 -51.87800 1.000 95.03673 388 PHE B CA 1
ATOM 6042 C C . PHE B 1 394 ? -11.42300 6.81900 -51.64300 1.000 93.42104 388 PHE B C 1
ATOM 6043 O O . PHE B 1 394 ? -11.82900 6.48400 -50.52900 1.000 93.55332 388 PHE B O 1
ATOM 6051 N N . CYS B 1 395 ? -11.33800 5.95500 -52.65000 1.000 100.55487 389 CYS B N 1
ATOM 6052 C CA . CYS B 1 395 ? -11.66500 4.54900 -52.44700 1.000 102.32556 389 CYS B CA 1
ATOM 6053 C C . CYS B 1 395 ? -10.56300 3.78000 -51.71700 1.000 102.49340 389 CYS B C 1
ATOM 6054 O O . CYS B 1 395 ? -10.75200 2.59400 -51.41900 1.000 103.37335 389 CYS B O 1
ATOM 6057 N N . HIS B 1 396 ? -9.44000 4.42700 -51.40100 1.000 101.70744 390 HIS B N 1
ATOM 6058 C CA . HIS B 1 396 ? -8.30600 3.73200 -50.80100 1.000 105.42331 390 HIS B CA 1
ATOM 6059 C C . HIS B 1 396 ? -8.66400 3.23100 -49.40100 1.000 99.22752 390 HIS B C 1
ATOM 6060 O O . HIS B 1 396 ? -9.22700 3.98400 -48.59700 1.000 100.37029 390 HIS B O 1
ATOM 6067 N N . PRO B 1 397 ? -8.30500 1.98700 -49.06200 1.000 88.86619 391 PRO B N 1
ATOM 6068 C CA . PRO B 1 397 ? -8.72300 1.42400 -47.76800 1.000 84.53499 391 PRO B CA 1
ATOM 6069 C C . PRO B 1 397 ? -8.31000 2.25900 -46.57400 1.000 83.50607 391 PRO B C 1
ATOM 6070 O O . PRO B 1 397 ? -9.02700 2.28700 -45.56900 1.000 88.15093 391 PRO B O 1
ATOM 6074 N N . GLU B 1 398 ? -7.16900 2.93300 -46.64900 1.000 83.78453 392 GLU B N 1
ATOM 6075 C CA . GLU B 1 398 ? -6.73600 3.77200 -45.54100 1.000 86.20492 392 GLU B CA 1
ATOM 6076 C C . GLU B 1 398 ? -7.71300 4.92100 -45.29500 1.000 82.46720 392 GLU B C 1
ATOM 6077 O O . GLU B 1 398 ? -7.91100 5.33600 -44.14700 1.000 84.00009 392 GLU B O 1
ATOM 6083 N N . VAL B 1 399 ? -8.31000 5.47500 -46.35600 1.000 82.78872 393 VAL B N 1
ATOM 6084 C CA . VAL B 1 399 ? -9.27700 6.56100 -46.17200 1.000 86.96630 393 VAL B CA 1
ATOM 6085 C C . VAL B 1 399 ? -10.60300 6.02300 -45.63200 1.000 84.90275 393 VAL B C 1
ATOM 6086 O O . VAL B 1 399 ? -11.18500 6.57500 -44.69000 1.000 80.38961 393 VAL B O 1
ATOM 6090 N N . GLU B 1 400 ? -11.10200 4.94500 -46.23400 1.000 78.99273 394 GLU B N 1
ATOM 6091 C CA . GLU B 1 400 ? -12.38700 4.38500 -45.84400 1.000 77.16264 394 GLU B CA 1
ATOM 6092 C C . GLU B 1 400 ? -12.33500 3.76300 -44.45600 1.000 80.18621 394 GLU B C 1
ATOM 6093 O O . GLU B 1 400 ? -13.37000 3.66900 -43.78300 1.000 86.70523 394 GLU B O 1
ATOM 6099 N N . THR B 1 401 ? -11.16100 3.29200 -44.02500 1.000 73.66116 395 THR B N 1
ATOM 6100 C CA . THR B 1 401 ? -11.02300 2.85000 -42.64100 1.000 70.37281 395 THR B CA 1
ATOM 6101 C C . THR B 1 401 ? -11.19000 4.02100 -41.67400 1.000 70.51843 395 THR B C 1
ATOM 6102 O O . THR B 1 401 ? -11.82900 3.88700 -40.62200 1.000 70.65513 395 THR B O 1
ATOM 6106 N N . LEU B 1 402 ? -10.59900 5.17300 -41.99900 1.000 72.83913 396 LEU B N 1
ATOM 6107 C CA . LEU B 1 402 ? -10.75500 6.35100 -41.15000 1.000 72.48500 396 LEU B CA 1
ATOM 6108 C C . LEU B 1 402 ? -12.19200 6.86100 -41.14400 1.000 80.40634 396 LEU B C 1
ATOM 6109 O O . LEU B 1 402 ? -12.68100 7.33800 -40.11400 1.000 82.36067 396 LEU B O 1
ATOM 6114 N N . GLU B 1 403 ? -12.86800 6.81600 -42.29700 1.000 84.03077 397 GLU B N 1
ATOM 6115 C CA . GLU B 1 403 ? -14.26700 7.22700 -42.34300 1.000 80.20076 397 GLU B CA 1
ATOM 6116 C C . GLU B 1 403 ? -15.11300 6.33900 -41.43500 1.000 76.02189 397 GLU B C 1
ATOM 6117 O O . GLU B 1 403 ? -15.87100 6.83000 -40.59100 1.000 70.76446 397 GLU B O 1
ATOM 6123 N N . LEU B 1 404 ? -14.94600 5.02200 -41.55400 1.000 75.62853 398 LEU B N 1
ATOM 6124 C CA . LEU B 1 404 ? -15.68600 4.10100 -40.70200 1.000 70.45437 398 LEU B CA 1
ATOM 6125 C C . LEU B 1 404 ? -15.31800 4.27000 -39.22900 1.000 70.26898 398 LEU B C 1
ATOM 6126 O O . LEU B 1 404 ? -16.19200 4.25700 -38.35600 1.000 77.40790 398 LEU B O 1
ATOM 6131 N N . GLN B 1 405 ? -14.03000 4.42700 -38.92500 1.000 69.43910 399 GLN B N 1
ATOM 6132 C CA . GLN B 1 405 ? -13.63500 4.56000 -37.52700 1.000 73.09913 399 GLN B CA 1
ATOM 6133 C C . GLN B 1 405 ? -14.18200 5.84600 -36.91500 1.000 92.31057 399 GLN B C 1
ATOM 6134 O O . GLN B 1 405 ? -14.67500 5.84200 -35.77800 1.000 97.04517 399 GLN B O 1
ATOM 6140 N N . GLY B 1 406 ? -14.08900 6.96000 -37.64300 1.000 93.80514 400 GLY B N 1
ATOM 6141 C CA . GLY B 1 406 ? -14.68100 8.19700 -37.16300 1.000 88.56344 400 GLY B CA 1
ATOM 6142 C C . GLY B 1 406 ? -16.18900 8.10400 -36.98500 1.000 78.51501 400 GLY B C 1
ATOM 6143 O O . GLY B 1 406 ? -16.76700 8.80600 -36.14700 1.000 69.29068 400 GLY B O 1
ATOM 6144 N N . TYR B 1 407 ? -16.84800 7.26200 -37.78500 1.000 67.89312 401 TYR B N 1
ATOM 6145 C CA . TYR B 1 407 ? -18.27400 7.03800 -37.59400 1.000 67.76258 401 TYR B CA 1
ATOM 6146 C C . TYR B 1 407 ? -18.55400 6.47900 -36.20600 1.000 67.15529 401 TYR B C 1
ATOM 6147 O O . TYR B 1 407 ? -19.50500 6.90800 -35.54400 1.000 67.06501 401 TYR B O 1
ATOM 6156 N N . ARG B 1 408 ? -17.73200 5.52800 -35.73800 1.000 71.38890 402 ARG B N 1
ATOM 6157 C CA . ARG B 1 408 ? -17.93700 4.97400 -34.39900 1.000 60.79307 402 ARG B CA 1
ATOM 6158 C C . ARG B 1 408 ? -17.66700 6.02100 -33.33500 1.000 64.33132 402 ARG B C 1
ATOM 6159 O O . ARG B 1 408 ? -18.42000 6.13800 -32.36300 1.000 74.12344 402 ARG B O 1
ATOM 6167 N N . ILE B 1 409 ? -16.60100 6.80200 -33.51300 1.000 62.57516 403 ILE B N 1
ATOM 6168 C CA . ILE B 1 409 ? -16.19200 7.74900 -32.48200 1.000 65.61546 403 ILE B CA 1
ATOM 6169 C C . ILE B 1 409 ? -17.28400 8.78500 -32.25400 1.000 70.56258 403 ILE B C 1
ATOM 6170 O O . ILE B 1 409 ? -17.67200 9.06700 -31.11500 1.000 77.53530 403 ILE B O 1
ATOM 6175 N N . ILE B 1 410 ? -17.80900 9.35700 -33.33400 1.000 64.84442 404 ILE B N 1
ATOM 6176 C CA . ILE B 1 410 ? -18.82900 10.38600 -33.17900 1.000 70.32207 404 ILE B CA 1
ATOM 6177 C C . ILE B 1 410 ? -20.08100 9.80500 -32.53200 1.000 67.23221 404 ILE B C 1
ATOM 6178 O O . ILE B 1 410 ? -20.67400 10.41700 -31.63400 1.000 72.08841 404 ILE B O 1
ATOM 6183 N N . GLN B 1 411 ? -20.50700 8.62000 -32.97800 1.000 63.97930 405 GLN B N 1
ATOM 6184 C CA . GLN B 1 411 ? -21.69700 8.00400 -32.39700 1.000 67.91009 405 GLN B CA 1
ATOM 6185 C C . GLN B 1 411 ? -21.47900 7.62800 -30.94200 1.000 72.82181 405 GLN B C 1
ATOM 6186 O O . GLN B 1 411 ? -22.34200 7.89000 -30.09600 1.000 73.35476 405 GLN B O 1
ATOM 6192 N N . GLY B 1 412 ? -20.32400 7.02900 -30.62700 1.000 74.34228 406 GLY B N 1
ATOM 6193 C CA . GLY B 1 412 ? -20.05200 6.67000 -29.24700 1.000 67.88214 406 GLY B CA 1
ATOM 6194 C C . GLY B 1 412 ? -20.04300 7.88500 -28.34900 1.000 68.12417 406 GLY B C 1
ATOM 6195 O O . GLY B 1 412 ? -20.59700 7.86600 -27.24600 1.000 66.26902 406 GLY B O 1
ATOM 6196 N N . LEU B 1 413 ? -19.45600 8.97200 -28.83500 1.000 70.44168 407 LEU B N 1
ATOM 6197 C CA . LEU B 1 413 ? -19.43700 10.21000 -28.07500 1.000 65.93481 407 LEU B CA 1
ATOM 6198 C C . LEU B 1 413 ? -20.85700 10.67900 -27.80700 1.000 71.79249 407 LEU B C 1
ATOM 6199 O O . LEU B 1 413 ? -21.21200 11.02600 -26.67300 1.000 77.55483 407 LEU B O 1
ATOM 6204 N N . LEU B 1 414 ? -21.70500 10.62700 -28.83100 1.000 64.48715 408 LEU B N 1
ATOM 6205 C CA . LEU B 1 414 ? -23.09200 11.01500 -28.63700 1.000 68.23117 408 LEU B CA 1
ATOM 6206 C C . LEU B 1 414 ? -23.78000 10.06400 -27.66800 1.000 73.63091 408 LEU B C 1
ATOM 6207 O O . LEU B 1 414 ? -24.50200 10.50100 -26.76600 1.000 77.64762 408 LEU B O 1
ATOM 6212 N N . ASP B 1 415 ? -23.52300 8.76300 -27.80200 1.000 71.33669 409 ASP B N 1
ATOM 6213 C CA . ASP B 1 415 ? -24.07700 7.81200 -26.85000 1.000 63.97032 409 ASP B CA 1
ATOM 6214 C C . ASP B 1 415 ? -23.55100 8.07100 -25.44700 1.000 73.27797 409 ASP B C 1
ATOM 6215 O O . ASP B 1 415 ? -24.28000 7.91300 -24.46000 1.000 74.44009 409 ASP B O 1
ATOM 6220 N N . PHE B 1 416 ? -22.28200 8.46700 -25.34100 1.000 71.67418 410 PHE B N 1
ATOM 6221 C CA . PHE B 1 416 ? -21.69700 8.73700 -24.03600 1.000 61.83280 410 PHE B CA 1
ATOM 6222 C C . PHE B 1 416 ? -22.33000 9.96100 -23.38100 1.000 66.54177 410 PHE B C 1
ATOM 6223 O O . PHE B 1 416 ? -22.59000 9.95200 -22.17200 1.000 70.25286 410 PHE B O 1
ATOM 6231 N N . TYR B 1 417 ? -22.60800 11.01400 -24.15900 1.000 63.79441 411 TYR B N 1
ATOM 6232 C CA . TYR B 1 417 ? -23.16800 12.25000 -23.62400 1.000 61.49006 411 TYR B CA 1
ATOM 6233 C C . TYR B 1 417 ? -24.68400 12.32200 -23.73800 1.000 66.91837 411 TYR B C 1
ATOM 6234 O O . TYR B 1 417 ? -25.27800 13.33400 -23.34500 1.000 67.49981 411 TYR B O 1
ATOM 6243 N N . ALA B 1 418 ? -25.32100 11.26700 -24.23600 1.000 67.03413 412 ALA B N 1
ATOM 6244 C CA . ALA B 1 418 ? -26.77500 11.24000 -24.26000 1.000 69.78711 412 ALA B CA 1
ATOM 6245 C C . ALA B 1 418 ? -27.40700 11.33400 -22.86900 1.000 80.30774 412 ALA B C 1
ATOM 6246 O O . ALA B 1 418 ? -28.49500 11.92700 -22.76900 1.000 85.71964 412 ALA B O 1
ATOM 6248 N N . PRO B 1 419 ? -26.81200 10.80000 -21.78800 1.000 72.69143 413 PRO B N 1
ATOM 6249 C CA . PRO B 1 419 ? -27.38800 11.04200 -20.45600 1.000 64.41111 413 PRO B CA 1
ATOM 6250 C C . PRO B 1 419 ? -27.70800 12.49700 -20.16800 1.000 66.76565 413 PRO B C 1
ATOM 6251 O O . PRO B 1 419 ? -28.65200 12.77800 -19.42200 1.000 82.10519 413 PRO B O 1
ATOM 6255 N N . LEU B 1 420 ? -26.95300 13.43800 -20.72200 1.000 66.02224 414 LEU B N 1
ATOM 6256 C CA . LEU B 1 420 ? -27.31700 14.83900 -20.54300 1.000 63.38607 414 LEU B CA 1
ATOM 6257 C C . LEU B 1 420 ? -28.63200 15.15700 -21.23800 1.000 68.26134 414 LEU B C 1
ATOM 6258 O O . LEU B 1 420 ? -29.38800 16.01100 -20.76500 1.000 83.17626 414 LEU B O 1
ATOM 6263 N N . LEU B 1 421 ? -28.90800 14.50700 -22.37100 1.000 63.57573 415 LEU B N 1
ATOM 6264 C CA . LEU B 1 421 ? -30.14700 14.76400 -23.10200 1.000 78.23402 415 LEU B CA 1
ATOM 6265 C C . LEU B 1 421 ? -31.38800 14.19200 -22.40500 1.000 88.69733 415 LEU B C 1
ATOM 6266 O O . LEU B 1 421 ? -32.49100 14.72500 -22.58400 1.000 89.69830 415 LEU B O 1
ATOM 6271 N N . ARG B 1 422 ? -31.24800 13.09900 -21.64800 1.000 83.87036 416 ARG B N 1
ATOM 6272 C CA . ARG B 1 422 ? -32.39400 12.52700 -20.94500 1.000 74.54906 416 ARG B CA 1
ATOM 6273 C C . ARG B 1 422 ? -32.80300 13.32100 -19.71200 1.000 87.85497 416 ARG B C 1
ATOM 6274 O O . ARG B 1 422 ? -33.94500 13.19600 -19.25700 1.000 91.20547 416 ARG B O 1
ATOM 6282 N N . LEU B 1 423 ? -31.90800 14.13300 -19.16900 1.000 77.82458 417 LEU B N 1
ATOM 6283 C CA . LEU B 1 423 ? -32.24100 14.93600 -18.00300 1.000 73.72133 417 LEU B CA 1
ATOM 6284 C C . LEU B 1 423 ? -33.36700 15.92000 -18.31900 1.000 72.76852 417 LEU B C 1
ATOM 6285 O O . LEU B 1 423 ? -33.41700 16.48300 -19.42000 1.000 70.09678 417 LEU B O 1
ATOM 6290 N N . PRO B 1 424 ? -34.28100 16.15700 -17.38100 1.000 78.41823 418 PRO B N 1
ATOM 6291 C CA . PRO B 1 424 ? -35.26400 17.23000 -17.56500 1.000 79.08762 418 PRO B CA 1
ATOM 6292 C C . PRO B 1 424 ? -34.63600 18.59900 -17.35900 1.000 77.12815 418 PRO B C 1
ATOM 6293 O O . PRO B 1 424 ? -33.67400 18.76500 -16.60800 1.000 83.09350 418 PRO B O 1
ATOM 6297 N N . ALA B 1 425 ? -35.25600 19.59600 -17.99800 1.000 77.39386 419 ALA B N 1
ATOM 6298 C CA . ALA B 1 425 ? -34.63000 20.90300 -18.18100 1.000 77.10278 419 ALA B CA 1
ATOM 6299 C C . ALA B 1 425 ? -34.20100 21.53100 -16.86200 1.000 81.48583 419 ALA B C 1
ATOM 6300 O O . ALA B 1 425 ? -33.23300 22.29800 -16.82700 1.000 76.12967 419 ALA B O 1
ATOM 6302 N N . GLU B 1 426 ? -34.93000 21.26900 -15.77900 1.000 96.70994 420 GLU B N 1
ATOM 6303 C CA . GLU B 1 426 ? -34.53100 21.82900 -14.49300 1.000 96.61829 420 GLU B CA 1
ATOM 6304 C C . GLU B 1 426 ? -33.20000 21.24000 -14.03400 1.000 91.80813 420 GLU B C 1
ATOM 6305 O O . GLU B 1 426 ? -32.30100 21.97200 -13.60400 1.000 89.84947 420 GLU B O 1
ATOM 6307 N N . GLU B 1 427 ? -33.04800 19.91700 -14.13400 1.000 90.42654 421 GLU B N 1
ATOM 6308 C CA . GLU B 1 427 ? -31.79600 19.28800 -13.72500 1.000 91.45206 421 GLU B CA 1
ATOM 6309 C C . GLU B 1 427 ? -30.63000 19.78500 -14.56500 1.000 91.47105 421 GLU B C 1
ATOM 6310 O O . GLU B 1 427 ? -29.57400 20.13700 -14.02900 1.000 100.30531 421 GLU B O 1
ATOM 6316 N N . PHE B 1 428 ? -30.80300 19.82400 -15.88800 1.000 83.37339 422 PHE B N 1
ATOM 6317 C CA . PHE B 1 428 ? -29.69200 20.20700 -16.75200 1.000 82.65774 422 PHE B CA 1
ATOM 6318 C C . PHE B 1 428 ? -29.23500 21.63700 -16.49900 1.000 87.50799 422 PHE B C 1
ATOM 6319 O O . PHE B 1 428 ? -28.03300 21.90200 -16.37100 1.000 100.33730 422 PHE B O 1
ATOM 6327 N N . GLN B 1 429 ? -30.17600 22.57700 -16.43400 1.000 74.58612 423 GLN B N 1
ATOM 6328 C CA . GLN B 1 429 ? -29.80000 23.97100 -16.23900 1.000 74.86330 423 GLN B CA 1
ATOM 6329 C C . GLN B 1 429 ? -29.04100 24.16400 -14.93200 1.000 77.76925 423 GLN B C 1
ATOM 6330 O O . GLN B 1 429 ? -28.15200 25.01900 -14.84300 1.000 86.63335 423 GLN B O 1
ATOM 6336 N N . ALA B 1 430 ? -29.39400 23.40000 -13.89400 1.000 75.30130 424 ALA B N 1
ATOM 6337 C CA . ALA B 1 430 ? -28.61500 23.45000 -12.65900 1.000 82.01648 424 ALA B CA 1
ATOM 6338 C C . ALA B 1 430 ? -27.18200 22.99600 -12.90100 1.000 84.63904 424 ALA B C 1
ATOM 6339 O O . ALA B 1 430 ? -26.23400 23.62200 -12.41400 1.000 79.63016 424 ALA B O 1
ATOM 6341 N N . LEU B 1 431 ? -27.00700 21.90400 -13.65200 1.000 89.87200 425 LEU B N 1
ATOM 6342 C CA . LEU B 1 431 ? -25.66400 21.42500 -13.96600 1.000 85.19636 425 LEU B CA 1
ATOM 6343 C C . LEU B 1 431 ? -24.91000 22.45300 -14.80000 1.000 78.56565 425 LEU B C 1
ATOM 6344 O O . LEU B 1 431 ? -23.74500 22.75900 -14.52600 1.000 74.82312 425 LEU B O 1
ATOM 6349 N N . ALA B 1 432 ? -25.57200 23.00500 -15.82000 1.000 73.73500 426 ALA B N 1
ATOM 6350 C CA . ALA B 1 432 ? -24.93400 24.01000 -16.65900 1.000 73.99529 426 ALA B CA 1
ATOM 6351 C C . ALA B 1 432 ? -24.55200 25.24200 -15.85700 1.000 74.91796 426 ALA B C 1
ATOM 6352 O O . ALA B 1 432 ? -23.57100 25.91400 -16.18700 1.000 84.92660 426 ALA B O 1
ATOM 6354 N N . GLU B 1 433 ? -25.32100 25.56600 -14.82100 1.000 70.68819 427 GLU B N 1
ATOM 6355 C CA . GLU B 1 433 ? -25.01400 26.70000 -13.95900 1.000 76.99890 427 GLU B CA 1
ATOM 6356 C C . GLU B 1 433 ? -23.98000 26.38300 -12.89200 1.000 78.27484 427 GLU B C 1
ATOM 6357 O O . GLU B 1 433 ? -23.55100 27.29900 -12.18400 1.000 79.25675 427 GLU B O 1
ATOM 6363 N N . GLY B 1 434 ? -23.59600 25.11900 -12.73500 1.000 82.08553 428 GLY B N 1
ATOM 6364 C CA . GLY B 1 434 ? -22.65800 24.73700 -11.70400 1.000 89.63816 428 GLY B CA 1
ATOM 6365 C C . GLY B 1 434 ? -23.27600 24.31000 -10.39100 1.000 93.37610 428 GLY B C 1
ATOM 6366 O O . GLY B 1 434 ? -22.53300 24.01900 -9.44700 1.000 90.94491 428 GLY B O 1
ATOM 6367 N N . ARG B 1 435 ? -24.60300 24.27600 -10.29400 1.000 97.97844 429 ARG B N 1
ATOM 6368 C CA . ARG B 1 435 ? -25.26800 23.81700 -9.08200 1.000 102.97271 429 ARG B CA 1
ATOM 6369 C C . ARG B 1 435 ? -25.05300 22.31900 -8.87400 1.000 106.46196 429 ARG B C 1
ATOM 6370 O O . ARG B 1 435 ? -24.81400 21.56200 -9.82000 1.000 101.39599 429 ARG B O 1
ATOM 6372 N N . GLN B 1 436 ? -25.10900 21.90300 -7.60700 1.000 115.63653 430 GLN B N 1
ATOM 6373 C CA . GLN B 1 436 ? -24.84700 20.52000 -7.19900 1.000 115.87656 430 GLN B CA 1
ATOM 6374 C C . GLN B 1 436 ? -26.12900 19.69600 -7.28000 1.000 105.05079 430 GLN B C 1
ATOM 6375 O O . GLN B 1 436 ? -26.97800 19.75800 -6.38700 1.000 100.31550 430 GLN B O 1
ATOM 6377 N N . ALA B 1 437 ? -26.27400 18.91800 -8.34800 1.000 96.44695 431 ALA B N 1
ATOM 6378 C CA . ALA B 1 437 ? -27.41700 18.01800 -8.46600 1.000 104.01742 431 ALA B CA 1
ATOM 6379 C C . ALA B 1 437 ? -27.11900 16.67700 -7.79900 1.000 110.32421 431 ALA B C 1
ATOM 6380 O O . ALA B 1 437 ? -26.07600 16.06500 -8.04200 1.000 107.71669 431 ALA B O 1
ATOM 6382 N N . ALA B 1 439 ? -27.66100 13.70100 -8.92800 1.000 106.05381 433 ALA B N 1
ATOM 6383 C CA . ALA B 1 439 ? -27.27100 13.38600 -10.29700 1.000 103.47293 433 ALA B CA 1
ATOM 6384 C C . ALA B 1 439 ? -25.76000 13.53000 -10.47200 1.000 99.41382 433 ALA B C 1
ATOM 6385 O O . ALA B 1 439 ? -25.29400 14.49300 -11.07600 1.000 102.15668 433 ALA B O 1
ATOM 6387 N N . PRO B 1 440 ? -24.99300 12.56300 -9.95200 1.000 95.57766 434 PRO B N 1
ATOM 6388 C CA . PRO B 1 440 ? -23.52800 12.71200 -9.92600 1.000 91.21888 434 PRO B CA 1
ATOM 6389 C C . PRO B 1 440 ? -22.83000 12.31400 -11.22100 1.000 89.60683 434 PRO B C 1
ATOM 6390 O O . PRO B 1 440 ? -21.86300 12.96800 -11.62300 1.000 93.36908 434 PRO B O 1
ATOM 6394 N N . HIS B 1 441 ? -23.31400 11.26300 -11.89500 1.000 85.39965 435 HIS B N 1
ATOM 6395 C CA . HIS B 1 441 ? -22.70100 10.88600 -13.17000 1.000 77.85227 435 HIS B CA 1
ATOM 6396 C C . HIS B 1 441 ? -22.91900 11.94700 -14.22900 1.000 76.09123 435 HIS B C 1
ATOM 6397 O O . HIS B 1 441 ? -21.93800 12.34100 -14.88800 1.000 80.85382 435 HIS B O 1
ATOM 6404 N N . PRO B 1 442 ? -24.13200 12.45700 -14.46000 1.000 72.30134 436 PRO B N 1
ATOM 6405 C CA . PRO B 1 442 ? -24.27600 13.52300 -15.45700 1.000 70.23637 436 PRO B CA 1
ATOM 6406 C C . PRO B 1 442 ? -23.45400 14.75000 -15.12800 1.000 59.24369 436 PRO B C 1
ATOM 6407 O O . PRO B 1 442 ? -23.01100 15.44300 -16.05000 1.000 55.67859 436 PRO B O 1
ATOM 6411 N N . GLN B 1 443 ? -23.25600 15.05600 -13.84200 1.000 61.46873 437 GLN B N 1
ATOM 6412 C CA . GLN B 1 443 ? -22.46100 16.22500 -13.48900 1.000 73.86941 437 GLN B CA 1
ATOM 6413 C C . GLN B 1 443 ? -21.03500 16.08200 -13.99700 1.000 82.56079 437 GLN B C 1
ATOM 6414 O O . GLN B 1 443 ? -20.43300 17.06100 -14.45300 1.000 86.92435 437 GLN B O 1
ATOM 6420 N N . LEU B 1 444 ? -20.47000 14.87100 -13.91800 1.000 77.68531 438 LEU B N 1
ATOM 6421 C CA . LEU B 1 444 ? -19.14900 14.65100 -14.49500 1.000 69.93429 438 LEU B CA 1
ATOM 6422 C C . LEU B 1 444 ? -19.15400 14.91200 -15.99600 1.000 68.40746 438 LEU B C 1
ATOM 6423 O O . LEU B 1 444 ? -18.22000 15.52600 -16.52800 1.000 75.79842 438 LEU B O 1
ATOM 6428 N N . LEU B 1 445 ? -20.20900 14.47000 -16.68900 1.000 63.90974 439 LEU B N 1
ATOM 6429 C CA . LEU B 1 445 ? -20.32500 14.72400 -18.12200 1.000 60.32453 439 LEU B CA 1
ATOM 6430 C C . LEU B 1 445 ? -20.41100 16.21700 -18.40500 1.000 67.01664 439 LEU B C 1
ATOM 6431 O O . LEU B 1 445 ? -19.80400 16.71500 -19.36100 1.000 79.84875 439 LEU B O 1
ATOM 6436 N N . VAL B 1 446 ? -21.13800 16.95500 -17.56900 1.000 58.88645 440 VAL B N 1
ATOM 6437 C CA . VAL B 1 446 ? -21.26200 18.38800 -17.79900 1.000 67.85247 440 VAL B CA 1
ATOM 6438 C C . VAL B 1 446 ? -19.91500 19.07500 -17.62800 1.000 74.96676 440 VAL B C 1
ATOM 6439 O O . VAL B 1 446 ? -19.56200 19.97200 -18.40200 1.000 78.82550 440 VAL B O 1
ATOM 6443 N N . ARG B 1 447 ? -19.14200 18.66600 -16.61500 1.000 79.75250 441 ARG B N 1
ATOM 6444 C CA . ARG B 1 447 ? -17.84400 19.27900 -16.32500 1.000 77.87720 441 ARG B CA 1
ATOM 6445 C C . ARG B 1 447 ? -16.79800 19.03900 -17.41700 1.000 76.75090 441 ARG B C 1
ATOM 6446 O O . ARG B 1 447 ? -15.78100 19.73800 -17.44500 1.000 77.83264 441 ARG B O 1
ATOM 6448 N N . ARG B 1 448 ? -17.01300 18.06800 -18.30200 1.000 72.38346 442 ARG B N 1
ATOM 6449 C CA . ARG B 1 448 ? -16.12300 17.84400 -19.43500 1.000 62.15065 442 ARG B CA 1
ATOM 6450 C C . ARG B 1 448 ? -16.39200 18.79300 -20.58900 1.000 66.82461 442 ARG B C 1
ATOM 6451 O O . ARG B 1 448 ? -15.52800 18.97000 -21.45000 1.000 67.89323 442 ARG B O 1
ATOM 6459 N N . LEU B 1 449 ? -17.58200 19.36000 -20.65600 1.000 77.42678 443 LEU B N 1
ATOM 6460 C CA . LEU B 1 449 ? -17.92700 20.18300 -21.79200 1.000 74.27993 443 LEU B CA 1
ATOM 6461 C C . LEU B 1 449 ? -17.15900 21.49700 -21.74200 1.000 65.79056 443 LEU B C 1
ATOM 6462 O O . LEU B 1 449 ? -16.94200 22.05800 -20.66200 1.000 69.24481 443 LEU B O 1
ATOM 6467 N N . PRO B 1 450 ? -16.77800 22.03000 -22.89700 1.000 62.99619 444 PRO B N 1
ATOM 6468 C CA . PRO B 1 450 ? -16.10500 23.32800 -22.92700 1.000 63.16123 444 PRO B CA 1
ATOM 6469 C C . PRO B 1 450 ? -16.96700 24.40400 -22.29100 1.000 69.40341 444 PRO B C 1
ATOM 6470 O O . PRO B 1 450 ? -18.19500 24.36300 -22.34400 1.000 79.13996 444 PRO B O 1
ATOM 6474 N N . SER B 1 451 ? -16.30700 25.35700 -21.64100 1.000 68.31081 445 SER B N 1
ATOM 6475 C CA . SER B 1 451 ? -17.04500 26.45000 -21.02400 1.000 69.04942 445 SER B CA 1
ATOM 6476 C C . SER B 1 451 ? -17.78200 27.27500 -22.07100 1.000 77.82592 445 SER B C 1
ATOM 6477 O O . SER B 1 451 ? -18.90800 27.72600 -21.83200 1.000 78.18431 445 SER B O 1
ATOM 6480 N N . GLN B 1 452 ? -17.15400 27.49600 -23.23000 1.000 78.79139 446 GLN B N 1
ATOM 6481 C CA . GLN B 1 452 ? -17.79300 28.27700 -24.28300 1.000 74.98960 446 GLN B CA 1
ATOM 6482 C C . GLN B 1 452 ? -19.13300 27.66800 -24.65700 1.000 83.50793 446 GLN B C 1
ATOM 6483 O O . GLN B 1 452 ? -20.12200 28.38400 -24.86000 1.000 89.82125 446 GLN B O 1
ATOM 6489 N N . GLN B 1 453 ? -19.18100 26.34400 -24.76200 1.000 78.52636 447 GLN B N 1
ATOM 6490 C CA . GLN B 1 453 ? -20.40900 25.69400 -25.18500 1.000 72.69225 447 GLN B CA 1
ATOM 6491 C C . GLN B 1 453 ? -21.48200 25.73700 -24.10400 1.000 79.37786 447 GLN B C 1
ATOM 6492 O O . GLN B 1 453 ? -22.66200 25.94600 -24.41000 1.000 98.04984 447 GLN B O 1
ATOM 6498 N N . ILE B 1 454 ? -21.10200 25.56000 -22.84000 1.000 76.18344 448 ILE B N 1
ATOM 6499 C CA . ILE B 1 454 ? -22.07900 25.64900 -21.75800 1.000 76.09103 448 ILE B CA 1
ATOM 6500 C C . ILE B 1 454 ? -22.63500 27.06500 -21.67200 1.000 77.27203 448 ILE B C 1
ATOM 6501 O O . ILE B 1 454 ? -23.85100 27.27500 -21.60100 1.000 90.38206 448 ILE B O 1
ATOM 6506 N N . LYS B 1 455 ? -21.74500 28.05600 -21.70200 1.000 71.80766 449 LYS B N 1
ATOM 6507 C CA . LYS B 1 455 ? -22.15600 29.45100 -21.60500 1.000 70.80879 449 LYS B CA 1
ATOM 6508 C C . LYS B 1 455 ? -22.98200 29.87800 -22.81000 1.000 76.03602 449 LYS B C 1
ATOM 6509 O O . LYS B 1 455 ? -23.91700 30.67300 -22.67200 1.000 83.01716 449 LYS B O 1
ATOM 6512 N N . ALA B 1 456 ? -22.64000 29.39000 -24.00500 1.000 79.97263 450 ALA B N 1
ATOM 6513 C CA . ALA B 1 456 ? -23.47000 29.68800 -25.17000 1.000 81.39726 450 ALA B CA 1
ATOM 6514 C C . ALA B 1 456 ? -24.86100 29.11700 -24.97800 1.000 73.74628 450 ALA B C 1
ATOM 6515 O O . ALA B 1 456 ? -25.86200 29.72700 -25.37400 1.000 79.93761 450 ALA B O 1
ATOM 6517 N N . TYR B 1 457 ? -24.94100 27.95200 -24.34600 1.000 66.49115 451 TYR B N 1
ATOM 6518 C CA . TYR B 1 457 ? -26.23500 27.41300 -23.97100 1.000 64.95970 451 TYR B CA 1
ATOM 6519 C C . TYR B 1 457 ? -26.90500 28.28700 -22.92600 1.000 68.02358 451 TYR B C 1
ATOM 6520 O O . TYR B 1 457 ? -28.08800 28.62700 -23.05800 1.000 79.67746 451 TYR B O 1
ATOM 6529 N N . LEU B 1 458 ? -26.16600 28.66300 -21.87800 1.000 64.66140 452 LEU B N 1
ATOM 6530 C CA . LEU B 1 458 ? -26.75800 29.49600 -20.83600 1.000 69.22046 452 LEU B CA 1
ATOM 6531 C C . LEU B 1 458 ? -27.22600 30.83400 -21.38400 1.000 76.76019 452 LEU B C 1
ATOM 6532 O O . LEU B 1 458 ? -28.30700 31.31300 -21.02000 1.000 82.65392 452 LEU B O 1
ATOM 6537 N N . GLU B 1 459 ? -26.43900 31.44300 -22.27500 1.000 77.93703 453 GLU B N 1
ATOM 6538 C CA . GLU B 1 459 ? -26.80400 32.75200 -22.80600 1.000 82.94849 453 GLU B CA 1
ATOM 6539 C C . GLU B 1 459 ? -28.03600 32.67200 -23.69200 1.000 89.37884 453 GLU B C 1
ATOM 6540 O O . GLU B 1 459 ? -28.89300 33.56200 -23.65800 1.000 88.91845 453 GLU B O 1
ATOM 6546 N N . ALA B 1 460 ? -28.14300 31.61400 -24.49600 1.000 88.80025 454 ALA B N 1
ATOM 6547 C CA . ALA B 1 460 ? -29.33000 31.45100 -25.31800 1.000 83.76131 454 ALA B CA 1
ATOM 6548 C C . ALA B 1 460 ? -30.56500 31.29200 -24.44800 1.000 90.03912 454 ALA B C 1
ATOM 6549 O O . ALA B 1 460 ? -31.61800 31.87100 -24.73900 1.000 94.08178 454 ALA B O 1
ATOM 6551 N N . MET B 1 461 ? -30.44000 30.54100 -23.35000 1.000 88.43951 455 MET B N 1
ATOM 6552 C CA . MET B 1 461 ? -31.58400 30.32500 -22.47500 1.000 83.54250 455 MET B CA 1
ATOM 6553 C C . MET B 1 461 ? -31.99000 31.60000 -21.75200 1.000 95.11848 455 MET B C 1
ATOM 6554 O O . MET B 1 461 ? -33.18500 31.82600 -21.52700 1.000 99.36616 455 MET B O 1
ATOM 6559 N N . LYS B 1 462 ? -31.02400 32.45000 -21.40200 1.000 96.62659 456 LYS B N 1
ATOM 6560 C CA . LYS B 1 462 ? -31.36600 33.73500 -20.80600 1.000 92.40074 456 LYS B CA 1
ATOM 6561 C C . LYS B 1 462 ? -32.22900 34.56400 -21.74700 1.000 88.05007 456 LYS B C 1
ATOM 6562 O O . LYS B 1 462 ? -33.07900 35.33500 -21.29100 1.000 87.32288 456 LYS B O 1
ATOM 6565 N N . GLY B 1 463 ? -32.01800 34.41800 -23.05800 1.000 90.34424 457 GLY B N 1
ATOM 6566 C CA . GLY B 1 463 ? -32.79100 35.17700 -24.02900 1.000 97.78096 457 GLY B CA 1
ATOM 6567 C C . GLY B 1 463 ? -34.24300 34.74700 -24.12700 1.000 99.46282 457 GLY B C 1
ATOM 6568 O O . GLY B 1 463 ? -35.13300 35.57800 -24.33500 1.000 101.19671 457 GLY B O 1
ATOM 6569 N N . VAL B 1 464 ? -34.50400 33.45100 -23.99400 1.000 95.62794 458 VAL B N 1
ATOM 6570 C CA . VAL B 1 464 ? -35.84700 32.91700 -24.13300 1.000 95.56252 458 VAL B CA 1
ATOM 6571 C C . VAL B 1 464 ? -36.39400 32.44200 -22.78900 1.000 108.25501 458 VAL B C 1
ATOM 6572 O O . VAL B 1 464 ? -37.35100 31.67100 -22.74800 1.000 110.82817 458 VAL B O 1
ATOM 6576 N N . ALA B 1 465 ? -35.80300 32.90500 -21.68400 1.000 113.40365 459 ALA B N 1
ATOM 6577 C CA . ALA B 1 465 ? -36.19200 32.41900 -20.36500 1.000 112.50460 459 ALA B CA 1
ATOM 6578 C C . ALA B 1 465 ? -37.64800 32.71900 -20.03100 1.000 115.54263 459 ALA B C 1
ATOM 6579 O O . ALA B 1 465 ? -38.23300 32.01900 -19.19800 1.000 122.34972 459 ALA B O 1
ATOM 6581 N N . GLU B 1 466 ? -38.25100 33.72900 -20.65600 1.000 111.84416 460 GLU B N 1
ATOM 6582 C CA . GLU B 1 466 ? -39.64300 34.07200 -20.39800 1.000 109.31421 460 GLU B CA 1
ATOM 6583 C C . GLU B 1 466 ? -40.57000 33.71000 -21.55200 1.000 107.31801 460 GLU B C 1
ATOM 6584 O O . GLU B 1 466 ? -41.75800 34.03900 -21.49800 1.000 106.21512 460 GLU B O 1
ATOM 6586 N N . ASP B 1 467 ? -40.06300 33.04000 -22.58200 1.000 109.94599 461 ASP B N 1
ATOM 6587 C CA . ASP B 1 467 ? -40.87800 32.66200 -23.72900 1.000 105.58497 461 ASP B CA 1
ATOM 6588 C C . ASP B 1 467 ? -41.85400 31.55100 -23.34100 1.000 100.12283 461 ASP B C 1
ATOM 6589 O O . ASP B 1 467 ? -41.50600 30.66600 -22.55400 1.000 98.95812 461 ASP B O 1
ATOM 6594 N N . PRO B 1 468 ? -43.07800 31.55900 -23.88100 1.000 101.69702 462 PRO B N 1
ATOM 6595 C CA . PRO B 1 468 ? -44.00800 30.44800 -23.61300 1.000 102.84616 462 PRO B CA 1
ATOM 6596 C C . PRO B 1 468 ? -43.53400 29.12900 -24.17500 1.000 101.90513 462 PRO B C 1
ATOM 6597 O O . PRO B 1 468 ? -43.93300 28.07100 -23.67500 1.000 103.02768 462 PRO B O 1
ATOM 6601 N N . LEU B 1 469 ? -42.68800 29.16300 -25.19600 1.000 101.18682 463 LEU B N 1
ATOM 6602 C CA . LEU B 1 469 ? -42.17300 27.97300 -25.85900 1.000 102.88711 463 LEU B CA 1
ATOM 6603 C C . LEU B 1 469 ? -40.75400 27.65600 -25.39800 1.000 101.87657 463 LEU B C 1
ATOM 6604 O O . LEU B 1 469 ? -39.91500 27.21100 -26.18700 1.000 96.39530 463 LEU B O 1
ATOM 6609 N N . GLN B 1 470 ? -40.46400 27.88200 -24.11000 1.000 98.56884 464 GLN B N 1
ATOM 6610 C CA . GLN B 1 470 ? -39.09900 27.72800 -23.62000 1.000 95.44768 464 GLN B CA 1
ATOM 6611 C C . GLN B 1 470 ? -38.67300 26.26700 -23.60300 1.000 97.26042 464 GLN B C 1
ATOM 6612 O O . GLN B 1 470 ? -37.51600 25.95200 -23.90500 1.000 101.04346 464 GLN B O 1
ATOM 6618 N N . ARG B 1 471 ? -39.58800 25.36000 -23.24400 1.000 96.16356 465 ARG B N 1
ATOM 6619 C CA . ARG B 1 471 ? -39.22700 23.94800 -23.16300 1.000 90.90214 465 ARG B CA 1
ATOM 6620 C C . ARG B 1 471 ? -38.68300 23.44200 -24.49500 1.000 86.61804 465 ARG B C 1
ATOM 6621 O O . ARG B 1 471 ? -37.65300 22.75600 -24.53400 1.000 87.34119 465 ARG B O 1
ATOM 6623 N N . GLN B 1 472 ? -39.33600 23.80900 -25.60100 1.000 86.36829 466 GLN B N 1
ATOM 6624 C CA . GLN B 1 472 ? -38.84500 23.41600 -26.92000 1.000 88.45570 466 GLN B CA 1
ATOM 6625 C C . GLN B 1 472 ? -37.48500 24.04000 -27.23100 1.000 94.04801 466 GLN B C 1
ATOM 6626 O O . GLN B 1 472 ? -36.60100 23.37100 -27.77400 1.000 95.14510 466 GLN B O 1
ATOM 6632 N N . TRP B 1 473 ? -37.28700 25.31300 -26.87900 1.000 94.26791 467 TRP B N 1
ATOM 6633 C CA . TRP B 1 473 ? -36.00400 25.94300 -27.17200 1.000 87.75575 467 TRP B CA 1
ATOM 6634 C C . TRP B 1 473 ? -34.91300 25.42400 -26.24900 1.000 84.29098 467 TRP B C 1
ATOM 6635 O O . TRP B 1 473 ? -33.73700 25.40300 -26.62800 1.000 86.49366 467 TRP B O 1
ATOM 6646 N N . GLU B 1 474 ? -35.26800 25.04500 -25.02400 1.000 80.99147 468 GLU B N 1
ATOM 6647 C CA . GLU B 1 474 ? -34.25700 24.52800 -24.11700 1.000 81.54219 468 GLU B CA 1
ATOM 6648 C C . GLU B 1 474 ? -33.63900 23.26800 -24.69000 1.000 86.24453 468 GLU B C 1
ATOM 6649 O O . GLU B 1 474 ? -32.41800 23.18800 -24.87000 1.000 99.50441 468 GLU B O 1
ATOM 6655 N N . PHE B 1 475 ? -34.47400 22.28000 -25.01700 1.000 80.84247 469 PHE B N 1
ATOM 6656 C CA . PHE B 1 475 ? -33.92600 21.03600 -25.53800 1.000 80.34276 469 PHE B CA 1
ATOM 6657 C C . PHE B 1 475 ? -33.28400 21.23800 -26.90800 1.000 79.60819 469 PHE B C 1
ATOM 6658 O O . PHE B 1 475 ? -32.28200 20.58300 -27.22800 1.000 76.68823 469 PHE B O 1
ATOM 6666 N N . TYR B 1 476 ? -33.82200 22.15100 -27.71600 1.000 73.46372 470 TYR B N 1
ATOM 6667 C CA . TYR B 1 476 ? -33.19700 22.44300 -28.99600 1.000 73.00146 470 TYR B CA 1
ATOM 6668 C C . TYR B 1 476 ? -31.78300 22.97900 -28.79000 1.000 81.93319 470 TYR B C 1
ATOM 6669 O O . TYR B 1 476 ? -30.84000 22.56200 -29.47200 1.000 90.18283 470 TYR B O 1
ATOM 6678 N N . HIS B 1 477 ? -31.61700 23.92000 -27.85800 1.000 80.62780 471 HIS B N 1
ATOM 6679 C CA . HIS B 1 477 ? -30.28300 24.42900 -27.56000 1.000 74.52110 471 HIS B CA 1
ATOM 6680 C C . HIS B 1 477 ? -29.44100 23.42400 -26.77200 1.000 74.18238 471 HIS B C 1
ATOM 6681 O O . HIS B 1 477 ? -28.20500 23.47400 -26.83900 1.000 69.82599 471 HIS B O 1
ATOM 6688 N N . ARG B 1 478 ? -30.07000 22.51200 -26.01900 1.000 72.53209 472 ARG B N 1
ATOM 6689 C CA . ARG B 1 478 ? -29.28400 21.45700 -25.38700 1.000 72.52795 472 ARG B CA 1
ATOM 6690 C C . ARG B 1 478 ? -28.60800 20.59200 -26.44100 1.000 82.64670 472 ARG B C 1
ATOM 6691 O O . ARG B 1 478 ? -27.38900 20.39100 -26.40800 1.000 89.73358 472 ARG B O 1
ATOM 6699 N N . CYS B 1 479 ? -29.39000 20.08400 -27.39600 1.000 79.82384 473 CYS B N 1
ATOM 6700 C CA . CYS B 1 479 ? -28.82300 19.28500 -28.47600 1.000 70.33366 473 CYS B CA 1
ATOM 6701 C C . CYS B 1 479 ? -27.84200 20.10300 -29.29700 1.000 70.12606 473 CYS B C 1
ATOM 6702 O O . CYS B 1 479 ? -26.81700 19.58500 -29.75500 1.000 75.53928 473 CYS B O 1
ATOM 6705 N N . ARG B 1 480 ? -28.14700 21.38200 -29.50000 1.000 68.77752 474 ARG B N 1
ATOM 6706 C CA . ARG B 1 480 ? -27.23400 22.25900 -30.22000 1.000 74.25115 474 ARG B CA 1
ATOM 6707 C C . ARG B 1 480 ? -25.88700 22.32300 -29.49300 1.000 80.51242 474 ARG B C 1
ATOM 6708 O O . ARG B 1 480 ? -24.82400 22.25500 -30.12000 1.000 83.95452 474 ARG B O 1
ATOM 6716 N N . MET B 1 481 ? -25.91700 22.42100 -28.15900 1.000 77.83471 475 MET B N 1
ATOM 6717 C CA . MET B 1 481 ? -24.68000 22.42500 -27.38800 1.000 81.66636 475 MET B CA 1
ATOM 6718 C C . MET B 1 481 ? -23.91600 21.12100 -27.56600 1.000 86.81141 475 MET B C 1
ATOM 6719 O O . MET B 1 481 ? -22.69400 21.12700 -27.75500 1.000 83.17842 475 MET B O 1
ATOM 6724 N N . LEU B 1 482 ? -24.62300 19.99000 -27.51600 1.000 90.65811 476 LEU B N 1
ATOM 6725 C CA . LEU B 1 482 ? -23.97100 18.69600 -27.69300 1.000 84.77611 476 LEU B CA 1
ATOM 6726 C C . LEU B 1 482 ? -23.41300 18.54300 -29.10100 1.000 83.41937 476 LEU B C 1
ATOM 6727 O O . LEU B 1 482 ? -22.36500 17.91600 -29.28900 1.000 88.30373 476 LEU B O 1
ATOM 6732 N N . GLN B 1 483 ? -24.10700 19.08900 -30.10800 1.000 76.83006 477 GLN B N 1
ATOM 6733 C CA . GLN B 1 483 ? -23.58900 19.05100 -31.47600 1.000 71.21479 477 GLN B CA 1
ATOM 6734 C C . GLN B 1 483 ? -22.40000 19.98400 -31.68700 1.000 71.38173 477 GLN B C 1
ATOM 6735 O O . GLN B 1 483 ? -21.54600 19.69900 -32.53400 1.000 67.68901 477 GLN B O 1
ATOM 6741 N N . ASP B 1 484 ? -22.35400 21.12700 -30.98700 1.000 83.41434 478 ASP B N 1
ATOM 6742 C CA . ASP B 1 484 ? -21.17600 21.99200 -31.07200 1.000 85.71916 478 ASP B CA 1
ATOM 6743 C C . ASP B 1 484 ? -19.94500 21.27400 -30.53700 1.000 85.79683 478 ASP B C 1
ATOM 6744 O O . ASP B 1 484 ? -18.84000 21.42400 -31.06900 1.000 85.96082 478 ASP B O 1
ATOM 6749 N N . PHE B 1 485 ? -20.13400 20.47800 -29.48400 1.000 86.04214 479 PHE B N 1
ATOM 6750 C CA . PHE B 1 485 ? -19.03000 19.80700 -28.80900 1.000 77.16182 479 PHE B CA 1
ATOM 6751 C C . PHE B 1 485 ? -18.29800 18.86000 -29.74900 1.000 82.05629 479 PHE B C 1
ATOM 6752 O O . PHE B 1 485 ? -17.07400 18.94100 -29.90700 1.000 86.95973 479 PHE B O 1
ATOM 6760 N N . VAL B 1 486 ? -19.04200 17.98100 -30.41400 1.000 79.19452 480 VAL B N 1
ATOM 6761 C CA . VAL B 1 486 ? -18.44600 16.93000 -31.22700 1.000 69.56864 480 VAL B CA 1
ATOM 6762 C C . VAL B 1 486 ? -17.82400 17.49200 -32.50000 1.000 69.92733 480 VAL B C 1
ATOM 6763 O O . VAL B 1 486 ? -16.75700 17.04100 -32.93200 1.000 83.64649 480 VAL B O 1
ATOM 6767 N N . SER B 1 487 ? -18.47800 18.46100 -33.14400 1.000 69.80701 481 SER B N 1
ATOM 6768 C CA . SER B 1 487 ? -17.91100 18.95000 -34.39800 1.000 70.98803 481 SER B CA 1
ATOM 6769 C C . SER B 1 487 ? -16.70300 19.83800 -34.16300 1.000 75.99813 481 SER B C 1
ATOM 6770 O O . SER B 1 487 ? -15.84100 19.94800 -35.04600 1.000 95.70044 481 SER B O 1
ATOM 6773 N N . GLY B 1 488 ? -16.59200 20.43000 -32.97900 1.000 71.48102 482 GLY B N 1
ATOM 6774 C CA . GLY B 1 488 ? -15.42900 21.23800 -32.69500 1.000 76.35202 482 GLY B CA 1
ATOM 6775 C C . GLY B 1 488 ? -14.17200 20.45200 -32.42000 1.000 67.76342 482 GLY B C 1
ATOM 6776 O O . GLY B 1 488 ? -13.09900 21.04200 -32.38800 1.000 68.52725 482 GLY B O 1
ATOM 6777 N N . MET B 1 489 ? -14.26900 19.13800 -32.26000 1.000 68.06094 483 MET B N 1
ATOM 6778 C CA . MET B 1 489 ? -13.10200 18.32000 -31.96700 1.000 69.25194 483 MET B CA 1
ATOM 6779 C C . MET B 1 489 ? -12.20200 18.18500 -33.19100 1.000 72.87962 483 MET B C 1
ATOM 6780 O O . MET B 1 489 ? -12.66400 18.20400 -34.33400 1.000 82.91655 483 MET B O 1
ATOM 6785 N N . THR B 1 490 ? -10.90000 18.04400 -32.94300 1.000 68.15980 484 THR B N 1
ATOM 6786 C CA . THR B 1 490 ? -10.00400 17.57500 -33.99000 1.000 67.71378 484 THR B CA 1
ATOM 6787 C C . THR B 1 490 ? -10.10300 16.05400 -34.08200 1.000 67.00189 484 THR B C 1
ATOM 6788 O O . THR B 1 490 ? -10.81000 15.41100 -33.30600 1.000 68.45141 484 THR B O 1
ATOM 6792 N N . ASP B 1 491 ? -9.42300 15.46500 -35.06900 1.000 67.14223 485 ASP B N 1
ATOM 6793 C CA . ASP B 1 491 ? -9.41700 14.01000 -35.19500 1.000 67.98631 485 ASP B CA 1
ATOM 6794 C C . ASP B 1 491 ? -8.98700 13.36800 -33.87900 1.000 78.25021 485 ASP B C 1
ATOM 6795 O O . ASP B 1 491 ? -9.73100 12.59700 -33.26500 1.000 81.60068 485 ASP B O 1
ATOM 6800 N N . GLN B 1 492 ? -7.78500 13.71700 -33.41600 1.000 90.16378 486 GLN B N 1
ATOM 6801 C CA . GLN B 1 492 ? -7.23800 13.10800 -32.21000 1.000 85.80337 486 GLN B CA 1
ATOM 6802 C C . GLN B 1 492 ? -7.99300 13.55200 -30.96800 1.000 73.64141 486 GLN B C 1
ATOM 6803 O O . GLN B 1 492 ? -8.13800 12.76800 -30.02700 1.000 79.87664 486 GLN B O 1
ATOM 6809 N N . HIS B 1 493 ? -8.47500 14.79500 -30.93600 1.000 67.44935 487 HIS B N 1
ATOM 6810 C CA . HIS B 1 493 ? -9.28900 15.22300 -29.80300 1.000 67.22147 487 HIS B CA 1
ATOM 6811 C C . HIS B 1 493 ? -10.53500 14.35100 -29.67800 1.000 67.32035 487 HIS B C 1
ATOM 6812 O O . HIS B 1 493 ? -10.88600 13.92200 -28.57700 1.000 66.10564 487 HIS B O 1
ATOM 6819 N N . ALA B 1 494 ? -11.17500 14.02300 -30.80800 1.000 68.32339 488 ALA B N 1
ATOM 6820 C CA . ALA B 1 494 ? -12.36000 13.16800 -30.77900 1.000 69.53575 488 ALA B CA 1
ATOM 6821 C C . ALA B 1 494 ? -12.02000 11.73600 -30.38500 1.000 67.37645 488 ALA B C 1
ATOM 6822 O O . ALA B 1 494 ? -12.68400 11.14800 -29.52200 1.000 66.84768 488 ALA B O 1
ATOM 6824 N N . GLN B 1 495 ? -11.00800 11.14300 -31.02200 1.000 67.41537 489 GLN B N 1
ATOM 6825 C CA . GLN B 1 495 ? -10.64300 9.77200 -30.68200 1.000 66.94932 489 GLN B CA 1
ATOM 6826 C C . GLN B 1 495 ? -10.21400 9.66700 -29.23100 1.000 67.43677 489 GLN B C 1
ATOM 6827 O O . GLN B 1 495 ? -10.53300 8.68400 -28.55000 1.000 73.29623 489 GLN B O 1
ATOM 6833 N N . ASP B 1 496 ? -9.48700 10.67200 -28.73800 1.000 66.66761 490 ASP B N 1
ATOM 6834 C CA . ASP B 1 496 ? -9.00300 10.61400 -27.36400 1.000 66.10480 490 ASP B CA 1
ATOM 6835 C C . ASP B 1 496 ? -10.15900 10.55100 -26.39200 1.000 63.70384 490 ASP B C 1
ATOM 6836 O O . ASP B 1 496 ? -10.25000 9.62600 -25.58200 1.000 61.70883 490 ASP B O 1
ATOM 6841 N N . GLU B 1 497 ? -11.10000 11.48400 -26.51900 1.000 65.51698 491 GLU B N 1
ATOM 6842 C CA . GLU B 1 497 ? -12.23200 11.52600 -25.60600 1.000 59.78877 491 GLU B CA 1
ATOM 6843 C C . GLU B 1 497 ? -13.02600 10.22500 -25.67200 1.000 59.07126 491 GLU B C 1
ATOM 6844 O O . GLU B 1 497 ? -13.40100 9.66600 -24.63500 1.000 58.86028 491 GLU B O 1
ATOM 6850 N N . TYR B 1 498 ? -13.20900 9.68500 -26.87700 1.000 60.82276 492 TYR B N 1
ATOM 6851 C CA . TYR B 1 498 ? -13.86800 8.39000 -27.03300 1.000 60.14606 492 TYR B CA 1
ATOM 6852 C C . TYR B 1 498 ? -13.14300 7.29200 -26.26200 1.000 59.64557 492 TYR B C 1
ATOM 6853 O O . TYR B 1 498 ? -13.76900 6.52100 -25.53000 1.000 57.60227 492 TYR B O 1
ATOM 6862 N N . ARG B 1 499 ? -11.81600 7.22000 -26.40000 1.000 63.19501 493 ARG B N 1
ATOM 6863 C CA . ARG B 1 499 ? -11.05100 6.16600 -25.74000 1.000 61.18497 493 ARG B CA 1
ATOM 6864 C C . ARG B 1 499 ? -11.11400 6.30100 -24.22700 1.000 58.31634 493 ARG B C 1
ATOM 6865 O O . ARG B 1 499 ? -11.20600 5.29600 -23.51400 1.000 61.21743 493 ARG B O 1
ATOM 6873 N N . ALA B 1 500 ? -11.04900 7.52900 -23.71700 1.000 56.96950 494 ALA B N 1
ATOM 6874 C CA . ALA B 1 500 ? -11.06500 7.74700 -22.27300 1.000 54.58559 494 ALA B CA 1
ATOM 6875 C C . ALA B 1 500 ? -12.39300 7.30100 -21.66800 1.000 59.92608 494 ALA B C 1
ATOM 6876 O O . ALA B 1 500 ? -12.43100 6.58600 -20.66200 1.000 59.21426 494 ALA B O 1
ATOM 6878 N N . LEU B 1 501 ? -13.49700 7.73500 -22.26900 1.000 59.25635 495 LEU B N 1
ATOM 6879 C CA . LEU B 1 501 ? -14.80700 7.32800 -21.79400 1.000 64.81099 495 LEU B CA 1
ATOM 6880 C C . LEU B 1 501 ? -14.99200 5.81900 -21.90900 1.000 68.94405 495 LEU B C 1
ATOM 6881 O O . LEU B 1 501 ? -15.67600 5.20700 -21.07800 1.000 82.32229 495 LEU B O 1
ATOM 6886 N N . SER B 1 502 ? -14.38200 5.19700 -22.91300 1.000 52.94658 496 SER B N 1
ATOM 6887 C CA . SER B 1 502 ? -14.45200 3.75200 -23.01000 1.000 53.93778 496 SER B CA 1
ATOM 6888 C C . SER B 1 502 ? -13.73100 3.06300 -21.86500 1.000 55.46251 496 SER B C 1
ATOM 6889 O O . SER B 1 502 ? -14.02200 1.89500 -21.58500 1.000 56.20940 496 SER B O 1
ATOM 6892 N N . ALA B 1 503 ? -12.76700 3.73700 -21.23800 1.000 54.03076 497 ALA B N 1
ATOM 6893 C CA . ALA B 1 503 ? -11.98500 3.17100 -20.14000 1.000 55.72512 497 ALA B CA 1
ATOM 6894 C C . ALA B 1 503 ? -11.22500 1.92400 -20.57900 1.000 66.06513 497 ALA B C 1
ATOM 6895 O O . ALA B 1 503 ? -10.99600 1.01900 -19.77300 1.000 72.30079 497 ALA B O 1
ATOM 6897 N N . LEU B 1 504 ? -10.83800 1.86200 -21.85600 1.000 69.05142 498 LEU B N 1
ATOM 6898 C CA . LEU B 1 504 ? -10.03600 0.75400 -22.37200 1.000 71.23624 498 LEU B CA 1
ATOM 6899 C C . LEU B 1 504 ? -8.66100 1.22800 -22.82100 1.000 79.86937 498 LEU B C 1
ATOM 6900 O O . LEU B 1 504 ? -7.75100 1.37200 -22.00500 1.000 90.56533 498 LEU B O 1
ATOM 6905 N N . ILE C 1 17 ? -15.35700 -45.27000 -54.67600 1.000 152.72507 11 ILE C N 1
ATOM 6906 C CA . ILE C 1 17 ? -14.38300 -44.21200 -54.91500 1.000 144.71110 11 ILE C CA 1
ATOM 6907 C C . ILE C 1 17 ? -14.35000 -43.86200 -56.39700 1.000 147.29920 11 ILE C C 1
ATOM 6908 O O . ILE C 1 17 ? -13.72500 -44.55900 -57.18800 1.000 153.43377 11 ILE C O 1
ATOM 6910 N N . SER C 1 18 ? -15.02100 -42.77400 -56.76500 1.000 145.29758 12 SER C N 1
ATOM 6911 C CA . SER C 1 18 ? -15.04300 -42.30600 -58.14100 1.000 144.66286 12 SER C CA 1
ATOM 6912 C C . SER C 1 18 ? -13.94700 -41.26300 -58.36700 1.000 146.31516 12 SER C C 1
ATOM 6913 O O . SER C 1 18 ? -13.23800 -40.85200 -57.44500 1.000 137.13222 12 SER C O 1
ATOM 6915 N N . ARG C 1 19 ? -13.80500 -40.83200 -59.62200 1.000 147.26738 13 ARG C N 1
ATOM 6916 C CA . ARG C 1 19 ? -12.85900 -39.78600 -59.99600 1.000 140.14117 13 ARG C CA 1
ATOM 6917 C C . ARG C 1 19 ? -13.54500 -38.53700 -60.53700 1.000 140.16561 13 ARG C C 1
ATOM 6918 O O . ARG C 1 19 ? -12.86400 -37.64400 -61.05800 1.000 138.64494 13 ARG C O 1
ATOM 6920 N N . GLN C 1 20 ? -14.86700 -38.44800 -60.42200 1.000 147.12034 14 GLN C N 1
ATOM 6921 C CA . GLN C 1 20 ? -15.61000 -37.32200 -60.96700 1.000 144.97474 14 GLN C CA 1
ATOM 6922 C C . GLN C 1 20 ? -15.43700 -36.08300 -60.09300 1.000 139.87097 14 GLN C C 1
ATOM 6923 O O . GLN C 1 20 ? -15.53500 -36.15400 -58.86300 1.000 135.31388 14 GLN C O 1
ATOM 6925 N N . ARG C 1 21 ? -15.14500 -34.96100 -60.73100 1.000 151.70139 15 ARG C N 1
ATOM 6926 C CA . ARG C 1 21 ? -15.08200 -33.64600 -60.12200 1.000 133.06324 15 ARG C CA 1
ATOM 6927 C C . ARG C 1 21 ? -16.33500 -32.84500 -60.47200 1.000 143.88337 15 ARG C C 1
ATOM 6928 O O . ARG C 1 21 ? -16.99100 -33.12200 -61.48200 1.000 154.46609 15 ARG C O 1
ATOM 6933 N N . PRO C 1 22 ? -16.72100 -31.86700 -59.64500 1.000 137.86164 16 PRO C N 1
ATOM 6934 C CA . PRO C 1 22 ? -17.92200 -31.07200 -59.96400 1.000 138.75977 16 PRO C CA 1
ATOM 6935 C C . PRO C 1 22 ? -17.83400 -30.27900 -61.26300 1.000 135.09867 16 PRO C C 1
ATOM 6936 O O . PRO C 1 22 ? -18.86700 -30.08900 -61.91800 1.000 138.35853 16 PRO C O 1
ATOM 6940 N N . HIS C 1 23 ? -16.65100 -29.79400 -61.65000 1.000 133.15634 17 HIS C N 1
ATOM 6941 C CA . HIS C 1 23 ? -16.46300 -29.15400 -62.95000 1.000 138.48004 17 HIS C CA 1
ATOM 6942 C C . HIS C 1 23 ? -16.13200 -30.15200 -64.05000 1.000 149.61886 17 HIS C C 1
ATOM 6943 O O . HIS C 1 23 ? -15.84200 -29.73700 -65.17700 1.000 156.52859 17 HIS C O 1
ATOM 6945 N N . ASP C 1 24 ? -16.13200 -31.44800 -63.74000 1.000 149.05915 18 ASP C N 1
ATOM 6946 C CA . ASP C 1 24 ? -15.99900 -32.50000 -64.74000 1.000 146.97127 18 ASP C CA 1
ATOM 6947 C C . ASP C 1 24 ? -17.39600 -32.84200 -65.23700 1.000 150.02477 18 ASP C C 1
ATOM 6948 O O . ASP C 1 24 ? -18.18900 -33.44800 -64.50900 1.000 149.85617 18 ASP C O 1
ATOM 6950 N N . ARG C 1 25 ? -17.70400 -32.43700 -66.46800 1.000 154.03769 19 ARG C N 1
ATOM 6951 C CA . ARG C 1 25 ? -19.01700 -32.66700 -67.05300 1.000 156.76327 19 ARG C CA 1
ATOM 6952 C C . ARG C 1 25 ? -19.11800 -33.99700 -67.78700 1.000 168.62347 19 ARG C C 1
ATOM 6953 O O . ARG C 1 25 ? -20.21500 -34.36200 -68.22800 1.000 173.50075 19 ARG C O 1
ATOM 6955 N N . GLU C 1 26 ? -18.01200 -34.72200 -67.93100 1.000 165.61892 20 GLU C N 1
ATOM 6956 C CA . GLU C 1 26 ? -18.02000 -36.01900 -68.59500 1.000 169.60939 20 GLU C CA 1
ATOM 6957 C C . GLU C 1 26 ? -18.85900 -37.02900 -67.81900 1.000 173.40460 20 GLU C C 1
ATOM 6958 O O . GLU C 1 26 ? -18.89400 -37.00500 -66.58900 1.000 172.15561 20 GLU C O 1
ATOM 6960 N N . ASP C 1 35 ? -9.18000 -46.93400 -65.00100 1.000 161.26859 29 ASP C N 1
ATOM 6961 C CA . ASP C 1 35 ? -7.72700 -47.00800 -64.91000 1.000 159.02705 29 ASP C CA 1
ATOM 6962 C C . ASP C 1 35 ? -7.26300 -46.45000 -63.57200 1.000 161.11234 29 ASP C C 1
ATOM 6963 O O . ASP C 1 35 ? -7.59600 -45.31700 -63.22000 1.000 159.84860 29 ASP C O 1
ATOM 6968 N N . LEU C 1 36 ? -6.49900 -47.24400 -62.81800 1.000 160.51617 30 LEU C N 1
ATOM 6969 C CA . LEU C 1 36 ? -6.02700 -46.77400 -61.52000 1.000 147.88691 30 LEU C CA 1
ATOM 6970 C C . LEU C 1 36 ? -5.09300 -45.58500 -61.68300 1.000 144.71376 30 LEU C C 1
ATOM 6971 O O . LEU C 1 36 ? -5.11100 -44.66000 -60.86600 1.000 144.53294 30 LEU C O 1
ATOM 6973 N N . GLN C 1 37 ? -4.27400 -45.58500 -62.74000 1.000 146.28976 31 GLN C N 1
ATOM 6974 C CA . GLN C 1 37 ? -3.39100 -44.44800 -62.97400 1.000 145.62841 31 GLN C CA 1
ATOM 6975 C C . GLN C 1 37 ? -4.19000 -43.18500 -63.26300 1.000 142.76632 31 GLN C C 1
ATOM 6976 O O . GLN C 1 37 ? -3.79000 -42.08700 -62.86100 1.000 139.33759 31 GLN C O 1
ATOM 6982 N N . ASP C 1 38 ? -5.32000 -43.31500 -63.96300 1.000 145.97675 32 ASP C N 1
ATOM 6983 C CA . ASP C 1 38 ? -6.17200 -42.15400 -64.20400 1.000 145.35797 32 ASP C CA 1
ATOM 6984 C C . ASP C 1 38 ? -6.81500 -41.65500 -62.91400 1.000 142.79457 32 ASP C C 1
ATOM 6985 O O . ASP C 1 38 ? -6.89900 -40.44300 -62.68800 1.000 144.35830 32 ASP C O 1
ATOM 6987 N N . ILE C 1 39 ? -7.29800 -42.56900 -62.06700 1.000 142.32275 33 ILE C N 1
ATOM 6988 C CA . ILE C 1 39 ? -7.88000 -42.17300 -60.78500 1.000 139.87044 33 ILE C CA 1
ATOM 6989 C C . ILE C 1 39 ? -6.80900 -41.61900 -59.84900 1.000 140.36878 33 ILE C C 1
ATOM 6990 O O . ILE C 1 39 ? -7.01500 -40.60000 -59.17900 1.000 141.70254 33 ILE C O 1
ATOM 6992 N N . VAL C 1 40 ? -5.66300 -42.30200 -59.76700 1.000 140.08912 34 VAL C N 1
ATOM 6993 C CA . VAL C 1 40 ? -4.58900 -41.86700 -58.87400 1.000 133.51712 34 VAL C CA 1
ATOM 6994 C C . VAL C 1 40 ? -4.03600 -40.51700 -59.31500 1.000 128.75958 34 VAL C C 1
ATOM 6995 O O . VAL C 1 40 ? -3.67500 -39.67500 -58.48300 1.000 125.22929 34 VAL C O 1
ATOM 6999 N N . TYR C 1 41 ? -3.96900 -40.28200 -60.62700 1.000 131.13048 35 TYR C N 1
ATOM 7000 C CA . TYR C 1 41 ? -3.49400 -38.99500 -61.12600 1.000 131.89346 35 TYR C CA 1
ATOM 7001 C C . TYR C 1 41 ? -4.41000 -37.85800 -60.68700 1.000 127.52719 35 TYR C C 1
ATOM 7002 O O . TYR C 1 41 ? -3.94200 -36.81000 -60.23100 1.000 124.39702 35 TYR C O 1
ATOM 7011 N N . GLN C 1 42 ? -5.72300 -38.04700 -60.82300 1.000 132.30145 36 GLN C N 1
ATOM 7012 C CA . GLN C 1 42 ? -6.66300 -37.00100 -60.43400 1.000 130.58018 36 GLN C CA 1
ATOM 7013 C C . GLN C 1 42 ? -6.58400 -36.71300 -58.94100 1.000 133.72759 36 GLN C C 1
ATOM 7014 O O . GLN C 1 42 ? -6.68100 -35.55500 -58.51900 1.000 138.75131 36 GLN C O 1
ATOM 7020 N N . LEU C 1 43 ? -6.41800 -37.75700 -58.12700 1.000 133.04726 37 LEU C N 1
ATOM 7021 C CA . LEU C 1 43 ? -6.26900 -37.56800 -56.68700 1.000 126.92755 37 LEU C CA 1
ATOM 7022 C C . LEU C 1 43 ? -4.98900 -36.81600 -56.35000 1.000 127.68489 37 LEU C C 1
ATOM 7023 O O . LEU C 1 43 ? -4.92400 -36.13600 -55.31700 1.000 129.06825 37 LEU C O 1
ATOM 7028 N N . GLU C 1 44 ? -3.95800 -36.94100 -57.19200 1.000 118.34098 38 GLU C N 1
ATOM 7029 C CA . GLU C 1 44 ? -2.73400 -36.17300 -56.98800 1.000 115.81130 38 GLU C CA 1
ATOM 7030 C C . GLU C 1 44 ? -2.97000 -34.68400 -57.20500 1.000 120.36695 38 GLU C C 1
ATOM 7031 O O . GLU C 1 44 ? -2.35000 -33.85400 -56.53100 1.000 115.57720 38 GLU C O 1
ATOM 7037 N N . SER C 1 45 ? -3.85500 -34.32800 -58.14000 1.000 116.11407 39 SER C N 1
ATOM 7038 C CA . SER C 1 45 ? -4.22700 -32.92900 -58.31500 1.000 119.25547 39 SER C CA 1
ATOM 7039 C C . SER C 1 45 ? -4.95700 -32.39900 -57.08600 1.000 121.99905 39 SER C C 1
ATOM 7040 O O . SER C 1 45 ? -4.79900 -31.22900 -56.72000 1.000 124.54437 39 SER C O 1
ATOM 7043 N N . ASP C 1 46 ? -5.77700 -33.24200 -56.45100 1.000 120.85547 40 ASP C N 1
ATOM 7044 C CA . ASP C 1 46 ? -6.45300 -32.83400 -55.22400 1.000 118.19211 40 ASP C CA 1
ATOM 7045 C C . ASP C 1 46 ? -5.45000 -32.47000 -54.14200 1.000 117.31961 40 ASP C C 1
ATOM 7046 O O . ASP C 1 46 ? -5.68500 -31.54600 -53.35600 1.000 111.93754 40 ASP C O 1
ATOM 7051 N N . ARG C 1 47 ? -4.32700 -33.18900 -54.08600 1.000 120.44409 41 ARG C N 1
ATOM 7052 C CA . ARG C 1 47 ? -3.27800 -32.85300 -53.12900 1.000 111.98760 41 ARG C CA 1
ATOM 7053 C C . ARG C 1 47 ? -2.75000 -31.44800 -53.37600 1.000 102.61387 41 ARG C C 1
ATOM 7054 O O . ARG C 1 47 ? -2.72800 -30.61300 -52.46700 1.000 106.77539 41 ARG C O 1
ATOM 7062 N N . GLY C 1 48 ? -2.36700 -31.15300 -54.61700 1.000 104.11740 42 GLY C N 1
ATOM 7063 C CA . GLY C 1 48 ? -1.86600 -29.82500 -54.92200 1.000 102.70664 42 GLY C CA 1
ATOM 7064 C C . GLY C 1 48 ? -2.89800 -28.74200 -54.68300 1.000 107.30018 42 GLY C C 1
ATOM 7065 O O . GLY C 1 48 ? -2.58200 -27.67300 -54.15300 1.000 110.89687 42 GLY C O 1
ATOM 7066 N N . ARG C 1 49 ? -4.15200 -29.01000 -55.05100 1.000 112.86899 43 ARG C N 1
ATOM 7067 C CA . ARG C 1 49 ? -5.19800 -28.01300 -54.85800 1.000 106.17572 43 ARG C CA 1
ATOM 7068 C C . ARG C 1 49 ? -5.39700 -27.70900 -53.37700 1.000 103.08790 43 ARG C C 1
ATOM 7069 O O . ARG C 1 49 ? -5.52900 -26.54200 -52.99000 1.000 97.60938 43 ARG C O 1
ATOM 7071 N N . ILE C 1 50 ? -5.37200 -28.74200 -52.53100 1.000 107.85466 44 ILE C N 1
ATOM 7072 C CA . ILE C 1 50 ? -5.61400 -28.55000 -51.10300 1.000 106.04963 44 ILE C CA 1
ATOM 7073 C C . ILE C 1 50 ? -4.41900 -27.87600 -50.45000 1.000 110.66554 44 ILE C C 1
ATOM 7074 O O . ILE C 1 50 ? -4.56600 -26.89600 -49.70600 1.000 111.84990 44 ILE C O 1
ATOM 7079 N N . VAL C 1 51 ? -3.21500 -28.38700 -50.72200 1.000 105.23746 45 VAL C N 1
ATOM 7080 C CA . VAL C 1 51 ? -2.03200 -27.88600 -50.03100 1.000 92.82601 45 VAL C CA 1
ATOM 7081 C C . VAL C 1 51 ? -1.80900 -26.41600 -50.35100 1.000 91.57788 45 VAL C C 1
ATOM 7082 O O . VAL C 1 51 ? -1.46200 -25.61800 -49.47300 1.000 89.43778 45 VAL C O 1
ATOM 7086 N N . ASN C 1 52 ? -2.05900 -26.02200 -51.59700 1.000 93.05110 46 ASN C N 1
ATOM 7087 C CA . ASN C 1 52 ? -1.86000 -24.63900 -52.01100 1.000 92.18248 46 ASN C CA 1
ATOM 7088 C C . ASN C 1 52 ? -3.04200 -23.73100 -51.69800 1.000 91.24323 46 ASN C C 1
ATOM 7089 O O . ASN C 1 52 ? -2.93900 -22.51600 -51.89800 1.000 90.34912 46 ASN C O 1
ATOM 7094 N N . SER C 1 53 ? -4.14400 -24.27400 -51.19600 1.000 93.96044 47 SER C N 1
ATOM 7095 C CA . SER C 1 53 ? -5.33100 -23.46300 -50.99700 1.000 100.07975 47 SER C CA 1
ATOM 7096 C C . SER C 1 53 ? -5.15200 -22.54800 -49.79500 1.000 96.80852 47 SER C C 1
ATOM 7097 O O . SER C 1 53 ? -4.32700 -22.78900 -48.91100 1.000 103.82682 47 SER C O 1
ATOM 7100 N N . ALA C 1 54 ? -5.93200 -21.47300 -49.77500 1.000 91.17877 48 ALA C N 1
ATOM 7101 C CA . ALA C 1 54 ? -5.90200 -20.60000 -48.61200 1.000 85.26854 48 ALA C CA 1
ATOM 7102 C C . ALA C 1 54 ? -6.53400 -21.25700 -47.38900 1.000 87.35757 48 ALA C C 1
ATOM 7103 O O . ALA C 1 54 ? -6.25100 -20.83400 -46.26700 1.000 88.62374 48 ALA C O 1
ATOM 7105 N N . ALA C 1 55 ? -7.39800 -22.26100 -47.57700 1.000 86.33917 49 ALA C N 1
ATOM 7106 C CA . ALA C 1 55 ? -7.98500 -22.95100 -46.43000 1.000 87.12960 49 ALA C CA 1
ATOM 7107 C C . ALA C 1 55 ? -6.91200 -23.58600 -45.56200 1.000 89.19769 49 ALA C C 1
ATOM 7108 O O . ALA C 1 55 ? -7.00900 -23.56700 -44.33000 1.000 88.11777 49 ALA C O 1
ATOM 7110 N N . VAL C 1 56 ? -5.89700 -24.18800 -46.19000 1.000 95.35640 50 VAL C N 1
ATOM 7111 C CA . VAL C 1 56 ? -4.77700 -24.75000 -45.43600 1.000 87.30534 50 VAL C CA 1
ATOM 7112 C C . VAL C 1 56 ? -3.94500 -23.65100 -44.79500 1.000 84.92867 50 VAL C C 1
ATOM 7113 O O . VAL C 1 56 ? -3.53500 -23.76900 -43.63400 1.000 88.84128 50 VAL C O 1
ATOM 7117 N N . ARG C 1 57 ? -3.69000 -22.56100 -45.52700 1.000 85.57057 51 ARG C N 1
ATOM 7118 C CA . ARG C 1 57 ? -2.80800 -21.51700 -45.00700 1.000 81.84162 51 ARG C CA 1
ATOM 7119 C C . ARG C 1 57 ? -3.36300 -20.89300 -43.73600 1.000 80.03680 51 ARG C C 1
ATOM 7120 O O . ARG C 1 57 ? -2.60900 -20.58400 -42.81500 1.000 80.77660 51 ARG C O 1
ATOM 7128 N N . ARG C 1 58 ? -4.67900 -20.73600 -43.64500 1.000 79.20116 52 ARG C N 1
ATOM 7129 C CA . ARG C 1 58 ? -5.25900 -20.12400 -42.45500 1.000 77.79885 52 ARG C CA 1
ATOM 7130 C C . ARG C 1 58 ? -5.04200 -20.97500 -41.21500 1.000 77.39730 52 ARG C C 1
ATOM 7131 O O . ARG C 1 58 ? -4.97700 -20.44200 -40.10400 1.000 76.09216 52 ARG C O 1
ATOM 7139 N N . LEU C 1 59 ? -4.92700 -22.29400 -41.38100 1.000 79.59280 53 LEU C N 1
ATOM 7140 C CA . LEU C 1 59 ? -4.78700 -23.18400 -40.23500 1.000 82.73508 53 LEU C CA 1
ATOM 7141 C C . LEU C 1 59 ? -3.50900 -22.90600 -39.45800 1.000 92.58715 53 LEU C C 1
ATOM 7142 O O . LEU C 1 59 ? -3.44200 -23.20700 -38.26100 1.000 97.96970 53 LEU C O 1
ATOM 7147 N N . GLN C 1 60 ? -2.50200 -22.31400 -40.10500 1.000 95.86635 54 GLN C N 1
ATOM 7148 C CA . GLN C 1 60 ? -1.25500 -21.99500 -39.42100 1.000 88.73147 54 GLN C CA 1
ATOM 7149 C C . GLN C 1 60 ? -1.42500 -20.82700 -38.46700 1.000 86.25928 54 GLN C C 1
ATOM 7150 O O . GLN C 1 60 ? -0.62300 -20.67700 -37.54100 1.000 90.08254 54 GLN C O 1
ATOM 7156 N N . GLN C 1 61 ? -2.44700 -19.99900 -38.68600 1.000 82.01599 55 GLN C N 1
ATOM 7157 C CA . GLN C 1 61 ? -2.70000 -18.80400 -37.89600 1.000 78.86178 55 GLN C CA 1
ATOM 7158 C C . GLN C 1 61 ? -3.94400 -18.96100 -37.03600 1.000 78.61148 55 GLN C C 1
ATOM 7159 O O . GLN C 1 61 ? -4.47000 -17.96800 -36.52700 1.000 81.59018 55 GLN C O 1
ATOM 7165 N N . LYS C 1 62 ? -4.45900 -20.17400 -36.90400 1.000 73.83089 56 LYS C N 1
ATOM 7166 C CA . LYS C 1 62 ? -5.57300 -20.45400 -36.01200 1.000 73.91770 56 LYS C CA 1
ATOM 7167 C C . LYS C 1 62 ? -5.03100 -21.31900 -34.88900 1.000 74.04462 56 LYS C C 1
ATOM 7168 O O . LYS C 1 62 ? -4.40000 -22.35200 -35.14500 1.000 74.87679 56 LYS C O 1
ATOM 7174 N N . THR C 1 63 ? -5.23200 -20.86700 -33.65800 1.000 73.33172 57 THR C N 1
ATOM 7175 C CA . THR C 1 63 ? -4.75200 -21.60000 -32.49900 1.000 85.79949 57 THR C CA 1
ATOM 7176 C C . THR C 1 63 ? -5.56800 -22.86900 -32.28500 1.000 83.54444 57 THR C C 1
ATOM 7177 O O . THR C 1 63 ? -6.77100 -22.92000 -32.55600 1.000 90.13738 57 THR C O 1
ATOM 7181 N N . GLN C 1 64 ? -4.89000 -23.91100 -31.80900 1.000 77.53192 58 GLN C N 1
ATOM 7182 C CA . GLN C 1 64 ? -5.53100 -25.18300 -31.49300 1.000 78.83333 58 GLN C CA 1
ATOM 7183 C C . GLN C 1 64 ? -6.04100 -25.17900 -30.05100 1.000 84.29223 58 GLN C C 1
ATOM 7184 O O . GLN C 1 64 ? -7.23100 -25.40200 -29.80300 1.000 88.84113 58 GLN C O 1
ATOM 7190 N N . VAL C 1 65 ? -5.14600 -24.92800 -29.09400 1.000 84.43757 59 VAL C N 1
ATOM 7191 C CA . VAL C 1 65 ? -5.48700 -24.85800 -27.67600 1.000 76.51625 59 VAL C CA 1
ATOM 7192 C C . VAL C 1 65 ? -4.87400 -23.61100 -27.04900 1.000 86.82677 59 VAL C C 1
ATOM 7193 O O . VAL C 1 65 ? -5.59300 -22.71300 -26.59400 1.000 80.33641 59 VAL C O 1
ATOM 7197 N N . PHE C 1 66 ? -3.53800 -23.56100 -26.99200 1.000 87.28446 60 PHE C N 1
ATOM 7198 C CA . PHE C 1 66 ? -2.85000 -22.43000 -26.37700 1.000 81.94469 60 PHE C CA 1
ATOM 7199 C C . PHE C 1 66 ? -2.68700 -21.30300 -27.39100 1.000 81.00345 60 PHE C C 1
ATOM 7200 O O . PHE C 1 66 ? -2.18300 -21.53900 -28.49600 1.000 88.09616 60 PHE C O 1
ATOM 7208 N N . PRO C 1 67 ? -3.08100 -20.07700 -27.04900 1.000 72.40108 61 PRO C N 1
ATOM 7209 C CA . PRO C 1 67 ? -3.09500 -18.99400 -28.04300 1.000 71.45928 61 PRO C CA 1
ATOM 7210 C C . PRO C 1 67 ? -1.71200 -18.72100 -28.61600 1.000 76.70944 61 PRO C C 1
ATOM 7211 O O . PRO C 1 67 ? -0.72300 -18.61700 -27.88600 1.000 77.10542 61 PRO C O 1
ATOM 7215 N N . LEU C 1 68 ? -1.66000 -18.61700 -29.94800 1.000 82.92457 62 LEU C N 1
ATOM 7216 C CA . LEU C 1 68 ? -0.39800 -18.48100 -30.66700 1.000 79.10517 62 LEU C CA 1
ATOM 7217 C C . LEU C 1 68 ? 0.29100 -17.15300 -30.37400 1.000 82.57773 62 LEU C C 1
ATOM 7218 O O . LEU C 1 68 ? 1.52700 -17.07800 -30.39200 1.000 87.00119 62 LEU C O 1
ATOM 7223 N N . GLU C 1 69 ? -0.48300 -16.10500 -30.08800 1.000 77.88459 63 GLU C N 1
ATOM 7224 C CA . GLU C 1 69 ? 0.10500 -14.79400 -29.84000 1.000 78.18296 63 GLU C CA 1
ATOM 7225 C C . GLU C 1 69 ? 1.05600 -14.84200 -28.65400 1.000 84.21674 63 GLU C C 1
ATOM 7226 O O . GLU C 1 69 ? 2.04100 -14.09700 -28.61100 1.000 101.80509 63 GLU C O 1
ATOM 7232 N N . ARG C 1 70 ? 0.77400 -15.71400 -27.68700 1.000 77.75725 64 ARG C N 1
ATOM 7233 C CA . ARG C 1 70 ? 1.52200 -15.82600 -26.44600 1.000 75.93192 64 ARG C CA 1
ATOM 7234 C C . ARG C 1 70 ? 2.39000 -17.07900 -26.34900 1.000 74.50172 64 ARG C C 1
ATOM 7235 O O . ARG C 1 70 ? 3.06800 -17.25600 -25.33300 1.000 75.76082 64 ARG C O 1
ATOM 7243 N N . ASN C 1 71 ? 2.31000 -18.00300 -27.30600 1.000 75.03593 65 ASN C N 1
ATOM 7244 C CA . ASN C 1 71 ? 3.10100 -19.23200 -27.26600 1.000 82.98969 65 ASN C CA 1
ATOM 7245 C C . ASN C 1 71 ? 3.78400 -19.46300 -28.60800 1.000 85.25532 65 ASN C C 1
ATOM 7246 O O . ASN C 1 71 ? 3.15400 -19.33400 -29.66000 1.000 81.86558 65 ASN C O 1
ATOM 7251 N N . ALA C 1 72 ? 5.07900 -19.77600 -28.57000 1.000 88.70125 66 ALA C N 1
ATOM 7252 C CA . ALA C 1 72 ? 5.85400 -19.87900 -29.80700 1.000 88.21999 66 ALA C CA 1
ATOM 7253 C C . ALA C 1 72 ? 5.66800 -21.23000 -30.49000 1.000 94.55938 66 ALA C C 1
ATOM 7254 O O . ALA C 1 72 ? 5.02700 -21.33000 -31.54100 1.000 94.28547 66 ALA C O 1
ATOM 7256 N N . ALA C 1 73 ? 6.22600 -22.28400 -29.90100 1.000 97.02299 67 ALA C N 1
ATOM 7257 C CA . ALA C 1 73 ? 6.29100 -23.58700 -30.56600 1.000 96.89650 67 ALA C CA 1
ATOM 7258 C C . ALA C 1 73 ? 5.11100 -24.46600 -30.22400 1.000 86.95626 67 ALA C C 1
ATOM 7259 O O . ALA C 1 73 ? 5.26500 -25.67400 -30.03100 1.000 87.24740 67 ALA C O 1
ATOM 7261 N N . VAL C 1 74 ? 3.94100 -23.87200 -30.10200 1.000 88.67192 68 VAL C N 1
ATOM 7262 C CA . VAL C 1 74 ? 2.71900 -24.56400 -29.70600 1.000 81.04618 68 VAL C CA 1
ATOM 7263 C C . VAL C 1 74 ? 1.96500 -24.98800 -30.95500 1.000 79.00285 68 VAL C C 1
ATOM 7264 O O . VAL C 1 74 ? 2.01800 -24.32400 -31.99200 1.000 84.85360 68 VAL C O 1
ATOM 7268 N N . ARG C 1 75 ? 1.26200 -26.10700 -30.87400 1.000 77.81719 69 ARG C N 1
ATOM 7269 C CA . ARG C 1 75 ? 0.53700 -26.56800 -32.04400 1.000 77.81095 69 ARG C CA 1
ATOM 7270 C C . ARG C 1 75 ? -0.60100 -25.62300 -32.39900 1.000 83.51305 69 ARG C C 1
ATOM 7271 O O . ARG C 1 75 ? -1.30700 -25.09500 -31.52900 1.000 91.06863 69 ARG C O 1
ATOM 7279 N N . SER C 1 76 ? -0.74300 -25.38900 -33.69300 1.000 80.90777 70 SER C N 1
ATOM 7280 C CA . SER C 1 76 ? -1.84100 -24.64900 -34.28500 1.000 82.77901 70 SER C CA 1
ATOM 7281 C C . SER C 1 76 ? -2.78200 -25.63900 -34.95700 1.000 86.07207 70 SER C C 1
ATOM 7282 O O . SER C 1 76 ? -2.61000 -26.85700 -34.85100 1.000 95.33510 70 SER C O 1
ATOM 7285 N N . ARG C 1 77 ? -3.79500 -25.11200 -35.64500 1.000 77.49627 71 ARG C N 1
ATOM 7286 C CA . ARG C 1 77 ? -4.69600 -25.98600 -36.39200 1.000 85.11005 71 ARG C CA 1
ATOM 7287 C C . ARG C 1 77 ? -3.94500 -26.72600 -37.49600 1.000 85.81079 71 ARG C C 1
ATOM 7288 O O . ARG C 1 77 ? -4.16700 -27.92300 -37.71400 1.000 84.56476 71 ARG C O 1
ATOM 7296 N N . LEU C 1 78 ? -2.99200 -26.04700 -38.15200 1.000 82.83548 72 LEU C N 1
ATOM 7297 C CA . LEU C 1 78 ? -2.25300 -26.65600 -39.25400 1.000 80.61218 72 LEU C CA 1
ATOM 7298 C C . LEU C 1 78 ? -1.30700 -27.73900 -38.75700 1.000 81.28636 72 LEU C C 1
ATOM 7299 O O . LEU C 1 78 ? -1.20000 -28.81100 -39.36400 1.000 82.81039 72 LEU C O 1
ATOM 7304 N N . THR C 1 79 ? -0.56500 -27.46000 -37.68300 1.000 80.33317 73 THR C N 1
ATOM 7305 C CA . THR C 1 79 ? 0.32900 -28.48300 -37.15900 1.000 86.16102 73 THR C CA 1
ATOM 7306 C C . THR C 1 79 ? -0.44700 -29.65600 -36.58300 1.000 95.13121 73 THR C C 1
ATOM 7307 O O . THR C 1 79 ? 0.02000 -30.79800 -36.66100 1.000 101.64531 73 THR C O 1
ATOM 7311 N N . HIS C 1 80 ? -1.62200 -29.40500 -35.99600 1.000 92.15766 74 HIS C N 1
ATOM 7312 C CA . HIS C 1 80 ? -2.48200 -30.51100 -35.58500 1.000 91.66798 74 HIS C CA 1
ATOM 7313 C C . HIS C 1 80 ? -2.88200 -31.34500 -36.79200 1.000 86.52194 74 HIS C C 1
ATOM 7314 O O . HIS C 1 80 ? -2.74000 -32.57200 -36.78900 1.000 87.44985 74 HIS C O 1
ATOM 7321 N N . SER C 1 81 ? -3.33400 -30.68200 -37.86200 1.000 84.61155 75 SER C N 1
ATOM 7322 C CA . SER C 1 81 ? -3.76200 -31.40200 -39.05600 1.000 92.28767 75 SER C CA 1
ATOM 7323 C C . SER C 1 81 ? -2.62000 -32.21400 -39.65200 1.000 99.12954 75 SER C C 1
ATOM 7324 O O . SER C 1 81 ? -2.85500 -33.29400 -40.20800 1.000 89.34399 75 SER C O 1
ATOM 7327 N N . LEU C 1 82 ? -1.38100 -31.71200 -39.54600 1.000 86.37663 76 LEU C N 1
ATOM 7328 C CA . LEU C 1 82 ? -0.23400 -32.44800 -40.07100 1.000 87.42550 76 LEU C CA 1
ATOM 7329 C C . LEU C 1 82 ? 0.01300 -33.71800 -39.27000 1.000 88.47806 76 LEU C C 1
ATOM 7330 O O . LEU C 1 82 ? 0.29200 -34.77800 -39.84500 1.000 90.21241 76 LEU C O 1
ATOM 7335 N N . GLU C 1 83 ? -0.08100 -33.62900 -37.94100 1.000 87.59320 77 GLU C N 1
ATOM 7336 C CA . GLU C 1 83 ? 0.07800 -34.81300 -37.10400 1.000 88.69704 77 GLU C CA 1
ATOM 7337 C C . GLU C 1 83 ? -1.00600 -35.83600 -37.40100 1.000 91.66369 77 GLU C C 1
ATOM 7338 O O . GLU C 1 83 ? -0.72700 -37.02900 -37.56300 1.000 105.50879 77 GLU C O 1
ATOM 7340 N N . VAL C 1 84 ? -2.25600 -35.38000 -37.47300 1.000 91.50276 78 VAL C N 1
ATOM 7341 C CA . VAL C 1 84 ? -3.36800 -36.27100 -37.79200 1.000 94.24944 78 VAL C CA 1
ATOM 7342 C C . VAL C 1 84 ? -3.17400 -36.89100 -39.16800 1.000 95.71530 78 VAL C C 1
ATOM 7343 O O . VAL C 1 84 ? -3.50200 -38.06300 -39.39200 1.000 101.83440 78 VAL C O 1
ATOM 7347 N N . GLN C 1 85 ? -2.62400 -36.11800 -40.10500 1.000 103.02538 79 GLN C N 1
ATOM 7348 C CA . GLN C 1 85 ? -2.38000 -36.62700 -41.45200 1.000 101.47614 79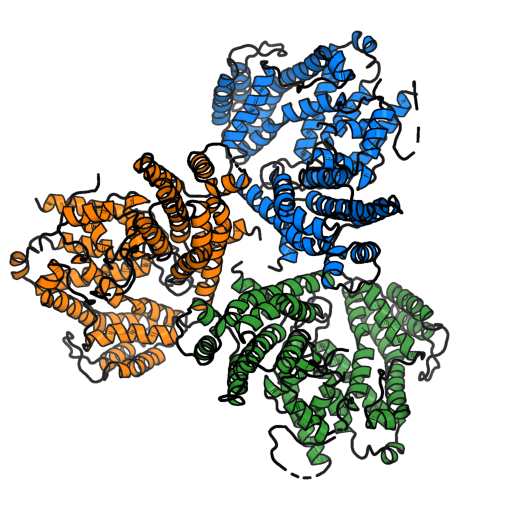 GLN C CA 1
ATOM 7349 C C . GLN C 1 85 ? -1.48900 -37.86600 -41.43100 1.000 101.07790 79 GLN C C 1
ATOM 7350 O O . GLN C 1 85 ? -1.76700 -38.85200 -42.11800 1.000 98.54929 79 GLN C O 1
ATOM 7356 N N . GLN C 1 86 ? -0.40300 -37.83400 -40.65500 1.000 99.51407 80 GLN C N 1
ATOM 7357 C CA . GLN C 1 86 ? 0.49100 -38.98800 -40.61600 1.000 99.17034 80 GLN C CA 1
ATOM 7358 C C . GLN C 1 86 ? -0.17000 -40.19200 -39.94900 1.000 100.24398 80 GLN C C 1
ATOM 7359 O O . GLN C 1 86 ? -0.08400 -41.31300 -40.46400 1.000 100.49892 80 GLN C O 1
ATOM 7365 N N . THR C 1 87 ? -0.86600 -39.98000 -38.83000 1.000 98.32871 81 THR C N 1
ATOM 7366 C CA . THR C 1 87 ? -1.56300 -41.09000 -38.18500 1.000 104.84375 81 THR C CA 1
ATOM 7367 C C . THR C 1 87 ? -2.55900 -41.74200 -39.13600 1.000 116.45207 81 THR C C 1
ATOM 7368 O O . THR C 1 87 ? -2.69400 -42.97200 -39.15700 1.000 129.30013 81 THR C O 1
ATOM 7372 N N . GLY C 1 88 ? -3.25000 -40.93800 -39.94800 1.000 111.51137 82 GLY C N 1
ATOM 7373 C CA . GLY C 1 88 ? -4.15100 -41.51100 -40.93700 1.000 108.00550 82 GLY C CA 1
ATOM 7374 C C . GLY C 1 88 ? -3.42500 -42.35400 -41.96900 1.000 105.13964 82 GLY C C 1
ATOM 7375 O O . GLY C 1 88 ? -3.90600 -43.41700 -42.36700 1.000 115.56449 82 GLY C O 1
ATOM 7376 N N . ARG C 1 89 ? -2.24600 -41.89800 -42.39800 1.000 104.04689 83 ARG C N 1
ATOM 7377 C CA . ARG C 1 89 ? -1.40900 -42.68200 -43.30200 1.000 105.82204 83 ARG C CA 1
ATOM 7378 C C . ARG C 1 89 ? -0.98800 -43.99200 -42.65500 1.000 107.30191 83 ARG C C 1
ATOM 7379 O O . ARG C 1 89 ? -1.10000 -45.06300 -43.26200 1.000 109.87794 83 ARG C O 1
ATOM 7387 N N . PHE C 1 90 ? -0.54400 -43.92200 -41.39900 1.000 108.69860 84 PHE C N 1
ATOM 7388 C CA . PHE C 1 90 ? -0.07900 -45.10900 -40.69400 1.000 107.21597 84 PHE C CA 1
ATOM 7389 C C . PHE C 1 90 ? -1.18000 -46.15500 -40.60400 1.000 109.57621 84 PHE C C 1
ATOM 7390 O O . PHE C 1 90 ? -0.89500 -47.35600 -40.57900 1.000 111.68805 84 PHE C O 1
ATOM 7398 N N . ILE C 1 91 ? -2.43900 -45.71900 -40.53100 1.000 113.23986 85 ILE C N 1
ATOM 7399 C CA . ILE C 1 91 ? -3.55300 -46.66000 -40.50200 1.000 118.40650 85 ILE C CA 1
ATOM 7400 C C . ILE C 1 91 ? -3.67600 -47.37700 -41.84000 1.000 122.07019 85 ILE C C 1
ATOM 7401 O O . ILE C 1 91 ? -3.73300 -48.61000 -41.89400 1.000 126.94931 85 ILE C O 1
ATOM 7403 N N . VAL C 1 92 ? -3.69100 -46.61900 -42.94200 1.000 114.17232 86 VAL C N 1
ATOM 7404 C CA . VAL C 1 92 ? -3.82600 -47.23300 -44.26200 1.000 116.87984 86 VAL C CA 1
ATOM 7405 C C . VAL C 1 92 ? -2.68700 -48.21600 -44.48800 1.000 119.60652 86 VAL C C 1
ATOM 7406 O O . VAL C 1 92 ? -2.88300 -49.30900 -45.03400 1.000 121.61451 86 VAL C O 1
ATOM 7410 N N . ARG C 1 93 ? -1.47900 -47.84100 -44.06000 1.000 119.29276 87 ARG C N 1
ATOM 7411 C CA . ARG C 1 93 ? -0.33900 -48.74700 -44.13800 1.000 122.18541 87 ARG C CA 1
ATOM 7412 C C . ARG C 1 93 ? -0.61000 -50.00600 -43.32400 1.000 126.70084 87 ARG C C 1
ATOM 7413 O O . ARG C 1 93 ? -0.47500 -51.13000 -43.82500 1.000 130.70745 87 ARG C O 1
ATOM 7421 N N . THR C 1 94 ? -1.02700 -49.82800 -42.06600 1.000 122.66982 88 THR C N 1
ATOM 7422 C CA . THR C 1 94 ? -1.38400 -50.95700 -41.21400 1.000 121.66721 88 THR C CA 1
ATOM 7423 C C . THR C 1 94 ? -2.62300 -51.67500 -41.72700 1.000 126.45562 88 THR C C 1
ATOM 7424 O O . THR C 1 94 ? -2.71300 -52.90400 -41.62600 1.000 134.38349 88 THR C O 1
ATOM 7428 N N . LEU C 1 95 ? -3.57600 -50.93500 -42.29400 1.000 125.32034 89 LEU C N 1
ATOM 7429 C CA . LEU C 1 95 ? -4.78600 -51.55700 -42.82200 1.000 127.76152 89 LEU C CA 1
ATOM 7430 C C . LEU C 1 95 ? -4.44400 -52.58000 -43.89500 1.000 131.65065 89 LEU C C 1
ATOM 7431 O O . LEU C 1 95 ? -4.91800 -53.72300 -43.86300 1.000 131.31024 89 LEU C O 1
ATOM 7436 N N . PHE C 1 96 ? -3.64300 -52.16800 -44.87200 1.000 134.63264 90 PHE C N 1
ATOM 7437 C CA . PHE C 1 96 ? -3.27000 -53.06300 -45.95500 1.000 136.91492 90 PHE C CA 1
ATOM 7438 C C . PHE C 1 96 ? -2.34700 -54.16400 -45.45400 1.000 137.47058 90 PHE C C 1
ATOM 7439 O O . PHE C 1 96 ? -2.45200 -55.31500 -45.88900 1.000 138.10259 90 PHE C O 1
ATOM 7447 N N . ARG C 1 97 ? -1.45000 -53.82900 -44.51900 1.000 137.79845 91 ARG C N 1
ATOM 7448 C CA . ARG C 1 97 ? -0.57400 -54.83700 -43.92800 1.000 135.52682 91 ARG C CA 1
ATOM 7449 C C . ARG C 1 97 ? -1.37100 -55.90800 -43.19000 1.000 139.58731 91 ARG C C 1
ATOM 7450 O O . ARG C 1 97 ? -1.07400 -57.10300 -43.31200 1.000 143.76870 91 ARG C O 1
ATOM 7452 N N . GLN C 1 98 ? -2.38500 -55.50500 -42.41400 1.000 134.97110 92 GLN C N 1
ATOM 7453 C CA . GLN C 1 98 ? -3.20200 -56.49400 -41.71400 1.000 133.90669 92 GLN C CA 1
ATOM 7454 C C . GLN C 1 98 ? -4.05200 -57.29800 -42.68800 1.000 144.32511 92 GLN C C 1
ATOM 7455 O O . GLN C 1 98 ? -4.06300 -58.53300 -42.64200 1.000 147.45386 92 GLN C O 1
ATOM 7461 N N . LEU C 1 99 ? -4.77500 -56.61300 -43.57900 1.000 141.40070 93 LEU C N 1
ATOM 7462 C CA . LEU C 1 99 ? -5.63600 -57.32100 -44.52100 1.000 142.67075 93 LEU C CA 1
ATOM 7463 C C . LEU C 1 99 ? -4.81500 -58.19300 -45.45900 1.000 145.23668 93 LEU C C 1
ATOM 7464 O O . LEU C 1 99 ? -5.16600 -59.35200 -45.70700 1.000 151.49008 93 LEU C O 1
ATOM 7466 N N . GLY C 1 100 ? -3.71100 -57.65900 -45.97400 1.000 141.93538 94 GLY C N 1
ATOM 7467 C CA . GLY C 1 100 ? -2.82300 -58.41400 -46.82300 1.000 144.65222 94 GLY C CA 1
ATOM 7468 C C . GLY C 1 100 ? -3.50000 -58.95300 -48.06400 1.000 147.72568 94 GLY C C 1
ATOM 7469 O O . GLY C 1 100 ? -4.08700 -58.21200 -48.85900 1.000 149.02304 94 GLY C O 1
ATOM 7470 N N . PRO C 1 101 ? -3.43600 -60.27500 -48.24300 1.000 151.26854 95 PRO C N 1
ATOM 7471 C CA . PRO C 1 101 ? -4.05300 -60.89300 -49.42900 1.000 157.73237 95 PRO C CA 1
ATOM 7472 C C . PRO C 1 101 ? -5.57100 -60.83600 -49.42800 1.000 159.45786 95 PRO C C 1
ATOM 7473 O O . PRO C 1 101 ? -6.17700 -60.92500 -50.50300 1.000 159.77630 95 PRO C O 1
ATOM 7477 N N . ARG C 1 102 ? -6.20300 -60.70000 -48.26000 1.000 158.94891 96 ARG C N 1
ATOM 7478 C CA . ARG C 1 102 ? -7.65700 -60.66300 -48.16300 1.000 159.61553 96 ARG C CA 1
ATOM 7479 C C . ARG C 1 102 ? -8.26400 -59.41100 -48.78400 1.000 159.05006 96 ARG C C 1
ATOM 7480 O O . ARG C 1 102 ? -9.49100 -59.33900 -48.90800 1.000 158.58989 96 ARG C O 1
ATOM 7482 N N . ALA C 1 103 ? -7.44200 -58.43100 -49.17200 1.000 158.27679 97 ALA C N 1
ATOM 7483 C CA . ALA C 1 103 ? -7.96400 -57.19700 -49.75000 1.000 154.01830 97 ALA C CA 1
ATOM 7484 C C . ALA C 1 103 ? -8.79200 -57.44900 -51.00400 1.000 157.53625 97 ALA C C 1
ATOM 7485 O O . ALA C 1 103 ? -9.75300 -56.71600 -51.26500 1.000 155.30774 97 ALA C O 1
ATOM 7487 N N . ALA C 1 104 ? -8.43800 -58.46700 -51.79400 1.000 158.72169 98 ALA C N 1
ATOM 7488 C CA . ALA C 1 104 ? -9.19400 -58.75800 -53.00900 1.000 162.85760 98 ALA C CA 1
ATOM 7489 C C . ALA C 1 104 ? -10.63100 -59.16000 -52.69600 1.000 165.69029 98 ALA C C 1
ATOM 7490 O O . ALA C 1 104 ? -11.55900 -58.77500 -53.41700 1.000 167.63140 98 ALA C O 1
ATOM 7492 N N . GLU C 1 105 ? -10.83600 -59.94300 -51.63000 1.000 166.64520 99 GLU C N 1
ATOM 7493 C CA . GLU C 1 105 ? -12.18500 -60.37700 -51.27600 1.000 169.15961 99 GLU C CA 1
ATOM 7494 C C . GLU C 1 105 ? -13.08100 -59.18300 -50.97200 1.000 167.00522 99 GLU C C 1
ATOM 7495 O O . GLU C 1 105 ? -14.25200 -59.16000 -51.36700 1.000 169.89608 99 GLU C O 1
ATOM 7497 N N . VAL C 1 106 ? -12.54900 -58.18700 -50.25800 1.000 166.99845 100 VAL C N 1
ATOM 7498 C CA . VAL C 1 106 ? -13.31200 -56.97700 -49.96300 1.000 166.54022 100 VAL C CA 1
ATOM 7499 C C . VAL C 1 106 ? -13.39900 -56.05700 -51.18200 1.000 159.66532 100 VAL C C 1
ATOM 7500 O O . VAL C 1 106 ? -14.34000 -55.26300 -51.29600 1.000 159.57407 100 VAL C O 1
ATOM 7502 N N . GLY C 1 107 ? -12.43600 -56.13800 -52.10400 1.000 169.63356 101 GLY C N 1
ATOM 7503 C CA . GLY C 1 107 ? -12.41000 -55.27900 -53.27500 1.000 168.11114 101 GLY C CA 1
ATOM 7504 C C . GLY C 1 107 ? -11.31400 -54.23100 -53.31200 1.000 166.05400 101 GLY C C 1
ATOM 7505 O O . GLY C 1 107 ? -11.26900 -53.44800 -54.27000 1.000 166.64488 101 GLY C O 1
ATOM 7506 N N . LEU C 1 108 ? -10.42700 -54.18600 -52.31700 1.000 151.89194 102 LEU C N 1
ATOM 7507 C CA . LEU C 1 108 ? -9.35600 -53.18800 -52.26600 1.000 147.74178 102 LEU C CA 1
ATOM 7508 C C . LEU C 1 108 ? -8.18400 -53.58800 -53.16900 1.000 148.62910 102 LEU C C 1
ATOM 7509 O O . LEU C 1 108 ? -7.06800 -53.86700 -52.72400 1.000 146.97202 102 LEU C O 1
ATOM 7511 N N . ASP C 1 109 ? -8.47000 -53.66600 -54.46700 1.000 151.65082 103 ASP C N 1
ATOM 7512 C CA . ASP C 1 109 ? -7.46200 -53.98200 -55.47500 1.000 156.50669 103 ASP C CA 1
ATOM 7513 C C . ASP C 1 109 ? -6.80600 -52.69900 -55.98600 1.000 153.44877 103 ASP C C 1
ATOM 7514 O O . ASP C 1 109 ? -7.49700 -51.80900 -56.49500 1.000 155.71223 103 ASP C O 1
ATOM 7516 N N . GLY C 1 110 ? -5.48000 -52.60300 -55.85600 1.000 150.56954 104 GLY C N 1
ATOM 7517 C CA . GLY C 1 110 ? -4.77000 -51.47000 -56.43100 1.000 149.28365 104 GLY C CA 1
ATOM 7518 C C . GLY C 1 110 ? -5.04300 -50.12100 -55.80500 1.000 143.29621 104 GLY C C 1
ATOM 7519 O O . GLY C 1 110 ? -4.84300 -49.09500 -56.46100 1.000 142.31359 104 GLY C O 1
ATOM 7520 N N . LEU C 1 111 ? -5.49500 -50.08800 -54.55600 1.000 140.93570 105 LEU C N 1
ATOM 7521 C CA . LEU C 1 111 ? -5.92600 -48.85900 -53.90100 1.000 140.66968 105 LEU C CA 1
ATOM 7522 C C . LEU C 1 111 ? -4.94400 -48.37100 -52.83600 1.000 132.35461 105 LEU C C 1
ATOM 7523 O O . LEU C 1 111 ? -5.34900 -47.74100 -51.85600 1.000 129.80852 105 LEU C O 1
ATOM 7528 N N . GLU C 1 112 ? -3.65300 -48.67200 -52.99600 1.000 143.44583 106 GLU C N 1
ATOM 7529 C CA . GLU C 1 112 ? -2.67400 -48.26800 -51.99100 1.000 128.56879 106 GLU C CA 1
ATOM 7530 C C . GLU C 1 112 ? -2.58200 -46.75300 -51.88500 1.000 125.27409 106 GLU C C 1
ATOM 7531 O O . GLU C 1 112 ? -2.77800 -46.18100 -50.81000 1.000 122.61599 106 GLU C O 1
ATOM 7533 N N . GLY C 1 113 ? -2.31600 -46.08300 -53.00600 1.000 130.80628 107 GLY C N 1
ATOM 7534 C CA . GLY C 1 113 ? -2.19200 -44.63700 -52.97900 1.000 126.33701 107 GLY C CA 1
ATOM 7535 C C . GLY C 1 113 ? -3.51000 -43.92900 -52.74500 1.000 122.01975 107 GLY C C 1
ATOM 7536 O O . GLY C 1 113 ? -3.58400 -42.98800 -51.95100 1.000 126.52083 107 GLY C O 1
ATOM 7537 N N . ALA C 1 114 ? -4.56900 -44.37900 -53.42200 1.000 124.97988 108 ALA C N 1
ATOM 7538 C CA . ALA C 1 114 ? -5.84200 -43.66700 -53.38100 1.000 127.08328 108 ALA C CA 1
ATOM 7539 C C . ALA C 1 114 ? -6.40100 -43.59600 -51.96600 1.000 125.58073 108 ALA C C 1
ATOM 7540 O O . ALA C 1 114 ? -6.78800 -42.52100 -51.49500 1.000 120.43342 108 ALA C O 1
ATOM 7542 N N . LEU C 1 115 ? -6.45100 -44.73300 -51.26800 1.000 123.94476 109 LEU C N 1
ATOM 7543 C CA . LEU C 1 115 ? -6.94100 -44.71600 -49.89300 1.000 124.04986 109 LEU C CA 1
ATOM 7544 C C . LEU C 1 115 ? -5.94500 -44.05300 -48.95200 1.000 121.82358 109 LEU C C 1
ATOM 7545 O O . LEU C 1 115 ? -6.34600 -43.42900 -47.96300 1.000 119.46298 109 LEU C O 1
ATOM 7550 N N . GLU C 1 116 ? -4.64800 -44.20700 -49.21700 1.000 122.18584 110 GLU C N 1
ATOM 7551 C CA . GLU C 1 116 ? -3.66000 -43.45200 -48.46200 1.000 114.72210 110 GLU C CA 1
ATOM 7552 C C . GLU C 1 116 ? -3.87800 -41.95500 -48.67000 1.000 112.47202 110 GLU C C 1
ATOM 7553 O O . GLU C 1 116 ? -4.01500 -41.19800 -47.70600 1.000 109.93852 110 GLU C O 1
ATOM 7559 N N . SER C 1 117 ? -3.92200 -41.51200 -49.93300 1.000 113.52925 111 SER C N 1
ATOM 7560 C CA . SER C 1 117 ? -4.06600 -40.08500 -50.22600 1.000 111.59898 111 SER C CA 1
ATOM 7561 C C . SER C 1 117 ? -5.42000 -39.53200 -49.79000 1.000 115.40009 111 SER C C 1
ATOM 7562 O O . SER C 1 117 ? -5.49700 -38.40100 -49.29500 1.000 108.55682 111 SER C O 1
ATOM 7565 N N . LEU C 1 118 ? -6.49800 -40.30300 -49.96700 1.000 117.83567 112 LEU C N 1
ATOM 7566 C CA . LEU C 1 118 ? -7.81000 -39.84100 -49.51700 1.000 113.53772 112 LEU C CA 1
ATOM 7567 C C . LEU C 1 118 ? -7.81200 -39.58200 -48.02300 1.000 110.92197 112 LEU C C 1
ATOM 7568 O O . LEU C 1 118 ? -8.23600 -38.51500 -47.56600 1.000 108.88309 112 LEU C O 1
ATOM 7573 N N . VAL C 1 119 ? -7.32300 -40.54400 -47.25000 1.000 111.06825 113 VAL C N 1
ATOM 7574 C CA . VAL C 1 119 ? -7.26900 -40.37100 -45.80600 1.000 108.85153 113 VAL C CA 1
ATOM 7575 C C . VAL C 1 119 ? -6.31800 -39.23200 -45.45100 1.000 108.60148 113 VAL C C 1
ATOM 7576 O O . VAL C 1 119 ? -6.61200 -38.40100 -44.58100 1.000 112.09745 113 VAL C O 1
ATOM 7580 N N . GLU C 1 120 ? -5.18200 -39.15500 -46.14700 1.000 105.36563 114 GLU C N 1
ATOM 7581 C CA . GLU C 1 120 ? -4.16900 -38.15200 -45.83300 1.000 106.47209 114 GLU C CA 1
ATOM 7582 C C . GLU C 1 120 ? -4.70100 -36.73500 -46.02700 1.000 104.28299 114 GLU C C 1
ATOM 7583 O O . GLU C 1 120 ? -4.57100 -35.88200 -45.14000 1.000 98.54123 114 GLU C O 1
ATOM 7589 N N . MET C 1 121 ? -5.29700 -36.46000 -47.18900 1.000 110.23398 115 MET C N 1
ATOM 7590 C CA . MET C 1 121 ? -5.80300 -35.11500 -47.44000 1.000 109.71779 115 MET C CA 1
ATOM 7591 C C . MET C 1 121 ? -7.04700 -34.81700 -46.62000 1.000 110.11657 115 MET C C 1
ATOM 7592 O O . MET C 1 121 ? -7.25500 -33.66900 -46.21700 1.000 111.35417 115 MET C O 1
ATOM 7597 N N . ALA C 1 122 ? -7.88800 -35.82100 -46.37400 1.000 102.54803 116 ALA C N 1
ATOM 7598 C CA . ALA C 1 122 ? -9.06400 -35.59300 -45.54200 1.000 108.80627 116 ALA C CA 1
ATOM 7599 C C . ALA C 1 122 ? -8.66800 -35.18600 -44.12700 1.000 104.79401 116 ALA C C 1
ATOM 7600 O O . ALA C 1 122 ? -9.31700 -34.32800 -43.51400 1.000 101.52493 116 ALA C O 1
ATOM 7602 N N . CYS C 1 123 ? -7.61000 -35.79400 -43.58900 1.000 104.16346 117 CYS C N 1
ATOM 7603 C CA . CYS C 1 123 ? -7.12100 -35.40400 -42.26900 1.000 99.92084 117 CYS C CA 1
ATOM 7604 C C . CYS C 1 123 ? -6.56000 -33.98800 -42.28600 1.000 94.13933 117 CYS C C 1
ATOM 7605 O O . CYS C 1 123 ? -6.77200 -33.22200 -41.33800 1.000 92.32054 117 CYS C O 1
ATOM 7608 N N . LEU C 1 124 ? -5.82900 -33.63400 -43.34800 1.000 96.92724 118 LEU C N 1
ATOM 7609 C CA . LEU C 1 124 ? -5.23800 -32.30200 -43.45100 1.000 97.65409 118 LEU C CA 1
ATOM 7610 C C . LEU C 1 124 ? -6.30400 -31.22100 -43.42800 1.000 101.51898 118 LEU C C 1
ATOM 7611 O O . LEU C 1 124 ? -6.09800 -30.15000 -42.84500 1.000 107.67134 118 LEU C O 1
ATOM 7616 N N . MET C 1 125 ? -7.44200 -31.47100 -44.07500 1.000 100.64719 119 MET C N 1
ATOM 7617 C CA . MET C 1 125 ? -8.54000 -30.51800 -44.09100 1.000 102.16149 119 MET C CA 1
ATOM 7618 C C . MET C 1 125 ? -9.67400 -30.89400 -43.13400 1.000 100.16601 119 MET C C 1
ATOM 7619 O O . MET C 1 125 ? -10.80400 -30.43800 -43.32200 1.000 107.14977 119 MET C O 1
ATOM 7624 N N . HIS C 1 126 ? -9.41100 -31.72000 -42.11800 1.000 98.68672 120 HIS C N 1
ATOM 7625 C CA . HIS C 1 126 ? -10.49100 -32.13300 -41.22500 1.000 99.69160 120 HIS C CA 1
ATOM 7626 C C . HIS C 1 126 ? -11.02800 -30.99000 -40.38200 1.000 94.60615 120 HIS C C 1
ATOM 7627 O O . HIS C 1 126 ? -12.11600 -31.11600 -39.81400 1.000 100.29813 120 HIS C O 1
ATOM 7634 N N . ASP C 1 127 ? -10.30100 -29.88300 -40.29300 1.000 98.31220 121 ASP C N 1
ATOM 7635 C CA . ASP C 1 127 ? -10.62100 -28.85400 -39.31800 1.000 99.70415 121 ASP C CA 1
ATOM 7636 C C . ASP C 1 127 ? -10.62200 -27.45200 -39.92600 1.000 86.51343 121 ASP C C 1
ATOM 7637 O O . ASP C 1 127 ? -10.58800 -26.47200 -39.18200 1.000 84.70340 121 ASP C O 1
ATOM 7642 N N . VAL C 1 128 ? -10.64000 -27.33100 -41.25500 1.000 87.53410 122 VAL C N 1
ATOM 7643 C CA . VAL C 1 128 ? -10.60300 -26.02300 -41.90800 1.000 86.52744 122 VAL C CA 1
ATOM 7644 C C . VAL C 1 128 ? -11.91100 -25.25700 -41.74000 1.000 104.95498 122 VAL C C 1
ATOM 7645 O O . VAL C 1 128 ? -11.91800 -24.01700 -41.74700 1.000 103.85882 122 VAL C O 1
ATOM 7649 N N . GLY C 1 129 ? -13.03100 -25.95900 -41.55800 1.000 118.73183 123 GLY C N 1
ATOM 7650 C CA . GLY C 1 129 ? -14.31700 -25.27800 -41.55300 1.000 89.07138 123 GLY C CA 1
ATOM 7651 C C . GLY C 1 129 ? -14.51800 -24.39200 -40.33700 1.000 97.02781 123 GLY C C 1
ATOM 7652 O O . GLY C 1 129 ? -14.96400 -23.24700 -40.45900 1.000 94.22889 123 GLY C O 1
ATOM 7653 N N . ASN C 1 130 ? -14.21800 -24.91800 -39.15000 1.000 98.64135 124 ASN C N 1
ATOM 7654 C CA . ASN C 1 130 ? -14.60800 -24.27000 -37.90300 1.000 100.10151 124 ASN C CA 1
ATOM 7655 C C . ASN C 1 130 ? -13.88800 -22.93200 -37.69900 1.000 85.54366 124 ASN C C 1
ATOM 7656 O O . ASN C 1 130 ? -12.75100 -22.75100 -38.13500 1.000 85.25044 124 ASN C O 1
ATOM 7661 N N . PRO C 1 131 ? -14.54200 -21.97800 -37.03900 1.000 84.26915 125 PRO C N 1
ATOM 7662 C CA . PRO C 1 131 ? -14.03000 -20.60400 -36.97400 1.000 80.56009 125 PRO C CA 1
ATOM 7663 C C . PRO C 1 131 ? -12.87700 -20.49900 -35.99100 1.000 81.39815 125 PRO C C 1
ATOM 7664 O O . PRO C 1 131 ? -12.45000 -21.51300 -35.42000 1.000 87.37891 125 PRO C O 1
ATOM 7668 N N . PRO C 1 132 ? -12.33000 -19.30600 -35.76800 1.000 76.44827 126 PRO C N 1
ATOM 7669 C CA . PRO C 1 132 ? -11.26700 -19.17200 -34.76800 1.000 80.76636 126 PRO C CA 1
ATOM 7670 C C . PRO C 1 132 ? -11.78200 -19.44100 -33.36400 1.000 82.02206 126 PRO C C 1
ATOM 7671 O O . PRO C 1 132 ? -12.98000 -19.53600 -33.11500 1.000 76.01290 126 PRO C O 1
ATOM 7675 N N . PHE C 1 133 ? -10.83000 -19.57600 -32.43700 1.000 90.49081 127 PHE C N 1
ATOM 7676 C CA . PHE C 1 133 ? -11.10600 -19.63000 -30.99800 1.000 83.39245 127 PHE C CA 1
ATOM 7677 C C . PHE C 1 133 ? -11.83600 -20.91500 -30.59400 1.000 84.27535 127 PHE C C 1
ATOM 7678 O O . PHE C 1 133 ? -12.85800 -20.88300 -29.90300 1.000 84.17003 127 PHE C O 1
ATOM 7686 N N . GLY C 1 134 ? -11.27700 -22.05300 -30.99600 1.000 85.39120 128 GLY C N 1
ATOM 7687 C CA . GLY C 1 134 ? -11.82900 -23.32900 -30.57800 1.000 84.96754 128 GLY C CA 1
ATOM 7688 C C . GLY C 1 134 ? -13.27900 -23.47400 -30.98500 1.000 94.00908 128 GLY C C 1
ATOM 7689 O O . GLY C 1 134 ? -13.69100 -23.07600 -32.08100 1.000 96.35849 128 GLY C O 1
ATOM 7690 N N . HIS C 1 135 ? -14.07600 -24.05500 -30.09100 1.000 95.87871 129 HIS C N 1
ATOM 7691 C CA . HIS C 1 135 ? -15.49600 -24.19300 -30.37400 1.000 88.80233 129 HIS C CA 1
ATOM 7692 C C . HIS C 1 135 ? -16.27000 -22.92600 -30.07000 1.000 86.34181 129 HIS C C 1
ATOM 7693 O O . HIS C 1 135 ? -17.41000 -22.78400 -30.52100 1.000 88.70315 129 HIS C O 1
ATOM 7700 N N . PHE C 1 136 ? -15.67900 -22.00400 -29.32100 1.000 86.11394 130 PHE C N 1
ATOM 7701 C CA . PHE C 1 136 ? -16.40500 -20.80400 -28.94100 1.000 84.91620 130 PHE C CA 1
ATOM 7702 C C . PHE C 1 136 ? -16.61900 -19.84700 -30.11000 1.000 79.98885 130 PHE C C 1
ATOM 7703 O O . PHE C 1 136 ? -17.53900 -19.02800 -30.05800 1.000 79.03135 130 PHE C O 1
ATOM 7711 N N . GLY C 1 137 ? -15.80000 -19.92500 -31.15900 1.000 78.32543 131 GLY C N 1
ATOM 7712 C CA . GLY C 1 137 ? -16.15200 -19.24300 -32.39500 1.000 78.40535 131 GLY C CA 1
ATOM 7713 C C . GLY C 1 137 ? -17.43300 -19.79200 -32.99500 1.000 86.51822 131 GLY C C 1
ATOM 7714 O O . GLY C 1 137 ? -18.29300 -19.04000 -33.46000 1.000 90.20568 131 GLY C O 1
ATOM 7715 N N . GLU C 1 138 ? -17.57900 -21.11600 -32.97800 1.000 86.18451 132 GLU C N 1
ATOM 7716 C CA . GLU C 1 138 ? -18.82900 -21.74300 -33.39000 1.000 85.18223 132 GLU C CA 1
ATOM 7717 C C . GLU C 1 138 ? -19.96600 -21.34400 -32.45700 1.000 85.69245 132 GLU C C 1
ATOM 7718 O O . GLU C 1 138 ? -21.01100 -20.85800 -32.90800 1.000 87.57918 132 GLU C O 1
ATOM 7724 N N . TYR C 1 139 ? -19.75000 -21.46900 -31.14500 1.000 85.41931 133 TYR C N 1
ATOM 7725 C CA . TYR C 1 139 ? -20.79500 -21.12200 -30.18500 1.000 85.31775 133 TYR C CA 1
ATOM 7726 C C . TYR C 1 139 ? -21.23300 -19.67900 -30.36200 1.000 92.34928 133 TYR C C 1
ATOM 7727 O O . TYR C 1 139 ? -22.42600 -19.37700 -30.31300 1.000 95.63419 133 TYR C O 1
ATOM 7736 N N . ALA C 1 140 ? -20.27700 -18.78000 -30.58000 1.000 94.48667 134 ALA C N 1
ATOM 7737 C CA . ALA C 1 140 ? -20.59500 -17.36800 -30.75300 1.000 91.47458 134 ALA C CA 1
ATOM 7738 C C . ALA C 1 140 ? -21.49900 -17.14300 -31.95500 1.000 88.98152 134 ALA C C 1
ATOM 7739 O O . ALA C 1 140 ? -22.39700 -16.29500 -31.91000 1.000 87.32033 134 ALA C O 1
ATOM 7741 N N . ILE C 1 141 ? -21.25300 -17.86600 -33.05300 1.000 86.47853 135 ILE C N 1
ATOM 7742 C CA . ILE C 1 141 ? -22.05400 -17.68700 -34.25900 1.000 85.91743 135 ILE C CA 1
ATOM 7743 C C . ILE C 1 141 ? -23.47400 -18.19200 -34.03200 1.000 99.18942 135 ILE C C 1
ATOM 7744 O O . ILE C 1 141 ? -24.45600 -17.47300 -34.26300 1.000 96.55117 135 ILE C O 1
ATOM 7749 N N . ASN C 1 142 ? -23.60000 -19.43800 -33.56700 1.000 105.67178 136 ASN C N 1
ATOM 7750 C CA . ASN C 1 142 ? -24.92000 -19.99900 -33.30700 1.000 101.05528 136 ASN C CA 1
ATOM 7751 C C . ASN C 1 142 ? -25.67100 -19.15900 -32.29100 1.000 99.52524 136 ASN C C 1
ATOM 7752 O O . ASN C 1 142 ? -26.85100 -18.85000 -32.47500 1.000 115.77831 136 ASN C O 1
ATOM 7757 N N . ASP C 1 143 ? -24.98800 -18.75600 -31.22700 1.000 91.12154 137 ASP C N 1
ATOM 7758 C CA . ASP C 1 143 ? -25.62100 -17.94700 -30.19800 1.000 92.48550 137 ASP C CA 1
ATOM 7759 C C . ASP C 1 143 ? -26.11300 -16.61800 -30.77100 1.000 94.18287 137 ASP C C 1
ATOM 7760 O O . ASP C 1 143 ? -27.18600 -16.13800 -30.39500 1.000 94.40750 137 ASP C O 1
ATOM 7765 N N . TRP C 1 144 ? -25.34100 -15.99500 -31.67300 1.000 93.52537 138 TRP C N 1
ATOM 7766 C CA . TRP C 1 144 ? -25.77300 -14.71800 -32.24400 1.000 96.44841 138 TRP C CA 1
ATOM 7767 C C . TRP C 1 144 ? -27.01800 -14.88800 -33.10400 1.000 97.68965 138 TRP C C 1
ATOM 7768 O O . TRP C 1 144 ? -27.93700 -14.06900 -33.03900 1.000 102.40537 138 TRP C O 1
ATOM 7779 N N . PHE C 1 145 ? -27.03400 -15.90500 -33.96700 1.000 97.06703 139 PHE C N 1
ATOM 7780 C CA . PHE C 1 145 ? -28.19900 -16.12700 -34.82000 1.000 100.01327 139 PHE C CA 1
ATOM 7781 C C . PHE C 1 145 ? -29.39500 -16.63700 -34.01500 1.000 103.26833 139 PHE C C 1
ATOM 7782 O O . PHE C 1 145 ? -30.53700 -16.23800 -34.26800 1.000 103.06101 139 PHE C O 1
ATOM 7790 N N . GLU C 1 146 ? -29.15700 -17.50100 -33.02600 1.000 104.35702 140 GLU C N 1
ATOM 7791 C CA . GLU C 1 146 ? -30.24800 -17.94000 -32.16400 1.000 104.88078 140 GLU C CA 1
ATOM 7792 C C . GLU C 1 146 ? -30.95700 -16.75400 -31.53900 1.000 105.55068 140 GLU C C 1
ATOM 7793 O O . GLU C 1 146 ? -32.18000 -16.77100 -31.35700 1.000 118.06347 140 GLU C O 1
ATOM 7799 N N . ARG C 1 147 ? -30.20200 -15.70800 -31.21300 1.000 102.49288 141 ARG C N 1
ATOM 7800 C CA . ARG C 1 147 ? -30.74800 -14.59400 -30.45000 1.000 102.66387 141 ARG C CA 1
ATOM 7801 C C . ARG C 1 147 ? -31.44800 -13.56800 -31.32700 1.000 107.43074 141 ARG C C 1
ATOM 7802 O O . ARG C 1 147 ? -32.57500 -13.15200 -31.01600 1.000 121.18492 141 ARG C O 1
ATOM 7810 N N . ASN C 1 148 ? -30.80600 -13.12300 -32.41200 1.000 103.27642 142 ASN C N 1
ATOM 7811 C CA . ASN C 1 148 ? -31.40100 -12.03600 -33.18100 1.000 105.73459 142 ASN C CA 1
ATOM 7812 C C . ASN C 1 148 ? -31.68300 -12.34700 -34.65800 1.000 107.68744 142 ASN C C 1
ATOM 7813 O O . ASN C 1 148 ? -32.13600 -11.44600 -35.37100 1.000 109.72069 142 ASN C O 1
ATOM 7818 N N . LEU C 1 149 ? -31.45100 -13.57600 -35.14300 1.000 106.75166 143 LEU C N 1
ATOM 7819 C CA . LEU C 1 149 ? -31.83300 -13.91000 -36.52200 1.000 109.17921 143 LEU C CA 1
ATOM 7820 C C . LEU C 1 149 ? -33.34000 -13.77100 -36.75500 1.000 111.12147 143 LEU C C 1
ATOM 7821 O O . LEU C 1 149 ? -33.76800 -13.23000 -37.78300 1.000 113.46397 143 LEU C O 1
ATOM 7826 N N . ASP C 1 150 ? -34.16300 -14.29500 -35.83200 1.000 111.16021 144 ASP C N 1
ATOM 7827 C CA . ASP C 1 150 ? -35.60500 -14.37300 -36.07700 1.000 113.51894 144 ASP C CA 1
ATOM 7828 C C . ASP C 1 150 ? -36.18700 -12.99800 -36.37900 1.000 114.78842 144 ASP C C 1
ATOM 7829 O O . ASP C 1 150 ? -36.84200 -12.80700 -37.40700 1.000 116.86117 144 ASP C O 1
ATOM 7834 N N . ALA C 1 151 ? -35.90200 -12.01100 -35.52700 1.000 113.42629 145 ALA C N 1
ATOM 7835 C CA . ALA C 1 151 ? -36.37500 -10.65800 -35.79400 1.000 114.07710 145 ALA C CA 1
ATOM 7836 C C . ALA C 1 151 ? -35.79000 -10.12400 -37.09600 1.000 116.39076 145 ALA C C 1
ATOM 7837 O O . ALA C 1 151 ? -36.47300 -9.42600 -37.85200 1.000 116.23156 145 ALA C O 1
ATOM 7839 N N . LEU C 1 152 ? -34.52000 -10.43400 -37.37100 1.000 125.50821 146 LEU C N 1
ATOM 7840 C CA . LEU C 1 152 ? -33.90500 -9.98400 -38.61600 1.000 124.20142 146 LEU C CA 1
ATOM 7841 C C . LEU C 1 152 ? -34.56600 -10.64900 -39.82000 1.000 121.49519 146 LEU C C 1
ATOM 7842 O O . LEU C 1 152 ? -34.84100 -9.98900 -40.82900 1.000 119.36798 146 LEU C O 1
ATOM 7844 N N . PHE C 1 153 ? -34.84100 -11.95400 -39.72600 1.000 123.02407 147 PHE C N 1
ATOM 7845 C CA . PHE C 1 153 ? -35.48600 -12.65900 -40.82900 1.000 128.11618 147 PHE C CA 1
ATOM 7846 C C . PHE C 1 153 ? -36.92000 -12.18000 -41.05700 1.000 131.70693 147 PHE C C 1
ATOM 7847 O O . PHE C 1 153 ? -37.38800 -12.16100 -42.20100 1.000 129.58615 147 PHE C O 1
ATOM 7855 N N . GLU C 1 154 ? -37.63400 -11.80000 -39.99300 1.000 134.49097 148 GLU C N 1
ATOM 7856 C CA . GLU C 1 154 ? -39.02700 -11.38100 -40.14600 1.000 140.75592 148 GLU C CA 1
ATOM 7857 C C . GLU C 1 154 ? -39.15900 -10.17100 -41.06400 1.000 143.21106 148 GLU C C 1
ATOM 7858 O O . GLU C 1 154 ? -40.11700 -10.07700 -41.84000 1.000 155.36882 148 GLU C O 1
ATOM 7864 N N . ARG C 1 155 ? -38.23100 -9.21900 -40.97000 1.000 134.54460 149 ARG C N 1
ATOM 7865 C CA . ARG C 1 155 ? -38.28000 -8.06100 -41.85400 1.000 126.96419 149 ARG C CA 1
ATOM 7866 C C . ARG C 1 155 ? -38.05600 -8.44900 -43.30900 1.000 128.30718 149 ARG C C 1
ATOM 7867 O O . ARG C 1 155 ? -38.61100 -7.81300 -44.21100 1.000 127.04675 149 ARG C O 1
ATOM 7869 N N . ARG C 1 156 ? -37.27100 -9.49600 -43.55900 1.000 129.68927 150 ARG C N 1
ATOM 7870 C CA . ARG C 1 156 ? -36.90900 -9.82100 -44.93400 1.000 135.12275 150 ARG C CA 1
ATOM 7871 C C . ARG C 1 156 ? -38.03900 -10.52600 -45.67800 1.000 133.33098 150 ARG C C 1
ATOM 7872 O O . ARG C 1 156 ? -38.30500 -10.21400 -46.84400 1.000 135.60316 150 ARG C O 1
ATOM 7874 N N . VAL C 1 157 ? -38.73200 -11.45200 -45.02800 1.000 132.78605 151 VAL C N 1
ATOM 7875 C CA . VAL C 1 157 ? -39.86400 -12.13200 -45.65200 1.000 137.64737 151 VAL C CA 1
ATOM 7876 C C . VAL C 1 157 ? -41.05100 -11.97000 -44.71400 1.000 134.57095 151 VAL C C 1
ATOM 7877 O O . VAL C 1 157 ? -41.16600 -12.71200 -43.73000 1.000 133.07687 151 VAL C O 1
ATOM 7879 N N . PRO C 1 158 ? -41.94300 -11.01900 -44.97800 1.000 138.17024 152 PRO C N 1
ATOM 7880 C CA . PRO C 1 158 ? -43.03200 -10.71700 -44.03600 1.000 144.22595 152 PRO C CA 1
ATOM 7881 C C . PRO C 1 158 ? -43.91400 -11.93000 -43.80700 1.000 147.94022 152 PRO C C 1
ATOM 7882 O O . PRO C 1 158 ? -43.96500 -12.83900 -44.64800 1.000 155.22871 152 PRO C O 1
ATOM 7886 N N . PRO C 1 159 ? -44.61500 -11.98100 -42.67600 1.000 146.36244 153 PRO C N 1
ATOM 7887 C CA . PRO C 1 159 ? -45.48300 -13.13200 -42.39100 1.000 158.00761 153 PRO C CA 1
ATOM 7888 C C . PRO C 1 159 ? -46.54100 -13.33700 -43.47000 1.000 157.35819 153 PRO C C 1
ATOM 7889 O O . PRO C 1 159 ? -47.16400 -12.38600 -43.94700 1.000 153.26143 153 PRO C O 1
ATOM 7893 N N . GLY C 1 160 ? -46.73100 -14.59800 -43.85300 1.000 154.06161 154 GLY C N 1
ATOM 7894 C CA . GLY C 1 160 ? -47.61900 -14.93900 -44.94700 1.000 161.23467 154 GLY C CA 1
ATOM 7895 C C . GLY C 1 160 ? -46.89000 -15.45100 -46.17300 1.000 167.46680 154 GLY C C 1
ATOM 7896 O O . GLY C 1 160 ? -46.98300 -16.63900 -46.50200 1.000 162.46109 154 GLY C O 1
ATOM 7897 N N . GLN C 1 161 ? -46.20400 -14.55300 -46.88200 1.000 172.80167 155 GLN C N 1
ATOM 7898 C CA . GLN C 1 161 ? -45.41500 -14.94900 -48.04400 1.000 173.56101 155 GLN C CA 1
ATOM 7899 C C . GLN C 1 161 ? -44.26500 -15.85700 -47.63500 1.000 153.79460 155 GLN C C 1
ATOM 7900 O O . GLN C 1 161 ? -43.66900 -15.69600 -46.56800 1.000 149.62478 155 GLN C O 1
ATOM 7906 N N . GLY C 1 162 ? -43.98400 -16.83700 -48.48300 1.000 155.83165 156 GLY C N 1
ATOM 7907 C CA . GLY C 1 162 ? -42.85900 -17.72500 -48.30800 1.000 152.98367 156 GLY C CA 1
ATOM 7908 C C . GLY C 1 162 ? -43.21100 -19.04200 -47.65300 1.000 154.94319 156 GLY C C 1
ATOM 7909 O O . GLY C 1 162 ? -44.01500 -19.08300 -46.72000 1.000 156.06852 156 GLY C O 1
ATOM 7910 N N . ASP C 1 163 ? -42.56500 -20.11500 -48.10000 1.000 155.25205 157 ASP C N 1
ATOM 7911 C CA . ASP C 1 163 ? -42.80500 -21.44400 -47.55500 1.000 157.19168 157 ASP C CA 1
ATOM 7912 C C . ASP C 1 163 ? -42.35100 -21.48400 -46.09900 1.000 153.11953 157 ASP C C 1
ATOM 7913 O O . ASP C 1 163 ? -41.16000 -21.33300 -45.80800 1.000 148.43881 157 ASP C O 1
ATOM 7918 N N . GLY C 1 164 ? -43.30800 -21.69100 -45.19200 1.000 155.15478 158 GLY C N 1
ATOM 7919 C CA . GLY C 1 164 ? -42.99600 -21.69800 -43.77200 1.000 151.78799 158 GLY C CA 1
ATOM 7920 C C . GLY C 1 164 ? -42.13900 -22.88000 -43.36700 1.000 153.58094 158 GLY C C 1
ATOM 7921 O O . GLY C 1 164 ? -41.28400 -22.76200 -42.48400 1.000 169.91842 158 GLY C O 1
ATOM 7922 N N . LEU C 1 165 ? -42.37900 -24.04300 -43.97700 1.000 153.96891 159 LEU C N 1
ATOM 7923 C CA . LEU C 1 165 ? -41.51900 -25.19400 -43.72500 1.000 155.33485 159 LEU C CA 1
ATOM 7924 C C . LEU C 1 165 ? -40.09600 -24.89500 -44.17900 1.000 148.22864 159 LEU C C 1
ATOM 7925 O O . LEU C 1 165 ? -39.13000 -25.19700 -43.46900 1.000 144.58109 159 LEU C O 1
ATOM 7927 N N . LEU C 1 166 ? -39.95400 -24.28300 -45.36100 1.000 148.63634 160 LEU C N 1
ATOM 7928 C CA . LEU C 1 166 ? -38.64400 -23.85600 -45.84400 1.000 148.16071 160 LEU C CA 1
ATOM 7929 C C . LEU C 1 166 ? -38.00900 -22.84800 -44.89600 1.000 142.85333 160 LEU C C 1
ATOM 7930 O O . LEU C 1 166 ? -36.79400 -22.88800 -44.65700 1.000 135.53259 160 LEU C O 1
ATOM 7935 N N . GLN C 1 167 ? -38.82400 -21.93400 -44.35400 1.000 146.16586 161 GLN C N 1
ATOM 7936 C CA . GLN C 1 167 ? -38.35200 -20.95200 -43.38200 1.000 143.33480 161 GLN C CA 1
ATOM 7937 C C . GLN C 1 167 ? -37.85700 -21.65100 -42.12500 1.000 141.99546 161 GLN C C 1
ATOM 7938 O O . GLN C 1 167 ? -36.71200 -21.45700 -41.69100 1.000 128.83131 161 GLN C O 1
ATOM 7944 N N . GLN C 1 168 ? -38.71400 -22.50000 -41.54000 1.000 143.66738 162 GLN C N 1
ATOM 7945 C CA . GLN C 1 168 ? -38.33600 -23.24300 -40.34300 1.000 143.03971 162 GLN C CA 1
ATOM 7946 C C . GLN C 1 168 ? -37.14600 -24.15500 -40.61200 1.000 145.57434 162 GLN C C 1
ATOM 7947 O O . GLN C 1 168 ? -36.35400 -24.43000 -39.70300 1.000 145.52054 162 GLN C O 1
ATOM 7949 N N . ARG C 1 169 ? -37.00200 -24.63200 -41.84900 1.000 144.83902 163 ARG C N 1
ATOM 7950 C CA . ARG C 1 169 ? -35.80400 -25.38000 -42.20400 1.000 133.86271 163 ARG C CA 1
ATOM 7951 C C . ARG C 1 169 ? -34.59800 -24.44800 -42.30100 1.000 128.63940 163 ARG C C 1
ATOM 7952 O O . ARG C 1 169 ? -33.49100 -24.81600 -41.89300 1.000 127.85281 163 ARG C O 1
ATOM 7954 N N . MET C 1 170 ? -34.79300 -23.23700 -42.84000 1.000 127.72840 164 MET C N 1
ATOM 7955 C CA . MET C 1 170 ? -33.69600 -22.27500 -42.93300 1.000 123.45224 164 MET C CA 1
ATOM 7956 C C . MET C 1 170 ? -33.27800 -21.73400 -41.56800 1.000 119.76620 164 MET C C 1
ATOM 7957 O O . MET C 1 170 ? -32.09300 -21.49100 -41.33600 1.000 116.13585 164 MET C O 1
ATOM 7962 N N . LEU C 1 171 ? -34.22900 -21.51000 -40.66000 1.000 126.08271 165 LEU C N 1
ATOM 7963 C CA . LEU C 1 171 ? -33.87200 -20.93700 -39.36300 1.000 119.23978 165 LEU C CA 1
ATOM 7964 C C . LEU C 1 171 ? -32.90200 -21.83200 -38.60800 1.000 117.02211 165 LEU C C 1
ATOM 7965 O O . LEU C 1 171 ? -31.83900 -21.37900 -38.17600 1.000 111.80951 165 LEU C O 1
ATOM 7970 N N . THR C 1 172 ? -33.25500 -23.10500 -38.42300 1.000 128.04987 166 THR C N 1
ATOM 7971 C CA . THR C 1 172 ? -32.33400 -24.00900 -37.74200 1.000 129.72958 166 THR C CA 1
ATOM 7972 C C . THR C 1 172 ? -31.06300 -24.22000 -38.55800 1.000 125.89017 166 THR C C 1
ATOM 7973 O O . THR C 1 172 ? -29.99600 -24.47100 -37.98500 1.000 118.34150 166 THR C O 1
ATOM 7977 N N . ASP C 1 173 ? -31.15700 -24.12400 -39.89100 1.000 127.82855 167 ASP C N 1
ATOM 7978 C CA . ASP C 1 173 ? -29.95800 -24.21000 -40.72200 1.000 124.86950 167 ASP C CA 1
ATOM 7979 C C . ASP C 1 173 ? -28.96500 -23.12600 -40.34000 1.000 109.87173 167 ASP C C 1
ATOM 7980 O O . ASP C 1 173 ? -27.81100 -23.41400 -40.01700 1.000 107.37897 167 ASP C O 1
ATOM 7985 N N . LEU C 1 174 ? -29.41600 -21.87600 -40.33300 1.000 109.14812 168 LEU C N 1
ATOM 7986 C CA . LEU C 1 174 ? -28.55900 -20.76600 -39.95200 1.000 105.35960 168 LEU C CA 1
ATOM 7987 C C . LEU C 1 174 ? -28.20200 -20.82100 -38.47500 1.000 108.11089 168 LEU C C 1
ATOM 7988 O O . LEU C 1 174 ? -27.12800 -20.35500 -38.08100 1.000 107.55802 168 LEU C O 1
ATOM 7993 N N . LYS C 1 175 ? -29.10000 -21.33600 -37.64100 1.000 106.92119 169 LYS C N 1
ATOM 7994 C CA . LYS C 1 175 ? -28.83600 -21.42700 -36.21200 1.000 109.26716 169 LYS C CA 1
ATOM 7995 C C . LYS C 1 175 ? -27.89900 -22.57300 -35.84300 1.000 114.62561 169 LYS C C 1
ATOM 7996 O O . LYS C 1 175 ? -27.31700 -22.54100 -34.75400 1.000 111.75320 169 LYS C O 1
ATOM 8002 N N . HIS C 1 176 ? -27.75500 -23.58500 -36.70000 1.000 117.83502 170 HIS C N 1
ATOM 8003 C CA . HIS C 1 176 ? -26.85700 -24.71600 -36.45000 1.000 113.21529 170 HIS C CA 1
ATOM 8004 C C . HIS C 1 176 ? -25.66800 -24.66100 -37.40400 1.000 114.13365 170 HIS C C 1
ATOM 8005 O O . HIS C 1 176 ? -25.65500 -25.30200 -38.45400 1.000 125.23067 170 HIS C O 1
ATOM 8012 N N . PHE C 1 177 ? -24.65100 -23.91000 -37.00900 1.000 106.85114 171 PHE C N 1
ATOM 8013 C CA . PHE C 1 177 ? -23.39000 -23.87400 -37.72500 1.000 97.78324 171 PHE C CA 1
ATOM 8014 C C . PHE C 1 177 ? -22.52400 -24.99800 -37.17900 1.000 97.80187 171 PHE C C 1
ATOM 8015 O O . PHE C 1 177 ? -22.45100 -25.19100 -35.96300 1.000 101.86585 171 PHE C O 1
ATOM 8023 N N . GLU C 1 178 ? -21.88700 -25.74400 -38.07300 1.000 98.89965 172 GLU C N 1
ATOM 8024 C CA . GLU C 1 178 ? -20.93300 -26.77500 -37.69600 1.000 100.25225 172 GLU C CA 1
ATOM 8025 C C . GLU C 1 178 ? -19.75600 -26.64000 -38.63700 1.000 106.27654 172 GLU C C 1
ATOM 8026 O O . GLU C 1 178 ? -19.94100 -26.38400 -39.82900 1.000 103.61808 172 GLU C O 1
ATOM 8028 N N . GLY C 1 179 ? -18.54900 -26.79700 -38.09300 1.000 114.10805 173 GLY C N 1
ATOM 8029 C CA . GLY C 1 179 ? -17.36100 -26.57500 -38.89800 1.000 107.73683 173 GLY C CA 1
ATOM 8030 C C . GLY C 1 179 ? -17.29400 -27.48800 -40.10600 1.000 103.53764 173 GLY C C 1
ATOM 8031 O O . GLY C 1 179 ? -17.03200 -27.03500 -41.22200 1.000 108.99805 173 GLY C O 1
ATOM 8032 N N . ASN C 1 180 ? -17.58000 -28.77600 -39.91000 1.000 101.29510 174 ASN C N 1
ATOM 8033 C CA . ASN C 1 180 ? -17.47500 -29.72900 -41.00900 1.000 98.69180 174 ASN C CA 1
ATOM 8034 C C . ASN C 1 180 ? -18.34500 -29.31400 -42.18700 1.000 108.47262 174 ASN C C 1
ATOM 8035 O O . ASN C 1 180 ? -17.93100 -29.42600 -43.34400 1.000 109.14227 174 ASN C O 1
ATOM 8040 N N . ALA C 1 181 ? -19.55000 -28.81600 -41.91300 1.000 113.01067 175 ALA C N 1
ATOM 8041 C CA . ALA C 1 181 ? -20.41000 -28.34000 -42.98900 1.000 108.32356 175 ALA C CA 1
ATOM 8042 C C . ALA C 1 181 ? -19.79200 -27.14800 -43.71000 1.000 105.66451 175 ALA C C 1
ATOM 8043 O O . ALA C 1 181 ? -19.79300 -27.09400 -44.94600 1.000 103.12535 175 ALA C O 1
ATOM 8045 N N . GLN C 1 182 ? -19.23900 -26.18900 -42.95900 1.000 98.49670 176 GLN C N 1
ATOM 8046 C CA . GLN C 1 182 ? -18.58400 -25.05100 -43.59700 1.000 96.71601 176 GLN C CA 1
ATOM 8047 C C . GLN C 1 182 ? -17.35300 -25.49200 -44.38600 1.000 96.42486 176 GLN C C 1
ATOM 8048 O O . GLN C 1 182 ? -17.00100 -24.86900 -45.39600 1.000 96.39403 176 GLN C O 1
ATOM 8054 N N . ALA C 1 183 ? -16.67200 -26.54200 -43.92200 1.000 96.27729 177 ALA C N 1
ATOM 8055 C CA . ALA C 1 183 ? -15.55900 -27.10000 -44.67900 1.000 96.41523 177 ALA C CA 1
ATOM 8056 C C . ALA C 1 183 ? -16.02000 -27.55900 -46.05300 1.000 105.13398 177 ALA C C 1
ATOM 8057 O O . ALA C 1 183 ? -15.31100 -27.38200 -47.04900 1.000 101.77610 177 ALA C O 1
ATOM 8059 N N . ILE C 1 184 ? -17.20500 -28.16400 -46.11900 1.000 113.67458 178 ILE C N 1
ATOM 8060 C CA . ILE C 1 184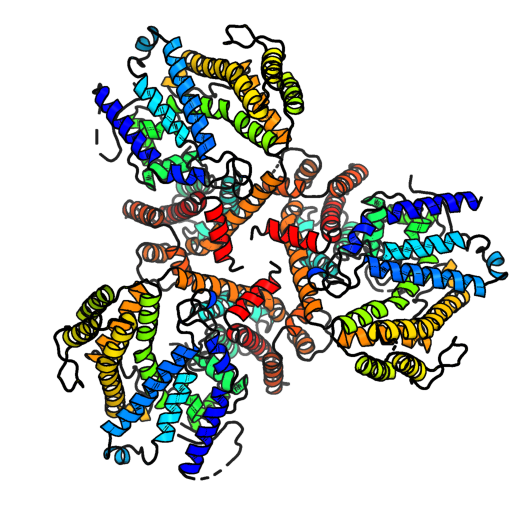 ? -17.78100 -28.53000 -47.40700 1.000 116.18668 178 ILE C CA 1
ATOM 8061 C C . ILE C 1 184 ? -17.99400 -27.27900 -48.24600 1.000 112.94694 178 ILE C C 1
ATOM 8062 O O . ILE C 1 184 ? -17.59500 -27.21000 -49.41300 1.000 111.18985 178 ILE C O 1
ATOM 8067 N N . ARG C 1 185 ? -18.61000 -26.26200 -47.64900 1.000 103.80147 179 ARG C N 1
ATOM 8068 C CA . ARG C 1 185 ? -18.93300 -25.05300 -48.39200 1.000 103.80742 179 ARG C CA 1
ATOM 8069 C C . ARG C 1 185 ? -17.67400 -24.31600 -48.84200 1.000 114.64934 179 ARG C C 1
ATOM 8070 O O . ARG C 1 185 ? -17.60800 -23.82800 -49.97700 1.000 117.95450 179 ARG C O 1
ATOM 8078 N N . LEU C 1 186 ? -16.65000 -24.25900 -47.97800 1.000 106.28849 180 LEU C N 1
ATOM 8079 C CA . LEU C 1 186 ? -15.45600 -23.47100 -48.28100 1.000 102.67537 180 LEU C CA 1
ATOM 8080 C C . LEU C 1 186 ? -14.70100 -24.03500 -49.48100 1.000 108.06492 180 LEU C C 1
ATOM 8081 O O . LEU C 1 186 ? -14.38100 -23.30100 -50.42400 1.000 114.05426 180 LEU C O 1
ATOM 8086 N N . VAL C 1 187 ? -14.37400 -25.32900 -49.45300 1.000 107.84942 181 VAL C N 1
ATOM 8087 C CA . VAL C 1 187 ? -13.60100 -25.90700 -50.55000 1.000 107.11743 181 VAL C CA 1
ATOM 8088 C C . VAL C 1 187 ? -14.43200 -25.95500 -51.82600 1.000 103.88736 181 VAL C C 1
ATOM 8089 O O . VAL C 1 187 ? -13.90400 -25.78800 -52.93100 1.000 104.89290 181 VAL C O 1
ATOM 8093 N N . VAL C 1 188 ? -15.73800 -26.18600 -51.70200 1.000 109.97234 182 VAL C N 1
ATOM 8094 C CA . VAL C 1 188 ? -16.55900 -26.40300 -52.88900 1.000 110.43519 182 VAL C CA 1
ATOM 8095 C C . VAL C 1 188 ? -17.02600 -25.07800 -53.47700 1.000 112.02605 182 VAL C C 1
ATOM 8096 O O . VAL C 1 188 ? -16.79100 -24.79100 -54.65600 1.000 113.28844 182 VAL C O 1
ATOM 8100 N N . LYS C 1 189 ? -17.67900 -24.24500 -52.66300 1.000 116.63367 183 LYS C N 1
ATOM 8101 C CA . LYS C 1 189 ? -18.38100 -23.06900 -53.15800 1.000 116.48143 183 LYS C CA 1
ATOM 8102 C C . LYS C 1 189 ? -17.69100 -21.75200 -52.82600 1.000 112.48657 183 LYS C C 1
ATOM 8103 O O . LYS C 1 189 ? -18.12700 -20.70600 -53.31300 1.000 116.98175 183 LYS C O 1
ATOM 8105 N N . LEU C 1 190 ? -16.62500 -21.76700 -52.03300 1.000 109.24278 184 LEU C N 1
ATOM 8106 C CA . LEU C 1 190 ? -15.91700 -20.54600 -51.67100 1.000 106.72002 184 LEU C CA 1
ATOM 8107 C C . LEU C 1 190 ? -14.51300 -20.48500 -52.24900 1.000 110.12541 184 LEU C C 1
ATOM 8108 O O . LEU C 1 190 ? -14.14700 -19.49000 -52.88200 1.000 115.43026 184 LEU C O 1
ATOM 8113 N N . LEU C 1 191 ? -13.71000 -21.52500 -52.05200 1.000 109.73587 185 LEU C N 1
ATOM 8114 C CA . LEU C 1 191 ? -12.39200 -21.56000 -52.66800 1.000 113.58391 185 LEU C CA 1
ATOM 8115 C C . LEU C 1 191 ? -12.43100 -22.08800 -54.09200 1.000 117.37849 185 LEU C C 1
ATOM 8116 O O . LEU C 1 191 ? -11.43600 -21.94300 -54.81200 1.000 125.30695 185 LEU C O 1
ATOM 8121 N N . ARG C 1 192 ? -13.55200 -22.68600 -54.50500 1.000 119.38862 186 ARG C N 1
ATOM 8122 C CA . ARG C 1 192 ? -13.72300 -23.23200 -55.85200 1.000 125.67568 186 ARG C CA 1
ATOM 8123 C C . ARG C 1 192 ? -12.54700 -24.12700 -56.24000 1.000 121.80960 186 ARG C C 1
ATOM 8124 O O . ARG C 1 192 ? -12.01700 -24.04800 -57.34900 1.000 130.92709 186 ARG C O 1
ATOM 8126 N N . LEU C 1 193 ? -12.11800 -24.97600 -55.30400 1.000 111.11645 187 LEU C N 1
ATOM 8127 C CA . LEU C 1 193 ? -11.00900 -25.87800 -55.58400 1.000 106.35988 187 LEU C CA 1
ATOM 8128 C C . LEU C 1 193 ? -11.40600 -27.00200 -56.52700 1.000 110.09509 187 LEU C C 1
ATOM 8129 O O . LEU C 1 193 ? -10.53800 -27.56800 -57.19400 1.000 111.15662 187 LEU C O 1
ATOM 8131 N N . ASN C 1 194 ? -12.69200 -27.33300 -56.59900 1.000 116.65320 188 ASN C N 1
ATOM 8132 C CA . ASN C 1 194 ? -13.19200 -28.37600 -57.49100 1.000 116.22626 188 ASN C CA 1
ATOM 8133 C C . ASN C 1 194 ? -12.47100 -29.70400 -57.24700 1.000 121.61904 188 ASN C C 1
ATOM 8134 O O . ASN C 1 194 ? -11.86200 -30.29400 -58.14100 1.000 118.55117 188 ASN C O 1
ATOM 8139 N N . LEU C 1 195 ? -12.52700 -30.15400 -55.99600 1.000 125.85553 189 LEU C N 1
ATOM 8140 C CA . LEU C 1 195 ? -11.94700 -31.43900 -55.64400 1.000 121.80574 189 LEU C CA 1
ATOM 8141 C C . LEU C 1 195 ? -12.89200 -32.56500 -56.04200 1.000 121.03227 189 LEU C C 1
ATOM 8142 O O . LEU C 1 195 ? -14.09700 -32.36800 -56.20100 1.000 120.85471 189 LEU C O 1
ATOM 8147 N N . THR C 1 196 ? -12.32700 -33.76000 -56.18900 1.000 121.31245 190 THR C N 1
ATOM 8148 C CA . THR C 1 196 ? -13.13200 -34.93500 -56.47900 1.000 124.86341 190 THR C CA 1
ATOM 8149 C C . THR C 1 196 ? -14.16500 -35.14500 -55.37900 1.000 124.31289 190 THR C C 1
ATOM 8150 O O . THR C 1 196 ? -13.94000 -34.80700 -54.21500 1.000 120.70646 190 THR C O 1
ATOM 8154 N N . TYR C 1 197 ? -15.32200 -35.69300 -55.76100 1.000 127.47177 191 TYR C N 1
ATOM 8155 C CA . TYR C 1 197 ? -16.34700 -35.96600 -54.76100 1.000 127.68580 191 TYR C CA 1
ATOM 8156 C C . TYR C 1 197 ? -15.83800 -36.92400 -53.69100 1.000 133.06138 191 TYR C C 1
ATOM 8157 O O . TYR C 1 197 ? -16.24200 -36.82200 -52.52700 1.000 135.61302 191 TYR C O 1
ATOM 8166 N N . THR C 1 198 ? -14.93300 -37.83800 -54.05400 1.000 132.04939 192 THR C N 1
ATOM 8167 C CA . THR C 1 198 ? -14.43900 -38.80800 -53.08300 1.000 129.09006 192 THR C CA 1
ATOM 8168 C C . THR C 1 198 ? -13.63500 -38.13600 -51.97600 1.000 130.26580 192 THR C C 1
ATOM 8169 O O . THR C 1 198 ? -13.84400 -38.42900 -50.79300 1.000 133.38555 192 THR C O 1
ATOM 8173 N N . GLN C 1 199 ? -12.72800 -37.21500 -52.33400 1.000 132.93247 193 GLN C N 1
ATOM 8174 C CA . GLN C 1 199 ? -11.95000 -36.51100 -51.31200 1.000 126.52434 193 GLN C CA 1
ATOM 8175 C C . GLN C 1 199 ? -12.85000 -35.68900 -50.40700 1.000 113.90052 193 GLN C C 1
ATOM 8176 O O . GLN C 1 199 ? -12.68500 -35.70300 -49.18400 1.000 112.23398 193 GLN C O 1
ATOM 8182 N N . THR C 1 200 ? -13.83300 -34.99700 -50.98700 1.000 118.46395 194 THR C N 1
ATOM 8183 C CA . THR C 1 200 ? -14.73800 -34.20200 -50.17100 1.000 113.75071 194 THR C CA 1
ATOM 8184 C C . THR C 1 200 ? -15.53900 -35.08600 -49.22700 1.000 118.12766 194 THR C C 1
ATOM 8185 O O . THR C 1 200 ? -15.84800 -34.67000 -48.10600 1.000 112.99321 194 THR C O 1
ATOM 8189 N N . ALA C 1 201 ? -15.84400 -36.32100 -49.64700 1.000 127.76821 195 ALA C N 1
ATOM 8190 C CA . ALA C 1 201 ? -16.64700 -37.22900 -48.83400 1.000 126.52063 195 ALA C CA 1
ATOM 8191 C C . ALA C 1 201 ? -16.00800 -37.50500 -47.48100 1.000 126.87694 195 ALA C C 1
ATOM 8192 O O . ALA C 1 201 ? -16.71500 -37.89600 -46.54500 1.000 142.42997 195 ALA C O 1
ATOM 8194 N N . GLY C 1 202 ? -14.68900 -37.33500 -47.36700 1.000 115.84846 196 GLY C N 1
ATOM 8195 C CA . GLY C 1 202 ? -14.04300 -37.47100 -46.07500 1.000 112.22522 196 GLY C CA 1
ATOM 8196 C C . GLY C 1 202 ? -14.53800 -36.45200 -45.06800 1.000 118.75775 196 GLY C C 1
ATOM 8197 O O . GLY C 1 202 ? -14.49900 -36.69800 -43.86100 1.000 129.21339 196 GLY C O 1
ATOM 8198 N N . LEU C 1 203 ? -14.99200 -35.29000 -45.54300 1.000 113.27912 197 LEU C N 1
ATOM 8199 C CA . LEU C 1 203 ? -15.49700 -34.24500 -44.65900 1.000 106.98254 197 LEU C CA 1
ATOM 8200 C C . LEU C 1 203 ? -16.88400 -34.55600 -44.08800 1.000 111.97542 197 LEU C C 1
ATOM 8201 O O . LEU C 1 203 ? -17.32500 -33.86400 -43.16300 1.000 119.84725 197 LEU C O 1
ATOM 8206 N N . LEU C 1 204 ? -17.57500 -35.57500 -44.60100 1.000 117.54979 198 LEU C N 1
ATOM 8207 C CA . LEU C 1 204 ? -18.89500 -35.96300 -44.10400 1.000 119.97110 198 LEU C CA 1
ATOM 8208 C C . LEU C 1 204 ? -18.75700 -36.94000 -42.93200 1.000 121.85675 198 LEU C C 1
ATOM 8209 O O . LEU C 1 204 ? -19.17500 -38.09900 -42.98900 1.000 124.97037 198 LEU C O 1
ATOM 8214 N N . LYS C 1 205 ? -18.12700 -36.44900 -41.86100 1.000 119.00773 199 LYS C N 1
ATOM 8215 C CA . LYS C 1 205 ? -17.90400 -37.27500 -40.67700 1.000 119.57535 199 LYS C CA 1
ATOM 8216 C C . LYS C 1 205 ? -19.21800 -37.66800 -40.01300 1.000 121.06749 199 LYS C C 1
ATOM 8217 O O . LYS C 1 205 ? -19.42800 -38.83700 -39.66100 1.000 117.37457 199 LYS C O 1
ATOM 8219 N N . TYR C 1 206 ? -20.11900 -36.70600 -39.84200 1.000 125.75624 200 TYR C N 1
ATOM 8220 C CA . TYR C 1 206 ? -21.41900 -36.95000 -39.24200 1.000 127.38437 200 TYR C CA 1
ATOM 8221 C C . TYR C 1 206 ? -22.53400 -36.74100 -40.25900 1.000 127.94373 200 TYR C C 1
ATOM 8222 O O . TYR C 1 206 ? -22.38200 -36.03700 -41.25900 1.000 122.20150 200 TYR C O 1
ATOM 8231 N N . VAL C 1 207 ? -23.67200 -37.35900 -39.96200 1.000 133.98011 201 VAL C N 1
ATOM 8232 C CA . VAL C 1 207 ? -24.70300 -37.65200 -40.94900 1.000 126.42190 201 VAL C CA 1
ATOM 8233 C C . VAL C 1 207 ? -25.77400 -36.56700 -41.00700 1.000 127.53437 201 VAL C C 1
ATOM 8234 O O . VAL C 1 207 ? -26.15000 -36.12300 -42.09200 1.000 129.38519 201 VAL C O 1
ATOM 8236 N N . ARG C 1 208 ? -26.28100 -36.13600 -39.85700 1.000 127.66752 202 ARG C N 1
ATOM 8237 C CA . ARG C 1 208 ? -27.47600 -35.29800 -39.83900 1.000 133.78818 202 ARG C CA 1
ATOM 8238 C C . ARG C 1 208 ? -27.25800 -34.02200 -40.65200 1.000 136.57304 202 ARG C C 1
ATOM 8239 O O . ARG C 1 208 ? -26.15300 -33.47800 -40.66600 1.000 137.29744 202 ARG C O 1
ATOM 8241 N N . PRO C 1 209 ? -28.27600 -33.54200 -41.37300 1.000 141.47819 203 PRO C N 1
ATOM 8242 C CA . PRO C 1 209 ? -28.16500 -32.22900 -42.01900 1.000 137.84331 203 PRO C CA 1
ATOM 8243 C C . PRO C 1 209 ? -28.68400 -31.12200 -41.11600 1.000 135.47802 203 PRO C C 1
ATOM 8244 O O . PRO C 1 209 ? -29.17400 -31.39600 -40.01700 1.000 137.03500 203 PRO C O 1
ATOM 8248 N N . ALA C 1 210 ? -28.60500 -29.87300 -41.57200 1.000 135.04793 204 ALA C N 1
ATOM 8249 C CA . ALA C 1 210 ? -28.85300 -28.75600 -40.66800 1.000 136.22247 204 ALA C CA 1
ATOM 8250 C C . ALA C 1 210 ? -30.33300 -28.43500 -40.53100 1.000 141.30911 204 ALA C C 1
ATOM 8251 O O . ALA C 1 210 ? -30.73800 -27.84400 -39.52300 1.000 141.78228 204 ALA C O 1
ATOM 8253 N N . TYR C 1 211 ? -31.15400 -28.80100 -41.51800 1.000 146.14374 205 TYR C N 1
ATOM 8254 C CA . TYR C 1 211 ? -32.59100 -28.58100 -41.38200 1.000 145.68791 205 TYR C CA 1
ATOM 8255 C C . TYR C 1 211 ? -33.25100 -29.66400 -40.53000 1.000 151.15224 205 TYR C C 1
ATOM 8256 O O . TYR C 1 211 ? -34.16200 -29.36400 -39.75100 1.000 155.41517 205 TYR C O 1
ATOM 8265 N N . GLU C 1 212 ? -32.79700 -30.91800 -40.63500 1.000 153.09107 206 GLU C N 1
ATOM 8266 C CA . GLU C 1 212 ? -33.39200 -31.86900 -39.69600 1.000 151.09832 206 GLU C CA 1
ATOM 8267 C C . GLU C 1 212 ? -32.61500 -31.87300 -38.37700 1.000 152.38845 206 GLU C C 1
ATOM 8268 O O . GLU C 1 212 ? -31.38000 -31.86300 -38.38400 1.000 149.14643 206 GLU C O 1
ATOM 8270 N N . PRO C 1 213 ? -33.30500 -31.88600 -37.22200 1.000 153.31088 207 PRO C N 1
ATOM 8271 C CA . PRO C 1 213 ? -32.63200 -31.86200 -35.91500 1.000 145.70562 207 PRO C CA 1
ATOM 8272 C C . PRO C 1 213 ? -31.80200 -33.12000 -35.65000 1.000 142.27605 207 PRO C C 1
ATOM 8273 O O . PRO C 1 213 ? -32.13500 -33.91000 -34.76600 1.000 142.88756 207 PRO C O 1
ATOM 8277 N N . LYS C 1 226 ? -24.79700 -35.61400 -34.10300 1.000 131.48295 220 LYS C N 1
ATOM 8278 C CA . LYS C 1 226 ? -25.74500 -34.54400 -33.81000 1.000 137.95711 220 LYS C CA 1
ATOM 8279 C C . LYS C 1 226 ? -25.45600 -33.32000 -34.66800 1.000 138.62549 220 LYS C C 1
ATOM 8280 O O . LYS C 1 226 ? -26.37400 -32.68600 -35.19600 1.000 142.11249 220 LYS C O 1
ATOM 8282 N N . LYS C 1 227 ? -24.17100 -32.99500 -34.79200 1.000 132.13611 221 LYS C N 1
ATOM 8283 C CA . LYS C 1 227 ? -23.75900 -31.86300 -35.60200 1.000 128.20260 221 LYS C CA 1
ATOM 8284 C C . LYS C 1 227 ? -24.09000 -32.11700 -37.07200 1.000 126.16925 221 LYS C C 1
ATOM 8285 O O . LYS C 1 227 ? -24.08700 -33.26400 -37.52800 1.000 123.28555 221 LYS C O 1
ATOM 8287 N N . PRO C 1 228 ? -24.39700 -31.06600 -37.83000 1.000 126.39630 222 PRO C N 1
ATOM 8288 C CA . PRO C 1 228 ? -24.71700 -31.25500 -39.25000 1.000 128.74308 222 PRO C CA 1
ATOM 8289 C C . PRO C 1 228 ? -23.50400 -31.68100 -40.06500 1.000 128.90386 222 PRO C C 1
ATOM 8290 O O . PRO C 1 228 ? -22.38900 -31.19000 -39.86600 1.000 128.79166 222 PRO C O 1
ATOM 8294 N N . GLY C 1 229 ? -23.73800 -32.61300 -40.99200 1.000 126.76392 223 GLY C N 1
ATOM 8295 C CA . GLY C 1 229 ? -22.72400 -32.95400 -41.97300 1.000 127.22817 223 GLY C CA 1
ATOM 8296 C C . GLY C 1 229 ? -22.63200 -31.95100 -43.10200 1.000 129.56246 223 GLY C C 1
ATOM 8297 O O . GLY C 1 229 ? -21.56200 -31.77600 -43.69500 1.000 135.49644 223 GLY C O 1
ATOM 8298 N N . PHE C 1 230 ? -23.73400 -31.27300 -43.40500 1.000 125.35784 224 PHE C N 1
ATOM 8299 C CA . PHE C 1 230 ? -23.75300 -30.26400 -44.45000 1.000 126.12951 224 PHE C CA 1
ATOM 8300 C C . PHE C 1 230 ? -24.83800 -29.24700 -44.13500 1.000 127.65054 224 PHE C C 1
ATOM 8301 O O . PHE C 1 230 ? -25.72800 -29.49200 -43.31700 1.000 128.54327 224 PHE C O 1
ATOM 8309 N N . TYR C 1 231 ? -24.73600 -28.08700 -44.77600 1.000 127.97571 225 TYR C N 1
ATOM 8310 C CA . TYR C 1 231 ? -25.74100 -27.04600 -44.64900 1.000 129.59159 225 TYR C CA 1
ATOM 8311 C C . TYR C 1 231 ? -26.77100 -27.19600 -45.76500 1.000 134.66931 225 TYR C C 1
ATOM 8312 O O . TYR C 1 231 ? -26.54900 -27.89500 -46.75700 1.000 136.01388 225 TYR C O 1
ATOM 8321 N N . LEU C 1 232 ? -27.90800 -26.51100 -45.60000 1.000 134.18909 226 LEU C N 1
ATOM 8322 C CA . LEU C 1 232 ? -28.95300 -26.54400 -46.62000 1.000 136.94030 226 LEU C CA 1
ATOM 8323 C C . LEU C 1 232 ? -28.46100 -26.00300 -47.95500 1.000 137.33157 226 LEU C C 1
ATOM 8324 O O . LEU C 1 232 ? -28.92700 -26.44200 -49.01200 1.000 143.08868 226 LEU C O 1
ATOM 8326 N N . SER C 1 233 ? -27.53100 -25.04900 -47.93000 1.000 135.61873 227 SER C N 1
ATOM 8327 C CA . SER C 1 233 ? -27.00700 -24.46400 -49.15800 1.000 135.87714 227 SER C CA 1
ATOM 8328 C C . SER C 1 233 ? -26.22800 -25.46600 -50.00300 1.000 135.22857 227 SER C C 1
ATOM 8329 O O . SER C 1 233 ? -26.10400 -25.26700 -51.21600 1.000 136.23122 227 SER C O 1
ATOM 8331 N N . GLU C 1 234 ? -25.70000 -26.52700 -49.39700 1.000 133.65926 228 GLU C N 1
ATOM 8332 C CA . GLU C 1 234 ? -24.86700 -27.49500 -50.09900 1.000 135.47502 228 GLU C CA 1
ATOM 8333 C C . GLU C 1 234 ? -25.60400 -28.79000 -50.42800 1.000 134.33441 228 GLU C C 1
ATOM 8334 O O . GLU C 1 234 ? -24.96300 -29.77600 -50.80300 1.000 133.58074 228 GLU C O 1
ATOM 8336 N N . GLU C 1 235 ? -26.93300 -28.80600 -50.29800 1.000 140.35780 229 GLU C N 1
ATOM 8337 C CA . GLU C 1 235 ? -27.70700 -30.01200 -50.58000 1.000 138.02693 229 GLU C CA 1
ATOM 8338 C C . GLU C 1 235 ? -27.49100 -30.50100 -52.00900 1.000 138.99661 229 GLU C C 1
ATOM 8339 O O . GLU C 1 235 ? -27.32900 -31.70500 -52.24300 1.000 138.88170 229 GLU C O 1
ATOM 8341 N N . ALA C 1 236 ? -27.50700 -29.58700 -52.98200 1.000 140.06142 230 ALA C N 1
ATOM 8342 C CA . ALA C 1 236 ? -27.30500 -29.98700 -54.37100 1.000 141.12291 230 ALA C CA 1
ATOM 8343 C C . ALA C 1 236 ? -25.94800 -30.65700 -54.56700 1.000 138.97436 230 ALA C C 1
ATOM 8344 O O . ALA C 1 236 ? -25.83400 -31.62100 -55.33400 1.000 139.54320 230 ALA C O 1
ATOM 8346 N N . PHE C 1 237 ? -24.90200 -30.15400 -53.89600 1.000 141.33069 231 PHE C N 1
ATOM 8347 C CA . PHE C 1 237 ? -23.59500 -30.80300 -53.97600 1.000 136.74536 231 PHE C CA 1
ATOM 8348 C C . PHE C 1 237 ? -23.60400 -32.15700 -53.28000 1.000 135.13924 231 PHE C C 1
ATOM 8349 O O . PHE C 1 237 ? -22.97700 -33.11000 -53.75500 1.000 138.59988 231 PHE C O 1
ATOM 8357 N N . VAL C 1 238 ? -24.27400 -32.24900 -52.13000 1.000 133.67527 232 VAL C N 1
ATOM 8358 C CA . VAL C 1 238 ? -24.37100 -33.52200 -51.42000 1.000 133.59246 232 VAL C CA 1
ATOM 8359 C C . VAL C 1 238 ? -25.13900 -34.53500 -52.25800 1.000 137.40139 232 VAL C C 1
ATOM 8360 O O . VAL C 1 238 ? -24.82800 -35.73300 -52.25200 1.000 134.66942 232 VAL C O 1
ATOM 8364 N N . ASP C 1 239 ? -26.15600 -34.07000 -52.99100 1.000 142.19317 233 ASP C N 1
ATOM 8365 C CA . ASP C 1 239 ? -26.91200 -34.95700 -53.87000 1.000 145.84383 233 ASP C CA 1
ATOM 8366 C C . ASP C 1 239 ? -26.00000 -35.60700 -54.90600 1.000 144.35246 233 ASP C C 1
ATOM 8367 O O . ASP C 1 239 ? -26.08400 -36.81500 -55.15200 1.000 139.58091 233 ASP C O 1
ATOM 8372 N N . GLU C 1 240 ? -25.12100 -34.81600 -55.52600 1.000 138.44345 234 GLU C N 1
ATOM 8373 C CA . GLU C 1 240 ? -24.17700 -35.37300 -56.49100 1.000 137.97378 234 GLU C CA 1
ATOM 8374 C C . GLU C 1 240 ? -23.15500 -36.28800 -55.81900 1.000 139.98460 234 GLU C C 1
ATOM 8375 O O . GLU C 1 240 ? -22.72500 -37.28500 -56.41200 1.000 139.83040 234 GLU C O 1
ATOM 8377 N N . LEU C 1 241 ? -22.74000 -35.95800 -54.58900 1.000 141.09528 235 LEU C N 1
ATOM 8378 C CA . LEU C 1 241 ? -21.74600 -36.76900 -53.88500 1.000 137.49672 235 LEU C CA 1
ATOM 8379 C C . LEU C 1 241 ? -22.30100 -38.13100 -53.47200 1.000 140.98840 235 LEU C C 1
ATOM 8380 O O . LEU C 1 241 ? -21.61300 -39.15100 -53.60400 1.000 142.46573 235 LEU C O 1
ATOM 8382 N N . ARG C 1 242 ? -23.53200 -38.16600 -52.94500 1.000 137.65891 236 ARG C N 1
ATOM 8383 C CA . ARG C 1 242 ? -24.13000 -39.43000 -52.51500 1.000 138.94881 236 ARG C CA 1
ATOM 8384 C C . ARG C 1 242 ? -24.38700 -40.36500 -53.69600 1.000 137.97873 236 ARG C C 1
ATOM 8385 O O . ARG C 1 242 ? -24.23000 -41.58600 -53.57300 1.000 135.24595 236 ARG C O 1
ATOM 8387 N N . GLN C 1 243 ? -24.81200 -39.81800 -54.83700 1.000 137.27799 237 GLN C N 1
ATOM 8388 C CA . GLN C 1 243 ? -25.03200 -40.65800 -56.01000 1.000 138.84237 237 GLN C CA 1
ATOM 8389 C C . GLN C 1 243 ? -23.71200 -41.16100 -56.57700 1.000 137.42605 237 GLN C C 1
ATOM 8390 O O . GLN C 1 243 ? -23.52000 -42.37000 -56.73500 1.000 137.36756 237 GLN C O 1
ATOM 8392 N N . VAL C 1 244 ? -22.77300 -40.25000 -56.84700 1.000 139.21288 238 VAL C N 1
ATOM 8393 C CA . VAL C 1 244 ? -21.51600 -40.64400 -57.48200 1.000 135.79453 238 VAL C CA 1
ATOM 8394 C C . VAL C 1 244 ? -20.78200 -41.65600 -56.61700 1.000 134.31885 238 VAL C C 1
ATOM 8395 O O . VAL C 1 244 ? -20.29600 -42.67900 -57.11100 1.000 133.20064 238 VAL C O 1
ATOM 8397 N N . LEU C 1 245 ? -20.72000 -41.40600 -55.31500 1.000 138.58778 239 LEU C N 1
ATOM 8398 C CA . LEU C 1 245 ? -20.06200 -42.32200 -54.39300 1.000 138.44308 239 LEU C CA 1
ATOM 8399 C C . LEU C 1 245 ? -21.03500 -43.41100 -53.94300 1.000 137.18624 239 LEU C C 1
ATOM 8400 O O . LEU C 1 245 ? -20.62600 -44.48400 -53.50100 1.000 130.24597 239 LEU C O 1
ATOM 8402 N N . ARG C 1 248 ? -25.62000 -45.01000 -49.77400 1.000 134.44964 242 ARG C N 1
ATOM 8403 C CA . ARG C 1 248 ? -26.97600 -44.51300 -49.55300 1.000 139.71487 242 ARG C CA 1
ATOM 8404 C C . ARG C 1 248 ? -26.93600 -43.14000 -48.88800 1.000 144.62094 242 ARG C C 1
ATOM 8405 O O . ARG C 1 248 ? -25.96800 -42.81200 -48.20000 1.000 142.73980 242 ARG C O 1
ATOM 8407 N N . PRO C 1 249 ? -27.96800 -42.32600 -49.11300 1.000 147.21979 243 PRO C N 1
ATOM 8408 C CA . PRO C 1 249 ? -28.00700 -41.00600 -48.47600 1.000 146.86639 243 PRO C CA 1
ATOM 8409 C C . PRO C 1 249 ? -28.08300 -41.13900 -46.96400 1.000 148.35492 243 PRO C C 1
ATOM 8410 O O . PRO C 1 249 ? -28.77100 -42.01300 -46.43300 1.000 151.19628 243 PRO C O 1
ATOM 8414 N N . GLY C 1 250 ? -27.37200 -40.25500 -46.27100 1.000 147.34362 244 GLY C N 1
ATOM 8415 C CA . GLY C 1 250 ? -27.34400 -40.27400 -44.82500 1.000 145.97935 244 GLY C CA 1
ATOM 8416 C C . GLY C 1 250 ? -26.31600 -41.19500 -44.20900 1.000 142.31502 244 GLY C C 1
ATOM 8417 O O . GLY C 1 250 ? -26.41000 -41.48000 -43.00900 1.000 143.70499 244 GLY C O 1
ATOM 8418 N N . THR C 1 251 ? -25.34900 -41.67900 -44.98400 1.000 131.41713 245 THR C N 1
ATOM 8419 C CA . THR C 1 251 ? -24.34300 -42.60700 -44.49400 1.000 128.24564 245 THR C CA 1
ATOM 8420 C C . THR C 1 251 ? -22.96700 -41.95700 -44.54100 1.000 130.82003 245 THR C C 1
ATOM 8421 O O . THR C 1 251 ? -22.75500 -40.95400 -45.22700 1.000 134.15756 245 THR C O 1
ATOM 8425 N N . ARG C 1 252 ? -22.02600 -42.53800 -43.79700 1.000 132.43681 246 ARG C N 1
ATOM 8426 C CA . ARG C 1 252 ? -20.66100 -42.03100 -43.72600 1.000 129.18072 246 ARG C CA 1
ATOM 8427 C C . ARG C 1 252 ? -19.75500 -42.79600 -44.68300 1.000 122.72486 246 ARG C C 1
ATOM 8428 O O . ARG C 1 252 ? -19.83900 -44.02100 -44.79500 1.000 122.11638 246 ARG C O 1
ATOM 8430 N N . HIS C 1 253 ? -18.87600 -42.06200 -45.35400 1.000 121.80546 247 HIS C N 1
ATOM 8431 C CA . HIS C 1 253 ? -17.94800 -42.65800 -46.29600 1.000 120.39134 247 HIS C CA 1
ATOM 8432 C C . HIS C 1 253 ? -16.84500 -43.41600 -45.55800 1.000 124.04997 247 HIS C C 1
ATOM 8433 O O . HIS C 1 253 ? -16.46800 -43.04500 -44.44500 1.000 131.24934 247 HIS C O 1
ATOM 8440 N N . PRO C 1 254 ? -16.32100 -44.49500 -46.14900 1.000 124.44926 248 PRO C N 1
ATOM 8441 C CA . PRO C 1 254 ? -15.25200 -45.24700 -45.47000 1.000 122.86868 248 PRO C CA 1
ATOM 8442 C C . PRO C 1 254 ? -14.05300 -44.39800 -45.08900 1.000 115.18621 248 PRO C C 1
ATOM 8443 O O . PRO C 1 254 ? -13.39400 -44.70100 -44.08800 1.000 113.84709 248 PRO C O 1
ATOM 8447 N N . VAL C 1 255 ? -13.75400 -43.34200 -45.85000 1.000 115.47451 249 VAL C N 1
ATOM 8448 C CA . VAL C 1 255 ? -12.59700 -42.49900 -45.55100 1.000 115.35468 249 VAL C CA 1
ATOM 8449 C C . VAL C 1 255 ? -12.74200 -41.83000 -44.18900 1.000 116.75732 249 VAL C C 1
ATOM 8450 O O . VAL C 1 255 ? -11.76800 -41.70300 -43.43600 1.000 110.90927 249 VAL C O 1
ATOM 8454 N N . ALA C 1 256 ? -13.96100 -41.40800 -43.84500 1.000 118.47407 250 ALA C N 1
ATOM 8455 C CA . ALA C 1 256 ? -14.17600 -40.64900 -42.61600 1.000 117.93812 250 ALA C CA 1
ATOM 8456 C C . ALA C 1 256 ? -13.86800 -41.46900 -41.36600 1.000 118.85013 250 ALA C C 1
ATOM 8457 O O . ALA C 1 256 ? -13.34100 -40.93300 -40.38700 1.000 112.81582 250 ALA C O 1
ATOM 8459 N N . TYR C 1 257 ? -14.20800 -42.76200 -41.36600 1.000 127.08041 251 TYR C N 1
ATOM 8460 C CA . TYR C 1 257 ? -13.94800 -43.59000 -40.19000 1.000 124.02897 251 TYR C CA 1
ATOM 8461 C C . TYR C 1 257 ? -12.46200 -43.63500 -39.86200 1.000 123.23164 251 TYR C C 1
ATOM 8462 O O . TYR C 1 257 ? -12.07900 -43.56900 -38.68700 1.000 124.93722 251 TYR C O 1
ATOM 8471 N N . ILE C 1 258 ? -11.61100 -43.76400 -40.88400 1.000 117.56389 252 ILE C N 1
ATOM 8472 C CA . ILE C 1 258 ? -10.17000 -43.72800 -40.65500 1.000 113.77617 252 ILE C CA 1
ATOM 8473 C C . ILE C 1 258 ? -9.75300 -42.34100 -40.19100 1.000 108.77779 252 ILE C C 1
ATOM 8474 O O . ILE C 1 258 ? -9.01700 -42.19200 -39.21100 1.000 113.37357 252 ILE C O 1
ATOM 8476 N N . MET C 1 259 ? -10.25400 -41.30300 -40.86800 1.000 108.63528 253 MET C N 1
ATOM 8477 C CA . MET C 1 259 ? -9.94800 -39.93300 -40.47000 1.000 110.29979 253 MET C CA 1
ATOM 8478 C C . MET C 1 259 ? -10.48100 -39.64200 -39.07500 1.000 108.84423 253 MET C C 1
ATOM 8479 O O . MET C 1 259 ? -9.83000 -38.95100 -38.28300 1.000 113.06273 253 MET C O 1
ATOM 8484 N N . GLU C 1 260 ? -11.68800 -40.12400 -38.77500 1.000 107.58855 254 GLU C N 1
ATOM 8485 C CA . GLU C 1 260 ? -12.22800 -39.99800 -37.42700 1.000 107.43968 254 GLU C CA 1
ATOM 8486 C C . GLU C 1 260 ? -11.30200 -40.68000 -36.43100 1.000 106.14037 254 GLU C C 1
ATOM 8487 O O . GLU C 1 260 ? -11.03000 -40.13800 -35.35400 1.000 105.20190 254 GLU C O 1
ATOM 8493 N N . ALA C 1 261 ? -10.81100 -41.87700 -36.77900 1.000 106.14273 255 ALA C N 1
ATOM 8494 C CA . ALA C 1 261 ? -9.86400 -42.58900 -35.92300 1.000 105.66948 255 ALA C CA 1
ATOM 8495 C C . ALA C 1 261 ? -8.51900 -41.87500 -35.86800 1.000 103.44550 255 ALA C C 1
ATOM 8496 O O . ALA C 1 261 ? -7.86100 -41.85100 -34.82000 1.000 102.36499 255 ALA C O 1
ATOM 8498 N N . ALA C 1 262 ? -8.09100 -41.30000 -36.99200 1.000 103.38826 256 ALA C N 1
ATOM 8499 C CA . ALA C 1 262 ? -6.85500 -40.52800 -37.01400 1.000 104.29164 256 ALA C CA 1
ATOM 8500 C C . ALA C 1 262 ? -6.93900 -39.34200 -36.06300 1.000 107.71622 256 ALA C C 1
ATOM 8501 O O . ALA C 1 262 ? -6.03000 -39.11200 -35.25600 1.000 107.82591 256 ALA C O 1
ATOM 8503 N N . ASP C 1 263 ? -8.03000 -38.57400 -36.14800 1.000 106.04835 257 ASP C N 1
ATOM 8504 C CA . ASP C 1 263 ? -8.17600 -37.40700 -35.28600 1.000 112.27155 257 ASP C CA 1
ATOM 8505 C C . ASP C 1 263 ? -8.21800 -37.80200 -33.81800 1.000 118.09225 257 ASP C C 1
ATOM 8506 O O . ASP C 1 263 ? -7.64400 -37.10900 -32.97500 1.000 124.13519 257 ASP C O 1
ATOM 8511 N N . ASP C 1 264 ? -8.87500 -38.91900 -33.49100 1.000 114.94500 258 ASP C N 1
ATOM 8512 C CA . ASP C 1 264 ? -8.95300 -39.34400 -32.09400 1.000 110.29484 258 ASP C CA 1
ATOM 8513 C C . ASP C 1 264 ? -7.57900 -39.66600 -31.51200 1.000 110.06927 258 ASP C C 1
ATOM 8514 O O . ASP C 1 264 ? -7.29400 -39.32700 -30.35700 1.000 106.68766 258 ASP C O 1
ATOM 8519 N N . ILE C 1 265 ? -6.71700 -40.32800 -32.29100 1.000 112.00662 259 ILE C N 1
ATOM 8520 C CA . ILE C 1 265 ? -5.42900 -40.77400 -31.76400 1.000 104.90391 259 ILE C CA 1
ATOM 8521 C C . ILE C 1 265 ? -4.57200 -39.57600 -31.37900 1.000 101.91065 259 ILE C C 1
ATOM 8522 O O . ILE C 1 265 ? -3.99200 -39.53000 -30.28900 1.000 107.07316 259 ILE C O 1
ATOM 8524 N N . SER C 1 266 ? -4.49100 -38.58000 -32.25800 1.000 98.16316 260 SER C N 1
ATOM 8525 C CA . SER C 1 266 ? -3.70400 -37.38300 -31.99800 1.000 104.58424 260 SER C CA 1
ATOM 8526 C C . SER C 1 266 ? -4.56400 -36.21700 -31.52500 1.000 105.29950 260 SER C C 1
ATOM 8527 O O . SER C 1 266 ? -4.13000 -35.06400 -31.59800 1.000 105.48405 260 SER C O 1
ATOM 8530 N N . TYR C 1 267 ? -5.78500 -36.49900 -31.06900 1.000 108.85788 261 TYR C N 1
ATOM 8531 C CA . TYR C 1 267 ? -6.69200 -35.45100 -30.60800 1.000 116.61472 261 TYR C CA 1
ATOM 8532 C C . TYR C 1 267 ? -6.05300 -34.61700 -29.50700 1.000 119.93862 261 TYR C C 1
ATOM 8533 O O . TYR C 1 267 ? -6.08600 -33.38300 -29.54800 1.000 118.89000 261 TYR C O 1
ATOM 8542 N N . CYS C 1 268 ? -5.44500 -35.28200 -28.52000 1.000 124.60247 262 CYS C N 1
ATOM 8543 C CA . CYS C 1 268 ? -5.00700 -34.63500 -27.28900 1.000 119.32217 262 CYS C CA 1
ATOM 8544 C C . CYS C 1 268 ? -3.56600 -34.91100 -26.90200 1.000 108.21956 262 CYS C C 1
ATOM 8545 O O . CYS C 1 268 ? -3.00500 -34.12900 -26.12500 1.000 107.48422 262 CYS C O 1
ATOM 8548 N N . LEU C 1 269 ? -2.94900 -35.98700 -27.39100 1.000 103.90580 263 LEU C N 1
ATOM 8549 C CA . LEU C 1 269 ? -1.58500 -36.28600 -26.97100 1.000 101.88772 263 LEU C CA 1
ATOM 8550 C C . LEU C 1 269 ? -0.66100 -35.12100 -27.27200 1.000 95.59947 263 LEU C C 1
ATOM 8551 O O . LEU C 1 269 ? 0.20800 -34.77400 -26.46200 1.000 90.72981 263 LEU C O 1
ATOM 8556 N N . ALA C 1 270 ? -0.88600 -34.46600 -28.40700 1.000 99.35879 264 ALA C N 1
ATOM 8557 C CA . ALA C 1 270 ? -0.09500 -33.30400 -28.78300 1.000 99.84348 264 ALA C CA 1
ATOM 8558 C C . ALA C 1 270 ? -0.24800 -32.16700 -27.77800 1.000 102.40319 264 ALA C C 1
ATOM 8559 O O . ALA C 1 270 ? 0.74600 -31.56900 -27.35000 1.000 101.36670 264 ALA C O 1
ATOM 8561 N N . ASP C 1 271 ? -1.48300 -31.88300 -27.36300 1.000 109.72577 265 ASP C N 1
ATOM 8562 C CA . ASP C 1 271 ? -1.74000 -30.75800 -26.46800 1.000 102.97951 265 ASP C CA 1
ATOM 8563 C C . ASP C 1 271 ? -1.08000 -30.96100 -25.11200 1.000 94.65113 265 ASP C C 1
ATOM 8564 O O . ASP C 1 271 ? -0.64100 -29.99500 -24.47800 1.000 99.30658 265 ASP C O 1
ATOM 8569 N N . ILE C 1 272 ? -1.02100 -32.20600 -24.63700 1.000 90.08103 266 ILE C N 1
ATOM 8570 C CA . ILE C 1 272 ? -0.38000 -32.47700 -23.35400 1.000 89.46930 266 ILE C CA 1
ATOM 8571 C C . ILE C 1 272 ? 1.09700 -32.10700 -23.41000 1.000 94.94462 266 ILE C C 1
ATOM 8572 O O . ILE C 1 272 ? 1.64100 -31.52500 -22.46300 1.000 99.22646 266 ILE C O 1
ATOM 8577 N N . GLU C 1 273 ? 1.76900 -32.43300 -24.51900 1.000 94.71073 267 GLU C N 1
ATOM 8578 C CA . GLU C 1 273 ? 3.16800 -32.04300 -24.66600 1.000 95.09881 267 GLU C CA 1
ATOM 8579 C C . GLU C 1 273 ? 3.31300 -30.53100 -24.58300 1.000 94.18518 267 GLU C C 1
ATOM 8580 O O . GLU C 1 273 ? 4.26300 -30.02400 -23.97600 1.000 107.13599 267 GLU C O 1
ATOM 8586 N N . ASP C 1 274 ? 2.38400 -29.79300 -25.19400 1.000 87.04106 268 ASP C N 1
ATOM 8587 C CA . ASP C 1 274 ? 2.41200 -28.33900 -25.08500 1.000 87.64672 268 ASP C CA 1
ATOM 8588 C C . ASP C 1 274 ? 2.24200 -27.89300 -23.63700 1.000 88.68672 268 ASP C C 1
ATOM 8589 O O . ASP C 1 274 ? 2.81500 -26.88000 -23.22200 1.000 85.35293 268 ASP C O 1
ATOM 8594 N N . SER C 1 275 ? 1.43600 -28.62900 -22.86200 1.000 94.94777 269 SER C N 1
ATOM 8595 C CA . SER C 1 275 ? 1.22800 -28.30100 -21.45400 1.000 89.81189 269 SER C CA 1
ATOM 8596 C C . SER C 1 275 ? 2.50200 -28.49600 -20.64300 1.000 86.92196 269 SER C C 1
ATOM 8597 O O . SER C 1 275 ? 2.85400 -27.65200 -19.81000 1.000 84.97371 269 SER C O 1
ATOM 8600 N N . VAL C 1 276 ? 3.19900 -29.61700 -20.85900 1.000 87.73022 270 VAL C N 1
ATOM 8601 C CA . VAL C 1 276 ? 4.45500 -29.85600 -20.15300 1.000 86.36668 270 VAL C CA 1
ATOM 8602 C C . VAL C 1 276 ? 5.46000 -28.76700 -20.49600 1.000 84.00079 270 VAL C C 1
ATOM 8603 O O . VAL C 1 276 ? 6.17500 -28.26100 -19.62200 1.000 83.33203 270 VAL C O 1
ATOM 8607 N N . GLU C 1 277 ? 5.53900 -28.39700 -21.77600 1.000 84.01233 271 GLU C N 1
ATOM 8608 C CA . GLU C 1 277 ? 6.41300 -27.29700 -22.16700 1.000 91.86726 271 GLU C CA 1
ATOM 8609 C C . GLU C 1 277 ? 5.93800 -25.97700 -21.57700 1.000 90.76492 271 GLU C C 1
ATOM 8610 O O . GLU C 1 277 ? 6.75300 -25.18700 -21.09400 1.000 99.30871 271 GLU C O 1
ATOM 8616 N N . LYS C 1 278 ? 4.62500 -25.74200 -21.55000 1.000 85.70736 272 LYS C N 1
ATOM 8617 C CA . LYS C 1 278 ? 4.11400 -24.51100 -20.95900 1.000 83.25110 272 LYS C CA 1
ATOM 8618 C C . LYS C 1 278 ? 4.35100 -24.46500 -19.45800 1.000 83.09804 272 LYS C C 1
ATOM 8619 O O . LYS C 1 278 ? 4.20900 -23.39900 -18.85000 1.000 89.61455 272 LYS C O 1
ATOM 8625 N N . GLY C 1 279 ? 4.68300 -25.59900 -18.85000 1.000 83.00616 273 GLY C N 1
ATOM 8626 C CA . GLY C 1 279 ? 4.94100 -25.67500 -17.43300 1.000 84.53751 273 GLY C CA 1
ATOM 8627 C C . GLY C 1 279 ? 3.76600 -26.14000 -16.61500 1.000 90.59352 273 GLY C C 1
ATOM 8628 O O . GLY C 1 279 ? 3.85100 -26.12900 -15.38400 1.000 101.45070 273 GLY C O 1
ATOM 8629 N N . ILE C 1 280 ? 2.66100 -26.51600 -17.26200 1.000 87.52748 274 ILE C N 1
ATOM 8630 C CA . ILE C 1 280 ? 1.46400 -26.96400 -16.55600 1.000 85.42918 274 ILE C CA 1
ATOM 8631 C C . ILE C 1 280 ? 1.68500 -28.32700 -15.90300 1.000 86.96691 274 ILE C C 1
ATOM 8632 O O . ILE C 1 280 ? 1.13900 -28.60200 -14.83100 1.000 93.81152 274 ILE C O 1
ATOM 8637 N N . LEU C 1 281 ? 2.46700 -29.20400 -16.52800 1.000 87.68453 275 LEU C N 1
ATOM 8638 C CA . LEU C 1 281 ? 2.72700 -30.52100 -15.97100 1.000 86.06214 275 LEU C CA 1
ATOM 8639 C C . LEU C 1 281 ? 4.21800 -30.83500 -16.03600 1.000 102.94025 275 LEU C C 1
ATOM 8640 O O . LEU C 1 281 ? 4.97200 -30.24800 -16.81800 1.000 99.50451 275 LEU C O 1
ATOM 8645 N N . ASP C 1 282 ? 4.63500 -31.77900 -15.19400 1.000 102.51491 276 ASP C N 1
ATOM 8646 C CA . ASP C 1 282 ? 5.97900 -32.33500 -15.19800 1.000 100.10682 276 ASP C CA 1
ATOM 8647 C C . ASP C 1 282 ? 5.93300 -33.74800 -15.77200 1.000 107.86410 276 ASP C C 1
ATOM 8648 O O . ASP C 1 282 ? 4.88300 -34.39700 -15.77700 1.000 102.20348 276 ASP C O 1
ATOM 8650 N N . ILE C 1 283 ? 7.08100 -34.22900 -16.25900 1.000 101.26654 277 ILE C N 1
ATOM 8651 C CA . ILE C 1 283 ? 7.12200 -35.56700 -16.85400 1.000 103.08080 277 ILE C CA 1
ATOM 8652 C C . ILE C 1 283 ? 6.73300 -36.62300 -15.82600 1.000 105.21055 277 ILE C C 1
ATOM 8653 O O . ILE C 1 283 ? 5.94200 -37.52800 -16.11000 1.000 108.54409 277 ILE C O 1
ATOM 8658 N N . ARG C 1 284 ? 7.29400 -36.53400 -14.61900 1.000 105.27266 278 ARG C N 1
ATOM 8659 C CA . ARG C 1 284 ? 6.94600 -37.50100 -13.58300 1.000 113.66767 278 ARG C CA 1
ATOM 8660 C C . ARG C 1 284 ? 5.48400 -37.36600 -13.17400 1.000 118.13402 278 ARG C C 1
ATOM 8661 O O . ARG C 1 284 ? 4.79700 -38.37200 -12.95700 1.000 123.12589 278 ARG C O 1
ATOM 8663 N N . GLN C 1 285 ? 4.99700 -36.13000 -13.05600 1.000 118.35765 279 GLN C N 1
ATOM 8664 C CA . GLN C 1 285 ? 3.61000 -35.89500 -12.66000 1.000 116.10353 279 GLN C CA 1
ATOM 8665 C C . GLN C 1 285 ? 2.62600 -36.37400 -13.72200 1.000 106.39114 279 GLN C C 1
ATOM 8666 O O . GLN C 1 285 ? 1.55800 -36.89700 -13.39100 1.000 107.42678 279 GLN C O 1
ATOM 8672 N N . LEU C 1 286 ? 2.96000 -36.19600 -15.00100 1.000 104.77302 280 LEU C N 1
ATOM 8673 C CA . LEU C 1 286 ? 2.04900 -36.60900 -16.06400 1.000 105.31714 280 LEU C CA 1
ATOM 8674 C C . LEU C 1 286 ? 1.82900 -38.11500 -16.05300 1.000 113.81722 280 LEU C C 1
ATOM 8675 O O . LEU C 1 286 ? 0.71900 -38.59100 -16.32000 1.000 122.36334 280 LEU C O 1
ATOM 8680 N N . ALA C 1 287 ? 2.87000 -38.88100 -15.73200 1.000 109.63160 281 ALA C N 1
ATOM 8681 C CA . ALA C 1 287 ? 2.75300 -40.33400 -15.74300 1.000 115.17443 281 ALA C CA 1
ATOM 8682 C C . ALA C 1 287 ? 1.70100 -40.81200 -14.75100 1.000 121.87141 281 ALA C C 1
ATOM 8683 O O . ALA C 1 287 ? 0.79600 -41.57600 -15.10800 1.000 121.75195 281 ALA C O 1
ATOM 8685 N N . ASP C 1 288 ? 1.79700 -40.35900 -13.49800 1.000 124.90739 282 ASP C N 1
ATOM 8686 C CA . ASP C 1 288 ? 0.82900 -40.77100 -12.48700 1.000 124.63985 282 ASP C CA 1
ATOM 8687 C C . ASP C 1 288 ? -0.58800 -40.38100 -12.88200 1.000 120.71905 282 ASP C C 1
ATOM 8688 O O . ASP C 1 288 ? -1.53800 -41.12300 -12.61100 1.000 125.92334 282 ASP C O 1
ATOM 8693 N N . LEU C 1 289 ? -0.75000 -39.22200 -13.52200 1.000 115.54182 283 LEU C N 1
ATOM 8694 C CA . LEU C 1 289 ? -2.06700 -38.83300 -14.01400 1.000 114.33510 283 LEU C CA 1
ATOM 8695 C C . LEU C 1 289 ? -2.55400 -39.78600 -15.09300 1.000 110.91217 283 LEU C C 1
ATOM 8696 O O . LEU C 1 289 ? -3.71700 -40.20900 -15.08600 1.000 109.41519 283 LEU C O 1
ATOM 8701 N N . LEU C 1 290 ? -1.67100 -40.14300 -16.02500 1.000 112.28074 284 LEU C N 1
ATOM 8702 C CA . LEU C 1 290 ? -2.04400 -41.07400 -17.08400 1.000 113.76622 284 LEU C CA 1
ATOM 8703 C C . LEU C 1 290 ? -2.43300 -42.42800 -16.51300 1.000 112.23741 284 LEU C C 1
ATOM 8704 O O . LEU C 1 290 ? -3.40700 -43.04500 -16.95800 1.000 110.99255 284 LEU C O 1
ATOM 8709 N N . VAL C 1 291 ? -1.65600 -42.92800 -15.55600 1.000 113.65509 285 VAL C N 1
ATOM 8710 C CA . VAL C 1 291 ? -1.97000 -44.21500 -14.94800 1.000 118.99183 285 VAL C CA 1
ATOM 8711 C C . VAL C 1 291 ? -3.26500 -44.12500 -14.14700 1.000 124.34627 285 VAL C C 1
ATOM 8712 O O . VAL C 1 291 ? -4.14200 -44.98800 -14.25900 1.000 128.35319 285 VAL C O 1
ATOM 8716 N N . LYS C 1 292 ? -3.40100 -43.07700 -13.32700 1.000 125.50566 286 LYS C N 1
ATOM 8717 C CA . LYS C 1 292 ? -4.58700 -42.93400 -12.48500 1.000 124.57217 286 LYS C CA 1
ATOM 8718 C C . LYS C 1 292 ? -5.85200 -42.78200 -13.31900 1.000 125.53953 286 LYS C C 1
ATOM 8719 O O . LYS C 1 292 ? -6.87900 -43.40300 -13.01700 1.000 134.13635 286 LYS C O 1
ATOM 8721 N N . LYS C 1 293 ? -5.80200 -41.96700 -14.37700 1.000 118.45344 287 LYS C N 1
ATOM 8722 C CA . LYS C 1 293 ? -6.98800 -41.79400 -15.20900 1.000 115.51250 287 LYS C CA 1
ATOM 8723 C C . LYS C 1 293 ? -7.27000 -43.03300 -16.04800 1.000 122.81571 287 LYS C C 1
ATOM 8724 O O . LYS C 1 293 ? -8.43100 -43.29800 -16.37900 1.000 126.30018 287 LYS C O 1
ATOM 8728 N N . PHE C 1 294 ? -6.23200 -43.79700 -16.40900 1.000 122.86996 288 PHE C N 1
ATOM 8729 C CA . PHE C 1 294 ? -6.45600 -45.05000 -17.12900 1.000 125.57079 288 PHE C CA 1
ATOM 8730 C C . PHE C 1 294 ? -7.07900 -46.11800 -16.23700 1.000 134.34115 288 PHE C C 1
ATOM 8731 O O . PHE C 1 294 ? -7.75000 -47.02300 -16.74400 1.000 139.00376 288 PHE C O 1
ATOM 8733 N N . ALA C 1 295 ? -6.83000 -46.05700 -14.92200 1.000 134.16351 289 ALA C N 1
ATOM 8734 C CA . ALA C 1 295 ? -7.31600 -47.09100 -14.00800 1.000 136.86810 289 ALA C CA 1
ATOM 8735 C C . ALA C 1 295 ? -8.84000 -47.15300 -13.96300 1.000 144.56793 289 ALA C C 1
ATOM 8736 O O . ALA C 1 295 ? -9.40700 -48.22800 -13.74000 1.000 152.39094 289 ALA C O 1
ATOM 8738 N N . VAL C 1 296 ? -9.51500 -46.01200 -14.13300 1.000 144.24048 290 VAL C N 1
ATOM 8739 C CA . VAL C 1 296 ? -10.97800 -45.99000 -14.11800 1.000 146.45943 290 VAL C CA 1
ATOM 8740 C C . VAL C 1 296 ? -11.54100 -46.78900 -15.28800 1.000 145.38091 290 VAL C C 1
ATOM 8741 O O . VAL C 1 296 ? -12.51600 -47.53700 -15.14000 1.000 157.63497 290 VAL C O 1
ATOM 8745 N N . HIS C 1 297 ? -10.92200 -46.66100 -16.46200 1.000 134.92642 291 HIS C N 1
ATOM 8746 C CA . HIS C 1 297 ? -11.42700 -47.30900 -17.66800 1.000 138.08407 291 HIS C CA 1
ATOM 8747 C C . HIS C 1 297 ? -11.07000 -48.79100 -17.68900 1.000 140.12130 291 HIS C C 1
ATOM 8748 O O . HIS C 1 297 ? -11.92700 -49.63800 -17.96300 1.000 143.31468 291 HIS C O 1
ATOM 8755 N N . HIS C 1 298 ? -9.80900 -49.12400 -17.42300 1.000 135.95967 292 HIS C N 1
ATOM 8756 C CA . HIS C 1 298 ? -9.38100 -50.51500 -17.36500 1.000 135.67023 292 HIS C CA 1
ATOM 8757 C C . HIS C 1 298 ? -8.28200 -50.64200 -16.31600 1.000 137.97439 292 HIS C C 1
ATOM 8758 O O . HIS C 1 298 ? -7.90200 -49.66700 -15.66400 1.000 138.68523 292 HIS C O 1
ATOM 8765 N N . SER C 1 299 ? -7.74900 -51.85500 -16.17200 1.000 140.16456 293 SER C N 1
ATOM 8766 C CA . SER C 1 299 ? -6.69500 -52.01900 -15.17500 1.000 145.22391 293 SER C CA 1
ATOM 8767 C C . SER C 1 299 ? -5.34200 -51.76100 -15.82500 1.000 146.45026 293 SER C C 1
ATOM 8768 O O . SER C 1 299 ? -5.07300 -52.28700 -16.91000 1.000 146.41138 293 SER C O 1
ATOM 8770 N N . PRO C 1 300 ? -4.46800 -50.96800 -15.19500 1.000 141.56247 294 PRO C N 1
ATOM 8771 C CA . PRO C 1 300 ? -3.21000 -50.60400 -15.86500 1.000 131.56468 294 PRO C CA 1
ATOM 8772 C C . PRO C 1 300 ? -2.29600 -51.78700 -16.13100 1.000 138.16182 294 PRO C C 1
ATOM 8773 O O . PRO C 1 300 ? -1.57100 -51.77700 -17.13400 1.000 139.99338 294 PRO C O 1
ATOM 8777 N N . ASP C 1 301 ? -2.29500 -52.80300 -15.26300 1.000 142.21662 295 ASP C N 1
ATOM 8778 C CA . ASP C 1 301 ? -1.38900 -53.93300 -15.43400 1.000 143.26788 295 ASP C CA 1
ATOM 8779 C C . ASP C 1 301 ? -1.80600 -54.89600 -16.54000 1.000 142.77698 295 ASP C C 1
ATOM 8780 O O . ASP C 1 301 ? -1.04700 -55.82500 -16.83600 1.000 145.17167 295 ASP C O 1
ATOM 8785 N N . ALA C 1 302 ? -2.97800 -54.72300 -17.14100 1.000 141.85806 296 ALA C N 1
ATOM 8786 C CA . ALA C 1 302 ? -3.37900 -55.61400 -18.22100 1.000 144.11474 296 ALA C CA 1
ATOM 8787 C C . ALA C 1 302 ? -2.56400 -55.32800 -19.48100 1.000 141.61912 296 ALA C C 1
ATOM 8788 O O . ALA C 1 302 ? -2.35600 -54.16300 -19.83200 1.000 139.72510 296 ALA C O 1
ATOM 8790 N N . PRO C 1 303 ? -2.11800 -56.36100 -20.19800 1.000 141.54987 297 PRO C N 1
ATOM 8791 C CA . PRO C 1 303 ? -1.35300 -56.11900 -21.42500 1.000 138.65454 297 PRO C CA 1
ATOM 8792 C C . PRO C 1 303 ? -2.25300 -55.58400 -22.52200 1.000 135.10243 297 PRO C C 1
ATOM 8793 O O . PRO C 1 303 ? -3.42300 -55.95100 -22.63000 1.000 136.49476 297 PRO C O 1
ATOM 8797 N N . ILE C 1 304 ? -1.67900 -54.74500 -23.36900 1.000 136.45277 298 ILE C N 1
ATOM 8798 C CA . ILE C 1 304 ? -2.41500 -54.05100 -24.42100 1.000 134.07804 298 ILE C CA 1
ATOM 8799 C C . ILE C 1 304 ? -2.28000 -54.87400 -25.70400 1.000 137.90777 298 ILE C C 1
ATOM 8800 O O . ILE C 1 304 ? -1.16000 -55.28500 -26.03400 1.000 142.96463 298 ILE C O 1
ATOM 8802 N N . PRO C 1 305 ? -3.36800 -55.13400 -26.42100 1.000 135.42512 299 PRO C N 1
ATOM 8803 C CA . PRO C 1 305 ? -3.25300 -55.95300 -27.63500 1.000 137.94927 299 PRO C CA 1
ATOM 8804 C C . PRO C 1 305 ? -2.47900 -55.21500 -28.71200 1.000 137.68545 299 PRO C C 1
ATOM 8805 O O . PRO C 1 305 ? -2.64700 -54.00900 -28.91300 1.000 130.25204 299 PRO C O 1
ATOM 8809 N N . GLY C 1 306 ? -1.63200 -55.96100 -29.41800 1.000 144.64542 300 GLY C N 1
ATOM 8810 C CA . GLY C 1 306 ? -0.84400 -55.42300 -30.50300 1.000 142.55328 300 GLY C CA 1
ATOM 8811 C C . GLY C 1 306 ? 0.60400 -55.12500 -30.16700 1.000 143.48840 300 GLY C C 1
ATOM 8812 O O . GLY C 1 306 ? 1.36600 -54.76900 -31.07400 1.000 146.57225 300 GLY C O 1
ATOM 8813 N N . ASP C 1 307 ? 1.00800 -55.25100 -28.90300 1.000 143.62331 301 ASP C N 1
ATOM 8814 C CA . ASP C 1 307 ? 2.39400 -55.02400 -28.50700 1.000 142.42071 301 ASP C CA 1
ATOM 8815 C C . ASP C 1 307 ? 3.16400 -56.33600 -28.59700 1.000 142.33846 301 ASP C C 1
ATOM 8816 O O . ASP C 1 307 ? 2.77400 -57.33400 -27.98300 1.000 142.75219 301 ASP C O 1
ATOM 8818 N N . ALA C 1 308 ? 4.26500 -56.32700 -29.35600 1.000 140.92352 302 ALA C N 1
ATOM 8819 C CA . ALA C 1 308 ? 5.05500 -57.54200 -29.53400 1.000 145.54632 302 ALA C CA 1
ATOM 8820 C C . ALA C 1 308 ? 5.63600 -58.02800 -28.21400 1.000 150.72783 302 ALA C C 1
ATOM 8821 O O . ALA C 1 308 ? 5.70900 -59.23800 -27.96400 1.000 154.02762 302 ALA C O 1
ATOM 8823 N N . ASP C 1 309 ? 6.05700 -57.10200 -27.35800 1.000 152.22955 303 ASP C N 1
ATOM 8824 C CA . ASP C 1 309 ? 6.61900 -57.43900 -26.06100 1.000 158.13429 303 ASP C CA 1
ATOM 8825 C C . ASP C 1 309 ? 5.55100 -57.57600 -24.98800 1.000 159.14375 303 ASP C C 1
ATOM 8826 O O . ASP C 1 309 ? 5.89200 -57.75300 -23.81400 1.000 165.45899 303 ASP C O 1
ATOM 8831 N N . ASN C 1 310 ? 4.27400 -57.50500 -25.36800 1.000 152.26901 304 ASN C N 1
ATOM 8832 C CA . ASN C 1 310 ? 3.16000 -57.67200 -24.43700 1.000 150.39223 304 ASN C CA 1
ATOM 8833 C C . ASN C 1 310 ? 3.27000 -56.67100 -23.28900 1.000 148.53185 304 ASN C C 1
ATOM 8834 O O . ASN C 1 310 ? 3.17100 -57.02000 -22.11000 1.000 150.78598 304 ASN C O 1
ATOM 8836 N N . MET C 1 311 ? 3.48000 -55.40700 -23.64900 1.000 143.47219 305 MET C N 1
ATOM 8837 C CA . MET C 1 311 ? 3.62600 -54.35200 -22.65900 1.000 141.91445 305 MET C CA 1
ATOM 8838 C C . MET C 1 311 ? 2.25800 -53.84400 -22.22000 1.000 140.86868 305 MET C C 1
ATOM 8839 O O . MET C 1 311 ? 1.33800 -53.70800 -23.03100 1.000 139.02267 305 MET C O 1
ATOM 8841 N N . SER C 1 312 ? 2.13200 -53.56200 -20.92600 1.000 138.32810 306 SER C N 1
ATOM 8842 C CA . SER C 1 312 ? 0.93300 -52.96000 -20.36500 1.000 131.41432 306 SER C CA 1
ATOM 8843 C C . SER C 1 312 ? 1.08000 -51.44200 -20.30100 1.000 133.05311 306 SER C C 1
ATOM 8844 O O . SER C 1 312 ? 2.14800 -50.88000 -20.56100 1.000 134.55550 306 SER C O 1
ATOM 8847 N N . PHE C 1 313 ? -0.02700 -50.77300 -19.96400 1.000 132.26029 307 PHE C N 1
ATOM 8848 C CA . PHE C 1 313 ? -0.01700 -49.31500 -19.88000 1.000 124.50316 307 PHE C CA 1
ATOM 8849 C C . PHE C 1 313 ? 0.98300 -48.84000 -18.83000 1.000 123.25374 307 PHE C C 1
ATOM 8850 O O . PHE C 1 313 ? 1.73500 -47.88700 -19.06200 1.000 125.67130 307 PHE C O 1
ATOM 8858 N N . GLN C 1 314 ? 1.01400 -49.50400 -17.67300 1.000 125.86244 308 GLN C N 1
ATOM 8859 C CA . GLN C 1 314 ? 1.98500 -49.16500 -16.63700 1.000 127.57021 308 GLN C CA 1
ATOM 8860 C C . GLN C 1 314 ? 3.40700 -49.50000 -17.07500 1.000 128.42823 308 GLN C C 1
ATOM 8861 O O . GLN C 1 314 ? 4.33700 -48.73100 -16.80900 1.000 124.58908 308 GLN C O 1
ATOM 8867 N N . ARG C 1 315 ? 3.59100 -50.62200 -17.77800 1.000 133.31485 309 ARG C N 1
ATOM 8868 C CA . ARG C 1 315 ? 4.91800 -50.96500 -18.28300 1.000 137.24878 309 ARG C CA 1
ATOM 8869 C C . ARG C 1 315 ? 5.38100 -49.98000 -19.35200 1.000 141.10226 309 ARG C C 1
ATOM 8870 O O . ARG C 1 315 ? 6.55900 -49.61000 -19.38900 1.000 140.48328 309 ARG C O 1
ATOM 8872 N N . MET C 1 316 ? 4.47000 -49.54600 -20.23200 1.000 140.12901 310 MET C N 1
ATOM 8873 C CA . MET C 1 316 ? 4.81800 -48.56800 -21.26100 1.000 129.83742 310 MET C CA 1
ATOM 8874 C C . MET C 1 316 ? 5.14500 -47.20700 -20.65500 1.000 124.20064 310 MET C C 1
ATOM 8875 O O . MET C 1 316 ? 6.16900 -46.59800 -20.98600 1.000 120.57007 310 MET C O 1
ATOM 8880 N N . VAL C 1 317 ? 4.27700 -46.71100 -19.77200 1.000 123.18825 311 VAL C N 1
ATOM 8881 C CA . VAL C 1 317 ? 4.50500 -45.40300 -19.16500 1.000 119.26149 311 VAL C CA 1
ATOM 8882 C C . VAL C 1 317 ? 5.76500 -45.42500 -18.31000 1.000 122.24998 311 VAL C C 1
ATOM 8883 O O . VAL C 1 317 ? 6.56100 -44.47800 -18.33300 1.000 124.32630 311 VAL C O 1
ATOM 8887 N N . ASP C 1 318 ? 5.96400 -46.49400 -17.53200 1.000 125.69846 312 ASP C N 1
ATOM 8888 C CA . ASP C 1 318 ? 7.21200 -46.62200 -16.78400 1.000 123.80632 312 ASP C CA 1
ATOM 8889 C C . ASP C 1 318 ? 8.39600 -46.72400 -17.73500 1.000 122.64622 312 ASP C C 1
ATOM 8890 O O . ASP C 1 318 ? 9.47300 -46.18700 -17.45700 1.000 120.73790 312 ASP C O 1
ATOM 8892 N N . TYR C 1 319 ? 8.20500 -47.40200 -18.86900 1.000 126.11433 313 TYR C N 1
ATOM 8893 C CA . TYR C 1 319 ? 9.23300 -47.47200 -19.90400 1.000 127.19399 313 TYR C CA 1
ATOM 8894 C C . TYR C 1 319 ? 9.52400 -46.10200 -20.50500 1.000 119.19550 313 TYR C C 1
ATOM 8895 O O . TYR C 1 319 ? 10.68800 -45.72900 -20.68700 1.000 124.58114 313 TYR C O 1
ATOM 8904 N N . SER C 1 320 ? 8.48300 -45.33800 -20.83200 1.000 111.32813 314 SER C N 1
ATOM 8905 C CA . SER C 1 320 ? 8.71200 -44.01200 -21.40000 1.000 110.76564 314 SER C CA 1
ATOM 8906 C C . SER C 1 320 ? 9.33700 -43.06600 -20.37700 1.000 114.27232 314 SER C C 1
ATOM 8907 O O . SER C 1 320 ? 10.29700 -42.34900 -20.68700 1.000 113.76918 314 SER C O 1
ATOM 8910 N N . LEU C 1 321 ? 8.81700 -43.05700 -19.14500 1.000 114.91567 315 LEU C N 1
ATOM 8911 C CA . LEU C 1 321 ? 9.40700 -42.20500 -18.12000 1.000 109.80164 315 LEU C CA 1
ATOM 8912 C C . LEU C 1 321 ? 10.83400 -42.63400 -17.81400 1.000 110.12670 315 LEU C C 1
ATOM 8913 O O . LEU C 1 321 ? 11.68000 -41.78900 -17.50600 1.000 108.25204 315 LEU C O 1
ATOM 8918 N N . GLU C 1 322 ? 11.12500 -43.93400 -17.90000 1.000 114.60603 316 GLU C N 1
ATOM 8919 C CA . GLU C 1 322 ? 12.49300 -44.39100 -17.67800 1.000 120.01419 316 GLU C CA 1
ATOM 8920 C C . GLU C 1 322 ? 13.42100 -43.82600 -18.74600 1.000 123.46894 316 GLU C C 1
ATOM 8921 O O . GLU C 1 322 ? 14.59400 -43.54500 -18.47400 1.000 122.18761 316 GLU C O 1
ATOM 8927 N N . LYS C 1 323 ? 12.92200 -43.68300 -19.98000 1.000 124.82204 317 LYS C N 1
ATOM 8928 C CA . LYS C 1 323 ? 13.71700 -43.05800 -21.03000 1.000 123.61805 317 LYS C CA 1
ATOM 8929 C C . LYS C 1 323 ? 14.01100 -41.60500 -20.68400 1.000 119.77521 317 LYS C C 1
ATOM 8930 O O . LYS C 1 323 ? 15.11400 -41.10400 -20.93900 1.000 118.86882 317 LYS C O 1
ATOM 8932 N N . ALA C 1 324 ? 13.03300 -40.91100 -20.11000 1.000 115.60004 318 ALA C N 1
ATOM 8933 C CA . ALA C 1 324 ? 13.30300 -39.61800 -19.50900 1.000 114.77473 318 ALA C CA 1
ATOM 8934 C C . ALA C 1 324 ? 14.17300 -39.82200 -18.27400 1.000 125.35455 318 ALA C C 1
ATOM 8935 O O . ALA C 1 324 ? 14.17000 -40.89200 -17.66200 1.000 135.01606 318 ALA C O 1
ATOM 8937 N N . GLU C 1 325 ? 14.96500 -38.80100 -17.94800 1.000 123.89706 319 GLU C N 1
ATOM 8938 C CA . GLU C 1 325 ? 15.96500 -38.86000 -16.88200 1.000 123.60345 319 GLU C CA 1
ATOM 8939 C C . GLU C 1 325 ? 17.11600 -39.77400 -17.29100 1.000 120.67858 319 GLU C C 1
ATOM 8940 O O . GLU C 1 325 ? 18.21200 -39.69100 -16.72700 1.000 123.85724 319 GLU C O 1
ATOM 8942 N N . ARG C 1 326 ? 16.87800 -40.65200 -18.26800 1.000 114.10908 320 ARG C N 1
ATOM 8943 C CA . ARG C 1 326 ? 17.98200 -41.28600 -18.97300 1.000 115.47478 320 ARG C CA 1
ATOM 8944 C C . ARG C 1 326 ? 18.47400 -40.39500 -20.10300 1.000 110.58896 320 ARG C C 1
ATOM 8945 O O . ARG C 1 326 ? 19.67800 -40.32500 -20.36400 1.000 112.37082 320 ARG C O 1
ATOM 8947 N N . GLU C 1 327 ? 17.56200 -39.70200 -20.76800 1.000 105.59175 321 GLU C N 1
ATOM 8948 C CA . GLU C 1 327 ? 17.93900 -38.72100 -21.77900 1.000 105.97380 321 GLU C CA 1
ATOM 8949 C C . GLU C 1 327 ? 18.46000 -37.45000 -21.10500 1.000 106.27532 321 GLU C C 1
ATOM 8950 O O . GLU C 1 327 ? 17.79000 -36.92500 -20.20700 1.000 108.54497 321 GLU C O 1
ATOM 8956 N N . PRO C 1 328 ? 19.62500 -36.95300 -21.48200 1.000 108.54372 322 PRO C N 1
ATOM 8957 C CA . PRO C 1 328 ? 20.20600 -35.78000 -20.79000 1.000 111.26281 322 PRO C CA 1
ATOM 8958 C C . PRO C 1 328 ? 20.08400 -34.43300 -21.49400 1.000 109.19043 322 PRO C C 1
ATOM 8959 O O . PRO C 1 328 ? 20.50500 -33.43300 -20.89900 1.000 114.46801 322 PRO C O 1
ATOM 8963 N N . ILE C 1 329 ? 19.54000 -34.35200 -22.71000 1.000 100.07436 323 ILE C N 1
ATOM 8964 C CA . ILE C 1 329 ? 19.41000 -33.09000 -23.43400 1.000 92.80892 323 ILE C CA 1
ATOM 8965 C C . ILE C 1 329 ? 17.95800 -32.62200 -23.49800 1.000 95.07527 323 ILE C C 1
ATOM 8966 O O . ILE C 1 329 ? 17.64500 -31.48500 -23.14200 1.000 92.21255 323 ILE C O 1
ATOM 8971 N N . ASN C 1 330 ? 17.05200 -33.49200 -23.96300 1.000 101.99221 324 ASN C N 1
ATOM 8972 C CA . ASN C 1 330 ? 15.63600 -33.15000 -24.18100 1.000 102.25073 324 ASN C CA 1
ATOM 8973 C C . ASN C 1 330 ? 14.74500 -34.18300 -23.48500 1.000 110.54150 324 ASN C C 1
ATOM 8974 O O . ASN C 1 330 ? 14.15400 -35.03800 -24.14500 1.000 119.81123 324 ASN C O 1
ATOM 8979 N N . LYS C 1 331 ? 14.63500 -34.09600 -22.15600 1.000 107.81102 325 LYS C N 1
ATOM 8980 C CA . LYS C 1 331 ? 13.83400 -35.07500 -21.42300 1.000 106.81097 325 LYS C CA 1
ATOM 8981 C C . LYS C 1 331 ? 12.36400 -35.02600 -21.83100 1.000 105.63693 325 LYS C C 1
ATOM 8982 O O . LYS C 1 331 ? 11.71500 -36.07100 -21.96300 1.000 110.07217 325 LYS C O 1
ATOM 8988 N N . VAL C 1 332 ? 11.81500 -33.82600 -22.02500 1.000 99.55853 326 VAL C N 1
ATOM 8989 C CA . VAL C 1 332 ? 10.41100 -33.72700 -22.40800 1.000 96.82970 326 VAL C CA 1
ATOM 8990 C C . VAL C 1 332 ? 10.18400 -34.40900 -23.75000 1.000 99.97006 326 VAL C C 1
ATOM 8991 O O . VAL C 1 332 ? 9.23400 -35.18400 -23.91500 1.000 105.92370 326 VAL C O 1
ATOM 8995 N N . SER C 1 333 ? 11.04400 -34.12300 -24.73400 1.000 93.18402 327 SER C N 1
ATOM 8996 C CA . SER C 1 333 ? 10.83600 -34.68300 -26.06800 1.000 95.17348 327 SER C CA 1
ATOM 8997 C C . SER C 1 333 ? 10.91000 -36.20000 -26.04100 1.000 102.39483 327 SER C C 1
ATOM 8998 O O . SER C 1 333 ? 10.07600 -36.87900 -26.65300 1.000 106.66110 327 SER C O 1
ATOM 9001 N N . GLU C 1 334 ? 11.89500 -36.74300 -25.32100 1.000 104.18083 328 GLU C N 1
ATOM 9002 C CA . GLU C 1 334 ? 12.08400 -38.18900 -25.25700 1.000 106.75240 328 GLU C CA 1
ATOM 9003 C C . GLU C 1 334 ? 10.86800 -38.88700 -24.66500 1.000 105.69405 328 GLU C C 1
ATOM 9004 O O . GLU C 1 334 ? 10.48700 -39.97400 -25.11500 1.000 103.67510 328 GLU C O 1
ATOM 9010 N N . PHE C 1 335 ? 10.25500 -38.28600 -23.64500 1.000 102.16931 329 PHE C N 1
ATOM 9011 C CA . PHE C 1 335 ? 9.07500 -38.88200 -23.03300 1.000 98.44172 329 PHE C CA 1
ATOM 9012 C C . PHE C 1 335 ? 7.99100 -39.14400 -24.07200 1.000 93.77626 329 PHE C C 1
ATOM 9013 O O . PHE C 1 335 ? 7.54800 -40.28400 -24.25100 1.000 96.07643 329 PHE C O 1
ATOM 9021 N N . PHE C 1 336 ? 7.60100 -38.11200 -24.81600 1.000 86.42092 330 PHE C N 1
ATOM 9022 C CA . PHE C 1 336 ? 6.46600 -38.26700 -25.71400 1.000 84.60992 330 PHE C CA 1
ATOM 9023 C C . PHE C 1 336 ? 6.80300 -39.06300 -26.96900 1.000 89.88306 330 PHE C C 1
ATOM 9024 O O . PHE C 1 336 ? 5.91900 -39.71400 -27.53000 1.000 109.84537 330 PHE C O 1
ATOM 9032 N N . ILE C 1 337 ? 8.05200 -39.04500 -27.42300 1.000 85.48522 331 ILE C N 1
ATOM 9033 C CA . ILE C 1 337 ? 8.42400 -39.89500 -28.55100 1.000 87.16762 331 ILE C CA 1
ATOM 9034 C C . ILE C 1 337 ? 8.34500 -41.36600 -28.15300 1.000 93.92626 331 ILE C C 1
ATOM 9035 O O . ILE C 1 337 ? 7.73000 -42.18000 -28.85100 1.000 98.48005 331 ILE C O 1
ATOM 9040 N N . ARG C 1 338 ? 8.97300 -41.73000 -27.03200 1.000 98.88672 332 ARG C N 1
ATOM 9041 C CA . ARG C 1 338 ? 8.88300 -43.10600 -26.55600 1.000 110.22911 332 ARG C CA 1
ATOM 9042 C C . ARG C 1 338 ? 7.43700 -43.49700 -26.30800 1.000 112.99244 332 ARG C C 1
ATOM 9043 O O . ARG C 1 338 ? 7.01500 -44.61000 -26.64600 1.000 122.77647 332 ARG C O 1
ATOM 9051 N N . LEU C 1 339 ? 6.66500 -42.59000 -25.71500 1.000 102.58661 333 LEU C N 1
ATOM 9052 C CA . LEU C 1 339 ? 5.25400 -42.86000 -25.48100 1.000 97.67010 333 LEU C CA 1
ATOM 9053 C C . LEU C 1 339 ? 4.49600 -42.95700 -26.79900 1.000 98.72631 333 LEU C C 1
ATOM 9054 O O . LEU C 1 339 ? 3.59900 -43.79300 -26.94400 1.000 112.20413 333 LEU C O 1
ATOM 9059 N N . ARG C 1 340 ? 4.86000 -42.13100 -27.78200 1.000 89.17698 334 ARG C N 1
ATOM 9060 C CA . ARG C 1 340 ? 4.25500 -42.24300 -29.10400 1.000 88.83364 334 ARG C CA 1
ATOM 9061 C C . ARG C 1 340 ? 4.60800 -43.57400 -29.75500 1.000 97.03592 334 ARG C C 1
ATOM 9062 O O . ARG C 1 340 ? 3.73000 -44.28900 -30.24100 1.000 104.58001 334 ARG C O 1
ATOM 9070 N N . VAL C 1 341 ? 5.89300 -43.93200 -29.76000 1.000 109.57622 335 VAL C N 1
ATOM 9071 C CA . VAL C 1 341 ? 6.33900 -45.10500 -30.51400 1.000 112.68069 335 VAL C CA 1
ATOM 9072 C C . VAL C 1 341 ? 5.69500 -46.37200 -29.96900 1.000 118.72444 335 VAL C C 1
ATOM 9073 O O . VAL C 1 341 ? 5.17100 -47.19800 -30.72600 1.000 130.38549 335 VAL C O 1
ATOM 9075 N N . LYS C 1 342 ? 5.71500 -46.54000 -28.64500 1.000 112.79934 336 LYS C N 1
ATOM 9076 C CA . LYS C 1 342 ? 5.17700 -47.75700 -28.04200 1.000 111.35861 336 LYS C CA 1
ATOM 9077 C C . LYS C 1 342 ? 3.65900 -47.81400 -28.16200 1.000 110.72129 336 LYS C C 1
ATOM 9078 O O . LYS C 1 342 ? 3.09000 -48.89300 -28.36000 1.000 116.85794 336 LYS C O 1
ATOM 9080 N N . MET C 1 343 ? 2.98300 -46.67200 -28.00600 1.000 106.26045 337 MET C N 1
ATOM 9081 C CA . MET C 1 343 ? 1.53000 -46.62600 -27.89400 1.000 103.71981 337 MET C CA 1
ATOM 9082 C C . MET C 1 343 ? 0.79600 -46.25600 -29.18400 1.000 98.71201 337 MET C C 1
ATOM 9083 O O . MET C 1 343 ? -0.38000 -46.60600 -29.31600 1.000 100.32881 337 MET C O 1
ATOM 9088 N N . ILE C 1 344 ? 1.42800 -45.55500 -30.13100 1.000 101.11715 338 ILE C N 1
ATOM 9089 C CA . ILE C 1 344 ? 0.71700 -45.20000 -31.36100 1.000 103.80071 338 ILE C CA 1
ATOM 9090 C C . ILE C 1 344 ? 0.48400 -46.43300 -32.22300 1.000 106.27422 338 ILE C C 1
ATOM 9091 O O . ILE C 1 344 ? -0.54900 -46.54700 -32.89300 1.000 103.63738 338 ILE C O 1
ATOM 9093 N N . HIS C 1 345 ? 1.44400 -47.36100 -32.24400 1.000 109.71508 339 HIS C N 1
ATOM 9094 C CA . HIS C 1 345 ? 1.30300 -48.54900 -33.08600 1.000 112.64512 339 HIS C CA 1
ATOM 9095 C C . HIS C 1 345 ? 0.08900 -49.39500 -32.71900 1.000 116.71582 339 HIS C C 1
ATOM 9096 O O . HIS C 1 345 ? -0.67700 -49.75500 -33.63000 1.000 114.10080 339 HIS C O 1
ATOM 9098 N N . PRO C 1 346 ? -0.17500 -49.72200 -31.44600 1.000 122.59292 340 PRO C N 1
ATOM 9099 C CA . PRO C 1 346 ? -1.39000 -50.50300 -31.15300 1.000 124.11179 340 PRO C CA 1
ATOM 9100 C C . PRO C 1 346 ? -2.67900 -49.76400 -31.47200 1.000 117.06052 340 PRO C C 1
ATOM 9101 O O . PRO C 1 346 ? -3.64300 -50.39100 -31.93000 1.000 116.06804 340 PRO C O 1
ATOM 9105 N N . LEU C 1 347 ? -2.73200 -48.45200 -31.23300 1.000 110.34256 341 LEU C N 1
ATOM 9106 C CA . LEU C 1 347 ? -3.92100 -47.68500 -31.58900 1.000 109.37963 341 LEU C CA 1
ATOM 9107 C C . LEU C 1 347 ? -4.18000 -47.76200 -33.08700 1.000 101.31123 341 LEU C C 1
ATOM 9108 O O . LEU C 1 347 ? -5.31500 -47.97300 -33.52400 1.000 107.18158 341 LEU C O 1
ATOM 9113 N N . VAL C 1 348 ? -3.13300 -47.57700 -33.89000 1.000 100.57637 342 VAL C N 1
ATOM 9114 C CA . VAL C 1 348 ? -3.26300 -47.68800 -35.33900 1.000 100.64392 342 VAL C CA 1
ATOM 9115 C C . VAL C 1 348 ? -3.70200 -49.09300 -35.73300 1.000 113.38376 342 VAL C C 1
ATOM 9116 O O . VAL C 1 348 ? -4.57000 -49.26900 -36.59900 1.000 107.53633 342 VAL C O 1
ATOM 9120 N N . GLN C 1 349 ? -3.11200 -50.11600 -35.10500 1.000 118.40436 343 GLN C N 1
ATOM 9121 C CA . GLN C 1 349 ? -3.50700 -51.49200 -35.39300 1.000 119.07855 343 GLN C CA 1
ATOM 9122 C C . GLN C 1 349 ? -4.96900 -51.72200 -35.03400 1.000 117.79220 343 GLN C C 1
ATOM 9123 O O . GLN C 1 349 ? -5.71700 -52.35100 -35.79100 1.000 122.64747 343 GLN C O 1
ATOM 9129 N N . HIS C 1 350 ? -5.38800 -51.22400 -33.86800 1.000 115.40651 344 HIS C N 1
ATOM 9130 C CA . HIS C 1 350 ? -6.77200 -51.37500 -33.42800 1.000 117.55050 344 HIS C CA 1
ATOM 9131 C C . HIS C 1 350 ? -7.73400 -50.69500 -34.39100 1.000 114.92724 344 HIS C C 1
ATOM 9132 O O . HIS C 1 350 ? -8.75400 -51.27600 -34.78300 1.000 122.30008 344 HIS C O 1
ATOM 9139 N N . ALA C 1 351 ? -7.43200 -49.45200 -34.76900 1.000 105.81587 345 ALA C N 1
ATOM 9140 C CA . ALA C 1 351 ? -8.33300 -48.71600 -35.64600 1.000 104.58919 345 ALA C CA 1
ATOM 9141 C C . ALA C 1 351 ? -8.45700 -49.40900 -36.99500 1.000 105.64434 345 ALA C C 1
ATOM 9142 O O . ALA C 1 351 ? -9.54800 -49.46800 -37.57400 1.000 109.05873 345 ALA C O 1
ATOM 9144 N N . ALA C 1 352 ? -7.34700 -49.93400 -37.51200 1.000 106.25995 346 ALA C N 1
ATOM 9145 C CA . ALA C 1 352 ? -7.39700 -50.70700 -38.74700 1.000 108.04213 346 ALA C CA 1
ATOM 9146 C C . ALA C 1 352 ? -8.18000 -52.00000 -38.55800 1.000 118.70743 346 ALA C C 1
ATOM 9147 O O . ALA C 1 352 ? -8.99700 -52.37100 -39.40900 1.000 122.76696 346 ALA C O 1
ATOM 9149 N N . GLN C 1 353 ? -7.92500 -52.70800 -37.45400 1.000 123.12088 347 GLN C N 1
ATOM 9150 C CA . GLN C 1 353 ? -8.63600 -53.95400 -37.19000 1.000 124.53639 347 GLN C CA 1
ATOM 9151 C C . GLN C 1 353 ? -10.14400 -53.73500 -37.11200 1.000 121.93178 347 GLN C C 1
ATOM 9152 O O . GLN C 1 353 ? -10.91500 -54.51100 -37.68400 1.000 121.70658 347 GLN C O 1
ATOM 9158 N N . GLN C 1 354 ? -10.58800 -52.67800 -36.42600 1.000 118.57677 348 GLN C N 1
ATOM 9159 C CA . GLN C 1 354 ? -12.02400 -52.40900 -36.34600 1.000 119.15138 348 GLN C CA 1
ATOM 9160 C C . GLN C 1 354 ? -12.60900 -52.08400 -37.71300 1.000 121.25043 348 GLN C C 1
ATOM 9161 O O . GLN C 1 354 ? -13.77500 -52.38900 -37.98600 1.000 127.45828 348 GLN C O 1
ATOM 9167 N N . PHE C 1 355 ? -11.84100 -51.40400 -38.56000 1.000 115.28645 349 PHE C N 1
ATOM 9168 C CA . PHE C 1 355 ? -12.31100 -51.14500 -39.91200 1.000 110.47398 349 PHE C CA 1
ATOM 9169 C C . PHE C 1 355 ? -12.56700 -52.43900 -40.66500 1.000 116.93071 349 PHE C C 1
ATOM 9170 O O . PHE C 1 355 ? -13.60000 -52.59100 -41.32400 1.000 119.38133 349 PHE C O 1
ATOM 9178 N N . ILE C 1 356 ? -11.61800 -53.37400 -40.61200 1.000 118.11001 350 ILE C N 1
ATOM 9179 C CA . ILE C 1 356 ? -11.81300 -54.62000 -41.34200 1.000 119.89816 350 ILE C CA 1
ATOM 9180 C C . ILE C 1 356 ? -12.87100 -55.47800 -40.66300 1.000 124.29397 350 ILE C C 1
ATOM 9181 O O . ILE C 1 356 ? -13.63900 -56.16800 -41.34300 1.000 132.08947 350 ILE C O 1
ATOM 9186 N N . ASP C 1 357 ? -12.94700 -55.44400 -39.32500 1.000 127.57454 351 ASP C N 1
ATOM 9187 C CA . ASP C 1 357 ? -13.96000 -56.22700 -38.61500 1.000 136.66482 351 ASP C CA 1
ATOM 9188 C C . ASP C 1 357 ? -15.36300 -55.82800 -39.04600 1.000 132.32801 351 ASP C C 1
ATOM 9189 O O . ASP C 1 357 ? -16.25300 -56.67900 -39.16300 1.000 139.49618 351 ASP C O 1
ATOM 9194 N N . ASN C 1 358 ? -15.58500 -54.53600 -39.26400 1.000 146.88214 352 ASN C N 1
ATOM 9195 C CA . ASN C 1 358 ? -16.87200 -54.01300 -39.69100 1.000 147.16620 352 ASN C CA 1
ATOM 9196 C C . ASN C 1 358 ? -16.81900 -53.49700 -41.12800 1.000 146.05360 352 ASN C C 1
ATOM 9197 O O . ASN C 1 358 ? -17.54600 -52.56800 -41.48800 1.000 144.95929 352 ASN C O 1
ATOM 9202 N N . LEU C 1 359 ? -15.94000 -54.08600 -41.94800 1.000 146.82969 353 LEU C N 1
ATOM 9203 C CA . LEU C 1 359 ? -15.76400 -53.65700 -43.33600 1.000 147.65691 353 LEU C CA 1
ATOM 9204 C C . LEU C 1 359 ? -17.09200 -53.57300 -44.08000 1.000 148.82673 353 LEU C C 1
ATOM 9205 O O . LEU C 1 359 ? -17.36600 -52.58900 -44.77700 1.000 147.23650 353 LEU C O 1
ATOM 9207 N N . GLU C 1 360 ? -17.92900 -54.60400 -43.94900 1.000 152.83070 354 GLU C N 1
ATOM 9208 C CA . GLU C 1 360 ? -19.22600 -54.58700 -44.61700 1.000 157.07855 354 GLU C CA 1
ATOM 9209 C C . GLU C 1 360 ? -20.10000 -53.46400 -44.07500 1.000 156.25410 354 GLU C C 1
ATOM 9210 O O . GLU C 1 360 ? -20.72300 -52.72000 -44.84200 1.000 154.81340 354 GLU C O 1
ATOM 9212 N N . ALA C 1 361 ? -20.15200 -53.32100 -42.74900 1.000 152.11832 355 ALA C N 1
ATOM 9213 C CA . ALA C 1 361 ? -20.91800 -52.23200 -42.15500 1.000 152.38060 355 ALA C CA 1
ATOM 9214 C C . ALA C 1 361 ? -20.34500 -50.87700 -42.55400 1.000 152.77351 355 ALA C C 1
ATOM 9215 O O . ALA C 1 361 ? -21.09400 -49.91500 -42.75900 1.000 158.34111 355 ALA C O 1
ATOM 9217 N N . VAL C 1 362 ? -19.01600 -50.77900 -42.66200 1.000 144.01235 356 VAL C N 1
ATOM 9218 C CA . VAL C 1 362 ? -18.38900 -49.52000 -43.05600 1.000 139.61594 356 VAL C CA 1
ATOM 9219 C C . VAL C 1 362 ? -18.66700 -49.22600 -44.52600 1.000 140.53890 356 VAL C C 1
ATOM 9220 O O . VAL C 1 362 ? -19.04300 -48.10600 -44.89000 1.000 138.72521 356 VAL C O 1
ATOM 9224 N N . HIS C 1 363 ? -18.45500 -50.22300 -45.39400 1.000 143.44589 357 HIS C N 1
ATOM 9225 C CA . HIS C 1 363 ? -18.72200 -50.04300 -46.81900 1.000 145.47876 357 HIS C CA 1
ATOM 9226 C C . HIS C 1 363 ? -20.16800 -49.63100 -47.05200 1.000 151.82709 357 HIS C C 1
ATOM 9227 O O . HIS C 1 363 ? -20.45800 -48.82700 -47.94500 1.000 153.81569 357 HIS C O 1
ATOM 9234 N N . ALA C 1 364 ? -21.09100 -50.16400 -46.24900 1.000 148.45763 358 ALA C N 1
ATOM 9235 C CA . ALA C 1 364 ? -22.46100 -49.67100 -46.29200 1.000 150.53955 358 ALA C CA 1
ATOM 9236 C C . ALA C 1 364 ? -22.53900 -48.23300 -45.79700 1.000 148.10346 358 ALA C C 1
ATOM 9237 O O . ALA C 1 364 ? -23.32700 -47.43300 -46.31500 1.000 149.28207 358 ALA C O 1
ATOM 9239 N N . GLY C 1 365 ? -21.71400 -47.88100 -44.81400 1.000 146.30687 359 GLY C N 1
ATOM 9240 C CA . GLY C 1 365 ? -21.79000 -46.57700 -44.18900 1.000 139.00645 359 GLY C CA 1
ATOM 9241 C C . GLY C 1 365 ? -22.76100 -46.46900 -43.03700 1.000 139.46145 359 GLY C C 1
ATOM 9242 O O . GLY C 1 365 ? -23.13000 -45.35100 -42.66400 1.000 137.16938 359 GLY C O 1
ATOM 9243 N N . THR C 1 366 ? -23.17500 -47.58800 -42.44400 1.000 144.36749 360 THR C N 1
ATOM 9244 C CA . THR C 1 366 ? -24.22800 -47.59200 -41.43700 1.000 145.08388 360 THR C CA 1
ATOM 9245 C C . THR C 1 366 ? -23.70500 -47.78500 -40.02200 1.000 142.14202 360 THR C C 1
ATOM 9246 O O . THR C 1 366 ? -24.50700 -47.86100 -39.08400 1.000 143.70873 360 THR C O 1
ATOM 9250 N N . LEU C 1 367 ? -22.39100 -47.89800 -39.84600 1.000 139.99081 361 LEU C N 1
ATOM 9251 C CA . LEU C 1 367 ? -21.81900 -48.02700 -38.51300 1.000 138.53374 361 LEU C CA 1
ATOM 9252 C C . LEU C 1 367 ? -21.99500 -46.71400 -37.75600 1.000 138.87343 361 LEU C C 1
ATOM 9253 O O . LEU C 1 367 ? -21.57600 -45.65400 -38.23400 1.000 141.20644 361 LEU C O 1
ATOM 9258 N N . GLY C 1 368 ? -22.63200 -46.77900 -36.58600 1.000 140.92903 362 GLY C N 1
ATOM 9259 C CA . GLY C 1 368 ? -23.00700 -45.58600 -35.84800 1.000 133.31329 362 GLY C CA 1
ATOM 9260 C C . GLY C 1 368 ? -22.12100 -45.25200 -34.66500 1.000 133.09847 362 GLY C C 1
ATOM 9261 O O . GLY C 1 368 ? -22.56300 -44.59100 -33.72000 1.000 134.96576 362 GLY C O 1
ATOM 9262 N N . ARG C 1 369 ? -20.86700 -45.69300 -34.70400 1.000 133.12832 363 ARG C N 1
ATOM 9263 C CA . ARG C 1 369 ? -19.89500 -45.35000 -33.67800 1.000 135.08561 363 ARG C CA 1
ATOM 9264 C C . ARG C 1 369 ? -18.54100 -45.14100 -34.33700 1.000 132.54347 363 ARG C C 1
ATOM 9265 O O . ARG C 1 369 ? -18.29600 -45.59400 -35.45700 1.000 142.11170 363 ARG C O 1
ATOM 9267 N N . ALA C 1 370 ? -17.65700 -44.44900 -33.63000 1.000 122.74508 364 ALA C N 1
ATOM 9268 C CA . ALA C 1 370 ? -16.30200 -44.28000 -34.12900 1.000 120.74995 364 ALA C CA 1
ATOM 9269 C C . ALA C 1 370 ? -15.52700 -45.58300 -33.97800 1.000 120.74021 364 ALA C C 1
ATOM 9270 O O . ALA C 1 370 ? -15.77500 -46.37100 -33.06100 1.000 122.69650 364 ALA C O 1
ATOM 9272 N N . LEU C 1 371 ? -14.59100 -45.81300 -34.90800 1.000 122.93579 365 LEU C N 1
ATOM 9273 C CA . LEU C 1 371 ? -13.83400 -47.06500 -34.93000 1.000 122.84643 365 LEU C CA 1
ATOM 9274 C C . LEU C 1 371 ? -13.18200 -47.36100 -33.58600 1.000 122.82874 365 LEU C C 1
ATOM 9275 O O . LEU C 1 371 ? -13.07400 -48.52400 -33.18000 1.000 128.69244 365 LEU C O 1
ATOM 9280 N N . MET C 1 372 ? -12.72100 -46.32300 -32.89400 1.000 118.31464 366 MET C N 1
ATOM 9281 C CA . MET C 1 372 ? -12.01700 -46.52800 -31.63300 1.000 120.53724 366 MET C CA 1
ATOM 9282 C C . MET C 1 372 ? -12.95100 -46.96800 -30.50300 1.000 127.56438 366 MET C C 1
ATOM 9283 O O . MET C 1 372 ? -12.60700 -47.86700 -29.72600 1.000 130.91410 366 MET C O 1
ATOM 9288 N N . GLU C 1 373 ? -14.14300 -46.37800 -30.41000 1.000 131.59658 367 GLU C N 1
ATOM 9289 C CA . GLU C 1 373 ? -14.95900 -46.46200 -29.19400 1.000 129.97354 367 GLU C CA 1
ATOM 9290 C C . GLU C 1 373 ? -15.69100 -47.80000 -29.15100 1.000 128.30255 367 GLU C C 1
ATOM 9291 O O . GLU C 1 373 ? -16.70000 -47.99300 -29.83000 1.000 129.51584 367 GLU C O 1
ATOM 9297 N N . ASP C 1 374 ? -15.17000 -48.73900 -28.34300 1.000 127.72166 368 ASP C N 1
ATOM 9298 C CA . ASP C 1 374 ? -15.83600 -50.02500 -28.17000 1.000 136.65746 368 ASP C CA 1
ATOM 9299 C C . ASP C 1 374 ? -15.67200 -50.61900 -26.77500 1.000 142.58651 368 ASP C C 1
ATOM 9300 O O . ASP C 1 374 ? -16.07100 -51.77400 -26.57200 1.000 149.65493 368 ASP C O 1
ATOM 9305 N N . GLY C 1 375 ? -15.12100 -49.88500 -25.81000 1.000 138.50802 369 GLY C N 1
ATOM 9306 C CA . GLY C 1 375 ? -14.89700 -50.41600 -24.48100 1.000 137.31178 369 GLY C CA 1
ATOM 9307 C C . GLY C 1 375 ? -13.67100 -51.29000 -24.34300 1.000 136.30490 369 GLY C C 1
ATOM 9308 O O . GLY C 1 375 ? -13.51300 -51.95100 -23.31000 1.000 133.87732 369 GLY C O 1
ATOM 9309 N N . SER C 1 376 ? -12.80000 -51.31400 -25.35000 1.000 141.28575 370 SER C N 1
ATOM 9310 C CA . SER C 1 376 ? -11.61600 -52.16100 -25.36500 1.000 141.73895 370 SER C CA 1
ATOM 9311 C C . SER C 1 376 ? -10.46800 -51.48600 -24.61500 1.000 135.27149 370 SER C C 1
ATOM 9312 O O . SER C 1 376 ? -10.60600 -50.39000 -24.06400 1.000 136.17240 370 SER C O 1
ATOM 9315 N N . LEU C 1 377 ? -9.31100 -52.15800 -24.59500 1.000 128.64225 371 LEU C N 1
ATOM 9316 C CA . LEU C 1 377 ? -8.13400 -51.57200 -23.95000 1.000 125.84396 371 LEU C CA 1
ATOM 9317 C C . LEU C 1 377 ? -7.63100 -50.33200 -24.67000 1.000 121.85080 371 LEU C C 1
ATOM 9318 O O . LEU C 1 377 ? -7.35000 -49.32300 -23.99100 1.000 120.22792 371 LEU C O 1
ATOM 9323 N N . PRO C 1 378 ? -7.47000 -50.31100 -25.99900 1.000 121.37222 372 PRO C N 1
ATOM 9324 C CA . PRO C 1 378 ? -7.03100 -49.06900 -26.64900 1.000 118.30855 372 PRO C CA 1
ATOM 9325 C C . PRO C 1 378 ? -8.01800 -47.92600 -26.52300 1.000 117.26548 372 PRO C C 1
ATOM 9326 O O . PRO C 1 378 ? -7.60200 -46.76300 -26.57100 1.000 112.63447 372 PRO C O 1
ATOM 9330 N N . HIS C 1 379 ? -9.31300 -48.21500 -26.37600 1.000 128.89692 373 HIS C N 1
ATOM 9331 C CA . HIS C 1 379 ? -10.27300 -47.15400 -26.07800 1.000 128.80983 373 HIS C CA 1
ATOM 9332 C C . HIS C 1 379 ? -9.90800 -46.44800 -24.77600 1.000 124.62378 373 HIS C C 1
ATOM 9333 O O . HIS C 1 379 ? -10.00800 -45.21900 -24.67800 1.000 119.22844 373 HIS C O 1
ATOM 9340 N N . ALA C 1 380 ? -9.47200 -47.21100 -23.76800 1.000 126.76408 374 ALA C N 1
ATOM 9341 C CA . ALA C 1 380 ? -9.05200 -46.61200 -22.50500 1.000 125.97701 374 ALA C CA 1
ATOM 9342 C C . ALA C 1 380 ? -7.83700 -45.71100 -22.68200 1.000 118.37609 374 ALA C C 1
ATOM 9343 O O . ALA C 1 380 ? -7.69800 -44.71400 -21.96600 1.000 109.02565 374 ALA C O 1
ATOM 9345 N N . ILE C 1 381 ? -6.94300 -46.05500 -23.61500 1.000 119.95040 375 ILE C N 1
ATOM 9346 C CA . ILE C 1 381 ? -5.80000 -45.19600 -23.92500 1.000 122.03946 375 ILE C CA 1
ATOM 9347 C C . ILE C 1 381 ? -6.26600 -43.85200 -24.47600 1.000 120.10165 375 ILE C C 1
ATOM 9348 O O . ILE C 1 381 ? -5.83200 -42.78700 -24.01500 1.000 118.17305 375 ILE C O 1
ATOM 9353 N N . VAL C 1 382 ? -7.13900 -43.88300 -25.48900 1.000 113.68844 376 VAL C N 1
ATOM 9354 C CA . VAL C 1 382 ? -7.61300 -42.64500 -26.10400 1.000 107.10789 376 VAL C CA 1
ATOM 9355 C C . VAL C 1 382 ? -8.34600 -41.79200 -25.07900 1.000 109.92227 376 VAL C C 1
ATOM 9356 O O . VAL C 1 382 ? -8.14300 -40.57300 -24.99700 1.000 103.82829 376 VAL C O 1
ATOM 9360 N N . GLN C 1 383 ? -9.20900 -42.42100 -24.28000 1.000 117.04824 377 GLN C N 1
ATOM 9361 C CA . GLN C 1 383 ? -9.96900 -41.66700 -23.29600 1.000 116.63231 377 GLN C CA 1
ATOM 9362 C C . GLN C 1 383 ? -9.08100 -41.19600 -22.15100 1.000 114.22936 377 GLN C C 1
ATOM 9363 O O . GLN C 1 383 ? -9.32700 -40.12600 -21.58400 1.000 117.42339 377 GLN C O 1
ATOM 9369 N N . THR C 1 384 ? -8.04500 -41.96400 -21.79900 1.000 108.75928 378 THR C N 1
ATOM 9370 C CA . THR C 1 384 ? -7.11600 -41.51200 -20.76700 1.000 106.49092 378 THR C CA 1
ATOM 9371 C C . THR C 1 384 ? -6.40700 -40.22900 -21.19000 1.000 106.95784 378 THR C C 1
ATOM 9372 O O . THR C 1 384 ? -6.17000 -39.33900 -20.36600 1.000 106.92471 378 THR C O 1
ATOM 9376 N N . PHE C 1 385 ? -6.02900 -40.13000 -22.46500 1.000 105.56790 379 PHE C N 1
ATOM 9377 C CA . PHE C 1 385 ? -5.46000 -38.88600 -22.97700 1.000 98.90594 379 PHE C CA 1
ATOM 9378 C C . PHE C 1 385 ? -6.48400 -37.75800 -22.96900 1.000 95.75798 379 PHE C C 1
ATOM 9379 O O . PHE C 1 385 ? -6.18500 -36.63800 -22.54100 1.000 97.44348 379 PHE C O 1
ATOM 9387 N N . LYS C 1 386 ? -7.70300 -38.03600 -23.43300 1.000 95.87760 380 LYS C N 1
ATOM 9388 C CA . LYS C 1 386 ? -8.75500 -37.02300 -23.41100 1.000 95.05401 380 LYS C CA 1
ATOM 9389 C C . LYS C 1 386 ? -9.07700 -36.57900 -21.98500 1.000 100.63558 380 LYS C C 1
ATOM 9390 O O . LYS C 1 386 ? -9.23000 -35.38200 -21.72100 1.000 102.42920 380 LYS C O 1
ATOM 9392 N N . ASP C 1 387 ? -9.19000 -37.53100 -21.05100 1.000 106.90053 381 ASP C N 1
ATOM 9393 C CA . ASP C 1 387 ? -9.52700 -37.18600 -19.67000 1.000 107.16804 381 ASP C CA 1
ATOM 9394 C C . ASP C 1 387 ? -8.43900 -36.34600 -19.01700 1.000 105.12987 381 ASP C C 1
ATOM 9395 O O . ASP C 1 387 ? -8.73900 -35.36700 -18.32200 1.000 101.28086 381 ASP C O 1
ATOM 9400 N N . VAL C 1 388 ? -7.17100 -36.72100 -19.21300 1.000 105.84335 382 VAL C N 1
ATOM 9401 C CA . VAL C 1 388 ? -6.07400 -35.92000 -18.68000 1.000 100.25161 382 VAL C CA 1
ATOM 9402 C C . VAL C 1 388 ? -6.12500 -34.51400 -19.26500 1.000 96.99762 382 VAL C C 1
ATOM 9403 O O . VAL C 1 388 ? -5.87100 -33.52400 -18.56700 1.000 96.94495 382 VAL C O 1
ATOM 9407 N N . ALA C 1 389 ? -6.47300 -34.40200 -20.55100 1.000 94.84429 383 ALA C N 1
ATOM 9408 C CA . ALA C 1 389 ? -6.51500 -33.09700 -21.20700 1.000 92.93085 383 ALA C CA 1
ATOM 9409 C C . ALA C 1 389 ? -7.62400 -32.21900 -20.63600 1.000 92.17586 383 ALA C C 1
ATOM 9410 O O . ALA C 1 389 ? -7.41300 -31.02800 -20.37700 1.000 90.70465 383 ALA C O 1
ATOM 9412 N N . MET C 1 390 ? -8.82300 -32.78500 -20.46600 1.000 100.53895 384 MET C N 1
ATOM 9413 C CA . MET C 1 390 ? -9.94100 -32.02700 -19.91100 1.000 107.92854 384 MET C CA 1
ATOM 9414 C C . MET C 1 390 ? -9.64400 -31.55300 -18.49400 1.000 104.84374 384 MET C C 1
ATOM 9415 O O . MET C 1 390 ? -10.09900 -30.48000 -18.08100 1.000 95.99408 384 MET C O 1
ATOM 9420 N N . GLU C 1 391 ? -8.90500 -32.35900 -17.72800 1.000 112.84033 385 GLU C N 1
ATOM 9421 C CA . GLU C 1 391 ? -8.63000 -32.03400 -16.33200 1.000 115.03218 385 GLU C CA 1
ATOM 9422 C C . GLU C 1 391 ? -7.60900 -30.90500 -16.19200 1.000 111.15130 385 GLU C C 1
ATOM 9423 O O . GLU C 1 391 ? -7.71100 -30.09100 -15.26700 1.000 113.95309 385 GLU C O 1
ATOM 9429 N N . TRP C 1 392 ? -6.60100 -30.84900 -17.07300 1.000 106.65389 386 TRP C N 1
ATOM 9430 C CA . TRP C 1 392 ? -5.46000 -29.96300 -16.86400 1.000 101.11012 386 TRP C CA 1
ATOM 9431 C C . TRP C 1 392 ? -5.16100 -28.99100 -18.00200 1.000 93.40707 386 TRP C C 1
ATOM 9432 O O . TRP C 1 392 ? -4.49300 -27.98200 -17.75100 1.000 90.42819 386 TRP C O 1
ATOM 9443 N N . VAL C 1 393 ? -5.62700 -29.24500 -19.22700 1.000 91.03786 387 VAL C N 1
ATOM 9444 C CA . VAL C 1 393 ? -5.20400 -28.48300 -20.40900 1.000 86.85586 387 VAL C CA 1
ATOM 9445 C C . VAL C 1 393 ? -6.29300 -27.52400 -20.89200 1.000 87.45270 387 VAL C C 1
ATOM 9446 O O . VAL C 1 393 ? -6.06400 -26.31800 -20.99800 1.000 90.67339 387 VAL C O 1
ATOM 9450 N N . PHE C 1 394 ? -7.47100 -28.05100 -21.25100 1.000 91.47453 388 PHE C N 1
ATOM 9451 C CA . PHE C 1 394 ? -8.51700 -27.21300 -21.84600 1.000 85.80099 388 PHE C CA 1
ATOM 9452 C C . PHE C 1 394 ? -9.12200 -26.24200 -20.85100 1.000 83.77967 388 PHE C C 1
ATOM 9453 O O . PHE C 1 394 ? -9.67000 -25.21000 -21.25000 1.000 81.27818 388 PHE C O 1
ATOM 9461 N N . CYS C 1 395 ? -9.08300 -26.58600 -19.57300 1.000 86.76833 389 CYS C N 1
ATOM 9462 C CA . CYS C 1 395 ? -9.54900 -25.75500 -18.47400 1.000 88.42791 389 CYS C CA 1
ATOM 9463 C C . CYS C 1 395 ? -8.53800 -24.69000 -18.04700 1.000 93.34193 389 CYS C C 1
ATOM 9464 O O . CYS C 1 395 ? -8.81100 -23.96200 -17.08500 1.000 99.69092 389 CYS C O 1
ATOM 9467 N N . HIS C 1 396 ? -7.37200 -24.60800 -18.69700 1.000 85.34943 390 HIS C N 1
ATOM 9468 C CA . HIS C 1 396 ? -6.34200 -23.66000 -18.28300 1.000 84.75125 390 HIS C CA 1
ATOM 9469 C C . HIS C 1 396 ? -6.80100 -22.21600 -18.49300 1.000 83.38083 390 HIS C C 1
ATOM 9470 O O . HIS C 1 396 ? -7.36800 -21.89200 -19.54200 1.000 83.47157 390 HIS C O 1
ATOM 9477 N N . PRO C 1 397 ? -6.53500 -21.31900 -17.53300 1.000 87.28647 391 PRO C N 1
ATOM 9478 C CA . PRO C 1 397 ? -7.04600 -19.93900 -17.64400 1.000 83.58037 391 PRO C CA 1
ATOM 9479 C C . PRO C 1 397 ? -6.61600 -19.22100 -18.90700 1.000 79.84350 391 PRO C C 1
ATOM 9480 O O . PRO C 1 397 ? -7.38300 -18.41700 -19.45100 1.000 75.70910 391 PRO C O 1
ATOM 9484 N N . GLU C 1 398 ? -5.40100 -19.47500 -19.38400 1.000 82.91768 392 GLU C N 1
ATOM 9485 C CA . GLU C 1 398 ? -4.97300 -18.86400 -20.63500 1.000 76.78354 392 GLU C CA 1
ATOM 9486 C C . GLU C 1 398 ? -5.84700 -19.33300 -21.79000 1.000 71.82042 392 GLU C C 1
ATOM 9487 O O . GLU C 1 398 ? -6.18400 -18.55000 -22.68400 1.000 77.77095 392 GLU C O 1
ATOM 9493 N N . VAL C 1 399 ? -6.26400 -20.59600 -21.76200 1.000 66.28691 393 VAL C N 1
ATOM 9494 C CA . VAL C 1 399 ? -7.09200 -21.13900 -22.83200 1.000 68.77883 393 VAL C CA 1
ATOM 9495 C C . VAL C 1 399 ? -8.51100 -20.57900 -22.75200 1.000 69.20464 393 VAL C C 1
ATOM 9496 O O . VAL C 1 399 ? -9.08400 -20.14700 -23.75900 1.000 66.89712 393 VAL C O 1
ATOM 9500 N N . GLU C 1 400 ? -9.09300 -20.57700 -21.54400 1.000 75.98135 394 GLU C N 1
ATOM 9501 C CA . GLU C 1 400 ? -10.47000 -20.11800 -21.34700 1.000 73.81151 394 GLU C CA 1
ATOM 9502 C C . GLU C 1 400 ? -10.62600 -18.61800 -21.55400 1.000 75.98248 394 GLU C C 1
ATOM 9503 O O . GLU C 1 400 ? -11.71900 -18.15900 -21.90100 1.000 79.34068 394 GLU C O 1
ATOM 9509 N N . THR C 1 401 ? -9.57800 -17.83200 -21.30200 1.000 76.24406 395 THR C N 1
ATOM 9510 C CA . THR C 1 401 ? -9.65300 -16.41700 -21.64700 1.000 65.77778 395 THR C CA 1
ATOM 9511 C C . THR C 1 401 ? -9.77300 -16.24900 -23.15200 1.000 63.04632 395 THR C C 1
ATOM 9512 O O . THR C 1 401 ? -10.59700 -15.46700 -23.63900 1.000 63.05105 395 THR C O 1
ATOM 9516 N N . LEU C 1 402 ? -8.98400 -17.01100 -23.90400 1.000 63.06295 396 LEU C N 1
ATOM 9517 C CA . LEU C 1 402 ? -9.03500 -16.92700 -25.35800 1.000 63.06295 396 LEU C CA 1
ATOM 9518 C C . LEU C 1 402 ? -10.39200 -17.36900 -25.88200 1.000 72.38795 396 LEU C C 1
ATOM 9519 O O . LEU C 1 402 ? -10.93100 -16.77000 -26.81900 1.000 73.74203 396 LEU C O 1
ATOM 9524 N N . GLU C 1 403 ? -10.96000 -18.42200 -25.29300 1.000 75.52298 397 GLU C N 1
ATOM 9525 C CA . GLU C 1 403 ? -12.30500 -18.82800 -25.67900 1.000 75.63235 397 GLU C CA 1
ATOM 9526 C C . GLU C 1 403 ? -13.29200 -17.71700 -25.36900 1.000 68.24497 397 GLU C C 1
ATOM 9527 O O . GLU C 1 403 ? -14.11600 -17.34800 -26.21000 1.000 68.85090 397 GLU C O 1
ATOM 9533 N N . LEU C 1 404 ? -13.20300 -17.15300 -24.17000 1.000 67.59589 398 LEU C N 1
ATOM 9534 C CA . LEU C 1 404 ? -14.09400 -16.06300 -23.80300 1.000 68.85892 398 LEU C CA 1
ATOM 9535 C C . LEU C 1 404 ? -13.88000 -14.85700 -24.70200 1.000 73.28324 398 LEU C C 1
ATOM 9536 O O . LEU C 1 404 ? -14.84300 -14.25100 -25.18400 1.000 82.47855 398 LEU C O 1
ATOM 9541 N N . GLN C 1 405 ? -12.62000 -14.51500 -24.96000 1.000 70.24985 399 GLN C N 1
ATOM 9542 C CA . GLN C 1 405 ? -12.31200 -13.37100 -25.80600 1.000 67.40235 399 GLN C CA 1
ATOM 9543 C C . GLN C 1 405 ? -12.78500 -13.60400 -27.23400 1.000 65.69096 399 GLN C C 1
ATOM 9544 O O . GLN C 1 405 ? -13.30800 -12.68800 -27.87900 1.000 68.05279 399 GLN C O 1
ATOM 9550 N N . GLY C 1 406 ? -12.56400 -14.80900 -27.76300 1.000 64.84856 400 GLY C N 1
ATOM 9551 C CA . GLY C 1 406 ? -13.05600 -15.12400 -29.09400 1.000 79.07162 400 GLY C CA 1
ATOM 9552 C C . GLY C 1 406 ? -14.57200 -15.09000 -29.21800 1.000 75.73480 400 GLY C C 1
ATOM 9553 O O . GLY C 1 406 ? -15.10700 -14.77300 -30.28200 1.000 74.84732 400 GLY C O 1
ATOM 9554 N N . TYR C 1 407 ? -15.28100 -15.44100 -28.14700 1.000 70.33846 401 TYR C N 1
ATOM 9555 C CA . TYR C 1 407 ? -16.72800 -15.29400 -28.14100 1.000 74.89999 401 TYR C CA 1
ATOM 9556 C C . TYR C 1 407 ? -17.12100 -13.83800 -28.33500 1.000 72.46911 401 TYR C C 1
ATOM 9557 O O . TYR C 1 407 ? -17.99900 -13.52300 -29.14800 1.000 70.38564 401 TYR C O 1
ATOM 9566 N N . ARG C 1 408 ? -16.45200 -12.92900 -27.61800 1.000 67.52980 402 ARG C N 1
ATOM 9567 C CA . ARG C 1 408 ? -16.79600 -11.51400 -27.71600 1.000 66.77614 402 ARG C CA 1
ATOM 9568 C C . ARG C 1 408 ? -16.45100 -10.96800 -29.09300 1.000 67.53125 402 ARG C C 1
ATOM 9569 O O . ARG C 1 408 ? -17.23200 -10.20500 -29.67300 1.000 69.79473 402 ARG C O 1
ATOM 9577 N N . ILE C 1 409 ? -15.29100 -11.36700 -29.63300 1.000 67.50681 403 ILE C N 1
ATOM 9578 C CA . ILE C 1 409 ? -14.82300 -10.84400 -30.91800 1.000 65.00087 403 ILE C CA 1
ATOM 9579 C C . ILE C 1 409 ? -15.78400 -11.23000 -32.03700 1.000 67.29184 403 ILE C C 1
ATOM 9580 O O . ILE C 1 409 ? -16.20900 -10.38400 -32.83100 1.000 71.54190 403 ILE C O 1
ATOM 9585 N N . ILE C 1 410 ? -16.14900 -12.51600 -32.10200 1.000 68.36979 404 ILE C N 1
ATOM 9586 C CA . ILE C 1 410 ? -17.02100 -13.02400 -33.16200 1.000 74.02204 404 ILE C CA 1
ATOM 9587 C C . ILE C 1 410 ? -18.40100 -12.37400 -33.08900 1.000 76.92073 404 ILE C C 1
ATOM 9588 O O . ILE C 1 410 ? -18.98500 -11.99200 -34.11300 1.000 79.40823 404 ILE C O 1
ATOM 9593 N N . GLN C 1 411 ? -18.95700 -12.26900 -31.88600 1.000 72.17034 405 GLN C N 1
ATOM 9594 C CA . GLN C 1 411 ? -20.27100 -11.66000 -31.74400 1.000 83.36811 405 GLN C CA 1
ATOM 9595 C C . GLN C 1 411 ? -20.23000 -10.17500 -32.08500 1.000 94.74409 405 GLN C C 1
ATOM 9596 O O . GLN C 1 411 ? -21.13400 -9.66300 -32.76000 1.000 86.63566 405 GLN C O 1
ATOM 9602 N N . GLY C 1 412 ? -19.19600 -9.46600 -31.61600 1.000 69.61980 406 GLY C N 1
ATOM 9603 C CA . GLY C 1 412 ? -19.07200 -8.06200 -31.96100 1.000 68.68595 406 GLY C CA 1
ATOM 9604 C C . GLY C 1 412 ? -18.94700 -7.86400 -33.45600 1.000 92.91896 406 GLY C C 1
ATOM 9605 O O . GLY C 1 412 ? -19.53200 -6.93900 -34.02400 1.000 89.34850 406 GLY C O 1
ATOM 9606 N N . LEU C 1 413 ? -18.19100 -8.74400 -34.11600 1.000 83.76951 407 LEU C N 1
ATOM 9607 C CA . LEU C 1 413 ? -18.06300 -8.67600 -35.56700 1.000 79.96463 407 LEU C CA 1
ATOM 9608 C C . LEU C 1 413 ? -19.40700 -8.87000 -36.25100 1.000 84.63053 407 LEU C C 1
ATOM 9609 O O . LEU C 1 413 ? -19.70600 -8.19700 -37.24600 1.000 82.59939 407 LEU C O 1
ATOM 9614 N N . LEU C 1 414 ? -20.21800 -9.81100 -35.75800 1.000 86.34854 408 LEU C N 1
ATOM 9615 C CA . LEU C 1 414 ? -21.56300 -9.98000 -36.30300 1.000 82.32500 408 LEU C CA 1
ATOM 9616 C C . LEU C 1 414 ? -22.41400 -8.74300 -36.03400 1.000 78.54328 408 LEU C C 1
ATOM 9617 O O . LEU C 1 414 ? -23.12200 -8.26500 -36.92300 1.000 77.49309 408 LEU C O 1
ATOM 9622 N N . ASP C 1 415 ? -22.31200 -8.17400 -34.82800 1.000 84.12051 409 ASP C N 1
ATOM 9623 C CA . ASP C 1 415 ? -23.03400 -6.93800 -34.54400 1.000 80.58295 409 ASP C CA 1
ATOM 9624 C C . ASP C 1 415 ? -22.56700 -5.80600 -35.45100 1.000 90.02467 409 ASP C C 1
ATOM 9625 O O . ASP C 1 415 ? -23.38500 -5.00000 -35.91500 1.000 95.80000 409 ASP C O 1
ATOM 9630 N N . PHE C 1 416 ? -21.26000 -5.75500 -35.75000 1.000 83.71157 410 PHE C N 1
ATOM 9631 C CA . PHE C 1 416 ? -20.71700 -4.69600 -36.60000 1.000 78.12666 410 PHE C CA 1
ATOM 9632 C C . PHE C 1 416 ? -21.24000 -4.78000 -38.03400 1.000 86.85499 410 PHE C C 1
ATOM 9633 O O . PHE C 1 416 ? -21.47200 -3.74500 -38.67200 1.000 89.46539 410 PHE C O 1
ATOM 9641 N N . TYR C 1 417 ? -21.40600 -5.98500 -38.57400 1.000 75.10607 411 TYR C N 1
ATOM 9642 C CA . TYR C 1 417 ? -21.87300 -6.15000 -39.94300 1.000 78.17320 411 TYR C CA 1
ATOM 9643 C C . TYR C 1 417 ? -23.37600 -6.41000 -40.05000 1.000 94.53107 411 TYR C C 1
ATOM 9644 O O . TYR C 1 417 ? -23.87700 -6.64800 -41.15700 1.000 81.39305 411 TYR C O 1
ATOM 9653 N N . ALA C 1 418 ? -24.10400 -6.37200 -38.93400 1.000 92.77449 412 ALA C N 1
ATOM 9654 C CA . ALA C 1 418 ? -25.55300 -6.50900 -39.00300 1.000 89.47870 412 ALA C CA 1
ATOM 9655 C C . ALA C 1 418 ? -26.24900 -5.40500 -39.79700 1.000 88.48351 412 ALA C C 1
ATOM 9656 O O . ALA C 1 418 ? -27.27200 -5.71700 -40.43000 1.000 87.67268 412 ALA C O 1
ATOM 9658 N N . PRO C 1 419 ? -25.77500 -4.14400 -39.82900 1.000 88.11429 413 PRO C N 1
ATOM 9659 C CA . PRO C 1 419 ? -26.42500 -3.15300 -40.70600 1.000 84.52550 413 PRO C CA 1
ATOM 9660 C C . PRO C 1 419 ? -26.67900 -3.65400 -42.11200 1.000 85.24532 413 PRO C C 1
ATOM 9661 O O . PRO C 1 419 ? -27.66000 -3.23600 -42.73400 1.000 87.32278 413 PRO C O 1
ATOM 9665 N N . LEU C 1 420 ? -25.82200 -4.53400 -42.63600 1.000 88.00275 414 LEU C N 1
ATOM 9666 C CA . LEU C 1 420 ? -26.07500 -5.13500 -43.94200 1.000 92.47046 414 LEU C CA 1
ATOM 9667 C C . LEU C 1 420 ? -27.29800 -6.04100 -43.91900 1.000 89.36621 414 LEU C C 1
ATOM 9668 O O . LEU C 1 420 ? -28.02300 -6.11600 -44.91600 1.000 94.47566 414 LEU C O 1
ATOM 9673 N N . LEU C 1 421 ? -27.53600 -6.73800 -42.80300 1.000 88.87012 415 LEU C N 1
ATOM 9674 C CA . LEU C 1 421 ? -28.70400 -7.61300 -42.69900 1.000 112.64082 415 LEU C CA 1
ATOM 9675 C C . LEU C 1 421 ? -30.00900 -6.81800 -42.61600 1.000 105.77718 415 LEU C C 1
ATOM 9676 O O . LEU C 1 421 ? -31.05500 -7.29900 -43.07000 1.000 95.50602 415 LEU C O 1
ATOM 9681 N N . ARG C 1 422 ? -29.96800 -5.61100 -42.03600 1.000 92.70086 416 ARG C N 1
ATOM 9682 C CA . ARG C 1 422 ? -31.13900 -4.74700 -41.96900 1.000 93.03802 416 ARG C CA 1
ATOM 9683 C C . ARG C 1 422 ? -31.49200 -4.10500 -43.30600 1.000 100.89794 416 ARG C C 1
ATOM 9684 O O . ARG C 1 422 ? -32.64700 -3.70700 -43.49800 1.000 96.95461 416 ARG C O 1
ATOM 9692 N N . LEU C 1 423 ? -30.54300 -4.02200 -44.23100 1.000 96.90112 417 LEU C N 1
ATOM 9693 C CA . LEU C 1 423 ? -30.81800 -3.48100 -45.55800 1.000 97.27798 417 LEU C CA 1
ATOM 9694 C C . LEU C 1 423 ? -31.87900 -4.32000 -46.26500 1.000 93.19575 417 LEU C C 1
ATOM 9695 O O . LEU C 1 423 ? -31.88200 -5.54700 -46.12900 1.000 95.13644 417 LEU C O 1
ATOM 9700 N N . PRO C 1 424 ? -32.76800 -3.70600 -47.04400 1.000 94.53598 418 PRO C N 1
ATOM 9701 C CA . PRO C 1 424 ? -33.70300 -4.49900 -47.85900 1.000 103.90216 418 PRO C CA 1
ATOM 9702 C C . PRO C 1 424 ? -32.99900 -5.14900 -49.04400 1.000 107.01205 418 PRO C C 1
ATOM 9703 O O . PRO C 1 424 ? -31.98900 -4.66100 -49.54800 1.000 108.64836 418 PRO C O 1
ATOM 9707 N N . ALA C 1 425 ? -33.58300 -6.25600 -49.51100 1.000 116.03210 419 ALA C N 1
ATOM 9708 C CA . ALA C 1 425 ? -32.88500 -7.14200 -50.44400 1.000 112.21246 419 ALA C CA 1
ATOM 9709 C C . ALA C 1 425 ? -32.44500 -6.40900 -51.70500 1.000 114.62935 419 ALA C C 1
ATOM 9710 O O . ALA C 1 425 ? -31.38300 -6.70200 -52.26400 1.000 115.26049 419 ALA C O 1
ATOM 9712 N N . GLU C 1 426 ? -33.25400 -5.46600 -52.18200 1.000 123.35241 420 GLU C N 1
ATOM 9713 C CA . GLU C 1 426 ? -32.88100 -4.72000 -53.37800 1.000 122.57633 420 GLU C CA 1
ATOM 9714 C C . GLU C 1 426 ? -31.66800 -3.83200 -53.12100 1.000 115.12613 420 GLU C C 1
ATOM 9715 O O . GLU C 1 426 ? -30.75900 -3.75800 -53.95400 1.000 116.62879 420 GLU C O 1
ATOM 9717 N N . GLU C 1 427 ? -31.64500 -3.15200 -51.97000 1.000 112.64838 421 GLU C N 1
ATOM 9718 C CA . GLU C 1 427 ? -30.55800 -2.23500 -51.62300 1.000 116.89670 421 GLU C CA 1
ATOM 9719 C C . GLU C 1 427 ? -29.20500 -2.94600 -51.54000 1.000 111.48364 421 GLU C C 1
ATOM 9720 O O . GLU C 1 427 ? -28.18400 -2.40800 -51.98900 1.000 104.22099 421 GLU C O 1
ATOM 9726 N N . PHE C 1 428 ? -29.16800 -4.13300 -50.92400 1.000 113.35002 422 PHE C N 1
ATOM 9727 C CA . PHE C 1 428 ? -27.91200 -4.86200 -50.78600 1.000 108.46409 422 PHE C CA 1
ATOM 9728 C C . PHE C 1 428 ? -27.32400 -5.18700 -52.15000 1.000 115.39788 422 PHE C C 1
ATOM 9729 O O . PHE C 1 428 ? -26.11800 -5.02600 -52.37000 1.000 121.45849 422 PHE C O 1
ATOM 9737 N N . GLN C 1 429 ? -28.16300 -5.63900 -53.08100 1.000 119.41445 423 GLN C N 1
ATOM 9738 C CA . GLN C 1 429 ? -27.65600 -6.07000 -54.37700 1.000 113.11846 423 GLN C CA 1
ATOM 9739 C C . GLN C 1 429 ? -26.88400 -4.95600 -55.07100 1.000 105.86180 423 GLN C C 1
ATOM 9740 O O . GLN C 1 429 ? -25.86600 -5.21500 -55.72000 1.000 106.99349 423 GLN C O 1
ATOM 9746 N N . ALA C 1 430 ? -27.33000 -3.70800 -54.91700 1.000 106.14721 424 ALA C N 1
ATOM 9747 C CA . ALA C 1 430 ? -26.59700 -2.59000 -55.50300 1.000 112.91521 424 ALA C CA 1
ATOM 9748 C C . ALA C 1 430 ? -25.19300 -2.48700 -54.92200 1.000 121.10920 424 ALA C C 1
ATOM 9749 O O . ALA C 1 430 ? -24.21100 -2.31600 -55.65600 1.000 126.79230 424 ALA C O 1
ATOM 9751 N N . LEU C 1 431 ? -25.08000 -2.60000 -53.59700 1.000 115.86450 425 LEU C N 1
ATOM 9752 C CA . LEU C 1 431 ? -23.78100 -2.51800 -52.94500 1.000 100.23586 425 LEU C CA 1
ATOM 9753 C C . LEU C 1 431 ? -22.87600 -3.67100 -53.36400 1.000 98.15132 425 LEU C C 1
ATOM 9754 O O . LEU C 1 431 ? -21.72000 -3.45800 -53.74300 1.000 108.85519 425 LEU C O 1
ATOM 9759 N N . ALA C 1 432 ? -23.39900 -4.90100 -53.33200 1.000 95.90037 426 ALA C N 1
ATOM 9760 C CA . ALA C 1 432 ? -22.60700 -6.07300 -53.70300 1.000 95.09429 426 ALA C CA 1
ATOM 9761 C C . ALA C 1 432 ? -22.17300 -6.03400 -55.16300 1.000 100.11902 426 ALA C C 1
ATOM 9762 O O . ALA C 1 432 ? -21.11500 -6.57100 -55.51300 1.000 102.53759 426 ALA C O 1
ATOM 9764 N N . GLU C 1 433 ? -22.97900 -5.43300 -56.03000 1.000 100.35240 427 GLU C N 1
ATOM 9765 C CA . GLU C 1 433 ? -22.60000 -5.29900 -57.42700 1.000 104.83165 427 GLU C CA 1
ATOM 9766 C C . GLU C 1 433 ? -21.63300 -4.14900 -57.66300 1.000 104.77742 427 GLU C C 1
ATOM 9767 O O . GLU C 1 433 ? -21.12600 -4.00500 -58.78100 1.000 115.75344 427 GLU C O 1
ATOM 9773 N N . GLY C 1 434 ? -21.38400 -3.32000 -56.65500 1.000 97.79688 428 GLY C N 1
ATOM 9774 C CA . GLY C 1 434 ? -20.53800 -2.16500 -56.81500 1.000 98.39469 428 GLY C CA 1
ATOM 9775 C C . GLY C 1 434 ? -21.27200 -0.91100 -57.22200 1.000 109.93562 428 GLY C C 1
ATOM 9776 O O . GLY C 1 434 ? -20.63200 0.13500 -57.39600 1.000 110.54961 428 GLY C O 1
ATOM 9777 N N . ARG C 1 435 ? -22.59200 -0.98100 -57.37500 1.000 120.37925 429 ARG C N 1
ATOM 9778 C CA . ARG C 1 435 ? -23.38200 0.18800 -57.72200 1.000 124.41034 429 ARG C CA 1
ATOM 9779 C C . ARG C 1 435 ? -23.39800 1.17900 -56.56800 1.000 124.90909 429 ARG C C 1
ATOM 9780 O O . ARG C 1 435 ? -23.22200 0.81500 -55.40100 1.000 118.03351 429 ARG C O 1
ATOM 9782 N N . GLN C 1 436 ? -23.59400 2.44800 -56.90800 1.000 135.49701 430 GLN C N 1
ATOM 9783 C CA . GLN C 1 436 ? -23.55700 3.51800 -55.91700 1.000 137.99151 430 GLN C CA 1
ATOM 9784 C C . GLN C 1 436 ? -24.92900 3.60600 -55.26400 1.000 134.75205 430 GLN C C 1
ATOM 9785 O O . GLN C 1 436 ? -25.84500 4.23200 -55.79700 1.000 132.37500 430 GLN C O 1
ATOM 9787 N N . ALA C 1 437 ? -25.06900 2.97500 -54.10400 1.000 140.23566 431 ALA C N 1
ATOM 9788 C CA . ALA C 1 437 ? -26.28900 3.04700 -53.31700 1.000 148.63444 431 ALA C CA 1
ATOM 9789 C C . ALA C 1 437 ? -26.23700 4.24800 -52.38000 1.000 146.84104 431 ALA C C 1
ATOM 9790 O O . ALA C 1 437 ? -25.16500 4.76000 -52.04500 1.000 141.39866 431 ALA C O 1
ATOM 9792 N N . ALA C 1 438 ? -27.42300 4.70200 -51.96600 1.000 146.42752 432 ALA C N 1
ATOM 9793 C CA . ALA C 1 438 ? -27.51400 5.91100 -51.15400 1.000 142.73910 432 ALA C CA 1
ATOM 9794 C C . ALA C 1 438 ? -26.71900 5.77100 -49.86100 1.000 146.71975 432 ALA C C 1
ATOM 9795 O O . ALA C 1 438 ? -25.93000 6.65500 -49.50600 1.000 147.23350 432 ALA C O 1
ATOM 9797 N N . ALA C 1 439 ? -26.89100 4.65500 -49.16700 1.000 142.24510 433 ALA C N 1
ATOM 9798 C CA . ALA C 1 439 ? -26.28800 4.46000 -47.85000 1.000 128.78275 433 ALA C CA 1
ATOM 9799 C C . ALA C 1 439 ? -24.76400 4.42500 -47.92900 1.000 120.65541 433 ALA C C 1
ATOM 9800 O O . ALA C 1 439 ? -24.20600 3.53100 -48.57900 1.000 122.65280 433 ALA C O 1
ATOM 9802 N N . PRO C 1 440 ? -24.05200 5.37100 -47.29400 1.000 113.60520 434 PRO C N 1
ATOM 9803 C CA . PRO C 1 440 ? -22.58200 5.35600 -47.34500 1.000 102.41386 434 PRO C CA 1
ATOM 9804 C C . PRO C 1 440 ? -21.97100 4.44500 -46.29300 1.000 91.44603 434 PRO C C 1
ATOM 9805 O O . PRO C 1 440 ? -20.92200 3.83500 -46.53000 1.000 86.41902 434 PRO C O 1
ATOM 9809 N N . HIS C 1 441 ? -22.61000 4.37200 -45.11300 1.000 88.79922 435 HIS C N 1
ATOM 9810 C CA . HIS C 1 441 ? -22.09600 3.50300 -44.05800 1.000 83.62704 435 HIS C CA 1
ATOM 9811 C C . HIS C 1 441 ? -22.20400 2.02800 -44.43100 1.000 91.25217 435 HIS C C 1
ATOM 9812 O O . HIS C 1 441 ? -21.20600 1.30100 -44.27800 1.000 92.06855 435 HIS C O 1
ATOM 9819 N N . PRO C 1 442 ? -23.35600 1.51400 -44.88500 1.000 94.11335 436 PRO C N 1
ATOM 9820 C CA . PRO C 1 442 ? -23.36500 0.13300 -45.38700 1.000 87.80543 436 PRO C CA 1
ATOM 9821 C C . PRO C 1 442 ? -22.43800 -0.05500 -46.56800 1.000 89.31558 436 PRO C C 1
ATOM 9822 O O . PRO C 1 442 ? -21.86100 -1.13900 -46.72500 1.000 88.02612 436 PRO C O 1
ATOM 9826 N N . GLN C 1 443 ? -22.26900 0.97700 -47.40100 1.000 94.52744 437 GLN C N 1
ATOM 9827 C CA . GLN C 1 443 ? -21.35200 0.87100 -48.53000 1.000 97.02128 437 GLN C CA 1
ATOM 9828 C C . GLN C 1 443 ? -19.93500 0.59400 -48.05300 1.000 90.05523 437 GLN C C 1
ATOM 9829 O O . GLN C 1 443 ? -19.26400 -0.31300 -48.55900 1.000 92.06265 437 GLN C O 1
ATOM 9835 N N . LEU C 1 444 ? -19.48500 1.32400 -47.02700 1.000 83.61037 438 LEU C N 1
ATOM 9836 C CA . LEU C 1 444 ? -18.15700 1.07100 -46.47300 1.000 80.15117 438 LEU C CA 1
ATOM 9837 C C . LEU C 1 444 ? -18.05800 -0.34100 -45.91800 1.000 80.58300 438 LEU C C 1
ATOM 9838 O O . LEU C 1 444 ? -17.02400 -1.00400 -46.07500 1.000 84.45367 438 LEU C O 1
ATOM 9843 N N . LEU C 1 445 ? -19.11800 -0.81100 -45.25600 1.000 78.74020 439 LEU C N 1
ATOM 9844 C CA . LEU C 1 445 ? -19.10600 -2.16700 -44.72400 1.000 76.32226 439 LEU C CA 1
ATOM 9845 C C . LEU C 1 445 ? -19.00600 -3.19600 -45.84400 1.000 80.58735 439 LEU C C 1
ATOM 9846 O O . LEU C 1 445 ? -18.30400 -4.20600 -45.70800 1.000 82.85459 439 LEU C O 1
ATOM 9851 N N . VAL C 1 446 ? -19.70700 -2.96700 -46.95500 1.000 82.48658 440 VAL C N 1
ATOM 9852 C CA . VAL C 1 446 ? -19.64000 -3.92400 -48.05300 1.000 83.63190 440 VAL C CA 1
ATOM 9853 C C . VAL C 1 446 ? -18.25200 -3.91600 -48.69000 1.000 82.63085 440 VAL C C 1
ATOM 9854 O O . VAL C 1 446 ? -17.69900 -4.97500 -49.00500 1.000 80.56363 440 VAL C O 1
ATOM 9858 N N . ARG C 1 447 ? -17.65200 -2.73300 -48.86300 1.000 82.95993 441 ARG C N 1
ATOM 9859 C CA . ARG C 1 447 ? -16.33100 -2.64900 -49.49300 1.000 87.06646 441 ARG C CA 1
ATOM 9860 C C . ARG C 1 447 ? -15.22900 -3.33300 -48.67900 1.000 84.75366 441 ARG C C 1
ATOM 9861 O O . ARG C 1 447 ? -14.15400 -3.59900 -49.22400 1.000 92.96796 441 ARG C O 1
ATOM 9865 N N . ARG C 1 448 ? -15.45800 -3.60800 -47.39300 1.000 77.57642 442 ARG C N 1
ATOM 9866 C CA . ARG C 1 448 ? -14.51100 -4.36500 -46.57500 1.000 74.76951 442 ARG C CA 1
ATOM 9867 C C . ARG C 1 448 ? -14.62100 -5.87500 -46.77400 1.000 78.88836 442 ARG C C 1
ATOM 9868 O O . ARG C 1 448 ? -13.68700 -6.60700 -46.43200 1.000 81.28743 442 ARG C O 1
ATOM 9876 N N . LEU C 1 449 ? -15.74900 -6.36000 -47.27300 1.000 87.71566 443 LEU C N 1
ATOM 9877 C CA . LEU C 1 449 ? -15.94800 -7.79300 -47.39200 1.000 81.73276 443 LEU C CA 1
ATOM 9878 C C . LEU C 1 449 ? -15.06800 -8.37400 -48.50000 1.000 80.10225 443 LEU C C 1
ATOM 9879 O O . LEU C 1 449 ? -14.79600 -7.70800 -49.50500 1.000 79.08035 443 LEU C O 1
ATOM 9884 N N . PRO C 1 450 ? -14.61400 -9.61800 -48.33900 1.000 81.01455 444 PRO C N 1
ATOM 9885 C CA . PRO C 1 450 ? -13.81100 -10.25100 -49.38600 1.000 81.76830 444 PRO C CA 1
ATOM 9886 C C . PRO C 1 450 ? -14.57700 -10.33200 -50.69400 1.000 92.93621 444 PRO C C 1
ATOM 9887 O O . PRO C 1 450 ? -15.80000 -10.47600 -50.71500 1.000 105.35031 444 PRO C O 1
ATOM 9891 N N . SER C 1 451 ? -13.84300 -10.21300 -51.80100 1.000 94.53474 445 SER C N 1
ATOM 9892 C CA . SER C 1 451 ? -14.48600 -10.33300 -53.10300 1.000 90.87580 445 SER C CA 1
ATOM 9893 C C . SER C 1 451 ? -15.07700 -11.72500 -53.29300 1.000 95.89819 445 SER C C 1
ATOM 9894 O O . SER C 1 451 ? -16.19800 -11.86800 -53.79700 1.000 101.45808 445 SER C O 1
ATOM 9897 N N . GLN C 1 452 ? -14.35200 -12.76000 -52.85800 1.000 96.44839 446 GLN C N 1
ATOM 9898 C CA . GLN C 1 452 ? -14.81400 -14.13300 -53.05100 1.000 101.52582 446 GLN C CA 1
ATOM 9899 C C . GLN C 1 452 ? -16.18000 -14.35900 -52.41600 1.000 97.52616 446 GLN C C 1
ATOM 9900 O O . GLN C 1 452 ? -17.06500 -14.96600 -53.02100 1.000 101.26987 446 GLN C O 1
ATOM 9902 N N . GLN C 1 453 ? -16.37000 -13.88100 -51.19300 1.000 93.71342 447 GLN C N 1
ATOM 9903 C CA . GLN C 1 453 ? -17.62900 -14.12700 -50.50500 1.000 92.38971 447 GLN C CA 1
ATOM 9904 C C . GLN C 1 453 ? -18.76400 -13.33300 -51.12800 1.000 96.46081 447 GLN C C 1
ATOM 9905 O O . GLN C 1 453 ? -19.90000 -13.81900 -51.20600 1.000 94.58494 447 GLN C O 1
ATOM 9911 N N . ILE C 1 454 ? -18.48000 -12.09900 -51.55100 1.000 93.03568 448 ILE C N 1
ATOM 9912 C CA . ILE C 1 454 ? -19.49000 -11.29000 -52.22400 1.000 94.84798 448 ILE C CA 1
ATOM 9913 C C . ILE C 1 454 ? -19.85200 -11.90800 -53.57000 1.000 99.75637 448 ILE C C 1
ATOM 9914 O O . ILE C 1 454 ? -21.03200 -12.02800 -53.91900 1.000 105.55587 448 ILE C O 1
ATOM 9919 N N . LYS C 1 455 ? -18.84400 -12.30600 -54.34900 1.000 98.36828 449 LYS C N 1
ATOM 9920 C CA . LYS C 1 455 ? -19.12200 -12.91400 -55.64600 1.000 103.99962 449 LYS C CA 1
ATOM 9921 C C . LYS C 1 455 ? -19.84000 -14.25200 -55.48600 1.000 107.56073 449 LYS C C 1
ATOM 9922 O O . LYS C 1 455 ? -20.72100 -14.59000 -56.28700 1.000 127.05339 449 LYS C O 1
ATOM 9924 N N . ALA C 1 456 ? -19.47800 -15.02900 -54.46100 1.000 106.54359 450 ALA C N 1
ATOM 9925 C CA . ALA C 1 456 ? -20.18900 -16.27600 -54.19200 1.000 109.94827 450 ALA C CA 1
ATOM 9926 C C . ALA C 1 456 ? -21.64700 -16.01200 -53.84600 1.000 114.09576 450 ALA C C 1
ATOM 9927 O O . ALA C 1 456 ? -22.53100 -16.80200 -54.19600 1.000 126.06367 450 ALA C O 1
ATOM 9929 N N . TYR C 1 457 ? -21.91600 -14.91100 -53.14700 1.000 111.30933 451 TYR C N 1
ATOM 9930 C CA . TYR C 1 457 ? -23.29600 -14.51900 -52.89100 1.000 103.77174 451 TYR C CA 1
ATOM 9931 C C . TYR C 1 457 ? -23.99700 -14.13600 -54.18600 1.000 114.77740 451 TYR C C 1
ATOM 9932 O O . TYR C 1 457 ? -25.12900 -14.56400 -54.44100 1.000 124.52445 451 TYR C O 1
ATOM 9941 N N . LEU C 1 458 ? -23.33600 -13.32500 -55.02100 1.000 111.22641 452 LEU C N 1
ATOM 9942 C CA . LEU C 1 458 ? -23.94200 -12.90600 -56.28100 1.000 111.12999 452 LEU C CA 1
ATOM 9943 C C . LEU C 1 458 ? -24.26600 -14.11100 -57.15400 1.000 118.87194 452 LEU C C 1
ATOM 9944 O O . LEU C 1 458 ? -25.32200 -14.15800 -57.79600 1.000 119.37526 452 LEU C O 1
ATOM 9949 N N . GLU C 1 459 ? -23.37400 -15.10500 -57.17400 1.000 126.80561 453 GLU C N 1
ATOM 9950 C CA . GLU C 1 459 ? -23.61000 -16.29300 -57.98800 1.000 134.22368 453 GLU C CA 1
ATOM 9951 C C . GLU C 1 459 ? -24.76400 -17.11500 -57.43300 1.000 125.82111 453 GLU C C 1
ATOM 9952 O O . GLU C 1 459 ? -25.52100 -17.72400 -58.19600 1.000 130.89902 453 GLU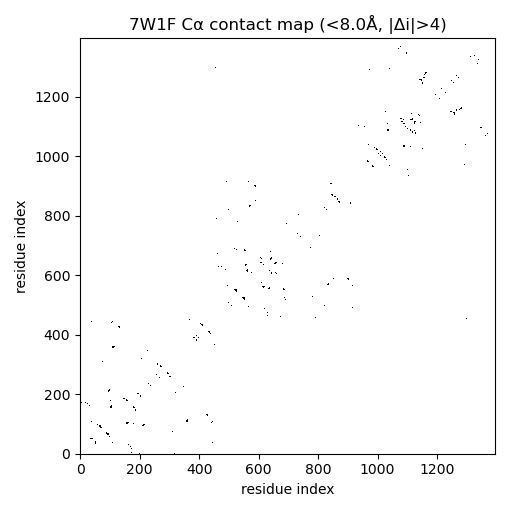 C O 1
ATOM 9958 N N . ALA C 1 460 ? -24.90000 -17.16100 -56.10500 1.000 123.16055 454 ALA C N 1
ATOM 9959 C CA . ALA C 1 460 ? -26.01200 -17.88500 -55.49800 1.000 126.12666 454 ALA C CA 1
ATOM 9960 C C . ALA C 1 460 ? -27.35200 -17.29300 -55.91700 1.000 132.30612 454 ALA C C 1
ATOM 9961 O O . ALA C 1 460 ? -28.31500 -18.02900 -56.16500 1.000 128.87277 454 ALA C O 1
ATOM 9963 N N . MET C 1 461 ? -27.43600 -15.96300 -55.99100 1.000 127.72415 455 MET C N 1
ATOM 9964 C CA . MET C 1 461 ? -28.67600 -15.32600 -56.41800 1.000 122.66769 455 MET C CA 1
ATOM 9965 C C . MET C 1 461 ? -28.94700 -15.55400 -57.90100 1.000 128.75175 455 MET C C 1
ATOM 9966 O O . MET C 1 461 ? -30.10900 -15.58100 -58.31800 1.000 142.32405 455 MET C O 1
ATOM 9971 N N . LYS C 1 462 ? -27.89500 -15.69100 -58.71100 1.000 129.58628 456 LYS C N 1
ATOM 9972 C CA . LYS C 1 462 ? -28.07000 -15.98200 -60.13200 1.000 136.62250 456 LYS C CA 1
ATOM 9973 C C . LYS C 1 462 ? -28.82700 -17.28700 -60.36800 1.000 140.83812 456 LYS C C 1
ATOM 9974 O O . LYS C 1 462 ? -29.53600 -17.41800 -61.37500 1.000 145.75460 456 LYS C O 1
ATOM 9976 N N . GLY C 1 463 ? -28.67500 -18.26900 -59.47500 1.000 140.47161 457 GLY C N 1
ATOM 9977 C CA . GLY C 1 463 ? -29.40000 -19.51900 -59.63900 1.000 145.87549 457 GLY C CA 1
ATOM 9978 C C . GLY C 1 463 ? -30.89100 -19.35900 -59.42400 1.000 147.37158 457 GLY C C 1
ATOM 9979 O O . GLY C 1 463 ? -31.69600 -19.99200 -60.11000 1.000 165.19693 457 GLY C O 1
ATOM 9980 N N . VAL C 1 464 ? -31.28000 -18.52500 -58.46000 1.000 144.67894 458 VAL C N 1
ATOM 9981 C CA . VAL C 1 464 ? -32.68600 -18.28400 -58.14900 1.000 157.89115 458 VAL C CA 1
ATOM 9982 C C . VAL C 1 464 ? -33.06400 -16.84100 -58.49200 1.000 165.61205 458 VAL C C 1
ATOM 9983 O O . VAL C 1 464 ? -33.68600 -16.13800 -57.68600 1.000 169.70054 458 VAL C O 1
ATOM 9987 N N . ALA C 1 465 ? -32.72200 -16.40400 -59.71000 1.000 167.19355 459 ALA C N 1
ATOM 9988 C CA . ALA C 1 465 ? -32.86900 -14.99600 -60.08100 1.000 157.75812 459 ALA C CA 1
ATOM 9989 C C . ALA C 1 465 ? -34.33700 -14.57700 -60.14000 1.000 149.86689 459 ALA C C 1
ATOM 9990 O O . ALA C 1 465 ? -34.77200 -13.69900 -59.38400 1.000 144.75922 459 ALA C O 1
ATOM 9992 N N . GLU C 1 466 ? -35.11400 -15.17000 -61.04200 1.000 151.34119 460 GLU C N 1
ATOM 9993 C CA . GLU C 1 466 ? -36.55900 -14.93100 -61.05500 1.000 155.15386 460 GLU C CA 1
ATOM 9994 C C . GLU C 1 466 ? -37.30000 -16.08900 -60.40400 1.000 159.42825 460 GLU C C 1
ATOM 9995 O O . GLU C 1 466 ? -38.27400 -16.62300 -60.92800 1.000 167.85741 460 GLU C O 1
ATOM 9997 N N . ASP C 1 467 ? -36.83100 -16.46000 -59.21800 1.000 156.98741 461 ASP C N 1
ATOM 9998 C CA . ASP C 1 467 ? -37.42900 -17.53300 -58.44600 1.000 164.91544 461 ASP C CA 1
ATOM 9999 C C . ASP C 1 467 ? -38.74400 -17.04800 -57.82800 1.000 168.92458 461 ASP C C 1
ATOM 10000 O O . ASP C 1 467 ? -38.90700 -15.85200 -57.56700 1.000 168.08072 461 ASP C O 1
ATOM 10005 N N . PRO C 1 468 ? -39.72500 -17.93600 -57.63900 1.000 156.15801 462 PRO C N 1
ATOM 10006 C CA . PRO C 1 468 ? -40.96100 -17.47900 -56.98100 1.000 156.75613 462 PRO C CA 1
ATOM 10007 C C . PRO C 1 468 ? -40.76100 -17.07200 -55.53000 1.000 156.13380 462 PRO C C 1
ATOM 10008 O O . PRO C 1 468 ? -41.37300 -16.09600 -55.08100 1.000 158.96950 462 PRO C O 1
ATOM 10012 N N . LEU C 1 469 ? -39.91300 -17.77900 -54.78400 1.000 148.84062 463 LEU C N 1
ATOM 10013 C CA . LEU C 1 469 ? -39.61800 -17.42400 -53.39900 1.000 143.95685 463 LEU C CA 1
ATOM 10014 C C . LEU C 1 469 ? -38.17800 -16.95200 -53.22400 1.000 140.51701 463 LEU C C 1
ATOM 10015 O O . LEU C 1 469 ? -37.43800 -17.49700 -52.39900 1.000 136.00321 463 LEU C O 1
ATOM 10020 N N . GLN C 1 470 ? -37.77900 -15.93400 -53.98900 1.000 138.49035 464 GLN C N 1
ATOM 10021 C CA . GLN C 1 470 ? -36.39900 -15.46700 -53.97000 1.000 139.11459 464 GLN C CA 1
ATOM 10022 C C . GLN C 1 470 ? -36.07300 -14.62200 -52.73400 1.000 127.61739 464 GLN C C 1
ATOM 10023 O O . GLN C 1 470 ? -34.91400 -14.60100 -52.29600 1.000 118.71028 464 GLN C O 1
ATOM 10029 N N . ARG C 1 471 ? -37.06000 -13.93700 -52.14600 1.000 121.82623 465 ARG C N 1
ATOM 10030 C CA . ARG C 1 471 ? -36.77400 -13.11600 -50.96800 1.000 115.65910 465 ARG C CA 1
ATOM 10031 C C . ARG C 1 471 ? -36.30600 -13.97400 -49.80000 1.000 113.41902 465 ARG C C 1
ATOM 10032 O O . ARG C 1 471 ? -35.37100 -13.60100 -49.08200 1.000 116.81454 465 ARG C O 1
ATOM 10034 N N . GLN C 1 472 ? -36.94500 -15.13000 -49.59700 1.000 110.67391 466 GLN C N 1
ATOM 10035 C CA . GLN C 1 472 ? -36.52400 -16.04900 -48.54400 1.000 108.00431 466 GLN C CA 1
ATOM 10036 C C . GLN C 1 472 ? -35.09900 -16.53900 -48.78400 1.000 111.91832 466 GLN C C 1
ATOM 10037 O O . GLN C 1 472 ? -34.31200 -16.67100 -47.83900 1.000 109.88803 466 GLN C O 1
ATOM 10043 N N . TRP C 1 473 ? -34.75300 -16.82300 -50.04600 1.000 116.62887 467 TRP C N 1
ATOM 10044 C CA . TRP C 1 473 ? -33.40900 -17.28500 -50.37700 1.000 118.79755 467 TRP C CA 1
ATOM 10045 C C . TRP C 1 473 ? -32.38200 -16.16100 -50.36400 1.000 114.32214 467 TRP C C 1
ATOM 10046 O O . TRP C 1 473 ? -31.22700 -16.39500 -49.99500 1.000 107.55882 467 TRP C O 1
ATOM 10057 N N . GLU C 1 474 ? -32.77700 -14.94300 -50.74100 1.000 117.96078 468 GLU C N 1
ATOM 10058 C CA . GLU C 1 474 ? -31.81100 -13.85000 -50.78500 1.000 116.19843 468 GLU C CA 1
ATOM 10059 C C . GLU C 1 474 ? -31.23500 -13.59600 -49.40400 1.000 105.46625 468 GLU C C 1
ATOM 10060 O O . GLU C 1 474 ? -30.01400 -13.60200 -49.21700 1.000 108.60516 468 GLU C O 1
ATOM 10066 N N . PHE C 1 475 ? -32.10400 -13.38600 -48.41500 1.000 103.14301 469 PHE C N 1
ATOM 10067 C CA . PHE C 1 475 ? -31.62300 -13.14200 -47.06200 1.000 102.27939 469 PHE C CA 1
ATOM 10068 C C . PHE C 1 475 ? -30.90500 -14.36000 -46.50700 1.000 99.16768 469 PHE C C 1
ATOM 10069 O O . PHE C 1 475 ? -29.95800 -14.22200 -45.72000 1.000 92.99173 469 PHE C O 1
ATOM 10077 N N . TYR C 1 476 ? -31.32800 -15.55500 -46.91600 1.000 97.53112 470 TYR C N 1
ATOM 10078 C CA . TYR C 1 476 ? -30.64900 -16.76600 -46.47700 1.000 93.95578 470 TYR C CA 1
ATOM 10079 C C . TYR C 1 476 ? -29.18900 -16.75600 -46.90900 1.000 102.84090 470 TYR C C 1
ATOM 10080 O O . TYR C 1 476 ? -28.29100 -17.06400 -46.11600 1.000 106.94242 470 TYR C O 1
ATOM 10089 N N . HIS C 1 477 ? -28.93400 -16.41200 -48.17200 1.000 107.90336 471 HIS C N 1
ATOM 10090 C CA . HIS C 1 477 ? -27.56100 -16.32200 -48.65200 1.000 107.97948 471 HIS C CA 1
ATOM 10091 C C . HIS C 1 477 ? -26.85300 -15.08900 -48.10600 1.000 96.73521 471 HIS C C 1
ATOM 10092 O O . HIS C 1 477 ? -25.61900 -15.06800 -48.02800 1.000 93.53429 471 HIS C O 1
ATOM 10099 N N . ARG C 1 478 ? -27.61100 -14.04800 -47.75500 1.000 91.33420 472 ARG C N 1
ATOM 10100 C CA . ARG C 1 478 ? -27.03600 -12.90300 -47.05900 1.000 94.55964 472 ARG C CA 1
ATOM 10101 C C . ARG C 1 478 ? -26.43700 -13.32500 -45.72200 1.000 89.68117 472 ARG C C 1
ATOM 10102 O O . ARG C 1 478 ? -25.27100 -13.04400 -45.43200 1.000 83.83662 472 ARG C O 1
ATOM 10110 N N . CYS C 1 479 ? -27.22300 -14.01500 -44.89700 1.000 98.88647 473 CYS C N 1
ATOM 10111 C CA . CYS C 1 479 ? -26.70400 -14.53200 -43.63600 1.000 91.38364 473 CYS C CA 1
ATOM 10112 C C . CYS C 1 479 ? -25.59300 -15.54200 -43.87500 1.000 91.91777 473 CYS C C 1
ATOM 10113 O O . CYS C 1 479 ? -24.61000 -15.59100 -43.12600 1.000 86.01784 473 CYS C O 1
ATOM 10116 N N . ARG C 1 480 ? -25.74700 -16.36600 -44.91300 1.000 96.08643 474 ARG C N 1
ATOM 10117 C CA . ARG C 1 480 ? -24.74700 -17.37600 -45.24000 1.000 90.73720 474 ARG C CA 1
ATOM 10118 C C . ARG C 1 480 ? -23.40000 -16.72900 -45.53900 1.000 83.87718 474 ARG C C 1
ATOM 10119 O O . ARG C 1 480 ? -22.35100 -17.22900 -45.11600 1.000 84.26452 474 ARG C O 1
ATOM 10127 N N . MET C 1 481 ? -23.41900 -15.61200 -46.27600 1.000 81.26536 475 MET C N 1
ATOM 10128 C CA . MET C 1 481 ? -22.20100 -14.88200 -46.61100 1.000 82.91721 475 MET C CA 1
ATOM 10129 C C . MET C 1 481 ? -21.49300 -14.35500 -45.36800 1.000 87.72793 475 MET C C 1
ATOM 10130 O O . MET C 1 481 ? -20.25700 -14.40200 -45.27600 1.000 83.64396 475 MET C O 1
ATOM 10135 N N . LEU C 1 482 ? -22.25900 -13.82300 -44.41500 1.000 90.15608 476 LEU C N 1
ATOM 10136 C CA . LEU C 1 482 ? -21.67500 -13.28600 -43.19100 1.000 81.84146 476 LEU C CA 1
ATOM 10137 C C . LEU C 1 482 ? -21.03200 -14.38300 -42.35300 1.000 82.50290 476 LEU C C 1
ATOM 10138 O O . LEU C 1 482 ? -20.03300 -14.14400 -41.66600 1.000 92.42422 476 LEU C O 1
ATOM 10143 N N . GLN C 1 483 ? -21.60700 -15.58500 -42.36300 1.000 77.94080 477 GLN C N 1
ATOM 10144 C CA . GLN C 1 483 ? -20.98000 -16.68000 -41.63500 1.000 76.03134 477 GLN C CA 1
ATOM 10145 C C . GLN C 1 483 ? -19.68700 -17.12100 -42.31300 1.000 85.60995 477 GLN C C 1
ATOM 10146 O O . GLN C 1 483 ? -18.74500 -17.54900 -41.63500 1.000 84.57784 477 GLN C O 1
ATOM 10152 N N . ASP C 1 484 ? -19.62200 -17.02200 -43.64200 1.000 92.00719 478 ASP C N 1
ATOM 10153 C CA . ASP C 1 484 ? -18.38100 -17.32200 -44.34400 1.000 91.92112 478 ASP C CA 1
ATOM 10154 C C . ASP C 1 484 ? -17.29000 -16.33500 -43.95700 1.000 88.43996 478 ASP C C 1
ATOM 10155 O O . ASP C 1 484 ? -16.12200 -16.71100 -43.79000 1.000 97.91093 478 ASP C O 1
ATOM 10160 N N . PHE C 1 485 ? -17.66400 -15.06300 -43.81700 1.000 79.59918 479 PHE C N 1
ATOM 10161 C CA . PHE C 1 485 ? -16.70000 -14.00400 -43.54200 1.000 80.22853 479 PHE C CA 1
ATOM 10162 C C . PHE C 1 485 ? -16.02900 -14.21700 -42.19700 1.000 79.95512 479 PHE C C 1
ATOM 10163 O O . PHE C 1 485 ? -14.80000 -14.27300 -42.10300 1.000 88.31186 479 PHE C O 1
ATOM 10171 N N . VAL C 1 486 ? -16.83000 -14.39000 -41.15200 1.000 82.09309 480 VAL C N 1
ATOM 10172 C CA . VAL C 1 486 ? -16.30200 -14.48600 -39.79900 1.000 76.81786 480 VAL C CA 1
ATOM 10173 C C . VAL C 1 486 ? -15.57100 -15.81000 -39.59100 1.000 73.84776 480 VAL C C 1
ATOM 10174 O O . VAL C 1 486 ? -14.54400 -15.86000 -38.91000 1.000 74.55359 480 VAL C O 1
ATOM 10178 N N . SER C 1 487 ? -16.09300 -16.90900 -40.13700 1.000 76.50242 481 SER C N 1
ATOM 10179 C CA . SER C 1 487 ? -15.42200 -18.19000 -39.93900 1.000 80.18759 481 SER C CA 1
ATOM 10180 C C . SER C 1 487 ? -14.17100 -18.31600 -40.79200 1.000 83.13024 481 SER C C 1
ATOM 10181 O O . SER C 1 487 ? -13.28600 -19.11400 -40.46300 1.000 83.00752 481 SER C O 1
ATOM 10184 N N . GLY C 1 488 ? -14.07900 -17.54800 -41.87500 1.000 87.76884 482 GLY C N 1
ATOM 10185 C CA . GLY C 1 488 ? -12.88000 -17.55300 -42.68600 1.000 87.78649 482 GLY C CA 1
ATOM 10186 C C . GLY C 1 488 ? -11.72800 -16.77500 -42.10400 1.000 78.07666 482 GLY C C 1
ATOM 10187 O O . GLY C 1 488 ? -10.62000 -16.85900 -42.62800 1.000 85.65556 482 GLY C O 1
ATOM 10188 N N . MET C 1 489 ? -11.96200 -16.00700 -41.04800 1.000 74.23583 483 MET C N 1
ATOM 10189 C CA . MET C 1 489 ? -10.90100 -15.22400 -40.43900 1.000 75.30686 483 MET C CA 1
ATOM 10190 C C . MET C 1 489 ? -9.94900 -16.09900 -39.63300 1.000 82.78791 483 MET C C 1
ATOM 10191 O O . MET C 1 489 ? -10.31900 -17.15700 -39.12300 1.000 87.92663 483 MET C O 1
ATOM 10196 N N . THR C 1 490 ? -8.69700 -15.65900 -39.55400 1.000 81.10630 484 THR C N 1
ATOM 10197 C CA . THR C 1 490 ? -7.77700 -16.16300 -38.54400 1.000 83.00887 484 THR C CA 1
ATOM 10198 C C . THR C 1 490 ? -8.02000 -15.44500 -37.21400 1.000 82.42108 484 THR C C 1
ATOM 10199 O O . THR C 1 490 ? -8.80400 -14.49700 -37.13100 1.000 89.66034 484 THR C O 1
ATOM 10203 N N . ASP C 1 491 ? -7.33900 -15.91000 -36.15900 1.000 84.69916 485 ASP C N 1
ATOM 10204 C CA . ASP C 1 491 ? -7.45700 -15.27100 -34.84900 1.000 82.37917 485 ASP C CA 1
ATOM 10205 C C . ASP C 1 491 ? -7.16200 -13.78300 -34.94200 1.000 78.01940 485 ASP C C 1
ATOM 10206 O O . ASP C 1 491 ? -7.97800 -12.94200 -34.55300 1.000 75.42407 485 ASP C O 1
ATOM 10211 N N . GLN C 1 492 ? -5.98100 -13.44200 -35.44500 1.000 77.94232 486 GLN C N 1
ATOM 10212 C CA . GLN C 1 492 ? -5.59800 -12.04100 -35.47700 1.000 74.44040 486 GLN C CA 1
ATOM 10213 C C . GLN C 1 492 ? -6.42600 -11.26300 -36.49200 1.000 69.82360 486 GLN C C 1
ATOM 10214 O O . GLN C 1 492 ? -6.76200 -10.10100 -36.24500 1.000 66.79273 486 GLN C O 1
ATOM 10220 N N . HIS C 1 493 ? -6.80300 -11.88900 -37.60800 1.000 69.56482 487 HIS C N 1
ATOM 10221 C CA . HIS C 1 493 ? -7.65900 -11.19900 -38.56400 1.000 66.88819 487 HIS C CA 1
ATOM 10222 C C . HIS C 1 493 ? -8.96200 -10.77900 -37.88900 1.000 71.35929 487 HIS C C 1
ATOM 10223 O O . HIS C 1 493 ? -9.41600 -9.63800 -38.04600 1.000 74.94052 487 HIS C O 1
ATOM 10230 N N . ALA C 1 494 ? -9.52700 -11.66300 -37.06000 1.000 68.38955 488 ALA C N 1
ATOM 10231 C CA . ALA C 1 494 ? -10.74300 -11.33600 -36.33100 1.000 67.60816 488 ALA C CA 1
ATOM 10232 C C . ALA C 1 494 ? -10.48500 -10.26500 -35.28100 1.000 72.34914 488 ALA C C 1
ATOM 10233 O O . ALA C 1 494 ? -11.17600 -9.23900 -35.24100 1.000 73.26931 488 ALA C O 1
ATOM 10235 N N . GLN C 1 495 ? -9.46300 -10.46700 -34.44800 1.000 73.30604 489 GLN C N 1
ATOM 10236 C CA . GLN C 1 495 ? -9.15900 -9.49400 -33.40700 1.000 65.43911 489 GLN C CA 1
ATOM 10237 C C . GLN C 1 495 ? -8.84400 -8.14100 -34.02100 1.000 62.10828 489 GLN C C 1
ATOM 10238 O O . GLN C 1 495 ? -9.26700 -7.10200 -33.50500 1.000 69.98259 489 GLN C O 1
ATOM 10244 N N . ASP C 1 496 ? -8.10700 -8.13300 -35.12800 1.000 62.63519 490 ASP C N 1
ATOM 10245 C CA . ASP C 1 496 ? -7.78300 -6.87000 -35.77700 1.000 68.84887 490 ASP C CA 1
ATOM 10246 C C . ASP C 1 496 ? -9.04300 -6.18700 -36.28600 1.000 76.64860 490 ASP C C 1
ATOM 10247 O O . ASP C 1 496 ? -9.29200 -5.01400 -35.98200 1.000 81.56721 490 ASP C O 1
ATOM 10252 N N . GLU C 1 497 ? -9.86500 -6.91900 -37.04700 1.000 78.38839 491 GLU C N 1
ATOM 10253 C CA . GLU C 1 497 ? -11.07200 -6.32500 -37.61200 1.000 71.25406 491 GLU C CA 1
ATOM 10254 C C . GLU C 1 497 ? -12.02700 -5.87000 -36.51900 1.000 63.19015 491 GLU C C 1
ATOM 10255 O O . GLU C 1 497 ? -12.65000 -4.80800 -36.63200 1.000 58.97734 491 GLU C O 1
ATOM 10261 N N . TYR C 1 498 ? -12.15400 -6.66200 -35.45500 1.000 57.38341 492 TYR C N 1
ATOM 10262 C CA . TYR C 1 498 ? -12.94100 -6.22400 -34.31200 1.000 56.64974 492 TYR C CA 1
ATOM 10263 C C . TYR C 1 498 ? -12.36700 -4.94600 -33.72400 1.000 59.46962 492 TYR C C 1
ATOM 10264 O O . TYR C 1 498 ? -13.10100 -3.99300 -33.43800 1.000 68.39633 492 TYR C O 1
ATOM 10273 N N . ARG C 1 499 ? -11.05000 -4.91400 -33.53300 1.000 63.64218 493 ARG C N 1
ATOM 10274 C CA . ARG C 1 499 ? -10.41000 -3.74900 -32.93800 1.000 64.72448 493 ARG C CA 1
ATOM 10275 C C . ARG C 1 499 ? -10.52400 -2.53900 -33.85700 1.000 68.51021 493 ARG C C 1
ATOM 10276 O O . ARG C 1 499 ? -10.77400 -1.42000 -33.39000 1.000 68.95770 493 ARG C O 1
ATOM 10284 N N . ALA C 1 500 ? -10.36000 -2.74600 -35.16900 1.000 65.25597 494 ALA C N 1
ATOM 10285 C CA . ALA C 1 500 ? -10.38800 -1.62900 -36.10800 1.000 58.23667 494 ALA C CA 1
ATOM 10286 C C . ALA C 1 500 ? -11.75100 -0.96200 -36.12700 1.000 67.91303 494 ALA C C 1
ATOM 10287 O O . ALA C 1 500 ? -11.85900 0.26000 -35.97600 1.000 68.39009 494 ALA C O 1
ATOM 10289 N N . LEU C 1 501 ? -12.81100 -1.75800 -36.29900 1.000 72.04581 495 LEU C N 1
ATOM 10290 C CA . LEU C 1 501 ? -14.15900 -1.20100 -36.33300 1.000 71.59131 495 LEU C CA 1
ATOM 10291 C C . LEU C 1 501 ? -14.53600 -0.56400 -35.00600 1.000 72.09815 495 LEU C C 1
ATOM 10292 O O . LEU C 1 501 ? -15.28100 0.42300 -34.98300 1.000 69.94451 495 LEU C O 1
ATOM 10297 N N . SER C 1 502 ? -14.02500 -1.09700 -33.89800 1.000 55.82083 496 SER C N 1
ATOM 10298 C CA . SER C 1 502 ? -14.27300 -0.48400 -32.60200 1.000 63.79254 496 SER C CA 1
ATOM 10299 C C . SER C 1 502 ? -13.63600 0.88700 -32.49400 1.000 67.82720 496 SER C C 1
ATOM 10300 O O . SER C 1 502 ? -14.09700 1.70400 -31.69200 1.000 77.56032 496 SER C O 1
ATOM 10303 N N . ALA C 1 503 ? -12.59400 1.14800 -33.28600 1.000 64.80273 497 ALA C N 1
ATOM 10304 C CA . ALA C 1 503 ? -11.85300 2.40900 -33.26500 1.000 68.02001 497 ALA C CA 1
ATOM 10305 C C . ALA C 1 503 ? -11.17100 2.63700 -31.91800 1.000 72.75870 497 ALA C C 1
ATOM 10306 O O . ALA C 1 503 ? -11.04500 3.77400 -31.46100 1.000 82.54348 497 ALA C O 1
ATOM 10308 N N . LEU C 1 504 ? -10.77300 1.56100 -31.24500 1.000 67.05740 498 LEU C N 1
ATOM 10309 C CA . LEU C 1 504 ? -10.01000 1.69900 -30.00800 1.000 80.68931 498 LEU C CA 1
ATOM 10310 C C . LEU C 1 504 ? -8.60700 1.08400 -30.14200 1.000 90.10820 498 LEU C C 1
ATOM 10311 O O . LEU C 1 504 ? -7.62900 1.77700 -30.45900 1.000 89.58032 498 LEU C O 1
#

Secondary structure (DSSP, 8-state):
------------HHHHHHHHHHHHHHHHTSHHHHHHTTSBSSS-TTT-SS--BHHHHHHHHHHHHHHHHHHHHHHHGGGHHHHT-TT-HHHHHHHHHHHHHTTTSSS-SSTTHHHHHHHHHHHHHHHHHHHHHS-SSSS-HHHHHHHHHHHHS--HHHHHHHIIIIIS-----HHHHHTT------GGGHHHHHHHHHHHT--TT---HHHHHHHHHHHHTSSHHHHHHHHHHTSS-HHHHHHHHHHHHTTTS-TTSBPTT-TT--BHHHHHHHHHHHHHHSSS-HHHHHHHHHHHHHHHHHHHHHHHHHHHTHHHHHHT---S-SS-SSSHHHHHHHHHHHHHHHHTTT-HHHHHHHHHHHHHHHHHHHHHHHHHHS-HHHHHHHHHT---S-SHHHHHHHHS-HHHHHHHHHHHHH---TTHHHHHHHHHHHHHHHHHHT--HHHHHHHHHHHHT-/-----------HHHHHHHHHHHHHHHHTSHHHHHHTTSBSSS-TTT-SS--BHHHHHHHHHHHHHHHHHHHHHHHGGGHHHHT-TT-HHHHHHHHHHHHHTTTSSS-SSHHHHHHHHHHHHHHHHHHHHHHHS-SSSS-HHHHHHHHHHHHS--HHHHHHHIIIIIS-----HHHHHTT-S--EESSSPP---TTSSSEEE-GGGHHHHHHHHHHHT--TT---HHHHHHHHHHHHTSSHHHHHHHHHHTSS-HHHHHHHHHHHHTTT--TTSBPTT-TT--BHHHHHHHHHHH----S-HHHHHHHHHHHHHHHHHHHHHHHHHHHTHHHHHHT---S-TT-SSSHHHHHHHHHHHHHHHHTTTSHHHHHHHHHHHHHHHHHHHHHHHHHHS-HHHHHHHHHT----HHHHHHHHHS-HHHHHHHHHHHHHTTT-TTHHHHHHHHHHHHHHHHHHT--HHHHHHHHHHHHT-/-----TT----HHHHHHHHHHHHHHHHTSHHHHHHTTSBSSS-GGG-SS--BHHHHHHHHHHHHHHHHHHHHHHHGGGHHHHT--S-HHHHHHHHHHHHHTTTSSS-SSTTHHHHHHHHHHHHHHHHHHHHHS-SSSS-HHHHHHHHHHHH---HHHHHHHIIIIIS-----HHHHHTT--S--BSS-----SB-GGGHHHHHHHHHH--TT---HHHHHHHHHHHHTSSHHHHHHHHHHTS--HHHHHHHHHHHHHHHS-TTSBPTT-TT--BHHHHHHHHHHHBTTBSS-HHHHHHHHHHHHHHHHHHHHHHHHHHHTHHHHHHT---S-SS-SSSHHHHHHHHHHHHHHHHTTT-HHHHHHHHHHHHHHHHHHHHHHHHHHS-HHHHHHHHTT---S-HHHHHHHHHS-HHHHHHHHHHHHHTTT-TTHHHHHHHHHHHHHHHHHHT--HHHHHHHHHHHHT-